Protein 4YIF (pdb70)

Secondary structure (DSSP, 8-state):
-HHHHHHHHHHHHHHHHHHHHTTSPP-S--HHHHHHHHHHHHH--B-HHHHHHHHT--HHHHHHHHHHHHHTTSBS----TTTSTT--B-B-HHHHHHHHHHHHHHHHHHHHHHTTS-HHHHHHHHHHHHHHHHHTT---/-HHHHHHHHHHHHHHHHHHHHHT-PPS-S--HHHHHHHHHHHHH--B-HHHHHHHHT--HHHHHHHHHHHHHTTSEEEEEPSSSS--EEEEE-HHHHHHHHHHHHHHHHHHHHHHTTS-HHHHHHHHHHHHHHHHHHHT--/-TTHHHHHHHHHHHHHHHHHTTPPP-SS-HHHHHHHHHHHHH-SB-HHHHHHHHT--HHHHHHHHHHHHHTT-EEEEE-SSSSSPEEEEE-HHHHHHHHHHHHHHHHHHHHHHTTS-HHHHHHHHHHHHHHHHHHHT--/--HHHHHHHHHHHHHHHHTS---TT--S-HHHHHHHHHHHHH-SB-HHHHHHHHT--HHHHHHHHHHHHHTT-EEE----EEE-HHHHHHHHHHHHHHHHHHHHHHTTS-HHHHHHHHHHHHHHHHHT-S--/-HHHHHHHHHHHHHHHHHHT----SSS---HHHHHHHHHHHHH-SB-HHHHHH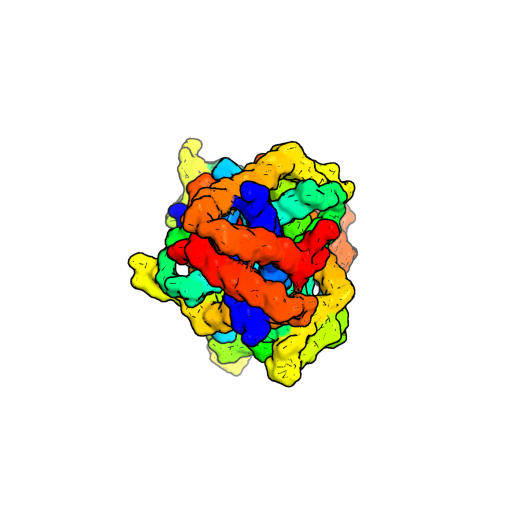HHT--HHHHHHHHHHHHHTT-EE---BEE-HHHHHHHHHHHHHHHHHHHHHHTTS-HHHHHHHHHHHHHHHHHTT---/-THHHHHHHHHHHHHHHHHHTS--SSS-HHHHHHHHHHHHH--B-HHHHHHHHTS-HHHHHHHHHHHHHTTSEEEE---EEEE-HHHHHHHHHHHHHHHHHHHHHHTTS-HHHHHHHHHHHHHHHHH---

Radius of gyration: 33.45 Å; Cα contacts (8 Å, |Δi|>4): 1097; chains: 6; bounding box: 83×92×71 Å

CATH classification: 1.10.10.10

Structure (mmCIF, N/CA/C/O backbone):
data_4YIF
#
_entry.id   4YIF
#
_cell.length_a   54.970
_cell.length_b   69.600
_cell.length_c   70.320
_cell.angle_alpha   103.71
_cell.angle_beta   111.06
_cell.angle_gamma   105.83
#
_symmetry.space_group_name_H-M   'P 1'
#
loop_
_entity.id
_entity.type
_entity.pdbx_description
1 polymer 'MarR family protein Rv0880'
2 water water
#
loop_
_atom_site.group_PDB
_atom_site.id
_atom_site.type_symbol
_atom_site.label_atom_id
_atom_site.label_alt_id
_atom_site.label_comp_id
_atom_site.label_asym_id
_atom_site.label_entity_id
_atom_site.label_seq_id
_atom_site.pdbx_PDB_ins_code
_atom_site.Cartn_x
_atom_site.Cartn_y
_atom_site.Cartn_z
_atom_site.occupancy
_atom_site.B_iso_or_equiv
_atom_site.auth_seq_id
_atom_site.auth_comp_id
_atom_site.auth_asym_id
_atom_site.auth_atom_id
_atom_site.pdbx_PDB_model_num
ATOM 1 N N . SER A 1 25 ? 30.198 -17.284 47.960 1.00 61.04 4 SER A N 1
ATOM 2 C CA . SER A 1 25 ? 30.886 -17.907 49.084 1.00 60.75 4 SER A CA 1
ATOM 3 C C . SER A 1 25 ? 29.948 -18.061 50.274 1.00 57.54 4 SER A C 1
ATOM 4 O O . SER A 1 25 ? 30.188 -18.878 51.165 1.00 54.37 4 SER A O 1
ATOM 7 N N . ASP A 1 26 ? 28.887 -17.260 50.301 1.00 49.86 5 ASP A N 1
ATOM 8 C CA . ASP A 1 26 ? 27.887 -17.408 51.347 1.00 50.53 5 ASP A CA 1
ATOM 9 C C . ASP A 1 26 ? 27.032 -18.622 51.011 1.00 47.77 5 ASP A C 1
ATOM 10 O O . ASP A 1 26 ? 26.338 -19.176 51.871 1.00 40.10 5 ASP A O 1
ATOM 15 N N . ALA A 1 27 ? 27.119 -19.044 49.752 1.00 67.72 6 ALA A N 1
ATOM 16 C CA . ALA A 1 27 ? 26.464 -20.257 49.292 1.00 65.17 6 ALA A CA 1
ATOM 17 C C . ALA A 1 27 ? 27.109 -21.442 49.988 1.00 60.17 6 ALA A C 1
ATOM 18 O O . ALA A 1 27 ? 26.428 -22.337 50.493 1.00 56.31 6 ALA A O 1
ATOM 20 N N . ARG A 1 28 ? 28.439 -21.438 50.003 1.00 41.42 7 ARG A N 1
ATOM 21 C CA . ARG A 1 28 ? 29.188 -22.516 50.627 1.00 42.41 7 ARG A CA 1
ATOM 22 C C . ARG A 1 28 ? 29.093 -22.440 52.158 1.00 36.51 7 ARG A C 1
ATOM 23 O O . ARG A 1 28 ? 29.288 -23.448 52.841 1.00 32.99 7 ARG A O 1
ATOM 31 N N . LEU A 1 29 ? 28.732 -21.275 52.699 1.00 39.43 8 LEU A N 1
ATOM 32 C CA . LEU A 1 29 ? 28.570 -21.170 54.147 1.00 39.52 8 LEU A CA 1
ATOM 33 C C . LEU A 1 29 ? 27.270 -21.843 54.565 1.00 32.96 8 LEU A C 1
ATOM 34 O O . LEU A 1 29 ? 27.214 -22.470 55.621 1.00 29.31 8 LEU A O 1
ATOM 39 N N . ALA A 1 30 ? 26.257 -21.795 53.702 1.00 29.55 9 ALA A N 1
ATOM 40 C CA . ALA A 1 30 ? 24.986 -22.431 54.016 1.00 30.12 9 ALA A CA 1
ATOM 41 C C . ALA A 1 30 ? 25.177 -23.937 53.946 1.00 29.69 9 ALA A C 1
ATOM 42 O O . ALA A 1 30 ? 24.687 -24.672 54.795 1.00 21.12 9 ALA A O 1
ATOM 44 N N . SER A 1 31 ? 25.914 -24.378 52.932 1.00 40.63 10 SER A N 1
ATOM 45 C CA . SER A 1 31 ? 26.224 -25.789 52.743 1.00 41.17 10 SER A CA 1
ATOM 46 C C . SER A 1 31 ? 27.068 -26.377 53.877 1.00 35.29 10 SER A C 1
ATOM 47 O O . SER A 1 31 ? 26.727 -27.415 54.434 1.00 34.43 10 SER A O 1
ATOM 50 N N . ASP A 1 32 ? 28.184 -25.728 54.195 1.00 33.48 11 ASP A N 1
ATOM 51 C CA . ASP A 1 32 ? 29.090 -26.235 55.220 1.00 32.11 11 ASP A CA 1
ATOM 52 C C . ASP A 1 32 ? 28.499 -26.188 56.625 1.00 28.08 11 ASP A C 1
ATOM 53 O O . ASP A 1 32 ? 28.691 -27.116 57.414 1.00 23.80 11 ASP A O 1
ATOM 58 N N . LEU A 1 33 ? 27.787 -25.112 56.941 1.00 27.11 12 LEU A N 1
ATOM 59 C CA . LEU A 1 33 ? 27.206 -24.977 58.270 1.00 25.17 12 LEU A CA 1
ATOM 60 C C . LEU A 1 33 ? 26.107 -26.016 58.478 1.00 23.48 12 LEU A C 1
ATOM 61 O O . LEU A 1 33 ? 26.046 -26.652 59.526 1.00 21.74 12 LEU A O 1
ATOM 66 N N . SER A 1 34 ? 25.260 -26.208 57.474 1.00 24.70 13 SER A N 1
ATOM 67 C CA . SER A 1 34 ? 24.230 -27.244 57.549 1.00 27.25 13 SER A CA 1
ATOM 68 C C . SER A 1 34 ? 24.858 -28.628 57.746 1.00 27.47 13 SER A C 1
ATOM 69 O O . SER A 1 34 ? 24.456 -29.383 58.629 1.00 23.70 13 SER A O 1
ATOM 72 N N . LEU A 1 35 ? 25.862 -28.939 56.929 1.00 28.99 14 LEU A N 1
ATOM 73 C CA . LEU A 1 35 ? 26.558 -30.215 57.017 1.00 28.96 14 LEU A CA 1
ATOM 74 C C . LEU A 1 35 ? 27.131 -30.441 58.411 1.00 27.87 14 LEU A C 1
ATOM 75 O O . LEU A 1 35 ? 26.956 -31.511 59.005 1.00 25.71 14 LEU A O 1
ATOM 80 N N . ALA A 1 36 ? 27.815 -29.422 58.921 1.00 22.18 15 ALA A N 1
ATOM 81 C CA . ALA A 1 36 ? 28.431 -29.471 60.241 1.00 22.01 15 ALA A CA 1
ATOM 82 C C . ALA A 1 36 ? 27.415 -29.734 61.347 1.00 24.32 15 ALA A C 1
ATOM 83 O O . ALA A 1 36 ? 27.632 -30.581 62.217 1.00 23.47 15 ALA A O 1
ATOM 85 N N . VAL A 1 37 ? 26.307 -28.998 61.310 1.00 22.32 16 VAL A N 1
ATOM 86 C CA . VAL A 1 37 ? 25.260 -29.127 62.322 1.00 25.55 16 VAL A CA 1
ATOM 87 C C . VAL A 1 37 ? 24.529 -30.467 62.220 1.00 24.96 16 VAL A C 1
ATOM 88 O O . VAL A 1 37 ? 24.200 -31.064 63.242 1.00 24.37 16 VAL A O 1
ATOM 92 N N . MET A 1 38 ? 24.304 -30.949 60.999 1.00 25.04 17 MET A N 1
ATOM 93 C CA . MET A 1 38 ? 23.687 -32.264 60.814 1.00 27.61 17 MET A CA 1
ATOM 94 C C . MET A 1 38 ? 24.596 -33.381 61.338 1.00 26.87 17 MET A C 1
ATOM 95 O O . MET A 1 38 ? 24.131 -34.312 62.003 1.00 26.23 17 MET A O 1
ATOM 100 N N . ARG A 1 39 ? 25.892 -33.291 61.056 1.00 24.49 18 ARG A N 1
ATOM 101 C CA . ARG A 1 39 ? 26.817 -34.326 61.513 1.00 27.53 18 ARG A CA 1
ATOM 102 C C . ARG A 1 39 ? 27.052 -34.289 63.024 1.00 27.11 18 ARG A C 1
ATOM 103 O O . ARG A 1 39 ? 27.081 -35.327 63.673 1.00 30.54 18 ARG A O 1
ATOM 111 N N . LEU A 1 40 ? 27.223 -33.094 63.583 1.00 22.54 19 LEU A N 1
ATOM 112 C CA . LEU A 1 40 ? 27.485 -32.960 65.013 1.00 23.55 19 LEU A CA 1
ATOM 113 C C . LEU A 1 40 ? 26.259 -33.333 65.843 1.00 24.73 19 LEU A C 1
ATOM 114 O O . LEU A 1 40 ? 26.380 -34.002 66.866 1.00 19.36 19 LEU A O 1
ATOM 119 N N . SER A 1 41 ? 25.082 -32.902 65.404 1.00 22.97 20 SER A N 1
ATOM 120 C CA . SER A 1 41 ? 23.864 -33.261 66.119 1.00 25.70 20 SER A CA 1
ATOM 121 C C . SER A 1 41 ? 23.686 -34.774 66.074 1.00 28.29 20 SER A C 1
ATOM 122 O O . SER A 1 41 ? 23.195 -35.380 67.030 1.00 27.59 20 SER A O 1
ATOM 125 N N . ARG A 1 42 ? 24.076 -35.380 64.957 1.00 23.01 21 ARG A N 1
ATOM 126 C CA . ARG A 1 42 ? 24.063 -36.835 64.840 1.00 28.01 21 ARG A CA 1
ATOM 127 C C . ARG A 1 42 ? 24.932 -37.493 65.925 1.00 29.32 21 ARG A C 1
ATOM 128 O O . ARG A 1 42 ? 24.497 -38.442 66.577 1.00 29.43 21 ARG A O 1
ATOM 136 N N . GLN A 1 43 ? 26.155 -36.998 66.111 1.00 27.99 22 GLN A N 1
ATOM 137 C CA . GLN A 1 43 ? 27.034 -37.526 67.157 1.00 30.39 22 GLN A CA 1
ATOM 138 C C . GLN A 1 43 ? 26.510 -37.298 68.571 1.00 27.87 22 GLN A C 1
ATOM 139 O O . GLN A 1 43 ? 26.665 -38.158 69.440 1.00 25.89 22 GLN A O 1
ATOM 145 N N . LEU A 1 44 ? 25.861 -36.163 68.799 1.00 21.96 23 LEU A N 1
ATOM 146 C CA . LEU A 1 44 ? 25.371 -35.859 70.137 1.00 26.05 23 LEU A CA 1
ATOM 147 C C . LEU A 1 44 ? 24.147 -36.694 70.450 1.00 26.41 23 LEU A C 1
ATOM 148 O O . LEU A 1 44 ? 23.910 -37.076 71.596 1.00 27.44 23 LEU A O 1
ATOM 153 N N . ARG A 1 45 ? 23.421 -37.035 69.394 1.00 26.81 24 ARG A N 1
ATOM 154 C CA . ARG A 1 45 ? 22.187 -37.799 69.491 1.00 32.25 24 ARG A CA 1
ATOM 155 C C . ARG A 1 45 ? 22.539 -39.194 69.956 1.00 29.64 24 ARG A C 1
ATOM 156 O O . ARG A 1 45 ? 21.881 -39.781 70.822 1.00 26.88 24 ARG A O 1
ATOM 164 N N . PHE A 1 46 ? 23.640 -39.685 69.401 1.00 28.36 25 PHE A N 1
ATOM 165 C CA . PHE A 1 46 ? 24.158 -41.014 69.688 1.00 32.15 25 PHE A CA 1
ATOM 166 C C . PHE A 1 46 ? 24.653 -41.185 71.127 1.00 31.14 25 PHE A C 1
ATOM 167 O O . PHE A 1 46 ? 24.897 -42.310 71.573 1.00 30.05 25 PHE A O 1
ATOM 175 N N . ARG A 1 47 ? 24.755 -40.077 71.857 1.00 28.56 26 ARG A N 1
ATOM 176 C CA . ARG A 1 47 ? 25.189 -40.086 73.256 1.00 30.44 26 ARG A CA 1
ATOM 177 C C . ARG A 1 47 ? 24.003 -40.081 74.213 1.00 28.97 26 ARG A C 1
ATOM 178 O O . ARG A 1 47 ? 24.179 -40.104 75.430 1.00 27.11 26 ARG A O 1
ATOM 186 N N . ASN A 1 48 ? 22.796 -40.110 73.665 1.00 28.22 27 ASN A N 1
ATOM 187 C CA . ASN A 1 48 ? 21.608 -40.222 74.500 1.00 29.72 27 ASN A CA 1
ATOM 188 C C . ASN A 1 48 ? 21.618 -41.610 75.113 1.00 26.46 27 ASN A C 1
ATOM 189 O O . ASN A 1 48 ? 21.894 -42.595 74.424 1.00 24.90 27 ASN A O 1
ATOM 194 N N . PRO A 1 49 ? 21.413 -41.681 76.432 1.00 30.71 28 PRO A N 1
ATOM 195 C CA . PRO A 1 49 ? 21.561 -42.961 77.129 1.00 33.58 28 PRO A CA 1
ATOM 196 C C . PRO A 1 49 ? 20.524 -43.931 76.616 1.00 32.23 28 PRO A C 1
ATOM 197 O O . PRO A 1 49 ? 19.473 -43.483 76.159 1.00 32.56 28 PRO A O 1
ATOM 201 N N . SER A 1 50 ? 20.819 -45.226 76.654 1.00 36.26 29 SER A N 1
ATOM 202 C CA . SER A 1 50 ? 19.879 -46.216 76.148 1.00 37.36 29 SER A CA 1
ATOM 203 C C . SER A 1 50 ? 18.592 -46.087 76.948 1.00 32.55 29 SER A C 1
ATOM 204 O O . SER A 1 50 ? 18.623 -45.840 78.152 1.00 36.32 29 SER A O 1
ATOM 207 N N . SER A 1 51 ? 17.463 -46.181 76.262 1.00 30.04 30 SER A N 1
ATOM 208 C CA . SER A 1 51 ? 16.178 -45.890 76.880 1.00 29.36 30 SER A CA 1
ATOM 209 C C . SER A 1 51 ? 15.051 -46.569 76.117 1.00 28.83 30 SER A C 1
ATOM 210 O O . SER A 1 51 ? 15.248 -47.004 74.986 1.00 30.40 30 SER A O 1
ATOM 213 N N . PRO A 1 52 ? 13.860 -46.669 76.725 1.00 30.87 31 PRO A N 1
ATOM 214 C CA . PRO A 1 52 ? 12.803 -47.272 75.912 1.00 29.64 31 PRO A CA 1
ATOM 215 C C . PRO A 1 52 ? 12.076 -46.290 74.996 1.00 29.86 31 PRO A C 1
ATOM 216 O O . PRO A 1 52 ? 10.944 -46.575 74.612 1.00 30.19 31 PRO A O 1
ATOM 220 N N . VAL A 1 53 ? 12.716 -45.204 74.578 1.00 26.17 32 VAL A N 1
ATOM 221 C CA . VAL A 1 53 ? 12.028 -44.293 73.675 1.00 26.91 32 VAL A CA 1
ATOM 222 C C . VAL A 1 53 ? 12.758 -44.114 72.355 1.00 26.59 32 VAL A C 1
ATOM 223 O O . VAL A 1 53 ? 13.985 -44.105 72.289 1.00 26.55 32 VAL A O 1
ATOM 227 N N . SER A 1 54 ? 11.965 -43.993 71.298 1.00 30.38 33 SER A N 1
ATOM 228 C CA . SER A 1 54 ? 12.471 -43.721 69.966 1.00 30.32 33 SER A CA 1
ATOM 229 C C . SER A 1 54 ? 12.875 -42.258 69.868 1.00 28.01 33 SER A C 1
ATOM 230 O O . SER A 1 54 ? 12.594 -41.474 70.773 1.00 26.73 33 SER A O 1
ATOM 233 N N . LEU A 1 55 ? 13.521 -41.887 68.768 1.00 30.00 34 LEU A N 1
ATOM 234 C CA . LEU A 1 55 ? 13.879 -40.490 68.548 1.00 32.91 34 LEU A CA 1
ATOM 235 C C . LEU A 1 55 ? 12.636 -39.593 68.501 1.00 31.97 34 LEU A C 1
ATOM 236 O O . LEU A 1 55 ? 12.634 -38.511 69.086 1.00 29.50 34 LEU A O 1
ATOM 241 N N . SER A 1 56 ? 11.568 -40.044 67.845 1.00 22.75 35 SER A N 1
ATOM 242 C CA . SER A 1 56 ? 10.373 -39.201 67.748 1.00 25.95 35 SER A CA 1
ATOM 243 C C . SER A 1 56 ? 9.709 -39.037 69.109 1.00 22.76 35 SER A C 1
ATOM 244 O O . SER A 1 56 ? 9.251 -37.949 69.449 1.00 21.76 35 SER A O 1
ATOM 247 N N . GLN A 1 57 ? 9.673 -40.115 69.890 1.00 25.12 36 GLN A N 1
ATOM 248 C CA . GLN A 1 57 ? 9.104 -40.069 71.237 1.00 23.94 36 GLN A CA 1
ATOM 249 C C . GLN A 1 57 ? 9.909 -39.151 72.147 1.00 23.94 36 GLN A C 1
ATOM 250 O O . GLN A 1 57 ? 9.344 -38.382 72.932 1.00 20.67 36 GLN A O 1
ATOM 256 N N . LEU A 1 58 ? 11.233 -39.238 72.047 1.00 25.25 37 LEU A N 1
ATOM 257 C CA . LEU A 1 58 ? 12.105 -38.396 72.849 1.00 24.16 37 LEU A CA 1
ATOM 258 C C . LEU A 1 58 ? 11.905 -36.922 72.508 1.00 25.48 37 LEU A C 1
ATOM 259 O O . LEU A 1 58 ? 11.847 -36.068 73.392 1.00 25.96 37 LEU A O 1
ATOM 264 N N . SER A 1 59 ? 11.785 -36.634 71.217 1.00 26.36 38 SER A N 1
ATOM 265 C CA . SER A 1 59 ? 11.596 -35.265 70.749 1.00 24.41 38 SER A CA 1
ATOM 266 C C . SER A 1 59 ? 10.308 -34.659 71.312 1.00 27.22 38 SER A C 1
ATOM 267 O O . SER A 1 59 ? 10.303 -33.518 71.788 1.00 24.42 38 SER A O 1
ATOM 270 N N . ALA A 1 60 ? 9.223 -35.431 71.266 1.00 25.89 39 ALA A N 1
ATOM 271 C CA . ALA A 1 60 ? 7.951 -34.985 71.818 1.00 28.24 39 ALA A CA 1
ATOM 272 C C . ALA A 1 60 ? 8.063 -34.762 73.322 1.00 28.03 39 ALA A C 1
ATOM 273 O O . ALA A 1 60 ? 7.559 -33.770 73.854 1.00 30.71 39 ALA A O 1
ATOM 275 N N . LEU A 1 61 ? 8.728 -35.691 74.002 1.00 23.88 40 LEU A N 1
ATOM 276 C CA . LEU A 1 61 ? 8.930 -35.594 75.443 1.00 24.23 40 LEU A CA 1
ATOM 277 C C . LEU A 1 61 ? 9.754 -34.367 75.818 1.00 25.35 40 LEU A C 1
ATOM 278 O O . LEU A 1 61 ? 9.470 -33.694 76.809 1.00 22.54 40 LEU A O 1
ATOM 283 N N . THR A 1 62 ? 10.800 -34.119 75.035 1.00 20.34 41 THR A N 1
ATOM 284 C CA . THR A 1 62 ? 11.712 -33.006 75.261 1.00 25.81 41 THR A CA 1
ATOM 285 C C . THR A 1 62 ? 11.014 -31.665 75.080 1.00 26.62 41 THR A C 1
ATOM 286 O O . THR A 1 62 ? 11.195 -30.736 75.868 1.00 28.55 41 THR A O 1
ATOM 290 N N . THR A 1 63 ? 10.240 -31.567 74.006 1.00 23.16 42 THR A N 1
ATOM 291 C CA . THR A 1 63 ? 9.429 -30.391 73.727 1.00 25.60 42 THR A CA 1
ATOM 292 C C . THR A 1 63 ? 8.445 -30.166 74.872 1.00 26.97 42 THR A C 1
ATOM 293 O O . THR A 1 63 ? 8.277 -29.056 75.373 1.00 25.81 42 THR A O 1
ATOM 297 N N . LEU A 1 64 ? 7.794 -31.245 75.282 1.00 27.28 43 LEU A N 1
ATOM 298 C CA . LEU A 1 64 ? 6.837 -31.193 76.372 1.00 28.12 43 LEU A CA 1
ATOM 299 C C . LEU A 1 64 ? 7.515 -30.745 77.676 1.00 30.26 43 LEU A C 1
ATOM 300 O O . LEU A 1 64 ? 6.964 -29.946 78.440 1.00 28.51 43 LEU A O 1
ATOM 305 N N . ALA A 1 65 ? 8.726 -31.237 77.919 1.00 25.89 44 ALA A N 1
ATOM 306 C CA . ALA A 1 65 ? 9.401 -30.928 79.173 1.00 29.20 44 ALA A CA 1
ATOM 307 C C . ALA A 1 65 ? 9.895 -29.492 79.216 1.00 34.21 44 ALA A C 1
ATOM 308 O O . ALA A 1 65 ? 9.713 -28.791 80.212 1.00 35.47 44 ALA A O 1
ATOM 310 N N . ASN A 1 66 ? 10.477 -29.044 78.109 1.00 34.66 45 ASN A N 1
ATOM 311 C CA . ASN A 1 66 ? 11.100 -27.722 78.042 1.00 38.11 45 ASN A CA 1
ATOM 312 C C . ASN A 1 66 ? 10.128 -26.577 77.769 1.00 36.77 45 ASN A C 1
ATOM 313 O O . ASN A 1 66 ? 10.371 -25.448 78.185 1.00 39.96 45 ASN A O 1
ATOM 318 N N . GLU A 1 67 ? 9.036 -26.863 77.064 1.00 36.60 46 GLU A N 1
ATOM 319 C CA . GLU A 1 67 ? 8.108 -25.812 76.649 1.00 37.06 46 GLU A CA 1
ATOM 320 C C . GLU A 1 67 ? 6.816 -25.873 77.450 1.00 38.11 46 GLU A C 1
ATOM 321 O O . GLU A 1 67 ? 6.041 -24.920 77.472 1.00 40.93 46 GLU A O 1
ATOM 327 N N . GLY A 1 68 ? 6.588 -27.006 78.100 1.00 41.89 47 GLY A N 1
ATOM 328 C CA . GLY A 1 68 ? 5.472 -27.147 79.013 1.00 35.93 47 GLY A CA 1
ATOM 329 C C . GLY A 1 68 ? 4.259 -27.875 78.464 1.00 35.82 47 GLY A C 1
ATOM 330 O O . GLY A 1 68 ? 4.209 -28.254 77.294 1.00 36.24 47 GLY A O 1
ATOM 331 N N . ALA A 1 69 ? 3.274 -28.049 79.338 1.00 29.28 48 ALA A N 1
ATOM 332 C CA . ALA A 1 69 ? 2.022 -28.720 79.013 1.00 29.89 48 ALA A CA 1
ATOM 333 C C . ALA A 1 69 ? 1.351 -28.163 77.763 1.00 32.35 48 ALA A C 1
ATOM 334 O O . ALA A 1 69 ? 1.294 -26.952 77.563 1.00 36.46 48 ALA A O 1
ATOM 336 N N . MET A 1 70 ? 0.836 -29.060 76.928 1.00 35.69 49 MET A N 1
ATOM 337 C CA . MET A 1 70 ? 0.081 -28.666 75.743 1.00 36.50 49 MET A CA 1
ATOM 338 C C . MET A 1 70 ? -0.969 -29.697 75.439 1.00 33.40 49 MET A C 1
ATOM 339 O O . MET A 1 70 ? -0.980 -30.777 76.023 1.00 33.65 49 MET A O 1
ATOM 344 N N . THR A 1 71 ? -1.838 -29.352 74.499 1.00 34.87 50 THR A N 1
ATOM 345 C CA . THR A 1 71 ? -2.844 -30.270 74.007 1.00 34.53 50 THR A CA 1
ATOM 346 C C . THR A 1 71 ? -2.162 -31.147 72.969 1.00 32.09 50 THR A C 1
ATOM 347 O O . THR A 1 71 ? -1.132 -30.755 72.419 1.00 29.96 50 THR A O 1
ATOM 351 N N . PRO A 1 72 ? -2.719 -32.337 72.702 1.00 35.63 51 PRO A N 1
ATOM 352 C CA . PRO A 1 72 ? -2.127 -33.195 71.670 1.00 37.13 51 PRO A CA 1
ATOM 353 C C . PRO A 1 72 ? -2.003 -32.494 70.323 1.00 36.61 51 PRO A C 1
ATOM 354 O O . PRO A 1 72 ? -1.000 -32.663 69.632 1.00 36.55 51 PRO A O 1
ATOM 358 N N . GLY A 1 73 ? -2.998 -31.686 69.978 1.00 33.36 52 GLY A N 1
ATOM 359 C CA . GLY A 1 73 ? -2.974 -30.945 68.732 1.00 30.41 52 GLY A CA 1
ATOM 360 C C . GLY A 1 73 ? -1.837 -29.948 68.680 1.00 35.12 52 GLY A C 1
ATOM 361 O O . GLY A 1 73 ? -1.180 -29.796 67.651 1.00 34.39 52 GLY A O 1
ATOM 362 N N . ALA A 1 74 ? -1.612 -29.255 69.790 1.00 33.76 53 ALA A N 1
ATOM 363 C CA . ALA A 1 74 ? -0.530 -28.281 69.867 1.00 32.05 53 ALA A CA 1
ATOM 364 C C . ALA A 1 74 ? 0.836 -28.971 69.786 1.00 31.86 53 ALA A C 1
ATOM 365 O O . ALA A 1 74 ? 1.744 -28.490 69.105 1.00 32.95 53 ALA A O 1
ATOM 367 N N . LEU A 1 75 ? 0.975 -30.099 70.476 1.00 31.07 54 LEU A N 1
ATOM 368 C CA . LEU A 1 75 ? 2.228 -30.853 70.448 1.00 31.06 54 LEU A CA 1
ATOM 369 C C . LEU A 1 75 ? 2.547 -31.315 69.029 1.00 31.90 54 LEU A C 1
ATOM 370 O O . LEU A 1 75 ? 3.691 -31.224 68.588 1.00 29.88 54 LEU A O 1
ATOM 375 N N . ALA A 1 76 ? 1.528 -31.790 68.313 1.00 27.58 55 ALA A N 1
ATOM 376 C CA . ALA A 1 76 ? 1.697 -32.227 66.928 1.00 29.89 55 ALA A CA 1
ATOM 377 C C . ALA A 1 76 ? 2.191 -31.094 66.026 1.00 33.42 55 ALA A C 1
ATOM 378 O O . ALA A 1 76 ? 3.060 -31.299 65.172 1.00 29.38 55 ALA A O 1
ATOM 380 N N . ILE A 1 77 ? 1.622 -29.905 66.209 1.00 34.68 56 ILE A N 1
ATOM 381 C CA . ILE A 1 77 ? 2.018 -28.731 65.435 1.00 35.16 56 ILE A CA 1
ATOM 382 C C . ILE A 1 77 ? 3.462 -28.385 65.749 1.00 33.98 56 ILE A C 1
ATOM 383 O O . ILE A 1 77 ? 4.262 -28.102 64.854 1.00 32.21 56 ILE A O 1
ATOM 388 N N . ARG A 1 78 ? 3.789 -28.426 67.034 1.00 37.63 57 ARG A N 1
ATOM 389 C CA . ARG A 1 78 ? 5.131 -28.123 67.498 1.00 38.51 57 ARG A CA 1
ATOM 390 C C . ARG A 1 78 ? 6.158 -29.109 66.957 1.00 36.97 57 ARG A C 1
ATOM 391 O O . ARG A 1 78 ? 7.268 -28.719 66.598 1.00 35.81 57 ARG A O 1
ATOM 399 N N . GLU A 1 79 ? 5.765 -30.378 66.863 1.00 30.76 58 GLU A N 1
ATOM 400 C CA . GLU A 1 79 ? 6.654 -31.432 66.381 1.00 32.78 58 GLU A CA 1
ATOM 401 C C . GLU A 1 79 ? 6.645 -31.606 64.870 1.00 33.02 58 GLU A C 1
ATOM 402 O O . GLU A 1 79 ? 7.500 -32.301 64.316 1.00 29.75 58 GLU A O 1
ATOM 408 N N . ARG A 1 80 ? 5.665 -30.990 64.218 1.00 31.87 59 ARG A N 1
ATOM 409 C CA . ARG A 1 80 ? 5.518 -31.058 62.769 1.00 32.59 59 ARG A CA 1
ATOM 410 C C . ARG A 1 80 ? 5.300 -32.498 62.313 1.00 34.83 59 ARG A C 1
ATOM 411 O O . ARG A 1 80 ? 5.902 -32.957 61.337 1.00 33.56 59 ARG A O 1
ATOM 419 N N . VAL A 1 81 ? 4.483 -33.225 63.066 1.00 34.79 60 VAL A N 1
ATOM 420 C CA . VAL A 1 81 ? 4.064 -34.560 62.665 1.00 38.44 60 VAL A CA 1
ATOM 421 C C . VAL A 1 81 ? 2.548 -34.549 62.545 1.00 42.18 60 VAL A C 1
ATOM 422 O O . VAL A 1 81 ? 1.872 -33.739 63.187 1.00 41.45 60 VAL A O 1
ATOM 426 N N . ARG A 1 82 ? 2.012 -35.436 61.719 1.00 45.77 61 ARG A N 1
ATOM 427 C CA . ARG A 1 82 ? 0.576 -35.472 61.513 1.00 48.56 61 ARG A CA 1
ATOM 428 C C . ARG A 1 82 ? -0.085 -36.055 62.757 1.00 44.14 61 ARG A C 1
ATOM 429 O O . ARG A 1 82 ? 0.459 -36.973 63.380 1.00 43.45 61 ARG A O 1
ATOM 437 N N . PRO A 1 83 ? -1.262 -35.517 63.125 1.00 46.29 62 PRO A N 1
ATOM 438 C CA . PRO A 1 83 ? -1.960 -35.888 64.358 1.00 44.07 62 PRO A CA 1
ATOM 439 C C . PRO A 1 83 ? -2.100 -37.385 64.546 1.00 44.17 62 PRO A C 1
ATOM 440 O O . PRO A 1 83 ? -1.975 -37.826 65.690 1.00 40.25 62 PRO A O 1
ATOM 444 N N . PRO A 1 84 ? -2.369 -38.155 63.470 1.00 49.99 63 PRO A N 1
ATOM 445 C CA . PRO A 1 84 ? -2.418 -39.556 63.876 1.00 50.43 63 PRO A CA 1
ATOM 446 C C . PRO A 1 84 ? -1.088 -40.051 64.421 1.00 52.58 63 PRO A C 1
ATOM 447 O O . PRO A 1 84 ? -1.101 -40.710 65.459 1.00 53.32 63 PRO A O 1
ATOM 451 N N . SER A 1 85 ? 0.031 -39.703 63.800 1.00 40.03 64 SER A N 1
ATOM 452 C CA . SER A 1 85 ? 1.318 -40.185 64.296 1.00 38.70 64 SER A CA 1
ATOM 453 C C . SER A 1 85 ? 1.545 -39.724 65.728 1.00 33.44 64 SER A C 1
ATOM 454 O O . SER A 1 85 ? 2.012 -40.498 66.560 1.00 32.21 64 SER A O 1
ATOM 457 N N . MET A 1 86 ? 1.179 -38.483 66.028 1.00 35.94 65 MET A N 1
ATOM 458 C CA . MET A 1 86 ? 1.382 -37.943 67.375 1.00 36.05 65 MET A CA 1
ATOM 459 C C . MET A 1 86 ? 0.539 -38.647 68.457 1.00 32.74 65 MET A C 1
ATOM 460 O O . MET A 1 86 ? 0.995 -38.821 69.588 1.00 30.34 65 MET A O 1
ATOM 465 N N . THR A 1 87 ? -0.682 -39.058 68.116 1.00 30.60 66 THR A N 1
ATOM 466 C CA . THR A 1 87 ? -1.541 -39.756 69.073 1.00 29.75 66 THR A CA 1
ATOM 467 C C . THR A 1 87 ? -0.903 -41.056 69.558 1.00 28.71 66 THR A C 1
ATOM 468 O O . THR A 1 87 ? -1.064 -41.445 70.715 1.00 26.92 66 THR A O 1
ATOM 472 N N . ARG A 1 88 ? -0.182 -41.737 68.674 1.00 36.86 67 ARG A N 1
ATOM 473 C CA . ARG A 1 88 ? 0.500 -42.971 69.074 1.00 38.10 67 ARG A CA 1
ATOM 474 C C . ARG A 1 88 ? 1.761 -42.703 69.882 1.00 33.87 67 ARG A C 1
ATOM 475 O O . ARG A 1 88 ? 2.087 -43.470 70.785 1.00 32.38 67 ARG A O 1
ATOM 483 N N . VAL A 1 89 ? 2.488 -41.643 69.539 1.00 32.32 68 VAL A N 1
ATOM 484 C CA . VAL A 1 89 ? 3.623 -41.197 70.350 1.00 27.71 68 VAL A CA 1
ATOM 485 C C . VAL A 1 89 ? 3.165 -40.881 71.776 1.00 28.94 68 VAL A C 1
ATOM 486 O O . VAL A 1 89 ? 3.737 -41.368 72.752 1.00 26.47 68 VAL A O 1
ATOM 490 N N . ILE A 1 90 ? 2.119 -40.064 71.887 1.00 26.22 69 ILE A N 1
ATOM 491 C CA . ILE A 1 90 ? 1.559 -39.687 73.185 1.00 25.79 69 ILE A CA 1
ATOM 492 C C . ILE A 1 90 ? 1.075 -40.920 73.944 1.00 27.06 69 ILE A C 1
ATOM 493 O O . ILE A 1 90 ? 1.339 -41.067 75.139 1.00 25.99 69 ILE A O 1
ATOM 498 N N . ALA A 1 91 ? 0.368 -41.807 73.249 1.00 30.35 70 ALA A N 1
ATOM 499 C CA . ALA A 1 91 ? -0.120 -43.034 73.879 1.00 30.52 70 ALA A CA 1
ATOM 500 C C . ALA A 1 91 ? 1.037 -43.874 74.411 1.00 32.40 70 ALA A C 1
ATOM 501 O O . ALA A 1 91 ? 0.995 -44.352 75.546 1.00 33.14 70 ALA A O 1
ATOM 503 N N . SER A 1 92 ? 2.091 -43.999 73.609 1.00 35.69 71 SER A N 1
ATOM 504 C CA . SER A 1 92 ? 3.271 -44.775 73.994 1.00 36.58 71 SER A CA 1
ATOM 505 C C . SER A 1 92 ? 3.966 -44.187 75.215 1.00 37.74 71 SER A C 1
ATOM 506 O O . SER A 1 92 ? 4.376 -44.917 76.121 1.00 37.66 71 SER A O 1
ATOM 509 N N . LEU A 1 93 ? 4.091 -42.862 75.237 1.00 32.78 72 LEU A N 1
ATOM 510 C CA . LEU A 1 93 ? 4.717 -42.178 76.361 1.00 32.46 72 LEU A CA 1
ATOM 511 C C . LEU A 1 93 ? 3.900 -42.346 77.642 1.00 33.02 72 LEU A C 1
ATOM 512 O O . LEU A 1 93 ? 4.467 -42.521 78.724 1.00 33.83 72 LEU A O 1
ATOM 517 N N . ALA A 1 94 ? 2.575 -42.299 77.521 1.00 31.12 73 ALA A N 1
ATOM 518 C CA . ALA A 1 94 ? 1.708 -42.505 78.680 1.00 31.83 73 ALA A CA 1
ATOM 519 C C . ALA A 1 94 ? 1.893 -43.922 79.200 1.00 33.34 73 ALA A C 1
ATOM 520 O O . ALA A 1 94 ? 2.044 -44.141 80.403 1.00 33.13 73 ALA A O 1
ATOM 522 N N . ASP A 1 95 ? 1.900 -44.875 78.273 1.00 38.90 74 ASP A N 1
ATOM 523 C CA . ASP A 1 95 ? 2.166 -46.278 78.584 1.00 42.57 74 ASP A CA 1
ATOM 524 C C . ASP A 1 95 ? 3.436 -46.464 79.407 1.00 41.73 74 ASP A C 1
ATOM 525 O O . ASP A 1 95 ? 3.463 -47.241 80.355 1.00 45.16 74 ASP A O 1
ATOM 530 N N . MET A 1 96 ? 4.483 -45.735 79.040 1.00 36.68 75 MET A N 1
ATOM 531 C CA . MET A 1 96 ? 5.770 -45.820 79.721 1.00 37.06 75 MET A CA 1
ATOM 532 C C . MET A 1 96 ? 5.818 -44.954 80.973 1.00 33.40 75 MET A C 1
ATOM 533 O O . MET A 1 96 ? 6.811 -44.956 81.699 1.00 35.28 75 MET A O 1
ATOM 538 N N . GLY A 1 97 ? 4.741 -44.218 81.227 1.00 31.77 76 GLY A N 1
ATOM 539 C CA . GLY A 1 97 ? 4.657 -43.377 82.407 1.00 29.55 76 GLY A CA 1
ATOM 540 C C . GLY A 1 97 ? 5.521 -42.128 82.335 1.00 30.00 76 GLY A C 1
ATOM 541 O O . GLY A 1 97 ? 5.910 -41.589 83.371 1.00 28.79 76 GLY A O 1
ATOM 542 N N . PHE A 1 98 ? 5.808 -41.655 81.122 1.00 33.36 77 PHE A N 1
ATOM 543 C CA . PHE A 1 98 ? 6.656 -40.474 80.942 1.00 33.13 77 PHE A CA 1
ATOM 544 C C . PHE A 1 98 ? 5.836 -39.193 80.780 1.00 32.10 77 PHE A C 1
ATOM 545 O O . PHE A 1 98 ? 6.371 -38.087 80.883 1.00 28.96 77 PHE A O 1
ATOM 553 N N . VAL A 1 99 ? 4.542 -39.360 80.516 1.00 30.38 78 VAL A N 1
ATOM 554 C CA . VAL A 1 99 ? 3.579 -38.259 80.476 1.00 29.94 78 VAL A CA 1
ATOM 555 C C . VAL A 1 99 ? 2.381 -38.692 81.325 1.00 33.09 78 VAL A C 1
ATOM 556 O O . VAL A 1 99 ? 2.064 -39.880 81.392 1.00 31.68 78 VAL A O 1
ATOM 560 N N . ASP A 1 100 ? 1.744 -37.742 82.002 1.00 30.47 79 ASP A N 1
ATOM 561 C CA . ASP A 1 100 ? 0.592 -38.055 82.852 1.00 33.25 79 ASP A CA 1
ATOM 562 C C . ASP A 1 100 ? -0.598 -38.713 82.142 1.00 32.93 79 ASP A C 1
ATOM 563 O O . ASP A 1 100 ? -1.203 -39.629 82.692 1.00 33.63 79 ASP A O 1
ATOM 568 N N . ARG A 1 101 ? -0.979 -38.245 80.959 1.00 31.31 80 ARG A N 1
ATOM 569 C CA . ARG A 1 101 ? -2.043 -38.947 80.236 1.00 35.65 80 ARG A CA 1
ATOM 570 C C . ARG A 1 101 ? -1.915 -38.943 78.718 1.00 32.62 80 ARG A C 1
ATOM 571 O O . ARG A 1 101 ? -0.991 -38.367 78.154 1.00 34.49 80 ARG A O 1
ATOM 579 N N . ALA A 1 102 ? -2.886 -39.573 78.069 1.00 32.77 81 ALA A N 1
ATOM 580 C CA . ALA A 1 102 ? -2.957 -39.619 76.618 1.00 33.61 81 ALA A CA 1
ATOM 581 C C . ALA A 1 102 ? -4.398 -39.341 76.208 1.00 36.07 81 ALA A C 1
ATOM 582 O O . ALA A 1 102 ? -5.167 -40.265 75.912 1.00 34.78 81 ALA A O 1
ATOM 584 N N . PRO A 1 103 ? -4.771 -38.053 76.182 1.00 39.65 82 PRO A N 1
ATOM 585 C CA . PRO A 1 103 ? -6.140 -37.705 75.797 1.00 39.85 82 PRO A CA 1
ATOM 586 C C . PRO A 1 103 ? -6.391 -37.990 74.324 1.00 38.56 82 PRO A C 1
ATOM 587 O O . PRO A 1 103 ? -5.518 -37.808 73.475 1.00 35.53 82 PRO A O 1
ATOM 591 N N . HIS A 1 104 ? -7.623 -38.391 74.040 1.00 34.68 83 HIS A N 1
ATOM 592 C CA . HIS A 1 104 ? -8.073 -38.663 72.688 1.00 32.44 83 HIS A CA 1
ATOM 593 C C . HIS A 1 104 ? -8.028 -37.370 71.889 1.00 27.46 83 HIS A C 1
ATOM 594 O O . HIS A 1 104 ? -8.397 -36.323 72.405 1.00 29.01 83 HIS A O 1
ATOM 601 N N . PRO A 1 105 ? -7.552 -37.431 70.633 1.00 30.47 84 PRO A N 1
ATOM 602 C CA . PRO A 1 105 ? -7.359 -36.221 69.821 1.00 31.08 84 PRO A CA 1
ATOM 603 C C . PRO A 1 105 ? -8.661 -35.502 69.457 1.00 32.60 84 PRO A C 1
ATOM 604 O O . PRO A 1 105 ? -8.610 -34.378 68.966 1.00 27.71 84 PRO A O 1
ATOM 608 N N . ILE A 1 106 ? -9.803 -36.134 69.716 1.00 29.69 85 ILE A N 1
ATOM 609 C CA . ILE A 1 106 ? -11.099 -35.492 69.514 1.00 29.14 85 ILE A CA 1
ATOM 610 C C . ILE A 1 106 ? -11.770 -35.381 70.870 1.00 31.93 85 ILE A C 1
ATOM 611 O O . ILE A 1 106 ? -12.104 -34.285 71.318 1.00 31.32 85 ILE A O 1
ATOM 616 N N . ASP A 1 107 ? -11.914 -36.511 71.550 1.00 31.03 86 ASP A N 1
ATOM 617 C CA . ASP A 1 107 ? -12.734 -36.565 72.743 1.00 31.49 86 ASP A CA 1
ATOM 618 C C . ASP A 1 107 ? -12.034 -35.843 73.892 1.00 33.45 86 ASP A C 1
ATOM 619 O O . ASP A 1 107 ? -12.680 -35.377 74.828 1.00 35.18 86 ASP A O 1
ATOM 624 N N . GLY A 1 108 ? -10.708 -35.762 73.810 1.00 39.03 87 GLY A N 1
ATOM 625 C CA . GLY A 1 108 ? -9.903 -35.012 74.762 1.00 42.57 87 GLY A CA 1
ATOM 626 C C . GLY A 1 108 ? -9.193 -33.791 74.201 1.00 40.04 87 GLY A C 1
ATOM 627 O O . GLY A 1 108 ? -8.432 -33.142 74.909 1.00 45.08 87 GLY A O 1
ATOM 628 N N . ARG A 1 109 ? -9.381 -33.544 72.908 1.00 29.21 88 ARG A N 1
ATOM 629 C CA . ARG A 1 109 ? -8.857 -32.379 72.183 1.00 30.41 88 ARG A CA 1
ATOM 630 C C . ARG A 1 109 ? -8.364 -31.181 73.013 1.00 29.75 88 ARG A C 1
ATOM 631 O O . ARG A 1 109 ? -7.310 -30.623 72.722 1.00 30.53 88 ARG A O 1
ATOM 639 N N . GLN A 1 110 ? -9.127 -30.794 74.034 1.00 35.09 89 GLN A N 1
ATOM 640 C CA . GLN A 1 110 ? -8.805 -29.609 74.830 1.00 36.85 89 GLN A CA 1
ATOM 641 C C . GLN A 1 110 ? -8.086 -29.961 76.131 1.00 37.93 89 GLN A C 1
ATOM 642 O O . GLN A 1 110 ? -7.924 -29.109 77.004 1.00 40.15 89 GLN A O 1
ATOM 648 N N . VAL A 1 111 ? -7.593 -31.188 76.243 1.00 31.98 90 VAL A N 1
ATOM 649 C CA . VAL A 1 111 ? -6.922 -31.593 77.472 1.00 32.87 90 VAL A CA 1
ATOM 650 C C . VAL A 1 111 ? -5.419 -31.442 77.297 1.00 32.33 90 VAL A C 1
ATOM 651 O O . VAL A 1 111 ? -4.869 -31.753 76.243 1.00 30.74 90 VAL A O 1
ATOM 655 N N . LEU A 1 112 ? -4.764 -30.999 78.365 1.00 31.35 91 LEU A N 1
ATOM 656 C CA . LEU A 1 112 ? -3.333 -30.751 78.350 1.00 32.76 91 LEU A CA 1
ATOM 657 C C . LEU A 1 112 ? -2.559 -31.974 78.786 1.00 32.94 91 LEU A C 1
ATOM 658 O O . LEU A 1 112 ? -2.929 -32.644 79.744 1.00 31.42 91 LEU A O 1
ATOM 663 N N . VAL A 1 113 ? -1.458 -32.230 78.086 1.00 30.86 92 VAL A N 1
ATOM 664 C CA . VAL A 1 113 ? -0.577 -33.338 78.411 1.00 31.52 92 VAL A CA 1
ATOM 665 C C . VAL A 1 113 ? 0.680 -32.752 79.025 1.00 31.93 92 VAL A C 1
ATOM 666 O O . VAL A 1 113 ? 1.174 -31.733 78.558 1.00 28.76 92 VAL A O 1
ATOM 670 N N . SER A 1 114 ? 1.211 -33.400 80.056 1.00 33.02 93 SER A N 1
ATOM 671 C CA . SER A 1 114 ? 2.432 -32.912 80.680 1.00 34.07 93 SER A CA 1
ATOM 672 C C . SER A 1 114 ? 3.368 -34.060 80.991 1.00 35.45 93 SER A C 1
ATOM 673 O O . SER A 1 114 ? 2.932 -35.198 81.176 1.00 30.45 93 SER A O 1
ATOM 676 N N . VAL A 1 115 ? 4.656 -33.741 81.101 1.00 35.74 94 VAL A N 1
ATOM 677 C CA . VAL A 1 115 ? 5.651 -34.737 81.441 1.00 34.19 94 VAL A CA 1
ATOM 678 C C . VAL A 1 115 ? 5.487 -35.131 82.898 1.00 33.64 94 VAL A C 1
ATOM 679 O O . VAL A 1 115 ? 5.133 -34.308 83.743 1.00 34.82 94 VAL A O 1
ATOM 683 N N . SER A 1 116 ? 5.722 -36.406 83.174 1.00 32.51 95 SER A N 1
ATOM 684 C CA . SER A 1 116 ? 5.771 -36.910 84.536 1.00 34.71 95 SER A CA 1
ATOM 685 C C . SER A 1 116 ? 7.150 -36.634 85.118 1.00 36.27 95 SER A C 1
ATOM 686 O O . SER A 1 116 ? 8.004 -36.052 84.451 1.00 35.56 95 SER A O 1
ATOM 689 N N . GLU A 1 117 ? 7.387 -37.062 86.351 1.00 36.10 96 GLU A N 1
ATOM 690 C CA . GLU A 1 117 ? 8.704 -36.863 86.936 1.00 36.70 96 GLU A CA 1
ATOM 691 C C . GLU A 1 117 ? 9.752 -37.748 86.287 1.00 36.87 96 GLU A C 1
ATOM 692 O O . GLU A 1 117 ? 10.893 -37.318 86.086 1.00 35.73 96 GLU A O 1
ATOM 698 N N . SER A 1 118 ? 9.362 -38.962 85.917 1.00 35.17 97 SER A N 1
ATOM 699 C CA . SER A 1 118 ? 10.280 -39.862 85.236 1.00 35.31 97 SER A CA 1
ATOM 700 C C . SER A 1 118 ? 10.585 -39.383 83.819 1.00 34.99 97 SER A C 1
ATOM 701 O O . SER A 1 118 ? 11.715 -39.514 83.346 1.00 33.94 97 SER A O 1
ATOM 704 N N . GLY A 1 119 ? 9.584 -38.818 83.150 1.00 34.50 98 GLY A N 1
ATOM 705 C CA . GLY A 1 119 ? 9.776 -38.283 81.813 1.00 31.78 98 GLY A CA 1
ATOM 706 C C . GLY A 1 119 ? 10.725 -37.097 81.792 1.00 32.52 98 GLY A C 1
ATOM 707 O O . GLY A 1 119 ? 11.634 -37.036 80.962 1.00 32.58 98 GLY A O 1
ATOM 708 N N . ALA A 1 120 ? 10.509 -36.150 82.700 1.00 28.37 99 ALA A N 1
ATOM 709 C CA . ALA A 1 120 ? 11.384 -34.988 82.822 1.00 32.03 99 ALA A CA 1
ATOM 710 C C . ALA A 1 120 ? 12.816 -35.406 83.150 1.00 33.24 99 ALA A C 1
ATOM 711 O O . ALA A 1 120 ? 13.772 -34.832 82.632 1.00 28.80 99 ALA A O 1
ATOM 713 N N . GLU A 1 121 ? 12.956 -36.398 84.026 1.00 32.81 100 GLU A N 1
ATOM 714 C CA . GLU A 1 121 ? 14.272 -36.909 84.398 1.00 33.25 100 GLU A CA 1
ATOM 715 C C . GLU A 1 121 ? 14.989 -37.541 83.208 1.00 31.76 100 GLU A C 1
ATOM 716 O O . GLU A 1 121 ? 16.203 -37.396 83.064 1.00 32.89 100 GLU A O 1
ATOM 722 N N . LEU A 1 122 ? 14.240 -38.255 82.371 1.00 30.76 101 LEU A N 1
ATOM 723 C CA . LEU A 1 122 ? 14.785 -38.841 81.145 1.00 29.08 101 LEU A CA 1
ATOM 724 C C . LEU A 1 122 ? 15.367 -37.751 80.244 1.00 30.32 101 LEU A C 1
ATOM 725 O O . LEU A 1 122 ? 16.456 -37.896 79.684 1.00 30.01 101 LEU A O 1
ATOM 730 N N . VAL A 1 123 ? 14.607 -36.672 80.090 1.00 31.94 102 VAL A N 1
ATOM 731 C CA . VAL A 1 123 ? 15.022 -35.528 79.283 1.00 31.52 102 VAL A CA 1
ATOM 732 C C . VAL A 1 123 ? 16.284 -34.873 79.846 1.00 32.33 102 VAL A C 1
ATOM 733 O O . VAL A 1 123 ? 17.211 -34.545 79.102 1.00 30.61 102 VAL A O 1
ATOM 737 N N . LYS A 1 124 ? 16.324 -34.691 81.163 1.00 30.36 103 LYS A N 1
ATOM 738 C CA . LYS A 1 124 ? 17.491 -34.084 81.791 1.00 33.16 103 LYS A CA 1
ATOM 739 C C . LYS A 1 124 ? 18.705 -34.995 81.663 1.00 30.62 103 LYS A C 1
ATOM 740 O O . LYS A 1 124 ? 19.810 -34.527 81.405 1.00 31.71 103 LYS A O 1
ATOM 746 N N . ALA A 1 125 ? 18.489 -36.298 81.815 1.00 33.10 104 ALA A N 1
ATOM 747 C CA . ALA A 1 125 ? 19.572 -37.272 81.699 1.00 33.96 104 ALA A CA 1
ATOM 748 C C . ALA A 1 125 ? 20.181 -37.259 80.300 1.00 32.76 104 ALA A C 1
ATOM 749 O O . ALA A 1 125 ? 21.399 -37.303 80.148 1.00 31.60 104 ALA A O 1
ATOM 751 N N . ALA A 1 126 ? 19.323 -37.223 79.285 1.00 26.43 105 ALA A N 1
ATOM 752 C CA . ALA A 1 126 ? 19.777 -37.154 77.900 1.00 27.91 105 ALA A CA 1
ATOM 753 C C . ALA A 1 126 ? 20.583 -35.881 77.664 1.00 27.22 105 ALA A C 1
ATOM 754 O O . ALA A 1 126 ? 21.626 -35.903 77.013 1.00 26.32 105 ALA A O 1
ATOM 756 N N . ARG A 1 127 ? 20.090 -34.771 78.199 1.00 27.46 106 ARG A N 1
ATOM 757 C CA . ARG A 1 127 ? 20.759 -33.491 78.032 1.00 29.63 106 ARG A CA 1
ATOM 758 C C . ARG A 1 127 ? 22.164 -33.503 78.635 1.00 32.79 106 ARG A C 1
ATOM 759 O O . ARG A 1 127 ? 23.112 -33.029 78.007 1.00 29.27 106 ARG A O 1
ATOM 767 N N . ARG A 1 128 ? 22.304 -34.078 79.828 1.00 31.92 107 ARG A N 1
ATOM 768 C CA . ARG A 1 128 ? 23.613 -34.165 80.472 1.00 31.73 107 ARG A CA 1
ATOM 769 C C . ARG A 1 128 ? 24.599 -35.000 79.676 1.00 31.86 107 ARG A C 1
ATOM 770 O O . ARG A 1 128 ? 25.758 -34.629 79.533 1.00 30.00 107 ARG A O 1
ATOM 778 N N . ALA A 1 129 ? 24.134 -36.132 79.164 1.00 31.38 108 ALA A N 1
ATOM 779 C CA . ALA A 1 129 ? 24.991 -37.021 78.392 1.00 30.86 108 ALA A CA 1
ATOM 780 C C . ALA A 1 129 ? 25.559 -36.325 77.155 1.00 29.95 108 ALA A C 1
ATOM 781 O O . ALA A 1 129 ? 26.740 -36.472 76.842 1.00 27.87 108 ALA A O 1
ATOM 783 N N . ARG A 1 130 ? 24.715 -35.578 76.452 1.00 34.01 109 ARG A N 1
ATOM 784 C CA . ARG A 1 130 ? 25.156 -34.855 75.266 1.00 38.24 109 ARG A CA 1
ATOM 785 C C . ARG A 1 130 ? 26.200 -33.783 75.582 1.00 37.20 109 ARG A C 1
ATOM 786 O O . ARG A 1 130 ? 27.233 -33.697 74.919 1.00 33.92 109 ARG A O 1
ATOM 794 N N . GLN A 1 131 ? 25.915 -32.951 76.577 1.00 27.84 110 GLN A N 1
ATOM 795 C CA . GLN A 1 131 ? 26.820 -31.858 76.926 1.00 28.76 110 GLN A CA 1
ATOM 796 C C . GLN A 1 131 ? 28.140 -32.364 77.526 1.00 30.16 110 GLN A C 1
ATOM 797 O O . GLN A 1 131 ? 29.186 -31.762 77.302 1.00 26.49 110 GLN A O 1
ATOM 803 N N . GLU A 1 132 ? 28.093 -33.438 78.312 1.00 29.86 111 GLU A N 1
ATOM 804 C CA . GLU A 1 132 ? 29.315 -33.967 78.925 1.00 31.78 111 GLU A CA 1
ATOM 805 C C . GLU A 1 132 ? 30.254 -34.552 77.875 1.00 32.06 111 GLU A C 1
ATOM 806 O O . GLU A 1 132 ? 31.467 -34.358 77.951 1.00 31.19 111 GLU A O 1
ATOM 812 N N . TRP A 1 133 ? 29.705 -35.276 76.907 1.00 29.97 112 TRP A N 1
ATOM 813 C CA . TRP A 1 133 ? 30.509 -35.736 75.776 1.00 29.22 112 TRP A CA 1
ATOM 814 C C . TRP A 1 133 ? 31.077 -34.548 75.002 1.00 27.07 112 TRP A C 1
ATOM 815 O O . TRP A 1 133 ? 32.249 -34.545 74.630 1.00 25.48 112 TRP A O 1
ATOM 826 N N . LEU A 1 134 ? 30.237 -33.549 74.744 1.00 27.50 113 LEU A N 1
ATOM 827 C CA . LEU A 1 134 ? 30.686 -32.378 74.000 1.00 28.77 113 LEU A CA 1
ATOM 828 C C . LEU A 1 134 ? 31.808 -31.661 74.743 1.00 27.88 113 LEU A C 1
ATOM 829 O O . LEU A 1 134 ? 32.789 -31.243 74.131 1.00 26.14 113 LEU A O 1
ATOM 834 N N . ALA A 1 135 ? 31.685 -31.564 76.065 1.00 27.34 114 ALA A N 1
ATOM 835 C CA . ALA A 1 135 ? 32.705 -30.905 76.876 1.00 26.58 114 ALA A CA 1
ATOM 836 C C . ALA A 1 135 ? 34.056 -31.601 76.719 1.00 28.57 114 ALA A C 1
ATOM 837 O O . ALA A 1 135 ? 35.097 -30.943 76.687 1.00 26.07 114 ALA A O 1
ATOM 839 N N . GLU A 1 136 ? 34.031 -32.930 76.640 1.00 28.21 115 GLU A N 1
ATOM 840 C CA . GLU A 1 136 ? 35.242 -33.720 76.437 1.00 30.09 115 GLU A CA 1
ATOM 841 C C . GLU A 1 136 ? 35.896 -33.375 75.105 1.00 30.11 115 GLU A C 1
ATOM 842 O O . GLU A 1 136 ? 37.115 -33.263 75.008 1.00 26.41 115 GLU A O 1
ATOM 848 N N . ARG A 1 137 ? 35.071 -33.222 74.074 1.00 25.13 116 ARG A N 1
ATOM 849 C CA . ARG A 1 137 ? 35.577 -32.926 72.743 1.00 26.76 116 ARG A CA 1
ATOM 850 C C . ARG A 1 137 ? 36.110 -31.487 72.666 1.00 27.36 116 ARG A C 1
ATOM 851 O O . ARG A 1 137 ? 37.136 -31.220 72.032 1.00 24.50 116 ARG A O 1
ATOM 859 N N . LEU A 1 138 ? 35.403 -30.567 73.315 1.00 26.46 117 LEU A N 1
ATOM 860 C CA . LEU A 1 138 ? 35.770 -29.152 73.309 1.00 27.93 117 LEU A CA 1
ATOM 861 C C . LEU A 1 138 ? 37.109 -28.928 74.005 1.00 28.63 117 LEU A C 1
ATOM 862 O O . LEU A 1 138 ? 37.837 -27.992 73.684 1.00 28.36 117 LEU A O 1
ATOM 867 N N . ALA A 1 139 ? 37.412 -29.788 74.970 1.00 25.25 118 ALA A N 1
ATOM 868 C CA . ALA A 1 139 ? 38.657 -29.724 75.730 1.00 26.80 118 ALA A CA 1
ATOM 869 C C . ALA A 1 139 ? 39.883 -30.024 74.861 1.00 28.25 118 ALA A C 1
ATOM 870 O O . ALA A 1 139 ? 41.023 -29.808 75.285 1.00 28.44 118 ALA A O 1
ATOM 872 N N . THR A 1 140 ? 39.657 -30.569 73.668 1.00 27.75 119 THR A N 1
ATOM 873 C CA . THR A 1 140 ? 40.760 -30.859 72.7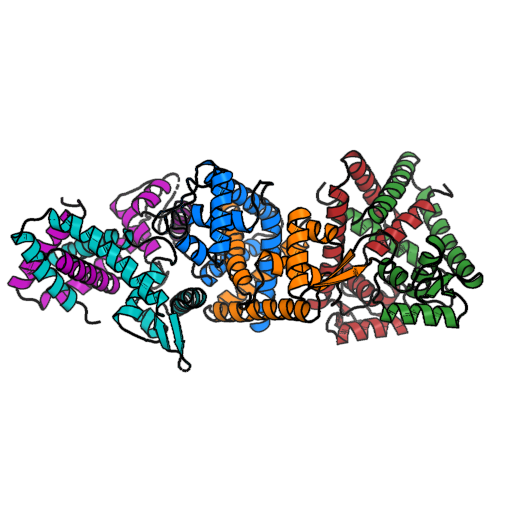60 1.00 28.85 119 THR A CA 1
ATOM 874 C C . THR A 1 140 ? 41.103 -29.653 71.894 1.00 28.99 119 THR A C 1
ATOM 875 O O . THR A 1 140 ? 42.091 -29.665 71.177 1.00 29.25 119 THR A O 1
ATOM 879 N N . LEU A 1 141 ? 40.288 -28.609 71.974 1.00 27.81 120 LEU A N 1
ATOM 880 C CA . LEU A 1 141 ? 40.522 -27.378 71.218 1.00 28.16 120 LEU A CA 1
ATOM 881 C C . LEU A 1 141 ? 41.288 -26.362 72.060 1.00 28.20 120 LEU A C 1
ATOM 882 O O . LEU A 1 141 ? 41.456 -26.564 73.260 1.00 28.66 120 LEU A O 1
ATOM 887 N N . ASN A 1 142 ? 41.795 -25.301 71.433 1.00 32.65 121 ASN A N 1
ATOM 888 C CA . ASN A 1 142 ? 42.430 -24.230 72.202 1.00 34.71 121 ASN A CA 1
ATOM 889 C C . ASN A 1 142 ? 41.396 -23.168 72.590 1.00 37.30 121 ASN A C 1
ATOM 890 O O . ASN A 1 142 ? 40.231 -23.257 72.193 1.00 38.38 121 ASN A O 1
ATOM 895 N N . ARG A 1 143 ? 41.818 -22.171 73.366 1.00 31.22 122 ARG A N 1
ATOM 896 C CA . ARG A 1 143 ? 40.892 -21.162 73.888 1.00 31.99 122 ARG A CA 1
ATOM 897 C C . ARG A 1 143 ? 40.268 -20.298 72.801 1.00 31.78 122 ARG A C 1
ATOM 898 O O . ARG A 1 143 ? 39.106 -19.903 72.908 1.00 29.90 122 ARG A O 1
ATOM 906 N N . SER A 1 144 ? 41.054 -19.975 71.779 1.00 29.66 123 SER A N 1
ATOM 907 C CA . SER A 1 144 ? 40.575 -19.153 70.670 1.00 30.94 123 SER A CA 1
ATOM 908 C C . SER A 1 144 ? 39.455 -19.860 69.911 1.00 29.29 123 SER A C 1
ATOM 909 O O . SER A 1 144 ? 38.455 -19.243 69.541 1.00 28.34 123 SER A O 1
ATOM 912 N N . GLU A 1 145 ? 39.642 -21.153 69.678 1.00 31.54 124 GLU A N 1
ATOM 913 C CA . GLU A 1 145 ? 38.649 -21.965 68.987 1.00 30.85 124 GLU A CA 1
ATOM 914 C C . GLU A 1 145 ? 37.359 -22.046 69.788 1.00 29.30 124 GLU A C 1
ATOM 915 O O . GLU A 1 145 ? 36.268 -21.931 69.226 1.00 29.90 124 GLU A O 1
ATOM 921 N N . ARG A 1 146 ? 37.480 -22.239 71.098 1.00 26.13 125 ARG A N 1
ATOM 922 C CA . ARG A 1 146 ? 36.302 -22.276 71.960 1.00 27.74 125 ARG A CA 1
ATOM 923 C C . ARG A 1 146 ? 35.575 -20.922 72.004 1.00 29.62 125 ARG A C 1
ATOM 924 O O . ARG A 1 146 ? 34.340 -20.880 72.115 1.00 24.37 125 ARG A O 1
ATOM 932 N N . ASP A 1 147 ? 36.329 -19.824 71.895 1.00 24.84 126 ASP A N 1
ATOM 933 C CA . ASP A 1 147 ? 35.729 -18.487 71.835 1.00 25.49 126 ASP A CA 1
ATOM 934 C C . ASP A 1 147 ? 34.822 -18.378 70.630 1.00 24.98 126 ASP A C 1
ATOM 935 O O . ASP A 1 147 ? 33.716 -17.846 70.713 1.00 21.33 126 ASP A O 1
ATOM 940 N N . ILE A 1 148 ? 35.316 -18.867 69.501 1.00 25.49 127 ILE A N 1
ATOM 941 C CA . ILE A 1 148 ? 34.544 -18.872 68.269 1.00 26.16 127 ILE A CA 1
ATOM 942 C C . ILE A 1 148 ? 33.258 -19.678 68.440 1.00 25.42 127 ILE A C 1
ATOM 943 O O . ILE A 1 148 ? 32.173 -19.223 68.059 1.00 23.51 127 ILE A O 1
ATOM 948 N N . LEU A 1 149 ? 33.377 -20.858 69.041 1.00 25.62 128 LEU A N 1
ATOM 949 C CA . LEU A 1 149 ? 32.220 -21.725 69.248 1.00 26.76 128 LEU A CA 1
ATOM 950 C C . LEU A 1 149 ? 31.239 -21.103 70.235 1.00 27.41 128 LEU A C 1
ATOM 951 O O . LEU A 1 149 ? 30.019 -21.301 70.136 1.00 26.09 128 LEU A O 1
ATOM 956 N N . ARG A 1 150 ? 31.771 -20.347 71.187 1.00 22.39 129 ARG A N 1
ATOM 957 C CA . ARG A 1 150 ? 30.927 -19.619 72.126 1.00 25.70 129 ARG A CA 1
ATOM 958 C C . ARG A 1 150 ? 30.071 -18.571 71.415 1.00 26.82 129 ARG A C 1
ATOM 959 O O . ARG A 1 150 ? 28.868 -18.494 71.660 1.00 24.83 129 ARG A O 1
ATOM 967 N N . SER A 1 151 ? 30.680 -17.770 70.544 1.00 26.33 130 SER A N 1
ATOM 968 C CA . SER A 1 151 ? 29.923 -16.804 69.749 1.00 28.26 130 SER A CA 1
ATOM 969 C C . SER A 1 151 ? 28.935 -17.485 68.792 1.00 27.18 130 SER A C 1
ATOM 970 O O . SER A 1 151 ? 27.814 -17.017 68.611 1.00 26.04 130 SER A O 1
ATOM 973 N N . ALA A 1 152 ? 29.367 -18.585 68.185 1.00 27.87 131 ALA A N 1
ATOM 974 C CA . ALA A 1 152 ? 28.555 -19.339 67.225 1.00 27.37 131 ALA A CA 1
ATOM 975 C C . ALA A 1 152 ? 27.313 -19.960 67.849 1.00 26.07 131 ALA A C 1
ATOM 976 O O . ALA A 1 152 ? 26.263 -20.050 67.206 1.00 28.12 131 ALA A O 1
ATOM 978 N N . ALA A 1 153 ? 27.445 -20.429 69.085 1.00 21.78 132 ALA A N 1
ATOM 979 C CA . ALA A 1 153 ? 26.316 -21.009 69.799 1.00 23.54 132 ALA A CA 1
ATOM 980 C C . ALA A 1 153 ? 25.181 -19.990 69.913 1.00 24.53 132 ALA A C 1
ATOM 981 O O . ALA A 1 153 ? 24.025 -20.310 69.641 1.00 21.37 132 ALA A O 1
ATOM 983 N N . ASP A 1 154 ? 25.522 -18.761 70.297 1.00 21.66 133 ASP A N 1
ATOM 984 C CA . ASP A 1 154 ? 24.536 -17.684 70.397 1.00 26.15 133 ASP A CA 1
ATOM 985 C C . ASP A 1 154 ? 23.910 -17.368 69.043 1.00 24.22 133 ASP A C 1
ATOM 986 O O . ASP A 1 154 ? 22.695 -17.243 68.927 1.00 21.03 133 ASP A O 1
ATOM 991 N N . LEU A 1 155 ? 24.751 -17.264 68.019 1.00 22.73 134 LEU A N 1
ATOM 992 C CA . LEU A 1 155 ? 24.289 -16.967 66.672 1.00 21.68 134 LEU A CA 1
ATOM 993 C C . LEU A 1 155 ? 23.365 -18.046 66.116 1.00 24.20 134 LEU A C 1
ATOM 994 O O . LEU A 1 155 ? 22.361 -17.740 65.474 1.00 20.91 134 LEU A O 1
ATOM 999 N N . MET A 1 156 ? 23.705 -19.309 66.359 1.00 19.65 135 MET A N 1
ATOM 1000 C CA . MET A 1 156 ? 22.902 -20.401 65.831 1.00 22.66 135 MET A CA 1
ATOM 1001 C C . MET A 1 156 ? 21.514 -20.439 66.476 1.00 22.54 135 MET A C 1
ATOM 1002 O O . MET A 1 156 ? 20.521 -20.696 65.797 1.00 22.69 135 MET A O 1
ATOM 1007 N N . LEU A 1 157 ? 21.450 -20.175 67.777 1.00 27.59 136 LEU A N 1
ATOM 1008 C CA . LEU A 1 157 ? 20.167 -20.048 68.469 1.00 31.82 136 LEU A CA 1
ATOM 1009 C C . LEU A 1 157 ? 19.382 -18.869 67.905 1.00 29.63 136 LEU A C 1
ATOM 1010 O O . LEU A 1 157 ? 18.162 -18.934 67.774 1.00 30.72 136 LEU A O 1
ATOM 1015 N N . ALA A 1 158 ? 20.079 -17.782 67.585 1.00 22.95 137 ALA A N 1
ATOM 1016 C CA . ALA A 1 158 ? 19.414 -16.625 66.989 1.00 23.98 137 ALA A CA 1
ATOM 1017 C C . ALA A 1 158 ? 18.847 -16.969 65.616 1.00 27.35 137 ALA A C 1
ATOM 1018 O O . ALA A 1 158 ? 17.775 -16.485 65.243 1.00 26.97 137 ALA A O 1
ATOM 1020 N N . LEU A 1 159 ? 19.557 -17.811 64.868 1.00 24.37 138 LEU A N 1
ATOM 1021 C CA . LEU A 1 159 ? 19.103 -18.195 63.535 1.00 23.95 138 LEU A CA 1
ATOM 1022 C C . LEU A 1 159 ? 17.716 -18.832 63.592 1.00 26.00 138 LEU A C 1
ATOM 1023 O O . LEU A 1 159 ? 16.907 -18.656 62.681 1.00 25.79 138 LEU A O 1
ATOM 1028 N N . VAL A 1 160 ? 17.451 -19.592 64.650 1.00 27.52 139 VAL A N 1
ATOM 1029 C CA . VAL A 1 160 ? 16.148 -20.235 64.797 1.00 29.48 139 VAL A CA 1
ATOM 1030 C C . VAL A 1 160 ? 15.194 -19.408 65.662 1.00 28.82 139 VAL A C 1
ATOM 1031 O O . VAL A 1 160 ? 14.156 -19.909 66.087 1.00 29.04 139 VAL A O 1
ATOM 1035 N N . ASP A 1 161 ? 15.539 -18.140 65.900 1.00 27.38 140 ASP A N 1
ATOM 1036 C CA . ASP A 1 161 ? 14.691 -17.228 66.678 1.00 28.18 140 ASP A CA 1
ATOM 1037 C C . ASP A 1 161 ? 14.497 -17.725 68.120 1.00 30.29 140 ASP A C 1
ATOM 1038 O O . ASP A 1 161 ? 13.419 -17.584 68.696 1.00 27.10 140 ASP A O 1
ATOM 1043 N N . GLU A 1 162 ? 15.503 -18.396 68.667 1.00 29.25 141 GLU A N 1
ATOM 1044 C CA . GLU A 1 162 ? 15.380 -18.944 70.010 1.00 31.50 141 GLU A CA 1
ATOM 1045 C C . GLU A 1 162 ? 16.317 -18.250 71.011 1.00 33.59 141 GLU A C 1
ATOM 1046 O O . GLU A 1 162 ? 16.834 -18.885 71.928 1.00 30.87 141 GLU A O 1
ATOM 1052 N N . SER A 1 163 ? 16.553 -16.951 70.822 1.00 28.14 142 SER A N 1
ATOM 1053 C CA . SER A 1 163 ? 17.397 -16.199 71.750 1.00 31.23 142 SER A CA 1
ATOM 1054 C C . SER A 1 163 ? 16.621 -15.908 73.040 1.00 32.17 142 SER A C 1
ATOM 1055 O O . SER A 1 163 ? 15.395 -15.964 73.042 1.00 32.73 142 SER A O 1
ATOM 1058 N N . PRO A 1 164 ? 17.320 -15.508 74.117 1.00 35.77 143 PRO A N 1
ATOM 1059 C CA . PRO A 1 164 ? 16.606 -15.201 75.363 1.00 37.47 143 PRO A CA 1
ATOM 1060 C C . PRO A 1 164 ? 15.962 -13.815 75.407 1.00 36.74 143 PRO A C 1
ATOM 1061 O O . PRO A 1 164 ? 16.127 -13.026 74.477 1.00 36.09 143 PRO A O 1
ATOM 1065 N N . ASP B 1 24 ? 33.801 -24.032 84.611 1.00 72.98 3 ASP B N 1
ATOM 1066 C CA . ASP B 1 24 ? 32.740 -23.090 84.953 1.00 76.46 3 ASP B CA 1
ATOM 1067 C C . ASP B 1 24 ? 32.018 -22.619 83.691 1.00 67.37 3 ASP B C 1
ATOM 1068 O O . ASP B 1 24 ? 30.892 -23.038 83.413 1.00 59.74 3 ASP B O 1
ATOM 1073 N N . SER B 1 25 ? 32.670 -21.747 82.927 1.00 56.01 4 SER B N 1
ATOM 1074 C CA . SER B 1 25 ? 32.140 -21.333 81.633 1.00 53.28 4 SER B CA 1
ATOM 1075 C C . SER B 1 25 ? 32.453 -22.412 80.605 1.00 44.90 4 SER B C 1
ATOM 1076 O O . SER B 1 25 ? 32.041 -22.331 79.448 1.00 39.46 4 SER B O 1
ATOM 1079 N N . ASP B 1 26 ? 33.173 -23.433 81.063 1.00 43.59 5 ASP B N 1
ATOM 1080 C CA . ASP B 1 26 ? 33.494 -24.597 80.258 1.00 42.48 5 ASP B CA 1
ATOM 1081 C C . ASP B 1 26 ? 32.217 -25.403 80.131 1.00 38.54 5 ASP B C 1
ATOM 1082 O O . ASP B 1 26 ? 31.791 -25.773 79.034 1.00 33.08 5 ASP B O 1
ATOM 1087 N N . ALA B 1 27 ? 31.587 -25.622 81.279 1.00 39.28 6 ALA B N 1
ATOM 1088 C CA . ALA B 1 27 ? 30.316 -26.315 81.362 1.00 37.49 6 ALA B CA 1
ATOM 1089 C C . ALA B 1 27 ? 29.249 -25.567 80.577 1.00 34.32 6 ALA B C 1
ATOM 1090 O O . ALA B 1 27 ? 28.441 -26.180 79.880 1.00 33.47 6 ALA B O 1
ATOM 1092 N N . ARG B 1 28 ? 29.229 -24.246 80.704 1.00 34.62 7 ARG B N 1
ATOM 1093 C CA . ARG B 1 28 ? 28.206 -23.467 80.024 1.00 34.95 7 ARG B CA 1
ATOM 1094 C C . ARG B 1 28 ? 28.405 -23.444 78.507 1.00 31.67 7 ARG B C 1
ATOM 1095 O O . ARG B 1 28 ? 27.433 -23.377 77.758 1.00 28.00 7 ARG B O 1
ATOM 1103 N N . LEU B 1 29 ? 29.638 -23.618 78.042 1.00 31.34 8 LEU B N 1
ATOM 1104 C CA . LEU B 1 29 ? 29.863 -23.653 76.602 1.00 29.31 8 LEU B CA 1
ATOM 1105 C C . LEU B 1 29 ? 29.419 -24.991 76.034 1.00 26.94 8 LEU B C 1
ATOM 1106 O O . LEU B 1 29 ? 28.841 -25.054 74.954 1.00 24.22 8 LEU B O 1
ATOM 1111 N N . ALA B 1 30 ? 29.609 -26.051 76.808 1.00 24.61 9 ALA B N 1
ATOM 1112 C CA . ALA B 1 30 ? 29.204 -27.370 76.362 1.00 24.49 9 ALA B CA 1
ATOM 1113 C C . ALA B 1 30 ? 27.685 -27.416 76.335 1.00 22.82 9 ALA B C 1
ATOM 1114 O O . ALA B 1 30 ? 27.096 -27.989 75.426 1.00 22.46 9 ALA B O 1
ATOM 1116 N N . SER B 1 31 ? 27.057 -26.819 77.343 1.00 24.95 10 SER B N 1
ATOM 1117 C CA . SER B 1 31 ? 25.598 -26.758 77.400 1.00 29.69 10 SER B CA 1
ATOM 1118 C C . SER B 1 31 ? 25.006 -25.944 76.251 1.00 26.83 10 SER B C 1
ATOM 1119 O O . SER B 1 31 ? 24.071 -26.398 75.585 1.00 23.25 10 SER B O 1
ATOM 1122 N N . ASP B 1 32 ? 25.521 -24.731 76.051 1.00 28.19 11 ASP B N 1
ATOM 1123 C CA . ASP B 1 32 ? 25.006 -23.836 75.011 1.00 26.59 11 ASP B CA 1
ATOM 1124 C C . ASP B 1 32 ? 25.260 -24.319 73.587 1.00 26.70 11 ASP B C 1
ATOM 1125 O O . ASP B 1 32 ? 24.386 -24.191 72.719 1.00 25.26 11 ASP B O 1
ATOM 1130 N N . LEU B 1 33 ? 26.455 -24.849 73.337 1.00 19.26 12 LEU B N 1
ATOM 1131 C CA . LEU B 1 33 ? 26.797 -25.320 71.999 1.00 22.02 12 LEU B CA 1
ATOM 1132 C C . LEU B 1 33 ? 25.992 -26.566 71.646 1.00 22.95 12 LEU B C 1
ATOM 1133 O O . LEU B 1 33 ? 25.496 -26.681 70.531 1.00 21.04 12 LEU B O 1
ATOM 1138 N N . SER B 1 34 ? 25.861 -27.496 72.593 1.00 20.15 13 SER B N 1
ATOM 1139 C CA . SER B 1 34 ? 25.030 -28.678 72.379 1.00 22.02 13 SER B CA 1
ATOM 1140 C C . SER B 1 34 ? 23.593 -28.263 72.075 1.00 22.47 13 SER B C 1
ATOM 1141 O O . SER B 1 34 ? 22.976 -28.760 71.136 1.00 20.53 13 SER B O 1
ATOM 1144 N N . LEU B 1 35 ? 23.056 -27.365 72.893 1.00 25.57 14 LEU B N 1
ATOM 1145 C CA . LEU B 1 35 ? 21.706 -26.864 72.672 1.00 26.90 14 LEU B CA 1
ATOM 1146 C C . LEU B 1 35 ? 21.546 -26.236 71.296 1.00 22.97 14 LEU B C 1
ATOM 1147 O O . LEU B 1 35 ? 20.633 -26.581 70.556 1.00 21.04 14 LEU B O 1
ATOM 1152 N N . ALA B 1 36 ? 22.453 -25.328 70.950 1.00 24.09 15 ALA B N 1
ATOM 1153 C CA . ALA B 1 36 ? 22.376 -24.631 69.670 1.00 23.64 15 ALA B CA 1
ATOM 1154 C C . ALA B 1 36 ? 22.393 -25.595 68.489 1.00 23.27 15 ALA B C 1
ATOM 1155 O O . ALA B 1 36 ? 21.590 -25.461 67.575 1.00 20.94 15 ALA B O 1
ATOM 1157 N N . VAL B 1 37 ? 23.305 -26.566 68.504 1.00 22.28 16 VAL B N 1
ATOM 1158 C CA . VAL B 1 37 ? 23.387 -27.501 67.385 1.00 23.94 16 VAL B CA 1
ATOM 1159 C C . VAL B 1 37 ? 22.145 -28.409 67.345 1.00 23.18 16 VAL B C 1
ATOM 1160 O O . VAL B 1 37 ? 21.655 -28.727 66.266 1.00 19.80 16 VAL B O 1
ATOM 1164 N N . MET B 1 38 ? 21.627 -28.819 68.502 1.00 23.18 17 MET B N 1
ATOM 1165 C CA . MET B 1 38 ? 20.413 -29.638 68.480 1.00 26.46 17 MET B CA 1
ATOM 1166 C C . MET B 1 38 ? 19.214 -28.826 67.983 1.00 24.61 17 MET B C 1
ATOM 1167 O O . MET B 1 38 ? 18.395 -29.328 67.218 1.00 26.24 17 MET B O 1
ATOM 1172 N N . ARG B 1 39 ? 19.102 -27.574 68.421 1.00 22.02 18 ARG B N 1
ATOM 1173 C CA . ARG B 1 39 ? 17.949 -26.762 68.038 1.00 24.39 18 ARG B CA 1
ATOM 1174 C C . ARG B 1 39 ? 18.022 -26.343 66.564 1.00 25.37 18 ARG B C 1
ATOM 1175 O O . ARG B 1 39 ? 17.005 -26.302 65.878 1.00 24.95 18 ARG B O 1
ATOM 1183 N N . LEU B 1 40 ? 19.215 -26.002 66.082 1.00 23.92 19 LEU B N 1
ATOM 1184 C CA . LEU B 1 40 ? 19.363 -25.637 64.674 1.00 24.47 19 LEU B CA 1
ATOM 1185 C C . LEU B 1 40 ? 19.156 -26.852 63.762 1.00 25.23 19 LEU B C 1
ATOM 1186 O O . LEU B 1 40 ? 18.488 -26.751 62.730 1.00 21.99 19 LEU B O 1
ATOM 1191 N N . SER B 1 41 ? 19.718 -27.996 64.145 1.00 24.09 20 SER B N 1
ATOM 1192 C CA . SER B 1 41 ? 19.558 -29.221 63.359 1.00 27.30 20 SER B CA 1
ATOM 1193 C C . SER B 1 41 ? 18.099 -29.663 63.324 1.00 28.47 20 SER B C 1
ATOM 1194 O O . SER B 1 41 ? 17.629 -30.192 62.320 1.00 28.90 20 SER B O 1
ATOM 1197 N N . ARG B 1 42 ? 17.392 -29.442 64.428 1.00 27.14 21 ARG B N 1
ATOM 1198 C CA . ARG B 1 42 ? 15.965 -29.750 64.501 1.00 30.87 21 ARG B CA 1
ATOM 1199 C C . ARG B 1 42 ? 15.224 -29.055 63.366 1.00 33.28 21 ARG B C 1
ATOM 1200 O O . ARG B 1 42 ? 14.431 -29.677 62.662 1.00 35.00 21 ARG B O 1
ATOM 1208 N N . GLN B 1 43 ? 15.493 -27.767 63.185 1.00 22.97 22 GLN B N 1
ATOM 1209 C CA . GLN B 1 43 ? 14.870 -27.012 62.105 1.00 28.31 22 GLN B CA 1
ATOM 1210 C C . GLN B 1 43 ? 15.307 -27.483 60.718 1.00 30.25 22 GLN B C 1
ATOM 1211 O O . GLN B 1 43 ? 14.507 -27.476 59.780 1.00 29.46 22 GLN B O 1
ATOM 1217 N N . LEU B 1 44 ? 16.558 -27.920 60.588 1.00 25.55 23 LEU B N 1
ATOM 1218 C CA . LEU B 1 44 ? 17.057 -28.331 59.280 1.00 25.67 23 LEU B CA 1
ATOM 1219 C C . LEU B 1 44 ? 16.489 -29.686 58.876 1.00 31.03 23 LEU B C 1
ATOM 1220 O O . LEU B 1 44 ? 16.341 -29.984 57.691 1.00 31.10 23 LEU B O 1
ATOM 1225 N N . ARG B 1 45 ? 16.152 -30.497 59.871 1.00 26.89 24 ARG B N 1
ATOM 1226 C CA . ARG B 1 45 ? 15.572 -31.812 59.623 1.00 31.00 24 ARG B CA 1
ATOM 1227 C C . ARG B 1 45 ? 14.140 -31.627 59.121 1.00 37.28 24 ARG B C 1
ATOM 1228 O O . ARG B 1 45 ? 13.639 -32.426 58.329 1.00 39.98 24 ARG B O 1
ATOM 1236 N N . PHE B 1 46 ? 13.481 -30.596 59.649 1.00 50.77 25 PHE B N 1
ATOM 1237 C CA . PHE B 1 46 ? 12.138 -30.178 59.235 1.00 53.03 25 PHE B CA 1
ATOM 1238 C C . PHE B 1 46 ? 12.090 -29.624 57.806 1.00 61.30 25 PHE B C 1
ATOM 1239 O O . PHE B 1 46 ? 11.030 -29.200 57.341 1.00 69.07 25 PHE B O 1
ATOM 1247 N N . ARG B 1 47 ? 13.223 -29.636 57.106 1.00 46.11 26 ARG B N 1
ATOM 1248 C CA . ARG B 1 47 ? 13.292 -29.095 55.749 1.00 51.54 26 ARG B CA 1
ATOM 1249 C C . ARG B 1 47 ? 13.116 -30.164 54.709 1.00 66.56 26 ARG B C 1
ATOM 1250 O O . ARG B 1 47 ? 13.666 -30.097 53.614 1.00 63.11 26 ARG B O 1
ATOM 1258 N N . ASN B 1 48 ? 12.344 -31.169 55.073 1.00 101.78 27 ASN B N 1
ATOM 1259 C CA . ASN B 1 48 ? 11.925 -32.151 54.118 1.00 118.72 27 ASN B CA 1
ATOM 1260 C C . ASN B 1 48 ? 10.797 -31.479 53.349 1.00 140.10 27 ASN B C 1
ATOM 1261 O O . ASN B 1 48 ? 9.833 -31.015 53.966 1.00 146.81 27 ASN B O 1
ATOM 1266 N N . PRO B 1 49 ? 10.921 -31.370 52.015 1.00 177.70 28 PRO B N 1
ATOM 1267 C CA . PRO B 1 49 ? 9.818 -30.697 51.327 1.00 172.06 28 PRO B CA 1
ATOM 1268 C C . PRO B 1 49 ? 8.633 -31.621 51.519 1.00 170.39 28 PRO B C 1
ATOM 1269 O O . PRO B 1 49 ? 8.888 -32.816 51.537 1.00 175.47 28 PRO B O 1
ATOM 1273 N N . SER B 1 50 ? 7.412 -31.131 51.722 1.00 184.63 29 SER B N 1
ATOM 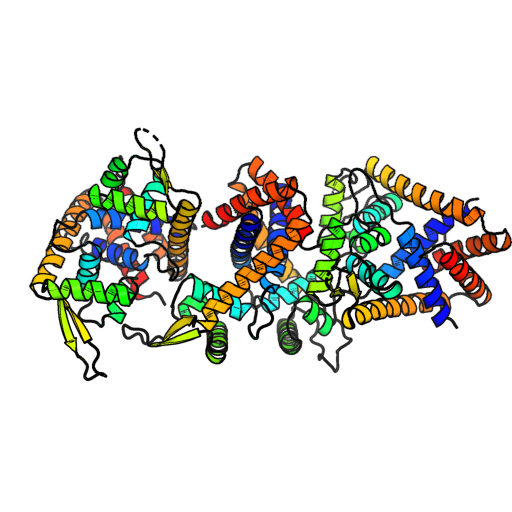1274 C CA . SER B 1 50 ? 6.335 -32.057 52.065 1.00 183.70 29 SER B CA 1
ATOM 1275 C C . SER B 1 50 ? 6.199 -33.130 50.995 1.00 193.47 29 SER B C 1
ATOM 1276 O O . SER B 1 50 ? 6.395 -32.900 49.801 1.00 183.47 29 SER B O 1
ATOM 1279 N N . SER B 1 51 ? 5.884 -34.318 51.477 1.00 97.16 30 SER B N 1
ATOM 1280 C CA . SER B 1 51 ? 6.465 -35.556 51.000 1.00 81.96 30 SER B CA 1
ATOM 1281 C C . SER B 1 51 ? 5.951 -36.615 51.909 1.00 73.63 30 SER B C 1
ATOM 1282 O O . SER B 1 51 ? 5.776 -36.388 53.110 1.00 68.28 30 SER B O 1
ATOM 1285 N N . PRO B 1 52 ? 5.708 -37.791 51.354 1.00 113.30 31 PRO B N 1
ATOM 1286 C CA . PRO B 1 52 ? 5.222 -38.768 52.312 1.00 106.91 31 PRO B CA 1
ATOM 1287 C C . PRO B 1 52 ? 6.324 -39.512 53.047 1.00 98.51 31 PRO B C 1
ATOM 1288 O O . PRO B 1 52 ? 6.178 -40.710 53.269 1.00 95.45 31 PRO B O 1
ATOM 1292 N N . VAL B 1 53 ? 7.391 -38.837 53.456 1.00 59.52 32 VAL B N 1
ATOM 1293 C CA . VAL B 1 53 ? 8.365 -39.553 54.257 1.00 48.27 32 VAL B CA 1
ATOM 1294 C C . VAL B 1 53 ? 8.579 -38.862 55.591 1.00 41.14 32 VAL B C 1
ATOM 1295 O O . VAL B 1 53 ? 8.616 -37.634 55.691 1.00 43.40 32 VAL B O 1
ATOM 1299 N N . SER B 1 54 ? 8.691 -39.698 56.617 1.00 32.84 33 SER B N 1
ATOM 1300 C CA . SER B 1 54 ? 8.930 -39.265 57.979 1.00 30.11 33 SER B CA 1
ATOM 1301 C C . SER B 1 54 ? 10.373 -38.876 58.215 1.00 29.83 33 SER B C 1
ATOM 1302 O O . SER B 1 54 ? 11.226 -39.062 57.348 1.00 27.42 33 SER B O 1
ATOM 1305 N N . LEU B 1 55 ? 10.633 -38.339 59.401 1.00 36.96 34 LEU B N 1
ATOM 1306 C CA . LEU B 1 55 ? 11.976 -37.962 59.800 1.00 35.09 34 LEU B CA 1
ATOM 1307 C C . LEU B 1 55 ? 12.888 -39.193 59.817 1.00 35.73 34 LEU B C 1
ATOM 1308 O O . LEU B 1 55 ? 14.005 -39.161 59.301 1.00 32.67 34 LEU B O 1
ATOM 1313 N N . SER B 1 56 ? 12.385 -40.294 60.366 1.00 31.07 35 SER B N 1
ATOM 1314 C CA . SER B 1 56 ? 13.165 -41.523 60.441 1.00 29.58 35 SER B CA 1
ATOM 1315 C C . SER B 1 56 ? 13.365 -42.139 59.059 1.00 28.76 35 SER B C 1
ATOM 1316 O O . SER B 1 56 ? 14.444 -42.641 58.744 1.00 24.81 35 SER B O 1
ATOM 1319 N N . GLN B 1 57 ? 12.329 -42.088 58.227 1.00 27.77 36 GLN B N 1
ATOM 1320 C CA . GLN B 1 57 ? 12.433 -42.628 56.875 1.00 29.29 36 GLN B CA 1
ATOM 1321 C C . GLN B 1 57 ? 13.469 -41.875 56.049 1.00 26.46 36 GLN B C 1
ATOM 1322 O O . GLN B 1 57 ? 14.269 -42.490 55.341 1.00 24.84 36 GLN B O 1
ATOM 1328 N N . LEU B 1 58 ? 13.460 -40.548 56.142 1.00 28.28 37 LEU B N 1
ATOM 1329 C CA . LEU B 1 58 ? 14.420 -39.740 55.396 1.00 28.17 37 LEU B CA 1
ATOM 1330 C C . LEU B 1 58 ? 15.842 -40.020 55.866 1.00 26.83 37 LEU B C 1
ATOM 1331 O O . LEU B 1 58 ? 16.766 -40.100 55.057 1.00 25.26 37 LEU B O 1
ATOM 1336 N N . SER B 1 59 ? 16.007 -40.169 57.176 1.00 29.05 38 SER B N 1
ATOM 1337 C CA . SER B 1 59 ? 17.316 -40.449 57.767 1.00 30.65 38 SER B CA 1
ATOM 1338 C C . SER B 1 59 ? 17.903 -41.773 57.267 1.00 30.53 38 SER B C 1
ATOM 1339 O O . SER B 1 59 ? 19.098 -41.858 56.958 1.00 27.64 38 SER B O 1
ATOM 1342 N N . ALA B 1 60 ? 17.071 -42.812 57.220 1.00 24.04 39 ALA B N 1
ATOM 1343 C CA . ALA B 1 60 ? 17.492 -44.109 56.699 1.00 23.84 39 ALA B CA 1
ATOM 1344 C C . ALA B 1 60 ? 17.865 -43.986 55.227 1.00 25.62 39 ALA B C 1
ATOM 1345 O O . ALA B 1 60 ? 18.856 -44.555 54.766 1.00 26.76 39 ALA B O 1
ATOM 1347 N N . LEU B 1 61 ? 17.049 -43.236 54.497 1.00 24.46 40 LEU B N 1
ATOM 1348 C CA . LEU B 1 61 ? 17.240 -43.013 53.072 1.00 26.48 40 LEU B CA 1
ATOM 1349 C C . LEU B 1 61 ? 18.553 -42.274 52.799 1.00 26.73 40 LEU B C 1
ATOM 1350 O O . LEU B 1 61 ? 19.301 -42.626 51.886 1.00 25.25 40 LEU B O 1
ATOM 1355 N N . THR B 1 62 ? 18.825 -41.259 53.610 1.00 25.68 41 THR B N 1
ATOM 1356 C CA . THR B 1 62 ? 20.028 -40.443 53.467 1.00 28.00 41 THR B CA 1
ATOM 1357 C C . THR B 1 62 ? 21.271 -41.283 53.697 1.00 29.99 41 THR B C 1
ATOM 1358 O O . THR B 1 62 ? 22.239 -41.213 52.936 1.00 30.88 41 THR B O 1
ATOM 1362 N N . THR B 1 63 ? 21.233 -42.088 54.750 1.00 26.80 42 THR B N 1
ATOM 1363 C CA . THR B 1 63 ? 22.325 -43.002 55.052 1.00 27.81 42 THR B CA 1
ATOM 1364 C C . THR B 1 63 ? 22.552 -43.973 53.895 1.00 30.28 42 THR B C 1
ATOM 1365 O O . THR B 1 63 ? 23.681 -44.165 53.441 1.00 30.89 42 THR B O 1
ATOM 1369 N N . LEU B 1 64 ? 21.465 -44.560 53.403 1.00 32.88 43 LEU B N 1
ATOM 1370 C CA . LEU B 1 64 ? 21.532 -45.490 52.284 1.00 34.82 43 LEU B CA 1
ATOM 1371 C C . LEU B 1 64 ? 22.099 -44.818 51.033 1.00 35.65 43 LEU B C 1
ATOM 1372 O O . LEU B 1 64 ? 22.910 -45.402 50.312 1.00 37.60 43 LEU B O 1
ATOM 1377 N N . ALA B 1 65 ? 21.700 -43.574 50.798 1.00 28.54 44 ALA B N 1
ATOM 1378 C CA . ALA B 1 65 ? 22.113 -42.876 49.590 1.00 31.94 44 ALA B CA 1
ATOM 1379 C C . ALA B 1 65 ? 23.588 -42.505 49.642 1.00 34.70 44 ALA B C 1
ATOM 1380 O O . ALA B 1 65 ? 24.301 -42.630 48.647 1.00 35.23 44 ALA B O 1
ATOM 1382 N N . ASN B 1 66 ? 24.042 -42.069 50.810 1.00 47.18 45 ASN B N 1
ATOM 1383 C CA . ASN B 1 66 ? 25.407 -41.584 50.969 1.00 50.27 45 ASN B CA 1
ATOM 1384 C C . ASN B 1 66 ? 26.414 -42.715 51.135 1.00 51.25 45 ASN B C 1
ATOM 1385 O O . ASN B 1 66 ? 27.582 -42.561 50.799 1.00 53.33 45 ASN B O 1
ATOM 1390 N N . GLU B 1 67 ? 25.966 -43.848 51.664 1.00 42.22 46 GLU B N 1
ATOM 1391 C CA . GLU B 1 67 ? 26.875 -44.948 51.979 1.00 41.46 46 GLU B CA 1
ATOM 1392 C C . GLU B 1 67 ? 26.738 -46.149 51.035 1.00 45.08 46 GLU B C 1
ATOM 1393 O O . GLU B 1 67 ? 27.624 -47.006 50.967 1.00 47.39 46 GLU B O 1
ATOM 1399 N N . GLY B 1 68 ? 25.622 -46.221 50.323 1.00 42.68 47 GLY B N 1
ATOM 1400 C CA . GLY B 1 68 ? 25.450 -47.237 49.303 1.00 41.75 47 GLY B CA 1
ATOM 1401 C C . GLY B 1 68 ? 24.651 -48.419 49.809 1.00 38.77 47 GLY B C 1
ATOM 1402 O O . GLY B 1 68 ? 24.316 -48.489 50.993 1.00 34.65 47 GLY B O 1
ATOM 1403 N N . ALA B 1 69 ? 24.394 -49.366 48.911 1.00 38.19 48 ALA B N 1
ATOM 1404 C CA . ALA B 1 69 ? 23.632 -50.572 49.221 1.00 34.69 48 ALA B CA 1
ATOM 1405 C C . ALA B 1 69 ? 24.140 -51.314 50.451 1.00 38.76 48 ALA B C 1
ATOM 1406 O O . ALA B 1 69 ? 25.343 -51.477 50.642 1.00 41.40 48 ALA B O 1
ATOM 1408 N N . MET B 1 70 ? 23.210 -51.751 51.293 1.00 35.33 49 MET B N 1
ATOM 1409 C CA . MET B 1 70 ? 23.555 -52.558 52.453 1.00 35.77 49 MET B CA 1
ATOM 1410 C C . MET B 1 70 ? 22.359 -53.415 52.862 1.00 35.07 49 MET B C 1
ATOM 1411 O O . MET B 1 70 ? 21.272 -53.292 52.299 1.00 34.45 49 MET B O 1
ATOM 1416 N N . THR B 1 71 ? 22.577 -54.294 53.830 1.00 31.82 50 THR B N 1
ATOM 1417 C CA . THR B 1 71 ? 21.527 -55.157 54.347 1.00 31.42 50 THR B CA 1
ATOM 1418 C C . THR B 1 71 ? 20.680 -54.392 55.352 1.00 30.75 50 THR B C 1
ATOM 1419 O O . THR B 1 71 ? 21.125 -53.375 55.886 1.00 28.62 50 THR B O 1
ATOM 1423 N N . PRO B 1 72 ? 19.445 -54.862 55.597 1.00 36.13 51 PRO B N 1
ATOM 1424 C CA . PRO B 1 72 ? 18.604 -54.251 56.628 1.00 36.70 51 PRO B CA 1
ATOM 1425 C C . PRO B 1 72 ? 19.264 -54.221 58.003 1.00 34.22 51 PRO B C 1
ATOM 1426 O O . PRO B 1 72 ? 19.101 -53.243 58.733 1.00 35.16 51 PRO B O 1
ATOM 1430 N N . GLY B 1 73 ? 19.999 -55.275 58.345 1.00 34.99 52 GLY B N 1
ATOM 1431 C CA . GLY B 1 73 ? 20.674 -55.347 59.628 1.00 33.62 52 GLY B CA 1
ATOM 1432 C C . GLY B 1 73 ? 21.746 -54.288 59.814 1.00 37.01 52 GLY B C 1
ATOM 1433 O O . GLY B 1 73 ? 21.844 -53.678 60.883 1.00 33.15 52 GLY B O 1
ATOM 1434 N N . ALA B 1 74 ? 22.545 -54.069 58.774 1.00 34.24 53 ALA B N 1
ATOM 1435 C CA . ALA B 1 74 ? 23.601 -53.063 58.821 1.00 36.08 53 ALA B CA 1
ATOM 1436 C C . ALA B 1 74 ? 22.999 -51.666 58.909 1.00 35.27 53 ALA B C 1
ATOM 1437 O O . ALA B 1 74 ? 23.467 -50.832 59.685 1.00 34.11 53 ALA B O 1
ATOM 1439 N N . LEU B 1 75 ? 21.949 -51.427 58.125 1.00 33.83 54 LEU B N 1
ATOM 1440 C CA . LEU B 1 75 ? 21.261 -50.140 58.131 1.00 33.40 54 LEU B CA 1
ATOM 1441 C C . LEU B 1 75 ? 20.678 -49.860 59.507 1.00 34.18 54 LEU B C 1
ATOM 1442 O O . LEU B 1 75 ? 20.780 -48.742 60.012 1.00 33.46 54 LEU B O 1
ATOM 1447 N N . ALA B 1 76 ? 20.098 -50.886 60.125 1.00 30.14 55 ALA B N 1
ATOM 1448 C CA . ALA B 1 76 ? 19.535 -50.735 61.461 1.00 31.32 55 ALA B CA 1
ATOM 1449 C C . ALA B 1 76 ? 20.628 -50.284 62.416 1.00 35.21 55 ALA B C 1
ATOM 1450 O O . A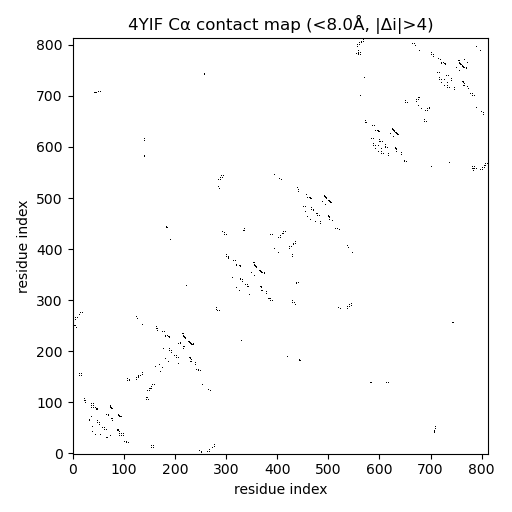LA B 1 76 ? 20.428 -49.381 63.232 1.00 35.47 55 ALA B O 1
ATOM 1452 N N . ILE B 1 77 ? 21.792 -50.910 62.279 1.00 32.33 56 ILE B N 1
ATOM 1453 C CA . ILE B 1 77 ? 22.955 -50.592 63.092 1.00 33.82 56 ILE B CA 1
ATOM 1454 C C . ILE B 1 77 ? 23.441 -49.171 62.817 1.00 33.73 56 ILE B C 1
ATOM 1455 O O . ILE B 1 77 ? 23.737 -48.420 63.747 1.00 33.73 56 ILE B O 1
ATOM 1460 N N . ARG B 1 78 ? 23.496 -48.795 61.541 1.00 31.18 57 ARG B N 1
ATOM 1461 C CA . ARG B 1 78 ? 24.000 -47.479 61.170 1.00 31.98 57 ARG B CA 1
ATOM 1462 C C . ARG B 1 78 ? 23.110 -46.385 61.748 1.00 32.63 57 ARG B C 1
ATOM 1463 O O . ARG B 1 78 ? 23.589 -45.332 62.165 1.00 32.92 57 ARG B O 1
ATOM 1471 N N . GLU B 1 79 ? 21.813 -46.659 61.797 1.00 36.04 58 GLU B N 1
ATOM 1472 C CA . GLU B 1 79 ? 20.843 -45.710 62.318 1.00 38.43 58 GLU B CA 1
ATOM 1473 C C . GLU B 1 79 ? 20.666 -45.802 63.834 1.00 38.94 58 GLU B C 1
ATOM 1474 O O . GLU B 1 79 ? 20.030 -44.932 64.431 1.00 38.83 58 GLU B O 1
ATOM 1480 N N . ARG B 1 80 ? 21.227 -46.846 64.448 1.00 34.49 59 ARG B N 1
ATOM 1481 C CA . ARG B 1 80 ? 21.056 -47.099 65.886 1.00 35.64 59 ARG B CA 1
ATOM 1482 C C . ARG B 1 80 ? 19.590 -47.292 66.212 1.00 38.47 59 ARG B C 1
ATOM 1483 O O . ARG B 1 80 ? 19.076 -46.770 67.203 1.00 38.57 59 ARG B O 1
ATOM 1491 N N . VAL B 1 81 ? 18.917 -48.025 65.337 1.00 46.30 60 VAL B N 1
ATOM 1492 C CA . VAL B 1 81 ? 17.546 -48.425 65.576 1.00 48.28 60 VAL B CA 1
ATOM 1493 C C . VAL B 1 81 ? 17.542 -49.951 65.576 1.00 49.57 60 VAL B C 1
ATOM 1494 O O . VAL B 1 81 ? 18.335 -50.566 64.862 1.00 48.58 60 VAL B O 1
ATOM 1498 N N . ARG B 1 82 ? 16.659 -50.567 66.362 1.00 44.77 61 ARG B N 1
ATOM 1499 C CA . ARG B 1 82 ? 16.585 -52.027 66.414 1.00 45.78 61 ARG B CA 1
ATOM 1500 C C . ARG B 1 82 ? 15.919 -52.558 65.158 1.00 39.78 61 ARG B C 1
ATOM 1501 O O . ARG B 1 82 ? 15.038 -51.906 64.595 1.00 39.56 61 ARG B O 1
ATOM 1509 N N . PRO B 1 83 ? 16.371 -53.732 64.697 1.00 39.90 62 PRO B N 1
ATOM 1510 C CA . PRO B 1 83 ? 15.931 -54.308 63.424 1.00 37.85 62 PRO B CA 1
ATOM 1511 C C . PRO B 1 83 ? 14.405 -54.343 63.201 1.00 38.92 62 PRO B C 1
ATOM 1512 O O . PRO B 1 83 ? 14.010 -54.047 62.078 1.00 36.33 62 PRO B O 1
ATOM 1516 N N . PRO B 1 84 ? 13.572 -54.657 64.222 1.00 45.12 63 PRO B N 1
ATOM 1517 C CA . PRO B 1 84 ? 12.141 -54.648 63.870 1.00 45.72 63 PRO B CA 1
ATOM 1518 C C . PRO B 1 84 ? 11.644 -53.283 63.407 1.00 44.27 63 PRO B C 1
ATOM 1519 O O . PRO B 1 84 ? 10.900 -53.190 62.428 1.00 42.39 63 PRO B O 1
ATOM 1523 N N . SER B 1 85 ? 12.054 -52.233 64.104 1.00 37.42 64 SER B N 1
ATOM 1524 C CA . SER B 1 85 ? 11.673 -50.889 63.707 1.00 39.68 64 SER B CA 1
ATOM 1525 C C . SER B 1 85 ? 12.247 -50.509 62.335 1.00 36.25 64 SER B C 1
ATOM 1526 O O . SER B 1 85 ? 11.554 -49.905 61.516 1.00 35.25 64 SER B O 1
ATOM 1529 N N . MET B 1 86 ? 13.510 -50.851 62.091 1.00 36.42 65 MET B N 1
ATOM 1530 C CA . MET B 1 86 ? 14.148 -50.532 60.809 1.00 34.47 65 MET B CA 1
ATOM 1531 C C . MET B 1 86 ? 13.550 -51.337 59.651 1.00 32.43 65 MET B C 1
ATOM 1532 O O . MET B 1 86 ? 13.415 -50.817 58.547 1.00 28.93 65 MET B O 1
ATOM 1537 N N . THR B 1 87 ? 13.183 -52.594 59.896 1.00 28.17 66 THR B N 1
ATOM 1538 C CA . THR B 1 87 ? 12.530 -53.399 58.859 1.00 31.87 66 THR B CA 1
ATOM 1539 C C . THR B 1 87 ? 11.216 -52.765 58.404 1.00 28.71 66 THR B C 1
ATOM 1540 O O . THR B 1 87 ? 10.856 -52.859 57.231 1.00 26.97 66 THR B O 1
ATOM 1544 N N . ARG B 1 88 ? 10.514 -52.106 59.321 1.00 29.38 67 ARG B N 1
ATOM 1545 C CA . ARG B 1 88 ? 9.269 -51.420 58.968 1.00 33.64 67 ARG B CA 1
ATOM 1546 C C . ARG B 1 88 ? 9.536 -50.121 58.198 1.00 31.26 67 ARG B C 1
ATOM 1547 O O . ARG B 1 88 ? 8.787 -49.764 57.286 1.00 31.22 67 ARG B O 1
ATOM 1555 N N . VAL B 1 89 ? 10.596 -49.410 58.572 1.00 32.38 68 VAL B N 1
ATOM 1556 C CA . VAL B 1 89 ? 11.033 -48.230 57.823 1.00 27.82 68 VAL B CA 1
ATOM 1557 C C . VAL B 1 89 ? 11.373 -48.609 56.388 1.00 26.77 68 VAL B C 1
ATOM 1558 O O . VAL B 1 89 ? 10.948 -47.951 55.433 1.00 27.86 68 VAL B O 1
ATOM 1562 N N . ILE B 1 90 ? 12.171 -49.661 56.243 1.00 27.08 69 ILE B N 1
ATOM 1563 C CA . ILE B 1 90 ? 12.565 -50.151 54.928 1.00 28.68 69 ILE B CA 1
ATOM 1564 C C . ILE B 1 90 ? 11.352 -50.542 54.085 1.00 28.70 69 ILE B C 1
ATOM 1565 O O . ILE B 1 90 ? 11.261 -50.182 52.907 1.00 28.90 69 ILE B O 1
ATOM 1570 N N . ALA B 1 91 ? 10.418 -51.269 54.691 1.00 28.67 70 ALA B N 1
ATOM 1571 C CA . ALA B 1 91 ? 9.204 -51.681 53.992 1.00 30.28 70 ALA B CA 1
ATOM 1572 C C . ALA B 1 91 ? 8.415 -50.467 53.502 1.00 29.97 70 ALA B C 1
ATOM 1573 O O . ALA B 1 91 ? 7.920 -50.447 52.373 1.00 31.96 70 ALA B O 1
ATOM 1575 N N . SER B 1 92 ? 8.310 -49.453 54.352 1.00 25.72 71 SER B N 1
ATOM 1576 C CA . SER B 1 92 ? 7.593 -48.240 53.994 1.00 25.43 71 SER B CA 1
ATOM 1577 C C . SER B 1 92 ? 8.273 -47.511 52.841 1.00 26.37 71 SER B C 1
ATOM 1578 O O . SER B 1 92 ? 7.607 -47.059 51.912 1.00 23.54 71 SER B O 1
ATOM 1581 N N . LEU B 1 93 ? 9.600 -47.421 52.892 1.00 26.61 72 LEU B N 1
ATOM 1582 C CA . LEU B 1 93 ? 10.358 -46.770 51.829 1.00 28.15 72 LEU B CA 1
ATOM 1583 C C . LEU B 1 93 ? 10.251 -47.528 50.510 1.00 30.17 72 LEU B C 1
ATOM 1584 O O . LEU B 1 93 ? 10.164 -46.920 49.442 1.00 26.81 72 LEU B O 1
ATOM 1589 N N . ALA B 1 94 ? 10.269 -48.856 50.593 1.00 26.52 73 ALA B N 1
ATOM 1590 C CA . ALA B 1 94 ? 10.138 -49.701 49.413 1.00 28.82 73 ALA B CA 1
ATOM 1591 C C . ALA B 1 94 ? 8.766 -49.538 48.765 1.00 29.93 73 ALA B C 1
ATOM 1592 O O . ALA B 1 94 ? 8.655 -49.369 47.548 1.00 31.35 73 ALA B O 1
ATOM 1594 N N . ASP B 1 95 ? 7.731 -49.584 49.596 1.00 36.15 74 ASP B N 1
ATOM 1595 C CA . ASP B 1 95 ? 6.353 -49.366 49.163 1.00 41.23 74 ASP B CA 1
ATOM 1596 C C . ASP B 1 95 ? 6.208 -48.076 48.352 1.00 40.23 74 ASP B C 1
ATOM 1597 O O . ASP B 1 95 ? 5.488 -48.041 47.355 1.00 44.81 74 ASP B O 1
ATOM 1602 N N . MET B 1 96 ? 6.887 -47.017 48.787 1.00 34.01 75 MET B N 1
ATOM 1603 C CA . MET B 1 96 ? 6.836 -45.736 48.088 1.00 34.60 75 MET B CA 1
ATOM 1604 C C . MET B 1 96 ? 7.819 -45.669 46.926 1.00 34.73 75 MET B C 1
ATOM 1605 O O . MET B 1 96 ? 7.897 -44.659 46.228 1.00 38.32 75 MET B O 1
ATOM 1610 N N . GLY B 1 97 ? 8.564 -46.747 46.719 1.00 36.76 76 GLY B N 1
ATOM 1611 C CA . GLY B 1 97 ? 9.504 -46.827 45.615 1.00 37.43 76 GLY B CA 1
ATOM 1612 C C . GLY B 1 97 ? 10.769 -46.008 45.796 1.00 35.92 76 GLY B C 1
ATOM 1613 O O . GLY B 1 97 ? 11.399 -45.616 44.814 1.00 37.72 76 GLY B O 1
ATOM 1614 N N . PHE B 1 98 ? 11.154 -45.758 47.045 1.00 27.55 77 PHE B N 1
ATOM 1615 C CA . PHE B 1 98 ? 12.348 -44.961 47.325 1.00 28.14 77 PHE B CA 1
ATOM 1616 C C . PHE B 1 98 ? 13.564 -45.844 47.575 1.00 28.33 77 PHE B C 1
ATOM 1617 O O . PHE B 1 98 ? 14.698 -45.378 47.492 1.00 25.69 77 PHE B O 1
ATOM 1625 N N . VAL B 1 99 ? 13.332 -47.122 47.865 1.00 31.76 78 VAL B N 1
ATOM 1626 C CA . VAL B 1 99 ? 14.430 -48.072 47.977 1.00 33.45 78 VAL B CA 1
ATOM 1627 C C . VAL B 1 99 ? 14.113 -49.335 47.191 1.00 35.16 78 VAL B C 1
ATOM 1628 O O . VAL B 1 99 ? 12.964 -49.772 47.120 1.00 34.66 78 VAL B O 1
ATOM 1632 N N . ASP B 1 100 ? 15.129 -49.885 46.548 1.00 33.20 79 ASP B N 1
ATOM 1633 C CA . ASP B 1 100 ? 14.984 -51.165 45.882 1.00 36.39 79 ASP B CA 1
ATOM 1634 C C . ASP B 1 100 ? 15.409 -52.298 46.798 1.00 38.28 79 ASP B C 1
ATOM 1635 O O . ASP B 1 100 ? 16.056 -52.071 47.821 1.00 36.29 79 ASP B O 1
ATOM 1640 N N . ARG B 1 101 ? 15.133 -53.522 46.372 1.00 36.10 80 ARG B N 1
ATOM 1641 C CA . ARG B 1 101 ? 15.619 -54.695 47.074 1.00 40.01 80 ARG B CA 1
ATOM 1642 C C . ARG B 1 101 ? 16.141 -55.635 46.014 1.00 41.94 80 ARG B C 1
ATOM 1643 O O . ARG B 1 101 ? 15.577 -55.736 44.926 1.00 42.93 80 ARG B O 1
ATOM 1651 N N . ALA B 1 102 ? 17.242 -56.297 46.328 1.00 37.90 81 ALA B N 1
ATOM 1652 C CA . ALA B 1 102 ? 17.828 -57.272 45.432 1.00 41.04 81 ALA B CA 1
ATOM 1653 C C . ALA B 1 102 ? 18.348 -58.406 46.288 1.00 42.63 81 ALA B C 1
ATOM 1654 O O . ALA B 1 102 ? 18.730 -58.177 47.438 1.00 41.88 81 ALA B O 1
ATOM 1656 N N . PRO B 1 103 ? 18.375 -59.631 45.743 1.00 43.92 82 PRO B N 1
ATOM 1657 C CA . PRO B 1 103 ? 18.953 -60.668 46.596 1.00 46.21 82 PRO B CA 1
ATOM 1658 C C . PRO B 1 103 ? 20.435 -60.372 46.737 1.00 46.46 82 PRO B C 1
ATOM 1659 O O . PRO B 1 103 ? 21.046 -59.829 45.816 1.00 45.54 82 PRO B O 1
ATOM 1663 N N . HIS B 1 104 ? 20.999 -60.696 47.890 1.00 44.67 83 HIS B N 1
ATOM 1664 C CA . HIS B 1 104 ? 22.422 -60.530 48.096 1.00 46.40 83 HIS B CA 1
ATOM 1665 C C . HIS B 1 104 ? 23.157 -61.503 47.172 1.00 51.41 83 HIS B C 1
ATOM 1666 O O . HIS B 1 104 ? 22.797 -62.682 47.109 1.00 53.54 83 HIS B O 1
ATOM 1673 N N . PRO B 1 105 ? 24.187 -61.020 46.451 1.00 60.34 84 PRO B N 1
ATOM 1674 C CA . PRO B 1 105 ? 25.117 -61.963 45.824 1.00 61.45 84 PRO B CA 1
ATOM 1675 C C . PRO B 1 105 ? 25.840 -62.652 46.958 1.00 64.43 84 PRO B C 1
ATOM 1676 O O . PRO B 1 105 ? 25.913 -62.033 48.017 1.00 67.27 84 PRO B O 1
ATOM 1680 N N . ILE B 1 106 ? 26.344 -63.868 46.751 1.00 53.37 85 ILE B N 1
ATOM 1681 C CA . ILE B 1 106 ? 26.944 -64.653 47.830 1.00 60.75 85 ILE B CA 1
ATOM 1682 C C . ILE B 1 106 ? 25.766 -65.132 48.691 1.00 71.92 85 ILE B C 1
ATOM 1683 O O . ILE B 1 106 ? 25.174 -64.335 49.411 1.00 65.89 85 ILE B O 1
ATOM 1688 N N . ASP B 1 107 ? 25.405 -66.411 48.641 1.00 153.91 86 ASP B N 1
ATOM 1689 C CA . ASP B 1 107 ? 24.167 -66.831 49.303 1.00 165.67 86 ASP B CA 1
ATOM 1690 C C . ASP B 1 107 ? 24.367 -66.660 50.803 1.00 169.66 86 ASP B C 1
ATOM 1691 O O . ASP B 1 107 ? 25.239 -67.274 51.429 1.00 180.63 86 ASP B O 1
ATOM 1696 N N . GLY B 1 108 ? 23.584 -65.737 51.336 1.00 102.64 87 GLY B N 1
ATOM 1697 C CA . GLY B 1 108 ? 23.510 -65.464 52.748 1.00 91.29 87 GLY B CA 1
ATOM 1698 C C . GLY B 1 108 ? 22.478 -66.078 53.676 1.00 87.69 87 GLY B C 1
ATOM 1699 O O . GLY B 1 108 ? 22.864 -66.520 54.766 1.00 83.76 87 GLY B O 1
ATOM 1700 N N . ARG B 1 109 ? 21.185 -66.038 53.343 1.00 80.29 88 ARG B N 1
ATOM 1701 C CA . ARG B 1 109 ? 20.601 -65.346 52.193 1.00 81.08 88 ARG B CA 1
ATOM 1702 C C . ARG B 1 109 ? 19.974 -64.026 52.611 1.00 73.04 88 ARG B C 1
ATOM 1703 O O . ARG B 1 109 ? 18.847 -64.034 53.120 1.00 70.78 88 ARG B O 1
ATOM 1711 N N . GLN B 1 110 ? 20.683 -62.900 52.448 1.00 61.53 89 GLN B N 1
ATOM 1712 C CA . GLN B 1 110 ? 20.107 -61.630 52.918 1.00 54.76 89 GLN B CA 1
ATOM 1713 C C . GLN B 1 110 ? 19.558 -60.895 51.727 1.00 49.84 89 GLN B C 1
ATOM 1714 O O . GLN B 1 110 ? 19.647 -61.362 50.594 1.00 48.46 89 GLN B O 1
ATOM 1720 N N . VAL B 1 111 ? 18.963 -59.742 51.998 1.00 50.11 90 VAL B N 1
ATOM 1721 C CA . VAL B 1 111 ? 18.574 -58.839 50.932 1.00 45.90 90 VAL B CA 1
ATOM 1722 C C . VAL B 1 111 ? 19.500 -57.610 50.988 1.00 43.36 90 VAL B C 1
ATOM 1723 O O . VAL B 1 111 ? 19.980 -57.251 52.069 1.00 38.72 90 VAL B O 1
ATOM 1727 N N . LEU B 1 112 ? 19.829 -57.025 49.838 1.00 40.24 91 LEU B N 1
ATOM 1728 C CA . LEU B 1 112 ? 20.516 -55.736 49.839 1.00 39.77 91 LEU B CA 1
ATOM 1729 C C . LEU B 1 112 ? 19.505 -54.647 49.531 1.00 38.95 91 LEU B C 1
ATOM 1730 O O . LEU B 1 112 ? 18.741 -54.767 48.575 1.00 39.57 91 LEU B O 1
ATOM 1735 N N . VAL B 1 113 ? 19.516 -53.573 50.310 1.00 32.30 92 VAL B N 1
ATOM 1736 C CA . VAL B 1 113 ? 18.641 -52.449 50.014 1.00 34.05 92 VAL B CA 1
ATOM 1737 C C . VAL B 1 113 ? 19.486 -51.254 49.595 1.00 32.16 92 VAL B C 1
ATOM 1738 O O . VAL B 1 113 ? 20.545 -50.994 50.160 1.00 29.80 92 VAL B O 1
ATOM 1742 N N . SER B 1 114 ? 19.014 -50.549 48.578 1.00 29.98 93 SER B N 1
ATOM 1743 C CA . SER B 1 114 ? 19.686 -49.362 48.078 1.00 29.71 93 SER B CA 1
ATOM 1744 C C . SER B 1 114 ? 18.640 -48.341 47.682 1.00 30.94 93 SER B C 1
ATOM 1745 O O . SER B 1 114 ? 17.488 -48.692 47.446 1.00 29.39 93 SER B O 1
ATOM 1748 N N . VAL B 1 115 ? 19.034 -47.079 47.585 1.00 35.68 94 VAL B N 1
ATOM 1749 C CA . VAL B 1 115 ? 18.089 -46.068 47.155 1.00 34.67 94 VAL B CA 1
ATOM 1750 C C . VAL B 1 115 ? 17.782 -46.240 45.677 1.00 37.46 94 VAL B C 1
ATOM 1751 O O . VAL B 1 115 ? 18.635 -46.650 44.888 1.00 35.55 94 VAL B O 1
ATOM 1755 N N . SER B 1 116 ? 16.535 -45.970 45.317 1.00 31.91 95 SER B N 1
ATOM 1756 C CA . SER B 1 116 ? 16.154 -45.915 43.922 1.00 35.45 95 SER B CA 1
ATOM 1757 C C . SER B 1 116 ? 16.544 -44.540 43.413 1.00 36.32 95 SER B C 1
ATOM 1758 O O . SER B 1 116 ? 17.121 -43.741 44.150 1.00 36.81 95 SER B O 1
ATOM 1761 N N . GLU B 1 117 ? 16.243 -44.255 42.157 1.00 36.48 96 GLU B N 1
ATOM 1762 C CA . GLU B 1 117 ? 16.580 -42.946 41.630 1.00 42.34 96 GLU B CA 1
ATOM 1763 C C . GLU B 1 117 ? 15.667 -41.873 42.227 1.00 33.12 96 GLU B C 1
ATOM 1764 O O . GLU B 1 117 ? 16.105 -40.740 42.437 1.00 33.61 96 GLU B O 1
ATOM 1770 N N . SER B 1 118 ? 14.411 -42.216 42.510 1.00 34.97 97 SER B N 1
ATOM 1771 C CA . SER B 1 118 ? 13.524 -41.270 43.178 1.00 34.80 97 SER B CA 1
ATOM 1772 C C . SER B 1 118 ? 14.001 -41.074 44.614 1.00 32.43 97 SER B C 1
ATOM 1773 O O . SER B 1 118 ? 13.902 -39.980 45.167 1.00 31.59 97 SER B O 1
ATOM 1776 N N . GLY B 1 119 ? 14.505 -42.145 45.220 1.00 31.25 98 GLY B N 1
ATOM 1777 C CA . GLY B 1 119 ? 15.050 -42.068 46.562 1.00 31.96 98 GLY B CA 1
ATOM 1778 C C . GLY B 1 119 ? 16.295 -41.195 46.619 1.00 32.42 98 GLY B C 1
ATOM 1779 O O . GLY B 1 119 ? 16.422 -40.331 47.491 1.00 28.86 98 GLY B O 1
ATOM 1780 N N . ALA B 1 120 ? 17.215 -41.424 45.685 1.00 36.19 99 ALA B N 1
ATOM 1781 C CA . ALA B 1 120 ? 18.429 -40.623 45.596 1.00 35.78 99 ALA B CA 1
ATOM 1782 C C . ALA B 1 120 ? 18.111 -39.151 45.362 1.00 36.71 99 ALA B C 1
ATOM 1783 O O . ALA B 1 120 ? 18.718 -38.271 45.974 1.00 38.04 99 ALA B O 1
ATOM 1785 N N . GLU B 1 121 ? 17.153 -38.888 44.479 1.00 36.16 100 GLU B N 1
ATOM 1786 C CA . GLU B 1 121 ? 16.754 -37.521 44.182 1.00 38.15 100 GLU B CA 1
ATOM 1787 C C . GLU B 1 121 ? 16.139 -36.846 45.408 1.00 36.40 100 GLU B C 1
ATOM 1788 O O . GLU B 1 121 ? 16.398 -35.670 45.674 1.00 38.56 100 GLU B O 1
ATOM 1794 N N . LEU B 1 122 ? 15.340 -37.600 46.159 1.00 31.37 101 LEU B N 1
ATOM 1795 C CA . LEU B 1 122 ? 14.745 -37.098 47.397 1.00 31.88 101 LEU B CA 1
ATOM 1796 C C . LEU B 1 122 ? 15.799 -36.620 48.390 1.00 30.15 101 LEU B C 1
ATOM 1797 O O . LEU B 1 122 ? 15.667 -35.541 48.972 1.00 27.02 101 LEU B O 1
ATOM 1802 N N . VAL B 1 123 ? 16.837 -37.431 48.579 1.00 28.35 102 VAL B N 1
ATOM 1803 C CA . VAL B 1 123 ? 17.927 -37.090 49.483 1.00 30.17 102 VAL B CA 1
ATOM 1804 C C . VAL B 1 123 ? 18.625 -35.802 49.015 1.00 31.10 102 VAL B C 1
ATOM 1805 O O . VAL B 1 123 ? 18.900 -34.914 49.820 1.00 29.24 102 VAL B O 1
ATOM 1809 N N . LYS B 1 124 ? 18.885 -35.686 47.715 1.00 33.65 103 LYS B N 1
ATOM 1810 C CA . LYS B 1 124 ? 19.515 -34.473 47.192 1.00 36.56 103 LYS B CA 1
ATOM 1811 C C . LYS B 1 124 ? 18.597 -33.260 47.314 1.00 36.72 103 LYS B C 1
ATOM 1812 O O . LYS B 1 124 ? 19.052 -32.157 47.615 1.00 37.49 103 LYS B O 1
ATOM 1818 N N . ALA B 1 125 ? 17.305 -33.474 47.079 1.00 31.92 104 ALA B N 1
ATOM 1819 C CA . ALA B 1 125 ? 16.306 -32.415 47.195 1.00 30.39 104 ALA B CA 1
ATOM 1820 C C . ALA B 1 125 ? 16.236 -31.889 48.624 1.00 31.17 104 ALA B C 1
ATOM 1821 O O . ALA B 1 125 ? 16.152 -30.684 48.851 1.00 30.74 104 ALA B O 1
ATOM 1823 N N . ALA B 1 126 ? 16.242 -32.806 49.585 1.00 31.22 105 ALA B N 1
ATOM 1824 C CA . ALA B 1 126 ? 16.224 -32.439 50.995 1.00 31.56 105 ALA B CA 1
ATOM 1825 C C . ALA B 1 126 ? 17.463 -31.623 51.366 1.00 31.83 105 ALA B C 1
ATOM 1826 O O . ALA B 1 126 ? 17.370 -30.640 52.102 1.00 31.50 105 ALA B O 1
ATOM 1828 N N . ARG B 1 127 ? 18.626 -32.047 50.882 1.00 28.70 106 ARG B N 1
ATOM 1829 C CA . ARG B 1 127 ? 19.867 -31.336 51.189 1.00 30.14 106 ARG B CA 1
ATOM 1830 C C . ARG B 1 127 ? 19.833 -29.921 50.613 1.00 30.75 106 ARG B C 1
ATOM 1831 O O . ARG B 1 127 ? 20.254 -28.971 51.272 1.00 30.41 106 ARG B O 1
ATOM 1839 N N . ARG B 1 128 ? 19.325 -29.776 49.391 1.00 29.70 107 ARG B N 1
ATOM 1840 C CA . ARG B 1 128 ? 19.181 -28.447 48.807 1.00 32.47 107 ARG B CA 1
ATOM 1841 C C . ARG B 1 128 ? 18.224 -27.618 49.651 1.00 31.51 107 ARG B C 1
ATOM 1842 O O . ARG B 1 128 ? 18.453 -26.432 49.874 1.00 32.77 107 ARG B O 1
ATOM 1850 N N . ALA B 1 129 ? 17.151 -28.245 50.119 1.00 29.15 108 ALA B N 1
ATOM 1851 C CA . ALA B 1 129 ? 16.159 -27.554 50.940 1.00 31.86 108 ALA B CA 1
ATOM 1852 C C . ALA B 1 129 ? 16.746 -26.973 52.239 1.00 30.35 108 ALA B C 1
ATOM 1853 O O . ALA B 1 129 ? 16.448 -25.836 52.593 1.00 28.37 108 ALA B O 1
ATOM 1855 N N . ARG B 1 130 ? 17.581 -27.750 52.932 1.00 29.35 109 ARG B N 1
ATOM 1856 C CA . ARG B 1 130 ? 18.255 -27.309 54.164 1.00 30.41 109 ARG B CA 1
ATOM 1857 C C . ARG B 1 130 ? 19.132 -26.104 53.890 1.00 30.01 109 ARG B C 1
ATOM 1858 O O . ARG B 1 130 ? 19.134 -25.118 54.646 1.00 27.08 109 ARG B O 1
ATOM 1866 N N . GLN B 1 131 ? 19.868 -26.214 52.786 1.00 34.74 110 GLN B N 1
ATOM 1867 C CA . GLN B 1 131 ? 20.793 -25.194 52.293 1.00 37.64 110 GLN B CA 1
ATOM 1868 C C . GLN B 1 131 ? 20.134 -23.880 51.952 1.00 36.39 110 GLN B C 1
ATOM 1869 O O . GLN B 1 131 ? 20.653 -22.816 52.292 1.00 34.95 110 GLN B O 1
ATOM 1875 N N . GLU B 1 132 ? 18.980 -23.959 51.307 1.00 35.63 111 GLU B N 1
ATOM 1876 C CA . GLU B 1 132 ? 18.246 -22.771 50.906 1.00 38.67 111 GLU B CA 1
ATOM 1877 C C . GLU B 1 132 ? 17.601 -22.101 52.107 1.00 36.62 111 GLU B C 1
ATOM 1878 O O . GLU B 1 132 ? 17.599 -20.879 52.228 1.00 35.23 111 GLU B O 1
ATOM 1884 N N . TRP B 1 133 ? 17.034 -22.927 52.978 1.00 33.52 112 TRP B N 1
ATOM 1885 C CA . TRP B 1 133 ? 16.458 -22.471 54.234 1.00 34.61 112 TRP B CA 1
ATOM 1886 C C . TRP B 1 133 ? 17.511 -21.783 55.096 1.00 33.84 112 TRP B C 1
ATOM 1887 O O . TRP B 1 133 ? 17.278 -20.702 55.643 1.00 33.22 112 TRP B O 1
ATOM 1898 N N . LEU B 1 134 ? 18.667 -22.428 55.230 1.00 27.60 113 LEU B N 1
ATOM 1899 C CA . LEU B 1 134 ? 19.749 -21.882 56.042 1.00 28.10 113 LEU B CA 1
ATOM 1900 C C . LEU B 1 134 ? 20.290 -20.570 55.487 1.00 27.07 113 LEU B C 1
ATOM 1901 O O . LEU B 1 134 ? 20.575 -19.645 56.247 1.00 28.18 113 LEU B O 1
ATOM 1906 N N . ALA B 1 135 ? 20.421 -20.487 54.167 1.00 30.67 114 ALA B N 1
ATOM 1907 C CA . ALA B 1 135 ? 20.932 -19.276 53.528 1.00 34.27 114 ALA B CA 1
ATOM 1908 C C . ALA B 1 135 ? 20.033 -18.078 53.841 1.00 33.38 114 ALA B C 1
ATOM 1909 O O . ALA B 1 135 ? 20.517 -16.975 54.087 1.00 32.59 114 ALA B O 1
ATOM 1911 N N . GLU B 1 136 ? 18.726 -18.308 53.846 1.00 35.01 115 GLU B N 1
ATOM 1912 C CA . GLU B 1 136 ? 17.775 -17.260 54.180 1.00 37.35 115 GLU B CA 1
ATOM 1913 C C . GLU B 1 136 ? 17.996 -16.724 55.588 1.00 36.80 115 GLU B C 1
ATOM 1914 O O . GLU B 1 136 ? 17.934 -15.516 55.820 1.00 37.54 115 GLU B O 1
ATOM 1920 N N . ARG B 1 137 ? 18.260 -17.626 56.525 1.00 29.76 116 ARG B N 1
ATOM 1921 C CA . ARG B 1 137 ? 18.442 -17.232 57.913 1.00 29.79 116 ARG B CA 1
ATOM 1922 C C . ARG B 1 137 ? 19.771 -16.483 58.064 1.00 30.25 116 ARG B C 1
ATOM 1923 O O . ARG B 1 137 ? 19.853 -15.465 58.754 1.00 27.04 116 ARG B O 1
ATOM 1931 N N . LEU B 1 138 ? 20.796 -16.974 57.376 1.00 26.72 117 LEU B N 1
ATOM 1932 C CA . LEU B 1 138 ? 22.132 -16.403 57.466 1.00 26.89 117 LEU B CA 1
ATOM 1933 C C . LEU B 1 138 ? 22.161 -14.983 56.912 1.00 29.84 117 LEU B C 1
ATOM 1934 O O . LEU B 1 138 ? 22.958 -14.150 57.351 1.00 29.87 117 LEU B O 1
ATOM 1939 N N . ALA B 1 139 ? 21.284 -14.716 55.948 1.00 30.94 118 ALA B N 1
ATOM 1940 C CA . ALA B 1 139 ? 21.195 -13.401 55.318 1.00 35.07 118 ALA B CA 1
ATOM 1941 C C . ALA B 1 139 ? 20.718 -12.333 56.298 1.00 35.46 118 ALA B C 1
ATOM 1942 O O . ALA B 1 139 ? 20.858 -11.137 56.041 1.00 35.10 118 ALA B O 1
ATOM 1944 N N . THR B 1 140 ? 20.154 -12.757 57.423 1.00 32.41 119 THR B N 1
ATOM 1945 C CA . THR B 1 140 ? 19.659 -11.798 58.402 1.00 33.10 119 THR B CA 1
ATOM 1946 C C . THR B 1 140 ? 20.776 -11.369 59.352 1.00 34.65 119 THR B C 1
ATOM 1947 O O . THR B 1 140 ? 20.593 -10.470 60.170 1.00 33.97 119 THR B O 1
ATOM 1951 N N . LEU B 1 141 ? 21.930 -12.021 59.237 1.00 35.68 120 LEU B N 1
ATOM 1952 C CA . LEU B 1 141 ? 23.098 -11.680 60.043 1.00 37.36 120 LEU B CA 1
ATOM 1953 C C . LEU B 1 141 ? 23.987 -10.721 59.266 1.00 39.96 120 LEU B C 1
ATOM 1954 O O . LEU B 1 141 ? 23.809 -10.555 58.058 1.00 41.39 120 LEU B O 1
ATOM 1959 N N . ASN B 1 142 ? 24.934 -10.082 59.947 1.00 36.93 121 ASN B N 1
ATOM 1960 C CA . ASN B 1 142 ? 25.900 -9.250 59.238 1.00 38.96 121 ASN B CA 1
ATOM 1961 C C . ASN B 1 142 ? 27.123 -10.074 58.840 1.00 39.56 121 ASN B C 1
ATOM 1962 O O . ASN B 1 142 ? 27.247 -11.243 59.212 1.00 37.84 121 ASN B O 1
ATOM 1967 N N . ARG B 1 143 ? 28.040 -9.448 58.111 1.00 36.64 122 ARG B N 1
ATOM 1968 C CA . ARG B 1 143 ? 29.202 -10.143 57.564 1.00 39.20 122 ARG B CA 1
ATOM 1969 C C . ARG B 1 143 ? 30.114 -10.690 58.655 1.00 35.43 122 ARG B C 1
ATOM 1970 O O . ARG B 1 143 ? 30.675 -11.776 58.520 1.00 35.09 122 ARG B O 1
ATOM 1978 N N . SER B 1 144 ? 30.254 -9.938 59.740 1.00 34.25 123 SER B N 1
ATOM 1979 C CA . SER B 1 144 ? 31.102 -10.355 60.850 1.00 31.00 123 SER B CA 1
ATOM 1980 C C . SER B 1 144 ? 30.583 -11.636 61.499 1.00 32.29 123 SER B C 1
ATOM 1981 O O . SER B 1 144 ? 31.358 -12.530 61.852 1.00 28.08 123 SER B O 1
ATOM 1984 N N . GLU B 1 145 ? 29.270 -11.697 61.684 1.00 30.66 124 GLU B N 1
ATOM 1985 C CA . GLU B 1 145 ? 28.627 -12.862 62.273 1.00 32.91 124 GLU B CA 1
ATOM 1986 C C . GLU B 1 145 ? 28.758 -14.087 61.369 1.00 29.60 124 GLU B C 1
ATOM 1987 O O . GLU B 1 145 ? 29.073 -15.176 61.840 1.00 28.71 124 GLU B O 1
ATOM 1993 N N . ARG B 1 146 ? 28.551 -13.901 60.069 1.00 32.63 125 ARG B N 1
ATOM 1994 C CA . ARG B 1 146 ? 28.710 -14.996 59.117 1.00 32.03 125 ARG B CA 1
ATOM 1995 C C . ARG B 1 146 ? 30.147 -15.504 59.086 1.00 34.51 125 ARG B C 1
ATOM 1996 O O . ARG B 1 146 ? 30.384 -16.698 58.894 1.00 32.06 125 ARG B O 1
ATOM 2004 N N . ASP B 1 147 ? 31.100 -14.597 59.276 1.00 25.52 126 ASP B N 1
ATOM 2005 C CA . ASP B 1 147 ? 32.507 -14.974 59.343 1.00 28.79 126 ASP B CA 1
ATOM 2006 C C . ASP B 1 147 ? 32.761 -15.886 60.547 1.00 26.85 126 ASP B C 1
ATOM 2007 O O . ASP B 1 147 ? 33.495 -16.875 60.442 1.00 24.91 126 ASP B O 1
ATOM 2012 N N . ILE B 1 148 ? 32.173 -15.540 61.691 1.00 28.95 127 ILE B N 1
ATOM 2013 C CA . ILE B 1 148 ? 32.277 -16.376 62.891 1.00 28.64 127 ILE B CA 1
ATOM 2014 C C . ILE B 1 148 ? 31.701 -17.780 62.642 1.00 26.15 127 ILE B C 1
ATOM 2015 O O . ILE B 1 148 ? 32.300 -18.788 63.033 1.00 22.58 127 ILE B O 1
ATOM 2020 N N . LEU B 1 149 ? 30.535 -17.839 62.000 1.00 27.93 128 LEU B N 1
ATOM 2021 C CA . LEU B 1 149 ? 29.889 -19.120 61.694 1.00 25.72 128 LEU B CA 1
ATOM 2022 C C . LEU B 1 149 ? 30.686 -19.948 60.685 1.00 27.84 128 LEU B C 1
ATOM 2023 O O . LEU B 1 149 ? 30.619 -21.173 60.692 1.00 25.78 128 LEU B O 1
ATOM 2028 N N . ARG B 1 150 ? 31.414 -19.284 59.792 1.00 28.60 129 ARG B N 1
ATOM 2029 C CA . ARG B 1 150 ? 32.332 -20.004 58.913 1.00 29.12 129 ARG B CA 1
ATOM 2030 C C . ARG B 1 150 ? 33.435 -20.711 59.680 1.00 28.83 129 ARG B C 1
ATOM 2031 O O . ARG B 1 150 ? 33.717 -21.887 59.425 1.00 28.22 129 ARG B O 1
ATOM 2039 N N . SER B 1 151 ? 34.068 -19.997 60.601 1.00 27.18 130 SER B N 1
ATOM 2040 C CA . SER B 1 151 ? 35.103 -20.593 61.437 1.00 28.61 130 SER B CA 1
ATOM 2041 C C . SER B 1 151 ? 34.493 -21.703 62.282 1.00 28.35 130 SER B C 1
ATOM 2042 O O . SER B 1 151 ? 35.093 -22.763 62.482 1.00 25.22 130 SER B O 1
ATOM 2045 N N . ALA B 1 152 ? 33.288 -21.440 62.775 1.00 22.40 131 ALA B N 1
ATOM 2046 C CA . ALA B 1 152 ? 32.569 -22.390 63.613 1.00 26.37 131 ALA B CA 1
ATOM 2047 C C . ALA B 1 152 ? 32.203 -23.660 62.853 1.00 23.65 131 ALA B C 1
ATOM 2048 O O . ALA B 1 152 ? 32.280 -24.756 63.394 1.00 23.10 131 ALA B O 1
ATOM 2050 N N . ALA B 1 153 ? 31.784 -23.500 61.602 1.00 25.56 132 ALA B N 1
ATOM 2051 C CA . ALA B 1 153 ? 31.451 -24.640 60.758 1.00 24.01 132 ALA B CA 1
ATOM 2052 C C . ALA B 1 153 ? 32.672 -25.548 60.575 1.00 27.84 132 ALA B C 1
ATOM 2053 O O . ALA B 1 153 ? 32.565 -26.773 60.682 1.00 26.95 132 ALA B O 1
ATOM 2055 N N . ASP B 1 154 ? 33.828 -24.938 60.308 1.00 28.55 133 ASP B N 1
ATOM 2056 C CA . ASP B 1 154 ? 35.073 -25.688 60.138 1.00 31.90 133 ASP B CA 1
ATOM 2057 C C . ASP B 1 154 ? 35.434 -26.455 61.400 1.00 28.53 133 ASP B C 1
ATOM 2058 O O . ASP B 1 154 ? 35.800 -27.627 61.338 1.00 30.98 133 ASP B O 1
ATOM 2063 N N . LEU B 1 155 ? 35.325 -25.788 62.544 1.00 25.02 134 LEU B N 1
ATOM 2064 C CA . LEU B 1 155 ? 35.608 -26.420 63.826 1.00 23.46 134 LEU B CA 1
ATOM 2065 C C . LEU B 1 155 ? 34.656 -27.563 64.145 1.00 24.79 134 LEU B C 1
ATOM 2066 O O . LEU B 1 155 ? 35.080 -28.596 64.638 1.00 21.34 134 LEU B O 1
ATOM 2071 N N . MET B 1 156 ? 33.366 -27.373 63.877 1.00 24.05 135 MET B N 1
ATOM 2072 C CA . MET B 1 156 ? 32.389 -28.406 64.199 1.00 24.98 135 MET B CA 1
ATOM 2073 C C . MET B 1 156 ? 32.584 -29.644 63.326 1.00 24.76 135 MET B C 1
ATOM 2074 O O . MET B 1 156 ? 32.435 -30.776 63.794 1.00 22.95 135 MET B O 1
ATOM 2079 N N . LEU B 1 157 ? 32.929 -29.416 62.064 1.00 21.39 136 LEU B N 1
ATOM 2080 C CA . LEU B 1 157 ? 33.264 -30.498 61.142 1.00 23.27 136 LEU B CA 1
ATOM 2081 C C . LEU B 1 157 ? 34.490 -31.254 61.629 1.00 26.69 136 LEU B C 1
ATOM 2082 O O . LEU B 1 157 ? 34.570 -32.477 61.503 1.00 25.31 136 LEU B O 1
ATOM 2087 N N . ALA B 1 158 ? 35.463 -30.516 62.155 1.00 24.90 137 ALA B N 1
ATOM 2088 C CA . ALA B 1 158 ? 36.664 -31.140 62.694 1.00 25.08 137 ALA B CA 1
ATOM 2089 C C . ALA B 1 158 ? 36.342 -31.968 63.930 1.00 26.95 137 ALA B C 1
ATOM 2090 O O . ALA B 1 158 ? 36.891 -33.058 64.119 1.00 28.58 137 ALA B O 1
ATOM 2092 N N . LEU B 1 159 ? 35.436 -31.461 64.763 1.00 25.16 138 LEU B N 1
ATOM 2093 C CA . LEU B 1 159 ? 35.045 -32.174 65.972 1.00 25.94 138 LEU B CA 1
ATOM 2094 C C . LEU B 1 159 ? 34.445 -33.544 65.690 1.00 28.27 138 LEU B C 1
ATOM 2095 O O . LEU B 1 159 ? 34.721 -34.504 66.414 1.00 26.77 138 LEU B O 1
ATOM 2100 N N . VAL B 1 160 ? 33.695 -33.673 64.601 1.00 30.66 139 VAL B N 1
ATOM 2101 C CA . VAL B 1 160 ? 33.031 -34.948 64.349 1.00 30.74 139 VAL B CA 1
ATOM 2102 C C . VAL B 1 160 ? 34.026 -35.864 63.661 1.00 32.81 139 VAL B C 1
ATOM 2103 O O . VAL B 1 160 ? 34.015 -37.075 63.879 1.00 33.56 139 VAL B O 1
ATOM 2107 N N . ASP B 1 161 ? 34.898 -35.275 62.849 1.00 32.84 140 ASP B N 1
ATOM 2108 C CA . ASP B 1 161 ? 35.985 -36.012 62.225 1.00 36.88 140 ASP B CA 1
ATOM 2109 C C . ASP B 1 161 ? 36.862 -36.658 63.282 1.00 36.02 140 ASP B C 1
ATOM 2110 O O . ASP B 1 161 ? 37.204 -37.837 63.211 1.00 38.18 140 ASP B O 1
ATOM 2115 N N . GLU B 1 162 ? 37.238 -35.843 64.254 1.00 29.89 141 GLU B N 1
ATOM 2116 C CA . GLU B 1 162 ? 38.175 -36.241 65.286 1.00 31.97 141 GLU B CA 1
ATOM 2117 C C . GLU B 1 162 ? 37.607 -37.048 66.451 1.00 31.14 141 GLU B C 1
ATOM 2118 O O . GLU B 1 162 ? 38.358 -37.448 67.338 1.00 29.97 141 GLU B O 1
ATOM 2124 N N . SER B 1 163 ? 36.302 -37.300 66.461 1.00 28.22 142 SER B N 1
ATOM 2125 C CA . SER B 1 163 ? 35.713 -38.060 67.563 1.00 33.11 142 SER B CA 1
ATOM 2126 C C . SER B 1 163 ? 35.983 -39.560 67.446 1.00 35.35 142 SER B C 1
ATOM 2127 O O . SER B 1 163 ? 35.918 -40.124 66.354 1.00 34.44 142 SER B O 1
ATOM 2130 N N . PRO B 1 164 ? 36.265 -40.215 68.580 1.00 42.99 143 PRO B N 1
ATOM 2131 C CA . PRO B 1 164 ? 36.493 -41.664 68.576 1.00 44.47 143 PRO B CA 1
ATOM 2132 C C . PRO B 1 164 ? 35.199 -42.472 68.509 1.00 47.07 143 PRO B C 1
ATOM 2133 O O . PRO B 1 164 ? 34.136 -41.920 68.795 1.00 51.33 143 PRO B O 1
ATOM 2137 N N . ASP C 1 26 ? 38.349 -48.431 75.759 1.00 44.47 5 ASP C N 1
ATOM 2138 C CA . ASP C 1 26 ? 39.363 -48.225 74.732 1.00 41.16 5 ASP C CA 1
ATOM 2139 C C . ASP C 1 26 ? 38.654 -47.627 73.514 1.00 37.46 5 ASP C C 1
ATOM 2140 O O . ASP C 1 26 ? 38.411 -48.311 72.519 1.00 38.54 5 ASP C O 1
ATOM 2145 N N . ALA C 1 27 ? 38.340 -46.338 73.601 1.00 33.74 6 ALA C N 1
ATOM 2146 C CA . ALA C 1 27 ? 37.641 -45.622 72.536 1.00 34.00 6 ALA C CA 1
ATOM 2147 C C . ALA C 1 27 ? 38.397 -45.612 71.209 1.00 31.66 6 ALA C C 1
ATOM 2148 O O . ALA C 1 27 ? 37.803 -45.795 70.148 1.00 31.41 6 ALA C O 1
ATOM 2150 N N . ARG C 1 28 ? 39.693 -45.347 71.265 1.00 42.13 7 ARG C N 1
ATOM 2151 C CA . ARG C 1 28 ? 40.515 -45.320 70.061 1.00 36.34 7 ARG C CA 1
ATOM 2152 C C . ARG C 1 28 ? 40.858 -46.663 69.414 1.00 31.76 7 ARG C C 1
ATOM 2153 O O . ARG C 1 28 ? 41.663 -46.695 68.487 1.00 29.96 7 ARG C O 1
ATOM 2161 N N . LEU C 1 29 ? 40.219 -47.756 69.820 1.00 25.84 8 LEU C N 1
ATOM 2162 C CA . LEU C 1 29 ? 40.576 -49.037 69.220 1.00 24.27 8 LEU C CA 1
ATOM 2163 C C . LEU C 1 29 ? 40.127 -49.101 67.773 1.00 24.52 8 LEU C C 1
ATOM 2164 O O . LEU C 1 29 ? 40.839 -49.633 66.930 1.00 21.50 8 LEU C O 1
ATOM 2169 N N . ALA C 1 30 ? 39.013 -48.457 67.450 1.00 28.26 9 ALA C N 1
ATOM 2170 C CA . ALA C 1 30 ? 38.538 -48.490 66.076 1.00 25.28 9 ALA C CA 1
ATOM 2171 C C . ALA C 1 30 ? 39.480 -47.677 65.205 1.00 26.06 9 ALA C C 1
ATOM 2172 O O . ALA C 1 30 ? 39.875 -48.118 64.126 1.00 23.68 9 ALA C O 1
ATOM 2174 N N . SER C 1 31 ? 39.887 -46.516 65.706 1.00 22.71 10 SER C N 1
ATOM 2175 C CA . SER C 1 31 ? 40.816 -45.657 64.982 1.00 21.72 10 SER C CA 1
ATOM 2176 C C . SER C 1 31 ? 42.148 -46.362 64.772 1.00 19.55 10 SER C C 1
ATOM 2177 O O . SER C 1 31 ? 42.655 -46.442 63.653 1.00 18.48 10 SER C O 1
ATOM 2180 N N . ASP C 1 32 ? 42.705 -46.878 65.861 1.00 21.88 11 ASP C N 1
ATOM 2181 C CA . ASP C 1 32 ? 44.022 -47.503 65.833 1.00 23.64 11 ASP C CA 1
ATOM 2182 C C . ASP C 1 32 ? 44.053 -48.803 65.035 1.00 23.09 11 ASP C C 1
ATOM 2183 O O . ASP C 1 32 ? 45.001 -49.056 64.288 1.00 20.20 11 ASP C O 1
ATOM 2188 N N . LEU C 1 33 ? 43.019 -49.628 65.181 1.00 23.26 12 LEU C N 1
ATOM 2189 C CA . LEU C 1 33 ? 42.982 -50.893 64.453 1.00 24.83 12 LEU C CA 1
ATOM 2190 C C . LEU C 1 33 ? 42.837 -50.619 62.953 1.00 25.11 12 LEU C C 1
ATOM 2191 O O . LEU C 1 33 ? 43.480 -51.263 62.126 1.00 22.53 12 LEU C O 1
ATOM 2196 N N . SER C 1 34 ? 41.992 -49.654 62.606 1.00 22.40 13 SER C N 1
ATOM 2197 C CA . SER C 1 34 ? 41.829 -49.255 61.213 1.00 22.24 13 SER C CA 1
ATOM 2198 C C . SER C 1 34 ? 43.160 -48.810 60.590 1.00 22.70 13 SER C C 1
ATOM 2199 O O . SER C 1 34 ? 43.553 -49.283 59.522 1.00 22.74 13 SER C O 1
ATOM 2202 N N . LEU C 1 35 ? 43.847 -47.903 61.272 1.00 25.32 14 LEU C N 1
ATOM 2203 C CA . LEU C 1 35 ? 45.142 -47.396 60.826 1.00 26.42 14 LEU C CA 1
ATOM 2204 C C . LEU C 1 35 ? 46.165 -48.527 60.682 1.00 27.17 14 LEU C C 1
ATOM 2205 O O . LEU C 1 35 ? 46.910 -48.584 59.701 1.00 24.54 14 LEU C O 1
ATOM 2210 N N . ALA C 1 36 ? 46.216 -49.403 61.684 1.00 27.60 15 ALA C N 1
ATOM 2211 C CA . ALA C 1 36 ? 47.137 -50.535 61.666 1.00 25.77 15 ALA C CA 1
ATOM 2212 C C . ALA C 1 36 ? 46.915 -51.400 60.440 1.00 25.65 15 ALA C C 1
ATOM 2213 O O . ALA C 1 36 ? 47.864 -51.784 59.759 1.00 23.65 15 ALA C O 1
ATOM 2215 N N . VAL C 1 37 ? 45.651 -51.704 60.163 1.00 24.22 16 VAL C N 1
ATOM 2216 C CA . VAL C 1 37 ? 45.306 -52.559 59.038 1.00 25.60 16 VAL C CA 1
ATOM 2217 C C . VAL C 1 37 ? 45.614 -51.884 57.709 1.00 24.56 16 VAL C C 1
ATOM 2218 O O . VAL C 1 37 ? 46.124 -52.528 56.795 1.00 25.83 16 VAL C O 1
ATOM 2222 N N . MET C 1 38 ? 45.338 -50.587 57.606 1.00 21.95 17 MET C N 1
ATOM 2223 C CA . MET C 1 38 ? 45.622 -49.865 56.362 1.00 23.58 17 MET C CA 1
ATOM 2224 C C . MET C 1 38 ? 47.124 -49.756 56.104 1.00 22.52 17 MET C C 1
ATOM 2225 O O . MET C 1 38 ? 47.571 -49.907 54.973 1.00 23.05 17 MET C O 1
ATOM 2230 N N . ARG C 1 39 ? 47.903 -49.492 57.146 1.00 23.46 18 ARG C N 1
ATOM 2231 C CA . ARG C 1 39 ? 49.348 -49.360 56.978 1.00 22.50 18 ARG C CA 1
ATOM 2232 C C . ARG C 1 39 ? 50.024 -50.710 56.683 1.00 24.75 18 ARG C C 1
ATOM 2233 O O . ARG C 1 39 ? 50.936 -50.771 55.863 1.00 20.71 18 ARG C O 1
ATOM 2241 N N . LEU C 1 40 ? 49.604 -51.782 57.359 1.00 20.88 19 LEU C N 1
ATOM 2242 C CA . LEU C 1 40 ? 50.181 -53.107 57.095 1.00 18.91 19 LEU C CA 1
ATOM 2243 C C . LEU C 1 40 ? 49.747 -53.660 55.739 1.00 21.39 19 LEU C C 1
ATOM 2244 O O . LEU C 1 40 ? 50.559 -54.223 55.013 1.00 20.96 19 LEU C O 1
ATOM 2249 N N . SER C 1 41 ? 48.470 -53.508 55.390 1.00 21.47 20 SER C N 1
ATOM 2250 C CA . SER C 1 41 ? 48.000 -54.003 54.095 1.00 22.11 20 SER C CA 1
ATOM 2251 C C . SER C 1 41 ? 48.691 -53.255 52.958 1.00 24.60 20 SER C C 1
ATOM 2252 O O . SER C 1 41 ? 48.990 -53.833 51.914 1.00 20.14 20 SER C O 1
ATOM 2255 N N . ARG C 1 42 ? 48.926 -51.963 53.171 1.00 24.54 21 ARG C N 1
ATOM 2256 C CA . ARG C 1 42 ? 49.666 -51.140 52.219 1.00 28.52 21 ARG C CA 1
ATOM 2257 C C . ARG C 1 42 ? 51.059 -51.710 51.968 1.00 27.24 21 ARG C C 1
ATOM 2258 O O . ARG C 1 42 ? 51.474 -51.886 50.822 1.00 27.51 21 ARG C O 1
ATOM 2266 N N . GLN C 1 43 ? 51.774 -52.012 53.046 1.00 28.61 22 GLN C N 1
ATOM 2267 C CA . GLN C 1 43 ? 53.118 -52.580 52.928 1.00 28.50 22 GLN C CA 1
ATOM 2268 C C . GLN C 1 43 ? 53.103 -53.969 52.305 1.00 27.65 22 GLN C C 1
ATOM 2269 O O . GLN C 1 43 ? 54.038 -54.343 51.591 1.00 26.22 22 GLN C O 1
ATOM 2275 N N . LEU C 1 44 ? 52.046 -54.734 52.560 1.00 24.76 23 LEU C N 1
ATOM 2276 C CA . LEU C 1 44 ? 51.987 -56.090 52.028 1.00 23.92 23 LEU C CA 1
ATOM 2277 C C . LEU C 1 44 ? 51.702 -56.031 50.542 1.00 24.40 23 LEU C C 1
ATOM 2278 O O . LEU C 1 44 ? 52.272 -56.793 49.760 1.00 24.25 23 LEU C O 1
ATOM 2283 N N . ARG C 1 45 ? 50.894 -55.048 50.157 1.00 26.04 24 ARG C N 1
ATOM 2284 C CA . ARG C 1 45 ? 50.504 -54.845 48.765 1.00 29.31 24 ARG C CA 1
ATOM 2285 C C . ARG C 1 45 ? 51.717 -54.436 47.945 1.00 30.23 24 ARG C C 1
ATOM 2286 O O . ARG C 1 45 ? 51.849 -54.808 46.781 1.00 30.23 24 ARG C O 1
ATOM 2294 N N . PHE C 1 46 ? 52.597 -53.658 48.567 1.00 24.96 25 PHE C N 1
ATOM 2295 C CA . PHE C 1 46 ? 53.824 -53.215 47.913 1.00 27.99 25 PHE C CA 1
ATOM 2296 C C . PHE C 1 46 ? 54.754 -54.372 47.571 1.00 27.77 25 PHE C C 1
ATOM 2297 O O . PHE C 1 46 ? 55.705 -54.195 46.817 1.00 26.27 25 PHE C O 1
ATOM 2305 N N . ARG C 1 47 ? 54.451 -55.568 48.068 1.00 32.44 26 ARG C N 1
ATOM 2306 C CA . ARG C 1 47 ? 55.334 -56.707 47.852 1.00 33.47 26 ARG C CA 1
ATOM 2307 C C . ARG C 1 47 ? 54.885 -57.544 46.675 1.00 35.47 26 ARG C C 1
ATOM 2308 O O . ARG C 1 47 ? 55.562 -58.497 46.296 1.00 38.44 26 ARG C O 1
ATOM 2316 N N . ASN C 1 48 ? 53.783 -57.157 46.046 1.00 30.46 27 ASN C N 1
ATOM 2317 C CA . ASN C 1 48 ? 53.330 -57.892 44.883 1.00 32.58 27 ASN C CA 1
ATOM 2318 C C . ASN C 1 48 ? 54.279 -57.610 43.732 1.00 35.00 27 ASN C C 1
ATOM 2319 O O . ASN C 1 48 ? 54.456 -56.463 43.331 1.00 36.41 27 ASN C O 1
ATOM 2324 N N . PRO C 1 49 ? 54.887 -58.674 43.194 1.00 41.92 28 PRO C N 1
ATOM 2325 C CA . PRO C 1 49 ? 55.932 -58.577 42.174 1.00 44.63 28 PRO C CA 1
ATOM 2326 C C . PRO C 1 49 ? 55.371 -58.061 40.862 1.00 48.78 28 PRO C C 1
ATOM 2327 O O . PRO C 1 49 ? 54.152 -58.069 40.685 1.00 45.34 28 PRO C O 1
ATOM 2331 N N . SER C 1 50 ? 56.240 -57.623 39.956 1.00 56.09 29 SER C N 1
ATOM 2332 C CA . SER C 1 50 ? 55.763 -57.057 38.706 1.00 56.31 29 SER C CA 1
ATOM 2333 C C . SER C 1 50 ? 55.164 -58.194 37.888 1.00 55.20 29 SER C C 1
ATOM 2334 O O . SER C 1 50 ? 55.610 -59.337 37.953 1.00 55.15 29 SER C O 1
ATOM 2337 N N . SER C 1 51 ? 54.110 -57.865 37.163 1.00 38.15 30 SER C N 1
ATOM 2338 C CA . SER C 1 51 ? 53.217 -58.846 36.580 1.00 37.12 30 SER C CA 1
ATOM 2339 C C . SER C 1 51 ? 52.440 -58.112 35.505 1.00 37.44 30 SER C C 1
ATOM 2340 O O . SER C 1 51 ? 52.390 -56.884 35.528 1.00 37.62 30 SER C O 1
ATOM 2343 N N . PRO C 1 52 ? 51.872 -58.839 34.534 1.00 46.16 31 PRO C N 1
ATOM 2344 C CA . PRO C 1 52 ? 51.109 -58.096 33.527 1.00 48.40 31 PRO C CA 1
ATOM 2345 C C . PRO C 1 52 ? 49.672 -57.786 33.945 1.00 42.65 31 PRO C C 1
ATOM 2346 O O . PRO C 1 52 ? 48.818 -57.625 33.075 1.00 45.60 31 PRO C O 1
ATOM 2350 N N . VAL C 1 53 ? 49.414 -57.684 35.246 1.00 35.12 32 VAL C N 1
ATOM 2351 C CA . VAL C 1 53 ? 48.096 -57.290 35.739 1.00 33.02 32 VAL C CA 1
ATOM 2352 C C . VAL C 1 53 ? 48.230 -56.091 36.673 1.00 28.69 32 VAL C C 1
ATOM 2353 O O . VAL C 1 53 ? 49.261 -55.908 37.321 1.00 28.80 32 VAL C O 1
ATOM 2357 N N . SER C 1 54 ? 47.213 -55.242 36.697 1.00 30.35 33 SER C N 1
ATOM 2358 C CA . SER C 1 54 ? 47.198 -54.124 37.628 1.00 31.36 33 SER C CA 1
ATOM 2359 C C . SER C 1 54 ? 46.915 -54.622 39.046 1.00 31.71 33 SER C C 1
ATOM 2360 O O . SER C 1 54 ? 46.553 -55.782 39.242 1.00 29.63 33 SER C O 1
ATOM 2363 N N . LEU C 1 55 ? 47.067 -53.738 40.027 1.00 27.00 34 LEU C N 1
ATOM 2364 C CA . LEU C 1 55 ? 46.781 -54.082 41.418 1.00 29.55 34 LEU C CA 1
ATOM 2365 C C . LEU C 1 55 ? 45.324 -54.482 41.634 1.00 28.44 34 LEU C C 1
ATOM 2366 O O . LEU C 1 55 ? 45.048 -55.425 42.368 1.00 29.54 34 LEU C O 1
ATOM 2371 N N . SER C 1 56 ? 44.395 -53.775 41.000 1.00 29.01 35 SER C N 1
ATOM 2372 C CA . SER C 1 56 ? 42.976 -54.088 41.160 1.00 31.54 35 SER C CA 1
ATOM 2373 C C . SER C 1 56 ? 42.648 -55.426 40.501 1.00 29.18 35 SER C C 1
ATOM 2374 O O . SER C 1 56 ? 41.849 -56.209 41.015 1.00 27.78 35 SER C O 1
ATOM 2377 N N . GLN C 1 57 ? 43.261 -55.679 39.352 1.00 23.79 36 GLN C N 1
ATOM 2378 C CA . GLN C 1 57 ? 43.073 -56.944 38.668 1.00 26.36 36 GLN C CA 1
ATOM 2379 C C . GLN C 1 57 ? 43.641 -58.081 39.534 1.00 26.55 36 GLN C C 1
ATOM 2380 O O . GLN C 1 57 ? 43.003 -59.123 39.702 1.00 27.58 36 GLN C O 1
ATOM 2386 N N . LEU C 1 58 ? 44.821 -57.863 40.111 1.00 27.24 37 LEU C N 1
ATOM 2387 C CA . LEU C 1 58 ? 45.443 -58.870 40.972 1.00 28.48 37 LEU C CA 1
ATOM 2388 C C . LEU C 1 58 ? 44.580 -59.131 42.204 1.00 28.65 37 LEU C C 1
ATOM 2389 O O . LEU C 1 58 ? 44.429 -60.278 42.633 1.00 26.93 37 LEU C O 1
ATOM 2394 N N . SER C 1 59 ? 44.028 -58.061 42.774 1.00 28.06 38 SER C N 1
ATOM 2395 C CA . SER C 1 59 ? 43.173 -58.178 43.951 1.00 30.66 38 SER C CA 1
ATOM 2396 C C . SER C 1 59 ? 41.934 -59.012 43.666 1.00 29.11 38 SER C C 1
ATOM 2397 O O . SER C 1 59 ? 41.560 -59.872 44.459 1.00 31.00 38 SER C O 1
ATOM 2400 N N . ALA C 1 60 ? 41.299 -58.736 42.532 1.00 30.87 39 ALA C N 1
ATOM 2401 C CA . ALA C 1 60 ? 40.121 -59.479 42.103 1.00 32.73 39 ALA C CA 1
ATOM 2402 C C . ALA C 1 60 ? 40.480 -60.934 41.865 1.00 33.30 39 ALA C C 1
ATOM 2403 O O . ALA C 1 60 ? 39.722 -61.843 42.198 1.00 33.43 39 ALA C O 1
ATOM 2405 N N . LEU C 1 61 ? 41.647 -61.140 41.272 1.00 27.56 40 LEU C N 1
ATOM 2406 C CA . LEU C 1 61 ? 42.135 -62.470 40.942 1.00 28.41 40 LEU C CA 1
ATOM 2407 C C . LEU C 1 61 ? 42.348 -63.293 42.219 1.00 30.76 40 LEU C C 1
ATOM 2408 O O . LEU C 1 61 ? 41.965 -64.459 42.291 1.00 30.84 40 LEU C O 1
ATOM 2413 N N . THR C 1 62 ? 42.933 -62.656 43.230 1.00 35.12 41 THR C N 1
ATOM 2414 C CA . THR C 1 62 ? 43.216 -63.277 44.523 1.00 33.40 41 THR C CA 1
ATOM 2415 C C . THR C 1 62 ? 41.933 -63.682 45.239 1.00 36.45 41 THR C C 1
ATOM 2416 O O . THR C 1 62 ? 41.854 -64.759 45.839 1.00 36.16 41 THR C O 1
ATOM 2420 N N . THR C 1 63 ? 40.942 -62.798 45.190 1.00 32.76 42 THR C N 1
ATOM 2421 C CA . THR C 1 63 ? 39.630 -63.066 45.763 1.00 33.77 42 THR C CA 1
ATOM 2422 C C . THR C 1 63 ? 38.996 -64.311 45.152 1.00 39.04 42 THR C C 1
ATOM 2423 O O . THR C 1 63 ? 38.460 -65.160 45.870 1.00 38.59 42 THR C O 1
ATOM 2427 N N . LEU C 1 64 ? 39.053 -64.410 43.827 1.00 33.89 43 LEU C N 1
ATOM 2428 C CA . LEU C 1 64 ? 38.520 -65.568 43.118 1.00 37.21 43 LEU C CA 1
ATOM 2429 C C . LEU C 1 64 ? 39.236 -66.841 43.547 1.00 37.83 43 LEU C C 1
ATOM 2430 O O . LEU C 1 64 ? 38.620 -67.895 43.696 1.00 36.97 43 LEU C O 1
ATOM 2435 N N . ALA C 1 65 ? 40.546 -66.729 43.738 1.00 36.76 44 ALA C N 1
ATOM 2436 C CA . ALA C 1 65 ? 41.368 -67.874 44.106 1.00 38.94 44 ALA C CA 1
ATOM 2437 C C . ALA C 1 65 ? 41.117 -68.295 45.551 1.00 40.75 44 ALA C C 1
ATOM 2438 O O . ALA C 1 65 ? 41.069 -69.484 45.853 1.00 41.44 44 ALA C O 1
ATOM 2440 N N . ASN C 1 66 ? 40.945 -67.328 46.443 1.00 41.70 45 ASN C N 1
ATOM 2441 C CA . ASN C 1 66 ? 40.784 -67.649 47.855 1.00 44.87 45 ASN C CA 1
ATOM 2442 C C . ASN C 1 66 ? 39.373 -68.112 48.200 1.00 48.02 45 ASN C C 1
ATOM 2443 O O . ASN C 1 66 ? 39.187 -68.888 49.135 1.00 50.80 45 ASN C O 1
ATOM 2448 N N . GLU C 1 67 ? 38.382 -67.633 47.452 1.00 44.25 46 GLU C N 1
ATOM 2449 C CA . GLU C 1 67 ? 36.987 -67.924 47.765 1.00 49.46 46 GLU C CA 1
ATOM 2450 C C . GLU C 1 67 ? 36.321 -68.872 46.767 1.00 46.50 46 GLU C C 1
ATOM 2451 O O . GLU C 1 67 ? 35.279 -69.454 47.062 1.00 49.51 46 GLU C O 1
ATOM 2457 N N . GLY C 1 68 ? 36.911 -69.019 45.586 1.00 40.40 47 GLY C N 1
ATOM 2458 C CA . GLY C 1 68 ? 36.417 -69.978 44.617 1.00 37.11 47 GLY C CA 1
ATOM 2459 C C . GLY C 1 68 ? 35.553 -69.295 43.578 1.00 38.56 47 GLY C C 1
ATOM 2460 O O . GLY C 1 68 ? 35.308 -68.089 43.661 1.00 36.23 47 GLY C O 1
ATOM 2461 N N . ALA C 1 69 ? 35.070 -70.074 42.614 1.00 47.11 48 ALA C N 1
ATOM 2462 C CA . ALA C 1 69 ? 34.196 -69.569 41.559 1.00 46.62 48 ALA C CA 1
ATOM 2463 C C . ALA C 1 69 ? 33.023 -68.778 42.127 1.00 48.75 48 ALA C C 1
ATOM 2464 O O . ALA C 1 69 ? 32.434 -69.161 43.136 1.00 51.55 48 ALA C O 1
ATOM 2466 N N . MET C 1 70 ? 32.720 -67.650 41.496 1.00 40.96 49 MET C N 1
ATOM 2467 C CA . MET C 1 70 ? 31.577 -66.838 41.881 1.00 39.80 49 MET C CA 1
ATOM 2468 C C . MET C 1 70 ? 31.098 -65.997 40.703 1.00 41.47 49 MET C C 1
ATOM 2469 O O . MET C 1 70 ? 31.738 -65.961 39.650 1.00 42.99 49 MET C O 1
ATOM 2474 N N . THR C 1 71 ? 29.980 -65.306 40.893 1.00 40.00 50 THR C N 1
ATOM 2475 C CA . THR C 1 71 ? 29.436 -64.431 39.863 1.00 43.12 50 THR C CA 1
ATOM 2476 C C . THR C 1 71 ? 30.147 -63.079 39.875 1.00 42.05 50 THR C C 1
ATOM 2477 O O . THR C 1 71 ? 30.737 -62.700 40.888 1.00 41.77 50 THR C O 1
ATOM 2481 N N . PRO C 1 72 ? 30.111 -62.357 38.742 1.00 38.10 51 PRO C N 1
ATOM 2482 C CA . PRO C 1 72 ? 30.673 -61.005 38.662 1.00 38.87 51 PRO C CA 1
ATOM 2483 C C . PRO C 1 72 ? 30.068 -60.048 39.686 1.00 38.06 51 PRO C C 1
ATOM 2484 O O . PRO C 1 72 ? 30.770 -59.176 40.192 1.00 38.21 51 PRO C O 1
ATOM 2488 N N . GLY C 1 73 ? 28.775 -60.190 39.961 1.00 45.12 52 GLY C N 1
ATOM 2489 C CA . GLY C 1 73 ? 28.121 -59.361 40.955 1.00 41.87 52 GLY C CA 1
ATOM 2490 C C . GLY C 1 73 ? 28.722 -59.613 42.326 1.00 44.38 52 GLY C C 1
ATOM 2491 O O . GLY C 1 73 ? 28.967 -58.680 43.083 1.00 46.01 52 GLY C O 1
ATOM 2492 N N . ALA C 1 74 ? 28.973 -60.880 42.637 1.00 46.93 53 ALA C N 1
ATOM 2493 C CA . ALA C 1 74 ? 29.569 -61.259 43.917 1.00 47.20 53 ALA C CA 1
ATOM 2494 C C . ALA C 1 74 ? 31.006 -60.760 44.048 1.00 45.91 53 ALA C C 1
ATOM 2495 O O . ALA C 1 74 ? 31.412 -60.273 45.102 1.00 47.86 53 ALA C O 1
ATOM 2497 N N . LEU C 1 75 ? 31.777 -60.894 42.974 1.00 39.29 54 LEU C N 1
ATOM 2498 C CA . LEU C 1 75 ? 33.160 -60.432 42.972 1.00 35.89 54 LEU C CA 1
ATOM 2499 C C . LEU C 1 75 ? 33.216 -58.921 43.184 1.00 35.44 54 LEU C C 1
ATOM 2500 O O . LEU C 1 75 ? 34.032 -58.434 43.962 1.00 35.62 54 LEU C O 1
ATOM 2505 N N . ALA C 1 76 ? 32.324 -58.190 42.518 1.00 39.23 55 ALA C N 1
ATOM 2506 C CA . ALA C 1 76 ? 32.261 -56.733 42.641 1.00 40.19 55 ALA C CA 1
ATOM 2507 C C . ALA C 1 76 ? 31.984 -56.267 44.068 1.00 42.32 55 ALA C C 1
ATOM 2508 O O . ALA C 1 76 ? 32.632 -55.345 44.563 1.00 39.55 55 ALA C O 1
ATOM 2510 N N . ILE C 1 77 ? 31.026 -56.910 44.725 1.00 40.87 56 ILE C N 1
ATOM 2511 C CA . ILE C 1 77 ? 30.690 -56.583 46.108 1.00 41.53 56 ILE C CA 1
ATOM 2512 C C . ILE C 1 77 ? 31.862 -56.878 47.035 1.00 40.34 56 ILE C C 1
ATOM 2513 O O . ILE C 1 77 ? 32.187 -56.062 47.893 1.00 41.23 56 ILE C O 1
ATOM 2518 N N . ARG C 1 78 ? 32.503 -58.029 46.869 1.00 36.56 57 ARG C N 1
ATOM 2519 C CA . ARG C 1 78 ? 33.642 -58.351 47.717 1.00 36.12 57 ARG C CA 1
ATOM 2520 C C . ARG C 1 78 ? 34.800 -57.387 47.477 1.00 36.38 57 ARG C C 1
ATOM 2521 O O . ARG C 1 78 ? 35.513 -57.038 48.413 1.00 37.39 57 ARG C O 1
ATOM 2529 N N . GLU C 1 79 ? 34.968 -56.937 46.235 1.00 42.62 58 GLU C N 1
ATOM 2530 C CA . GLU C 1 79 ? 36.061 -56.025 45.886 1.00 40.06 58 GLU C CA 1
ATOM 2531 C C . GLU C 1 79 ? 35.751 -54.554 46.113 1.00 40.81 58 GLU C C 1
ATOM 2532 O O . GLU C 1 79 ? 36.645 -53.713 46.029 1.00 39.09 58 GLU C O 1
ATOM 2538 N N . ARG C 1 80 ? 34.485 -54.253 46.381 1.00 40.63 59 ARG C N 1
ATOM 2539 C CA . ARG C 1 80 ? 34.028 -52.887 46.611 1.00 38.52 59 ARG C CA 1
ATOM 2540 C C . ARG C 1 80 ? 34.219 -52.040 45.358 1.00 38.03 59 ARG C C 1
ATOM 2541 O O . ARG C 1 80 ? 34.628 -50.882 45.441 1.00 38.89 59 ARG C O 1
ATOM 2549 N N . VAL C 1 81 ? 33.960 -52.610 44.189 1.00 38.82 60 VAL C N 1
ATOM 2550 C CA . VAL C 1 81 ? 34.013 -51.806 42.975 1.00 39.13 60 VAL C CA 1
ATOM 2551 C C . VAL C 1 81 ? 32.646 -51.865 42.302 1.00 38.74 60 VAL C C 1
ATOM 2552 O O . VAL C 1 81 ? 31.869 -52.799 42.522 1.00 40.53 60 VAL C O 1
ATOM 2556 N N . ARG C 1 82 ? 32.362 -50.868 41.478 1.00 35.34 61 ARG C N 1
ATOM 2557 C CA . ARG C 1 82 ? 31.063 -50.751 40.840 1.00 41.79 61 ARG C CA 1
ATOM 2558 C C . ARG C 1 82 ? 30.939 -51.883 39.822 1.00 39.62 61 ARG C C 1
ATOM 2559 O O . ARG C 1 82 ? 31.916 -52.207 39.148 1.00 37.29 61 ARG C O 1
ATOM 2567 N N . PRO C 1 83 ? 29.753 -52.507 39.723 1.00 37.05 62 PRO C N 1
ATOM 2568 C CA . PRO C 1 83 ? 29.621 -53.662 38.821 1.00 36.48 62 PRO C CA 1
ATOM 2569 C C . PRO C 1 83 ? 30.065 -53.426 37.359 1.00 34.88 62 PRO C C 1
ATOM 2570 O O . PRO C 1 83 ? 30.738 -54.302 36.822 1.00 35.91 62 PRO C O 1
ATOM 2574 N N . PRO C 1 84 ? 29.731 -52.275 36.739 1.00 35.51 63 PRO C N 1
ATOM 2575 C CA . PRO C 1 84 ? 30.225 -52.088 35.367 1.00 34.69 63 PRO C CA 1
ATOM 2576 C C . PRO C 1 84 ? 31.751 -52.066 35.301 1.00 34.02 63 PRO C C 1
ATOM 2577 O O . PRO C 1 84 ? 32.328 -52.606 34.358 1.00 32.42 63 PRO C O 1
ATOM 2581 N N . SER C 1 85 ? 32.385 -51.430 36.281 1.00 37.53 64 SER C N 1
ATOM 2582 C CA . SER C 1 85 ? 33.838 -51.415 36.373 1.00 38.73 64 SER C CA 1
ATOM 2583 C C . SER C 1 85 ? 34.397 -52.821 36.552 1.00 38.01 64 SER C C 1
ATOM 2584 O O . SER C 1 85 ? 35.400 -53.177 35.931 1.00 36.32 64 SER C O 1
ATOM 2587 N N . MET C 1 86 ? 33.747 -53.619 37.397 1.00 32.46 65 MET C N 1
ATOM 2588 C CA . MET C 1 86 ? 34.202 -54.987 37.634 1.00 31.27 65 MET C CA 1
ATOM 2589 C C . MET C 1 86 ? 34.065 -55.825 36.369 1.00 30.91 65 MET C C 1
ATOM 2590 O O . MET C 1 86 ? 34.890 -56.694 36.097 1.00 31.73 65 MET C O 1
ATOM 2595 N N . THR C 1 87 ? 33.022 -55.556 35.594 1.00 35.87 66 THR C N 1
ATOM 2596 C CA . THR C 1 87 ? 32.823 -56.267 34.340 1.00 35.51 66 THR C CA 1
ATOM 2597 C C . THR C 1 87 ? 34.017 -56.039 33.402 1.00 36.95 66 THR C C 1
ATOM 2598 O O . THR C 1 87 ? 34.432 -56.953 32.689 1.00 32.95 66 THR C O 1
ATOM 2602 N N . ARG C 1 88 ? 34.593 -54.838 33.430 1.00 35.47 67 ARG C N 1
ATOM 2603 C CA . ARG C 1 88 ? 35.755 -54.559 32.588 1.00 35.13 67 ARG C CA 1
ATOM 2604 C C . ARG C 1 88 ? 37.040 -55.176 33.150 1.00 33.95 67 ARG C C 1
ATOM 2605 O O . ARG C 1 88 ? 37.910 -55.609 32.390 1.00 34.42 67 ARG C O 1
ATOM 2613 N N . VAL C 1 89 ? 37.160 -55.203 34.475 1.00 31.73 68 VAL C N 1
ATOM 2614 C CA . VAL C 1 89 ? 38.273 -55.875 35.137 1.00 32.80 68 VAL C CA 1
ATOM 2615 C C . VAL C 1 89 ? 38.308 -57.347 34.735 1.00 32.46 68 VAL C C 1
ATOM 2616 O O . VAL C 1 89 ? 39.346 -57.874 34.337 1.00 29.93 68 VAL C O 1
ATOM 2620 N N . ILE C 1 90 ? 37.160 -58.004 34.853 1.00 37.54 69 ILE C N 1
ATOM 2621 C CA . ILE C 1 90 ? 37.027 -59.409 34.486 1.00 33.13 69 ILE C CA 1
ATOM 2622 C C . ILE C 1 90 ? 37.345 -59.647 33.009 1.00 34.48 69 ILE C C 1
ATOM 2623 O O . ILE C 1 90 ? 38.093 -60.562 32.663 1.00 35.76 69 ILE C O 1
ATOM 2628 N N . ALA C 1 91 ? 36.786 -58.810 32.142 1.00 32.32 70 ALA C N 1
ATOM 2629 C CA . ALA C 1 91 ? 37.024 -58.926 30.709 1.00 34.50 70 ALA C CA 1
ATOM 2630 C C . ALA C 1 91 ? 38.510 -58.785 30.393 1.00 33.54 70 ALA C C 1
ATOM 2631 O O . ALA C 1 91 ? 39.041 -59.498 29.542 1.00 34.91 70 ALA C O 1
ATOM 2633 N N . SER C 1 92 ? 39.171 -57.854 31.073 1.00 24.20 71 SER C N 1
ATOM 2634 C CA . SER C 1 92 ? 40.599 -57.624 30.876 1.00 25.67 71 SER C CA 1
ATOM 2635 C C . SER C 1 92 ? 41.409 -58.848 31.278 1.00 26.06 71 SER C C 1
ATOM 2636 O O . SER C 1 92 ? 42.351 -59.234 30.585 1.00 25.44 71 SER C O 1
ATOM 2639 N N . LEU C 1 93 ? 41.038 -59.452 32.407 1.00 31.24 72 LEU C N 1
ATOM 2640 C CA . LEU C 1 93 ? 41.680 -60.678 32.879 1.00 32.03 72 LEU C CA 1
ATOM 2641 C C . LEU C 1 93 ? 41.388 -61.839 31.934 1.00 32.29 72 LEU C C 1
ATOM 2642 O O . LEU C 1 93 ? 42.251 -62.679 31.686 1.00 34.21 72 LEU C O 1
ATOM 2647 N N . ALA C 1 94 ? 40.160 -61.884 31.419 1.00 33.40 73 ALA C N 1
ATOM 2648 C CA . ALA C 1 94 ? 39.757 -62.935 30.492 1.00 34.28 73 ALA C CA 1
ATOM 2649 C C . ALA C 1 94 ? 40.573 -62.859 29.209 1.00 36.75 73 ALA C C 1
ATOM 2650 O O . ALA C 1 94 ? 41.050 -63.877 28.712 1.00 36.33 73 ALA C O 1
ATOM 2652 N N . ASP C 1 95 ? 40.727 -61.646 28.682 1.00 39.80 74 ASP C N 1
ATOM 2653 C CA . ASP C 1 95 ? 41.576 -61.402 27.524 1.00 42.27 74 ASP C CA 1
ATOM 2654 C C . ASP C 1 95 ? 42.974 -61.991 27.690 1.00 43.20 74 ASP C C 1
ATOM 2655 O O . ASP C 1 95 ? 43.537 -62.551 26.751 1.00 51.60 74 ASP C O 1
ATOM 2660 N N . MET C 1 96 ? 43.542 -61.831 28.880 1.00 36.00 75 MET C N 1
ATOM 2661 C CA . MET C 1 96 ? 44.886 -62.325 29.153 1.00 35.92 75 MET C CA 1
ATOM 2662 C C . MET C 1 96 ? 44.932 -63.790 29.580 1.00 36.86 75 MET C C 1
ATOM 2663 O O . MET C 1 96 ? 46.009 -64.320 29.870 1.00 34.27 75 MET C O 1
ATOM 2668 N N . GLY C 1 97 ? 43.767 -64.431 29.627 1.00 38.61 76 GLY C N 1
ATOM 2669 C CA . GLY C 1 97 ? 43.668 -65.845 29.955 1.00 37.33 76 GLY C CA 1
ATOM 2670 C C . GLY C 1 97 ? 43.868 -66.185 31.421 1.00 39.62 76 GLY C C 1
ATOM 2671 O O . GLY C 1 97 ? 44.270 -67.300 31.755 1.00 39.01 76 GLY C O 1
ATOM 2672 N N . PHE C 1 98 ? 43.572 -65.234 32.301 1.00 40.17 77 PHE C N 1
ATOM 2673 C CA . PHE C 1 98 ? 43.767 -65.437 33.734 1.00 37.29 77 PHE C CA 1
ATOM 2674 C C . PHE C 1 98 ? 42.493 -65.868 34.458 1.00 36.93 77 PHE C C 1
ATOM 2675 O O . PHE C 1 98 ? 42.553 -66.366 35.583 1.00 37.37 77 PHE C O 1
ATOM 2683 N N . VAL C 1 99 ? 41.343 -65.688 33.812 1.00 34.44 78 VAL C N 1
ATOM 2684 C CA . VAL C 1 99 ? 40.081 -66.177 34.364 1.00 35.78 78 VAL C CA 1
ATOM 2685 C C . VAL C 1 99 ? 39.254 -66.944 33.335 1.00 38.88 78 VAL C C 1
ATOM 2686 O O . VAL C 1 99 ? 39.253 -66.620 32.146 1.00 39.38 78 VAL C O 1
ATOM 2690 N N . ASP C 1 100 ? 38.606 -68.007 33.794 1.00 43.81 79 ASP C N 1
ATOM 2691 C CA . ASP C 1 100 ? 37.654 -68.749 32.980 1.00 46.14 79 ASP C CA 1
ATOM 2692 C C . ASP C 1 100 ? 36.238 -68.220 33.218 1.00 50.01 79 ASP C C 1
ATOM 2693 O O . ASP C 1 100 ? 35.970 -67.586 34.242 1.00 49.46 79 ASP C O 1
ATOM 2698 N N . ARG C 1 101 ? 35.323 -68.517 32.301 1.00 51.24 80 ARG C N 1
ATOM 2699 C CA . ARG C 1 101 ? 33.925 -68.126 32.461 1.00 53.03 80 ARG C CA 1
ATOM 2700 C C . ARG C 1 101 ? 33.013 -69.274 32.028 1.00 58.74 80 ARG C C 1
ATOM 2701 O O . ARG C 1 101 ? 33.030 -69.696 30.870 1.00 62.01 80 ARG C O 1
ATOM 2709 N N . ALA C 1 102 ? 32.246 -69.785 32.992 1.00 55.54 81 ALA C N 1
ATOM 2710 C CA . ALA C 1 102 ? 31.323 -70.912 32.804 1.00 60.58 81 ALA C CA 1
ATOM 2711 C C . ALA C 1 102 ? 29.995 -70.706 33.549 1.00 71.90 81 ALA C C 1
ATOM 2712 O O . ALA C 1 102 ? 29.997 -70.445 34.755 1.00 72.32 81 ALA C O 1
ATOM 2714 N N . PRO C 1 103 ? 28.862 -70.791 32.827 1.00 102.31 82 PRO C N 1
ATOM 2715 C CA . PRO C 1 103 ? 27.535 -70.642 33.444 1.00 106.72 82 PRO C CA 1
ATOM 2716 C C . PRO C 1 103 ? 27.233 -71.817 34.394 1.00 121.00 82 PRO C C 1
ATOM 2717 O O . PRO C 1 103 ? 27.622 -72.957 34.018 1.00 118.76 82 PRO C O 1
ATOM 2721 N N . HIS C 1 104 ? 26.562 -71.561 35.535 1.00 140.78 83 HIS C N 1
ATOM 2722 C CA . HIS C 1 104 ? 26.208 -72.604 36.519 1.00 142.06 83 HIS C CA 1
ATOM 2723 C C . HIS C 1 104 ? 25.805 -71.962 37.863 1.00 142.13 83 HIS C C 1
ATOM 2724 O O . HIS C 1 104 ? 26.300 -70.875 38.218 1.00 140.59 83 HIS C O 1
ATOM 2731 N N . PRO C 1 105 ? 24.806 -72.545 38.580 1.00 156.23 84 PRO C N 1
ATOM 2732 C CA . PRO C 1 105 ? 24.063 -73.830 38.624 1.00 147.30 84 PRO C CA 1
ATOM 2733 C C . PRO C 1 105 ? 23.282 -74.110 37.334 1.00 150.53 84 PRO C C 1
ATOM 2734 O O . PRO C 1 105 ? 23.912 -74.103 36.289 1.00 146.49 84 PRO C O 1
ATOM 2738 N N . ILE C 1 106 ? 22.018 -74.500 37.329 1.00 165.01 85 ILE C N 1
ATOM 2739 C CA . ILE C 1 106 ? 21.342 -74.544 36.025 1.00 163.05 85 ILE C CA 1
ATOM 2740 C C . ILE C 1 106 ? 20.232 -73.514 36.284 1.00 162.17 85 ILE C C 1
ATOM 2741 O O . ILE C 1 106 ? 19.008 -73.676 36.038 1.00 162.95 85 ILE C O 1
ATOM 2746 N N . ASP C 1 107 ? 20.774 -72.529 36.995 1.00 140.29 86 ASP C N 1
ATOM 2747 C CA . ASP C 1 107 ? 20.469 -71.114 37.030 1.00 136.88 86 ASP C CA 1
ATOM 2748 C C . ASP C 1 107 ? 19.552 -70.501 35.983 1.00 131.71 86 ASP C C 1
ATOM 2749 O O . ASP C 1 107 ? 18.749 -71.178 35.367 1.00 133.01 86 ASP C O 1
ATOM 2754 N N . GLY C 1 108 ? 19.703 -69.196 35.784 1.00 115.93 87 GLY C N 1
ATOM 2755 C CA . GLY C 1 108 ? 18.995 -68.485 34.732 1.00 112.28 87 GLY C CA 1
ATOM 2756 C C . GLY C 1 108 ? 19.958 -67.894 33.723 1.00 116.76 87 GLY C C 1
ATOM 2757 O O . GLY C 1 108 ? 19.768 -66.777 33.246 1.00 113.17 87 GLY C O 1
ATOM 2758 N N . ARG C 1 109 ? 20.989 -68.676 33.417 1.00 105.21 88 ARG C N 1
ATOM 2759 C CA . ARG C 1 109 ? 22.087 -68.342 32.509 1.00 108.03 88 ARG C CA 1
ATOM 2760 C C . ARG C 1 109 ? 22.976 -67.200 33.012 1.00 106.73 88 ARG C C 1
ATOM 2761 O O . ARG C 1 109 ? 23.248 -66.248 32.276 1.00 108.63 88 ARG C O 1
ATOM 2769 N N . GLN C 1 110 ? 23.461 -67.309 34.247 1.00 104.72 89 GLN C N 1
ATOM 2770 C CA . GLN C 1 110 ? 24.402 -66.321 34.783 1.00 95.77 89 GLN C CA 1
ATOM 2771 C C . GLN C 1 110 ? 25.763 -66.965 34.700 1.00 85.84 89 GLN C C 1
ATOM 2772 O O . GLN C 1 110 ? 25.861 -68.188 34.669 1.00 89.94 89 GLN C O 1
ATOM 2778 N N . VAL C 1 111 ? 26.812 -66.157 34.714 1.00 88.71 90 VAL C N 1
ATOM 2779 C CA . VAL C 1 111 ? 28.161 -66.680 34.600 1.00 75.80 90 VAL C CA 1
ATOM 2780 C C . VAL C 1 111 ? 28.944 -66.746 35.913 1.00 65.65 90 VAL C C 1
ATOM 2781 O O . VAL C 1 111 ? 28.876 -65.842 36.747 1.00 60.90 90 VAL C O 1
ATOM 2785 N N . LEU C 1 112 ? 29.646 -67.859 36.106 1.00 56.82 91 LEU C N 1
ATOM 2786 C CA . LEU C 1 112 ? 30.581 -67.995 37.211 1.00 46.84 91 LEU C CA 1
ATOM 2787 C C . LEU C 1 112 ? 31.971 -67.702 36.675 1.00 45.52 91 LEU C C 1
ATOM 2788 O O . LEU C 1 112 ? 32.354 -68.195 35.610 1.00 45.02 91 LEU C O 1
ATOM 2793 N N . VAL C 1 113 ? 32.735 -66.917 37.422 1.00 45.23 92 VAL C N 1
ATOM 2794 C CA . VAL C 1 113 ? 34.101 -66.619 37.028 1.00 41.71 92 VAL C CA 1
ATOM 2795 C C . VAL C 1 113 ? 35.046 -67.302 37.999 1.00 38.13 92 VAL C C 1
ATOM 2796 O O . VAL C 1 113 ? 34.805 -67.317 39.204 1.00 39.83 92 VAL C O 1
ATOM 2800 N N . SER C 1 114 ? 36.119 -67.874 37.469 1.00 36.65 93 SER C N 1
ATOM 2801 C CA . SER C 1 114 ? 37.114 -68.541 38.296 1.00 35.93 93 SER C CA 1
ATOM 2802 C C . SER C 1 114 ? 38.493 -68.250 37.746 1.00 36.99 93 SER C C 1
ATOM 2803 O O . SER C 1 114 ? 38.628 -67.896 36.578 1.00 37.45 93 SER C O 1
ATOM 2806 N N . VAL C 1 115 ? 39.518 -68.398 38.576 1.00 39.49 94 VAL C N 1
ATOM 2807 C CA . VAL C 1 115 ? 40.876 -68.206 38.099 1.00 37.91 94 VAL C CA 1
ATOM 2808 C C . VAL C 1 115 ? 41.285 -69.375 37.215 1.00 39.72 94 VAL C C 1
ATOM 2809 O O . VAL C 1 115 ? 40.889 -70.516 37.454 1.00 37.81 94 VAL C O 1
ATOM 2813 N N . SER C 1 116 ? 42.060 -69.085 36.177 1.00 35.48 95 SER C N 1
ATOM 2814 C CA . SER C 1 116 ? 42.642 -70.139 35.364 1.00 34.30 95 SER C CA 1
ATOM 2815 C C . SER C 1 116 ? 43.886 -70.636 36.072 1.00 34.57 95 SER C C 1
ATOM 2816 O O . SER C 1 116 ? 44.243 -70.125 37.134 1.00 32.67 95 SER C O 1
ATOM 2819 N N . GLU C 1 117 ? 44.572 -71.599 35.467 1.00 41.55 96 GLU C N 1
ATOM 2820 C CA . GLU C 1 117 ? 45.796 -72.112 36.059 1.00 46.22 96 GLU C CA 1
ATOM 2821 C C . GLU C 1 117 ? 46.885 -71.055 35.962 1.00 44.36 96 GLU C C 1
ATOM 2822 O O . GLU C 1 117 ? 47.717 -70.927 36.859 1.00 43.78 96 GLU C O 1
ATOM 2828 N N . SER C 1 118 ? 46.867 -70.286 34.877 1.00 33.71 97 SER C N 1
ATOM 2829 C CA . SER C 1 118 ? 47.809 -69.183 34.728 1.00 32.62 97 SER C CA 1
ATOM 2830 C C . SER C 1 118 ? 47.468 -68.066 35.712 1.00 31.16 97 SER C C 1
ATOM 2831 O O . SER C 1 118 ? 48.359 -67.418 36.262 1.00 29.90 97 SER C O 1
ATOM 2834 N N . GLY C 1 119 ? 46.174 -67.854 35.935 1.00 32.88 98 GLY C N 1
ATOM 2835 C CA . GLY C 1 119 ? 45.702 -66.864 36.886 1.00 33.84 98 GLY C CA 1
ATOM 2836 C C . GLY C 1 119 ? 46.080 -67.224 38.309 1.00 35.83 98 GLY C C 1
ATOM 2837 O O . GLY C 1 119 ? 46.571 -66.386 39.068 1.00 33.73 98 GLY C O 1
ATOM 2838 N N . ALA C 1 120 ? 45.850 -68.483 38.665 1.00 39.74 99 ALA C N 1
ATOM 2839 C CA . ALA C 1 120 ? 46.201 -68.993 39.984 1.00 42.39 99 ALA C CA 1
ATOM 2840 C C . ALA C 1 120 ? 47.695 -68.842 40.258 1.00 40.67 99 ALA C C 1
ATOM 2841 O O . ALA C 1 120 ? 48.093 -68.508 41.373 1.00 41.98 99 ALA C O 1
ATOM 2843 N N . GLU C 1 121 ? 48.519 -69.087 39.243 1.00 33.10 100 GLU C N 1
ATOM 2844 C CA . GLU C 1 121 ? 49.971 -68.949 39.393 1.00 35.37 100 GLU C CA 1
ATOM 2845 C C . GLU C 1 121 ? 50.393 -67.522 39.726 1.00 31.17 100 GLU C C 1
ATOM 2846 O O . GLU C 1 121 ? 51.311 -67.308 40.522 1.00 28.85 100 GLU C O 1
ATOM 2852 N N . LEU C 1 122 ? 49.750 -66.548 39.089 1.00 35.43 101 LEU C N 1
ATOM 2853 C CA . LEU C 1 122 ? 49.991 -65.142 39.403 1.00 35.41 101 LEU C CA 1
ATOM 2854 C C . LEU C 1 122 ? 49.657 -64.872 40.870 1.00 33.85 101 LEU C C 1
ATOM 2855 O O . LEU C 1 122 ? 50.420 -64.216 41.583 1.00 30.85 101 LEU C O 1
ATOM 2860 N N . VAL C 1 123 ? 48.505 -65.384 41.304 1.00 31.50 102 VAL C N 1
ATOM 2861 C CA . VAL C 1 123 ? 48.056 -65.222 42.682 1.00 31.91 102 VAL C CA 1
ATOM 2862 C C . VAL C 1 123 ? 49.029 -65.848 43.687 1.00 33.61 102 VAL C C 1
ATOM 2863 O O . VAL C 1 123 ? 49.377 -65.212 44.684 1.00 31.17 102 VAL C O 1
ATOM 2867 N N . LYS C 1 124 ? 49.508 -67.060 43.412 1.00 35.37 103 LYS C N 1
ATOM 2868 C CA . LYS C 1 124 ? 50.432 -67.711 44.345 1.00 38.12 103 LYS C CA 1
ATOM 2869 C C . LYS C 1 124 ? 51.765 -66.982 44.459 1.00 36.90 103 LYS C C 1
ATOM 2870 O O . LYS C 1 124 ? 52.308 -66.859 45.553 1.00 35.38 103 LYS C O 1
ATOM 2876 N N . ALA C 1 125 ? 52.280 -66.479 43.343 1.00 34.48 104 ALA C N 1
ATOM 2877 C CA . ALA C 1 125 ? 53.550 -65.757 43.365 1.00 35.19 104 ALA C CA 1
ATOM 2878 C C . ALA C 1 125 ? 53.439 -64.514 44.243 1.00 32.13 104 ALA C C 1
ATOM 2879 O O . ALA C 1 125 ? 54.315 -64.238 45.064 1.00 29.69 104 ALA C O 1
ATOM 2881 N N . ALA C 1 126 ? 52.350 -63.774 44.068 1.00 33.24 105 ALA C N 1
ATOM 2882 C CA . ALA C 1 126 ? 52.087 -62.590 44.875 1.00 31.92 105 ALA C CA 1
ATOM 2883 C C . ALA C 1 126 ? 51.939 -62.950 46.355 1.00 33.38 105 ALA C C 1
ATOM 2884 O O . ALA C 1 126 ? 52.454 -62.255 47.223 1.00 29.26 105 ALA C O 1
ATOM 2886 N N . ARG C 1 127 ? 51.205 -64.023 46.637 1.00 31.22 106 ARG C N 1
ATOM 2887 C CA . ARG C 1 127 ? 51.005 -64.462 48.014 1.00 33.25 106 ARG C CA 1
ATOM 2888 C C . ARG C 1 127 ? 52.332 -64.858 48.654 1.00 34.11 106 ARG C C 1
ATOM 2889 O O . ARG C 1 127 ? 52.574 -64.577 49.827 1.00 31.80 106 ARG C O 1
ATOM 2897 N N . ARG C 1 128 ? 53.191 -65.510 47.876 1.00 32.66 107 ARG C N 1
ATOM 2898 C CA . ARG C 1 128 ? 54.513 -65.894 48.357 1.00 36.99 107 ARG C CA 1
ATOM 2899 C C . ARG C 1 128 ? 55.319 -64.671 48.746 1.00 31.43 107 ARG C C 1
ATOM 2900 O O . ARG C 1 128 ? 55.919 -64.623 49.815 1.00 29.45 107 ARG C O 1
ATOM 2908 N N . ALA C 1 129 ? 55.285 -63.660 47.887 1.00 35.15 108 ALA C N 1
ATOM 2909 C CA . ALA C 1 129 ? 56.015 -62.430 48.135 1.00 33.42 108 ALA C CA 1
ATOM 2910 C C . ALA C 1 129 ? 55.538 -61.752 49.416 1.00 30.19 108 ALA C C 1
ATOM 2911 O O . ALA C 1 129 ? 56.349 -61.272 50.209 1.00 30.48 108 ALA C O 1
ATOM 2913 N N . ARG C 1 130 ? 54.223 -61.694 49.609 1.00 25.77 109 ARG C N 1
ATOM 2914 C CA . ARG C 1 130 ? 53.671 -61.106 50.832 1.00 28.32 109 ARG C CA 1
ATOM 2915 C C . ARG C 1 130 ? 54.061 -61.902 52.082 1.00 26.21 109 ARG C C 1
ATOM 2916 O O . ARG C 1 130 ? 54.513 -61.329 53.075 1.00 26.28 109 ARG C O 1
ATOM 2924 N N . GLN C 1 131 ? 53.897 -63.221 52.020 1.00 32.62 110 GLN C N 1
ATOM 2925 C CA . GLN C 1 131 ? 54.159 -64.087 53.173 1.00 34.93 110 GLN C CA 1
ATOM 2926 C C . GLN C 1 131 ? 55.620 -64.088 53.598 1.00 32.44 110 GLN C C 1
ATOM 2927 O O . GLN C 1 131 ? 55.924 -64.053 54.789 1.00 34.80 110 GLN C O 1
ATOM 2933 N N . GLU C 1 132 ? 56.518 -64.118 52.620 1.00 30.82 111 GLU C N 1
ATOM 2934 C CA . GLU C 1 132 ? 57.944 -64.156 52.910 1.00 31.12 111 GLU C CA 1
ATOM 2935 C C . GLU C 1 132 ? 58.396 -62.843 53.511 1.00 30.10 111 GLU C C 1
ATOM 2936 O O . GLU C 1 132 ? 59.181 -62.831 54.459 1.00 29.49 111 GLU C O 1
ATOM 2942 N N . TRP C 1 133 ? 57.906 -61.734 52.965 1.00 24.02 112 TRP C N 1
ATOM 2943 C CA . TRP C 1 133 ? 58.200 -60.430 53.551 1.00 27.46 112 TRP C CA 1
ATOM 2944 C C . TRP C 1 133 ? 57.690 -60.331 54.987 1.00 27.71 112 TRP C C 1
ATOM 2945 O O . TRP C 1 133 ? 58.440 -59.925 55.885 1.00 25.43 112 TRP C O 1
ATOM 2956 N N . LEU C 1 134 ? 56.425 -60.707 55.203 1.00 25.20 113 LEU C N 1
ATOM 2957 C CA . LEU C 1 134 ? 55.824 -60.643 56.536 1.00 25.16 113 LEU C CA 1
ATOM 2958 C C . LEU C 1 134 ? 56.498 -61.591 57.518 1.00 25.65 113 LEU C C 1
ATOM 2959 O O . LEU C 1 134 ? 56.670 -61.254 58.687 1.00 24.83 113 LEU C O 1
ATOM 2964 N N . ALA C 1 135 ? 56.855 -62.783 57.053 1.00 25.96 114 ALA C N 1
ATOM 2965 C CA . ALA C 1 135 ? 57.499 -63.759 57.926 1.00 26.90 114 ALA C CA 1
ATOM 2966 C C . ALA C 1 135 ? 58.812 -63.192 58.453 1.00 26.65 114 ALA C C 1
ATOM 2967 O O . ALA C 1 135 ? 59.148 -63.354 59.623 1.00 26.55 114 ALA C O 1
ATOM 2969 N N . GLU C 1 136 ? 59.542 -62.506 57.584 1.00 32.86 115 GLU C N 1
ATOM 2970 C CA . GLU C 1 136 ? 60.791 -61.872 57.980 1.00 33.75 115 GLU C CA 1
ATOM 2971 C C . GLU C 1 136 ? 60.555 -60.811 59.067 1.00 35.44 115 GLU C C 1
ATOM 2972 O O . GLU C 1 136 ? 61.316 -60.737 60.032 1.00 33.41 115 GLU C O 1
ATOM 2978 N N . ARG C 1 137 ? 59.483 -60.024 58.933 1.00 31.75 116 ARG C N 1
ATOM 2979 C CA . ARG C 1 137 ? 59.148 -58.990 59.924 1.00 31.27 116 ARG C CA 1
ATOM 2980 C C . ARG C 1 137 ? 58.725 -59.624 61.249 1.00 30.79 116 ARG C C 1
ATOM 2981 O O . ARG C 1 137 ? 59.004 -59.092 62.321 1.00 31.17 116 ARG C O 1
ATOM 2989 N N . LEU C 1 138 ? 57.994 -60.728 61.164 1.00 28.32 117 LEU C N 1
ATOM 2990 C CA . LEU C 1 138 ? 57.501 -61.431 62.346 1.00 29.49 117 LEU C CA 1
ATOM 2991 C C . LEU C 1 138 ? 58.615 -62.079 63.182 1.00 30.54 117 LEU C C 1
ATOM 2992 O O . LEU C 1 138 ? 58.468 -62.259 64.391 1.00 27.94 117 LEU C O 1
ATOM 2997 N N . ALA C 1 139 ? 59.722 -62.434 62.538 1.00 36.13 118 ALA C N 1
ATOM 2998 C CA . ALA C 1 139 ? 60.823 -63.117 63.224 1.00 37.21 118 ALA C CA 1
ATOM 2999 C C . ALA C 1 139 ? 61.470 -62.259 64.312 1.00 36.81 118 ALA C C 1
ATOM 3000 O O . ALA C 1 139 ? 62.199 -62.770 65.159 1.00 39.46 118 ALA C O 1
ATOM 3002 N N . THR C 1 140 ? 61.190 -60.962 64.290 1.00 38.84 119 THR C N 1
ATOM 3003 C CA . THR C 1 140 ? 61.734 -60.041 65.278 1.00 42.19 119 THR C CA 1
ATOM 3004 C C . THR C 1 140 ? 60.869 -59.962 66.537 1.00 43.14 119 THR C C 1
ATOM 3005 O O . THR C 1 140 ? 61.257 -59.327 67.516 1.00 45.58 119 THR C O 1
ATOM 3009 N N . LEU C 1 141 ? 59.712 -60.620 66.522 1.00 39.77 120 LEU C N 1
ATOM 3010 C CA . LEU C 1 141 ? 58.832 -60.630 67.691 1.00 40.59 120 LEU C CA 1
ATOM 3011 C C . LEU C 1 141 ? 59.092 -61.841 68.577 1.00 42.12 120 LEU C C 1
ATOM 3012 O O . LEU C 1 141 ? 59.717 -62.809 68.143 1.00 44.14 120 LEU C O 1
ATOM 3017 N N . ASN C 1 142 ? 58.614 -61.791 69.819 1.00 38.00 121 ASN C N 1
ATOM 3018 C CA . ASN C 1 142 ? 58.721 -62.943 70.707 1.00 36.83 121 ASN C CA 1
ATOM 3019 C C . ASN C 1 142 ? 57.478 -63.820 70.581 1.00 38.67 121 ASN C C 1
ATOM 3020 O O . ASN C 1 142 ? 56.550 -63.486 69.838 1.00 34.31 121 ASN C O 1
ATOM 3025 N N . ARG C 1 143 ? 57.468 -64.939 71.299 1.00 31.13 122 ARG C N 1
ATOM 3026 C CA . ARG C 1 143 ? 56.389 -65.918 71.189 1.00 34.76 122 ARG C CA 1
ATOM 3027 C C . ARG C 1 143 ? 55.044 -65.373 71.669 1.00 32.87 122 ARG C C 1
ATOM 3028 O O . ARG C 1 143 ? 54.003 -65.671 71.082 1.00 34.46 122 ARG C O 1
ATOM 3036 N N . SER C 1 144 ? 55.071 -64.576 72.733 1.00 35.59 123 SER C N 1
ATOM 3037 C CA . SER C 1 144 ? 53.854 -63.990 73.290 1.00 35.63 123 SER C CA 1
ATOM 3038 C C . SER C 1 144 ? 53.209 -63.056 72.276 1.00 33.20 123 SER C C 1
ATOM 3039 O O . SER C 1 144 ? 51.991 -63.060 72.099 1.00 30.50 123 SER C O 1
ATOM 3042 N N . GLU C 1 145 ? 54.037 -62.244 71.627 1.00 28.59 124 GLU C N 1
ATOM 3043 C CA . GLU C 1 145 ? 53.559 -61.306 70.617 1.00 29.36 124 GLU C CA 1
ATOM 3044 C C . GLU C 1 145 ? 52.998 -62.051 69.414 1.00 28.10 124 GLU C C 1
ATOM 3045 O O . GLU C 1 145 ? 51.928 -61.716 68.905 1.00 26.33 124 GLU C O 1
ATOM 3051 N N . ARG C 1 146 ? 53.714 -63.079 68.969 1.00 29.53 125 ARG C N 1
ATOM 3052 C CA . ARG C 1 146 ? 53.229 -63.903 67.866 1.00 28.58 125 ARG C CA 1
ATOM 3053 C C . ARG C 1 146 ? 51.948 -64.641 68.255 1.00 28.33 125 ARG C C 1
ATOM 3054 O O . ARG C 1 146 ? 51.078 -64.858 67.412 1.00 25.29 125 ARG C O 1
ATOM 3062 N N . ASP C 1 147 ? 51.825 -65.012 69.529 1.00 26.07 126 ASP C N 1
ATOM 3063 C CA . ASP C 1 147 ? 50.597 -65.643 70.017 1.00 29.29 126 ASP C CA 1
ATOM 3064 C C . ASP C 1 147 ? 49.403 -64.693 69.877 1.00 28.31 126 ASP C C 1
ATOM 3065 O O . ASP C 1 147 ? 48.315 -65.091 69.453 1.00 25.58 126 ASP C O 1
ATOM 3070 N N . ILE C 1 148 ? 49.613 -63.439 70.262 1.00 30.99 127 ILE C N 1
ATOM 3071 C CA . ILE C 1 148 ? 48.588 -62.411 70.157 1.00 29.88 127 ILE C CA 1
ATOM 3072 C C . ILE C 1 148 ? 48.160 -62.207 68.706 1.00 28.09 127 ILE C C 1
ATOM 3073 O O . ILE C 1 148 ? 46.969 -62.143 68.407 1.00 27.37 127 ILE C O 1
ATOM 3078 N N . LEU C 1 149 ? 49.135 -62.118 67.807 1.00 24.72 128 LEU C N 1
ATOM 3079 C CA . LEU C 1 149 ? 48.842 -61.925 66.393 1.00 23.36 128 LEU C CA 1
ATOM 3080 C C . LEU C 1 149 ? 48.143 -63.128 65.790 1.00 25.24 128 LEU C C 1
ATOM 3081 O O . LEU C 1 149 ? 47.311 -62.984 64.894 1.00 23.49 128 LEU C O 1
ATOM 3086 N N . ARG C 1 150 ? 48.452 -64.317 66.291 1.00 23.39 129 ARG C N 1
ATOM 3087 C CA . ARG C 1 150 ? 47.782 -65.509 65.794 1.00 24.86 129 ARG C CA 1
ATOM 3088 C C . ARG C 1 150 ? 46.268 -65.453 66.100 1.00 25.05 129 ARG C C 1
ATOM 3089 O O . ARG C 1 150 ? 45.447 -65.672 65.212 1.00 22.51 129 ARG C O 1
ATOM 3097 N N . SER C 1 151 ? 45.904 -65.168 67.352 1.00 25.84 130 SER C N 1
ATOM 3098 C CA . SER C 1 151 ? 44.487 -65.051 67.738 1.00 28.21 130 SER C CA 1
ATOM 3099 C C . SER C 1 151 ? 43.795 -63.875 67.047 1.00 24.48 130 SER C C 1
ATOM 3100 O O . SER C 1 151 ? 42.630 -63.964 66.663 1.00 22.93 130 SER C O 1
ATOM 3103 N N . ALA C 1 152 ? 44.511 -62.765 66.905 1.00 27.76 131 ALA C N 1
ATOM 3104 C CA . ALA C 1 152 ? 43.946 -61.588 66.257 1.00 27.43 131 ALA C CA 1
ATOM 3105 C C . ALA C 1 152 ? 43.618 -61.881 64.796 1.00 24.78 131 ALA C C 1
ATOM 3106 O O . ALA C 1 152 ? 42.632 -61.375 64.268 1.00 22.64 131 ALA C O 1
ATOM 3108 N N . ALA C 1 153 ? 44.457 -62.683 64.144 1.00 24.59 132 ALA C N 1
ATOM 3109 C CA . ALA C 1 153 ? 44.218 -63.064 62.756 1.00 25.26 132 ALA C CA 1
ATOM 3110 C C . ALA C 1 153 ? 42.873 -63.764 62.630 1.00 26.07 132 ALA C C 1
ATOM 3111 O O . ALA C 1 153 ? 42.090 -63.454 61.734 1.00 25.36 132 ALA C O 1
ATOM 3113 N N . ASP C 1 154 ? 42.603 -64.694 63.541 1.00 23.02 133 ASP C N 1
ATOM 3114 C CA . ASP C 1 154 ? 41.317 -65.391 63.562 1.00 26.19 133 ASP C CA 1
ATOM 3115 C C . ASP C 1 154 ? 40.166 -64.427 63.819 1.00 25.15 133 ASP C C 1
ATOM 3116 O O . ASP C 1 154 ? 39.127 -64.495 63.153 1.00 22.06 133 ASP C O 1
ATOM 3121 N N . LEU C 1 155 ? 40.351 -63.531 64.784 1.00 26.55 134 LEU C N 1
ATOM 3122 C CA . LEU C 1 155 ? 39.323 -62.545 65.111 1.00 27.89 134 LEU C CA 1
ATOM 3123 C C . LEU C 1 155 ? 39.025 -61.636 63.922 1.00 30.02 134 LEU C C 1
ATOM 3124 O O . LEU C 1 155 ? 37.870 -61.306 63.662 1.00 26.69 134 LEU C O 1
ATOM 3129 N N . MET C 1 156 ? 40.069 -61.219 63.210 1.00 20.17 135 MET C N 1
ATOM 3130 C CA . MET C 1 156 ? 39.899 -60.335 62.056 1.00 21.60 135 MET C CA 1
ATOM 3131 C C . MET C 1 156 ? 39.183 -61.050 60.918 1.00 23.70 135 MET C C 1
ATOM 3132 O O . MET C 1 156 ? 38.432 -60.433 60.164 1.00 24.91 135 MET C O 1
ATOM 3137 N N . LEU C 1 157 ? 39.440 -62.342 60.768 1.00 25.13 136 LEU C N 1
ATOM 3138 C CA . LEU C 1 157 ? 38.704 -63.125 59.790 1.00 31.53 136 LEU C CA 1
ATOM 3139 C C . LEU C 1 157 ? 37.221 -63.109 60.151 1.00 32.63 136 LEU C C 1
ATOM 3140 O O . LEU C 1 157 ? 36.361 -62.937 59.285 1.00 31.26 136 LEU C O 1
ATOM 3145 N N . ALA C 1 158 ? 36.939 -63.250 61.445 1.00 29.41 137 ALA C N 1
ATOM 3146 C CA . ALA C 1 158 ? 35.573 -63.218 61.961 1.00 29.99 137 ALA C CA 1
ATOM 3147 C C . ALA C 1 158 ? 34.908 -61.853 61.793 1.00 32.60 137 ALA C C 1
ATOM 3148 O O . ALA C 1 158 ? 33.712 -61.781 61.529 1.00 36.11 137 ALA C O 1
ATOM 3150 N N . LEU C 1 159 ? 35.675 -60.776 61.946 1.00 27.21 138 LEU C N 1
ATOM 3151 C CA . LEU C 1 159 ? 35.141 -59.424 61.781 1.00 29.91 138 LEU C CA 1
ATOM 3152 C C . LEU C 1 159 ? 34.535 -59.251 60.395 1.00 34.14 138 LEU C C 1
ATOM 3153 O O . LEU C 1 159 ? 33.539 -58.543 60.222 1.00 37.26 138 LEU C O 1
ATOM 3158 N N . VAL C 1 160 ? 35.123 -59.932 59.416 1.00 32.24 139 VAL C N 1
ATOM 3159 C CA . VAL C 1 160 ? 34.679 -59.828 58.035 1.00 31.78 139 VAL C CA 1
ATOM 3160 C C . VAL C 1 160 ? 33.572 -60.839 57.738 1.00 37.51 139 VAL C C 1
ATOM 3161 O O . VAL C 1 160 ? 32.564 -60.502 57.116 1.00 34.40 139 VAL C O 1
ATOM 3165 N N . ASP C 1 161 ? 33.747 -62.066 58.218 1.00 31.91 140 ASP C N 1
ATOM 3166 C CA . ASP C 1 161 ? 32.770 -63.129 57.989 1.00 35.41 140 ASP C CA 1
ATOM 3167 C C . ASP C 1 161 ? 31.463 -62.970 58.765 1.00 35.81 140 ASP C C 1
ATOM 3168 O O . ASP C 1 161 ? 30.495 -63.683 58.505 1.00 38.20 140 ASP C O 1
ATOM 3173 N N . GLU C 1 162 ? 31.432 -62.050 59.722 1.00 36.87 141 GLU C N 1
ATOM 3174 C CA . GLU C 1 162 ? 30.275 -61.921 60.603 1.00 44.17 141 GLU C CA 1
ATOM 3175 C C . GLU C 1 162 ? 29.588 -60.561 60.481 1.00 46.64 141 GLU C C 1
ATOM 3176 O O . GLU C 1 162 ? 28.679 -60.248 61.250 1.00 47.83 141 GLU C O 1
ATOM 3182 N N . SER C 1 163 ? 30.051 -59.738 59.548 1.00 57.24 142 SER C N 1
ATOM 3183 C CA . SER C 1 163 ? 29.444 -58.428 59.334 1.00 72.43 142 SER C CA 1
ATOM 3184 C C . SER C 1 163 ? 28.115 -58.512 58.572 1.00 74.97 142 SER C C 1
ATOM 3185 O O . SER C 1 163 ? 28.045 -59.114 57.497 1.00 73.01 142 SER C O 1
ATOM 3188 N N . PRO C 1 164 ? 27.054 -57.909 59.135 1.00 82.71 143 PRO C N 1
ATOM 3189 C CA . PRO C 1 164 ? 25.753 -57.855 58.459 1.00 80.69 143 PRO C CA 1
ATOM 3190 C C . PRO C 1 164 ? 25.687 -56.742 57.415 1.00 69.71 143 PRO C C 1
ATOM 3191 O O . PRO C 1 164 ? 26.246 -56.897 56.329 1.00 66.16 143 PRO C O 1
ATOM 3195 N N . ASP D 1 26 ? 55.905 -70.831 62.075 1.00 58.15 5 ASP D N 1
ATOM 3196 C CA . ASP D 1 26 ? 55.882 -69.403 61.762 1.00 60.46 5 ASP D CA 1
ATOM 3197 C C . ASP D 1 26 ? 55.555 -69.227 60.263 1.00 64.30 5 ASP D C 1
ATOM 3198 O O . ASP D 1 26 ? 55.134 -68.158 59.813 1.00 54.19 5 ASP D O 1
ATOM 3203 N N . ALA D 1 27 ? 55.636 -70.314 59.506 1.00 54.90 6 ALA D N 1
ATOM 3204 C CA . ALA D 1 27 ? 55.262 -70.262 58.098 1.00 54.04 6 ALA D CA 1
ATOM 3205 C C . ALA D 1 27 ? 53.782 -69.921 58.004 1.00 47.22 6 ALA D C 1
ATOM 3206 O O . ALA D 1 27 ? 53.377 -69.019 57.261 1.00 42.51 6 ALA D O 1
ATOM 3208 N N . ARG D 1 28 ? 52.981 -70.619 58.801 1.00 52.38 7 ARG D N 1
ATOM 3209 C CA . ARG D 1 28 ? 51.552 -70.391 58.787 1.00 50.52 7 ARG D CA 1
ATOM 3210 C C . ARG D 1 28 ? 51.214 -69.044 59.421 1.00 42.50 7 ARG D C 1
ATOM 3211 O O . ARG D 1 28 ? 50.240 -68.405 59.026 1.00 38.42 7 ARG D O 1
ATOM 3219 N N . LEU D 1 29 ? 52.000 -68.615 60.408 1.00 48.53 8 LEU D N 1
ATOM 3220 C CA . LEU D 1 29 ? 51.794 -67.292 60.989 1.00 46.27 8 LEU D CA 1
ATOM 3221 C C . LEU D 1 29 ? 52.551 -66.269 60.154 1.00 46.55 8 LEU D C 1
ATOM 3222 O O . LEU D 1 29 ? 53.665 -65.879 60.493 1.00 59.34 8 LEU D O 1
ATOM 3227 N N . ALA D 1 30 ? 51.950 -65.888 59.044 1.00 37.19 9 ALA D N 1
ATOM 3228 C CA . ALA D 1 30 ? 52.449 -64.884 58.114 1.00 31.39 9 ALA D CA 1
ATOM 3229 C C . ALA D 1 30 ? 51.457 -65.044 57.005 1.00 29.29 9 ALA D C 1
ATOM 3230 O O . ALA D 1 30 ? 50.899 -64.083 56.502 1.00 24.75 9 ALA D O 1
ATOM 3232 N N . SER D 1 31 ? 51.196 -66.305 56.686 1.00 33.84 10 SER D N 1
ATOM 3233 C CA . SER D 1 31 ? 50.187 -66.647 55.709 1.00 35.43 10 SER D CA 1
ATOM 3234 C C . SER D 1 31 ? 48.824 -66.221 56.242 1.00 33.24 10 SER D C 1
ATOM 3235 O O . SER D 1 31 ? 48.096 -65.483 55.579 1.00 31.48 10 SER D O 1
ATOM 3238 N N . ASP D 1 32 ? 48.504 -66.661 57.459 1.00 30.38 11 ASP D N 1
ATOM 3239 C CA . ASP D 1 32 ? 47.200 -66.394 58.062 1.00 31.43 11 ASP D CA 1
ATOM 3240 C C . ASP D 1 32 ? 46.993 -64.921 58.375 1.00 27.35 11 ASP D C 1
ATOM 3241 O O . ASP D 1 32 ? 45.911 -64.372 58.162 1.00 25.03 11 ASP D O 1
ATOM 3246 N N . LEU D 1 33 ? 48.031 -64.289 58.905 1.00 20.23 12 LEU D N 1
ATOM 3247 C CA . LEU D 1 33 ? 47.946 -62.884 59.256 1.00 19.81 12 LEU D CA 1
ATOM 3248 C C . LEU D 1 33 ? 47.836 -62.023 58.008 1.00 22.30 12 LEU D C 1
ATOM 3249 O O . LEU D 1 33 ? 47.034 -61.097 57.971 1.00 19.27 12 LEU D O 1
ATOM 3254 N N . SER D 1 34 ? 48.634 -62.320 56.984 1.00 27.16 13 SER D N 1
ATOM 3255 C CA . SER D 1 34 ? 48.540 -61.570 55.729 1.00 25.50 13 SER D CA 1
ATOM 3256 C C . SER D 1 34 ? 47.143 -61.704 55.128 1.00 25.76 13 SER D C 1
ATOM 3257 O O . SER D 1 34 ? 46.546 -60.715 54.727 1.00 25.08 13 SER D O 1
ATOM 3260 N N . LEU D 1 35 ? 46.637 -62.933 55.056 1.00 24.35 14 LEU D N 1
ATOM 3261 C CA . LEU D 1 35 ? 45.295 -63.178 54.528 1.00 23.18 14 LEU D CA 1
ATOM 3262 C C . LEU D 1 35 ? 44.227 -62.387 55.279 1.00 23.20 14 LEU D C 1
ATOM 3263 O O . LEU D 1 35 ? 43.371 -61.749 54.662 1.00 24.92 14 LEU D O 1
ATOM 3268 N N . ALA D 1 36 ? 44.261 -62.459 56.606 1.00 26.73 15 ALA D N 1
ATOM 3269 C CA . ALA D 1 36 ? 43.285 -61.758 57.441 1.00 28.46 15 ALA D CA 1
ATOM 3270 C C . ALA D 1 36 ? 43.331 -60.248 57.230 1.00 27.57 15 ALA D C 1
ATOM 3271 O O . ALA D 1 36 ? 42.292 -59.606 57.058 1.00 23.72 15 ALA D O 1
ATOM 3273 N N . VAL D 1 37 ? 44.537 -59.686 57.235 1.00 21.68 16 VAL D N 1
ATOM 3274 C CA . VAL D 1 37 ? 44.684 -58.248 57.053 1.00 23.51 16 VAL D CA 1
ATOM 3275 C C . VAL D 1 37 ? 44.272 -57.815 55.657 1.00 21.78 16 VAL D C 1
ATOM 3276 O O . VAL D 1 37 ? 43.621 -56.784 55.509 1.00 25.61 16 VAL D O 1
ATOM 3280 N N . MET D 1 38 ? 44.606 -58.603 54.637 1.00 21.43 17 MET D N 1
ATOM 3281 C CA . MET D 1 38 ? 44.222 -58.220 53.277 1.00 24.65 17 MET D CA 1
ATOM 3282 C C . MET D 1 38 ? 42.699 -58.285 53.099 1.00 26.05 17 MET D C 1
ATOM 3283 O O . MET D 1 38 ? 42.115 -57.440 52.418 1.00 23.40 17 MET D O 1
ATOM 3288 N N . ARG D 1 39 ? 42.053 -59.280 53.699 1.00 20.30 18 ARG D N 1
ATOM 3289 C CA . ARG D 1 39 ? 40.600 -59.396 53.552 1.00 22.52 18 ARG D CA 1
ATOM 3290 C C . ARG D 1 39 ? 39.915 -58.237 54.247 1.00 21.20 18 ARG D C 1
ATOM 3291 O O . ARG D 1 39 ? 38.978 -57.641 53.715 1.00 23.07 18 ARG D O 1
ATOM 3299 N N . LEU D 1 40 ? 40.414 -57.894 55.427 1.00 25.67 19 LEU D N 1
ATOM 3300 C CA . LEU D 1 40 ? 39.825 -56.817 56.204 1.00 25.71 19 LEU D CA 1
ATOM 3301 C C . LEU D 1 40 ? 40.013 -55.461 55.521 1.00 25.62 19 LEU D C 1
ATOM 3302 O O . LEU D 1 40 ? 39.078 -54.661 55.484 1.00 26.59 19 LEU D O 1
ATOM 3307 N N . SER D 1 41 ? 41.196 -55.201 54.967 1.00 23.71 20 SER D N 1
ATOM 3308 C CA . SER D 1 41 ? 41.422 -53.927 54.275 1.00 25.49 20 SER D CA 1
ATOM 3309 C C . SER D 1 41 ? 40.505 -53.824 53.059 1.00 27.70 20 SER D C 1
ATOM 3310 O O . SER D 1 41 ? 40.050 -52.746 52.700 1.00 24.48 20 SER D O 1
ATOM 3313 N N . ARG D 1 42 ? 40.282 -54.960 52.410 1.00 17.99 21 ARG D N 1
ATOM 3314 C CA . ARG D 1 42 ? 39.347 -55.069 51.297 1.00 24.33 21 ARG D CA 1
ATOM 3315 C C . ARG D 1 42 ? 37.952 -54.623 51.773 1.00 26.08 21 ARG D C 1
ATOM 3316 O O . ARG D 1 42 ? 37.268 -53.835 51.116 1.00 24.30 21 ARG D O 1
ATOM 3324 N N . GLN D 1 43 ? 37.562 -55.112 52.945 1.00 34.14 22 GLN D N 1
ATOM 3325 C CA . GLN D 1 43 ? 36.286 -54.773 53.568 1.00 41.47 22 GLN D CA 1
ATOM 3326 C C . GLN D 1 43 ? 36.212 -53.280 53.900 1.00 41.45 22 GLN D C 1
ATOM 3327 O O . GLN D 1 43 ? 35.143 -52.675 53.859 1.00 44.66 22 GLN D O 1
ATOM 3333 N N . LEU D 1 44 ? 37.360 -52.704 54.243 1.00 34.39 23 LEU D N 1
ATOM 3334 C CA . LEU D 1 44 ? 37.472 -51.297 54.626 1.00 36.03 23 LEU D CA 1
ATOM 3335 C C . LEU D 1 44 ? 37.452 -50.294 53.472 1.00 39.36 23 LEU D C 1
ATOM 3336 O O . LEU D 1 44 ? 37.428 -49.087 53.716 1.00 44.46 23 LEU D O 1
ATOM 3341 N N . ARG D 1 45 ? 37.492 -50.769 52.229 1.00 30.29 24 ARG D N 1
ATOM 3342 C CA . ARG D 1 45 ? 37.558 -49.855 51.087 1.00 34.12 24 ARG D CA 1
ATOM 3343 C C . ARG D 1 45 ? 36.347 -48.923 51.052 1.00 35.94 24 ARG D C 1
ATOM 3344 O O . ARG D 1 45 ? 35.243 -49.302 51.435 1.00 36.10 24 ARG D O 1
ATOM 3352 N N . PHE D 1 46 ? 36.582 -47.694 50.605 1.00 35.49 25 PHE D N 1
ATOM 3353 C CA . PHE D 1 46 ? 35.552 -46.658 50.529 1.00 36.62 25 PHE D CA 1
ATOM 3354 C C . PHE D 1 46 ? 34.451 -46.993 49.523 1.00 38.55 25 PHE D C 1
ATOM 3355 O O . PHE D 1 46 ? 34.674 -46.954 48.315 1.00 39.59 25 PHE D O 1
ATOM 3363 N N . ARG D 1 47 ? 33.283 -47.384 50.025 1.00 43.10 26 ARG D N 1
ATOM 3364 C CA . ARG D 1 47 ? 32.164 -47.702 49.144 1.00 49.58 26 ARG D CA 1
ATOM 3365 C C . ARG D 1 47 ? 31.062 -46.642 49.084 1.00 51.26 26 ARG D C 1
ATOM 3366 O O . ARG D 1 47 ? 29.885 -46.987 48.954 1.00 57.48 26 ARG D O 1
ATOM 3374 N N . ASN D 1 48 ? 31.417 -45.367 49.183 1.00 41.51 27 ASN D N 1
ATOM 3375 C CA . ASN D 1 48 ? 30.418 -44.327 48.974 1.00 42.28 27 ASN D CA 1
ATOM 3376 C C . ASN D 1 48 ? 30.111 -44.339 47.487 1.00 44.18 27 ASN D C 1
ATOM 3377 O O . ASN D 1 48 ? 31.010 -44.155 46.671 1.00 41.70 27 ASN D O 1
ATOM 3382 N N . PRO D 1 49 ? 28.833 -44.546 47.133 1.00 53.77 28 PRO D N 1
ATOM 3383 C CA . PRO D 1 49 ? 28.425 -44.732 45.738 1.00 55.77 28 PRO D CA 1
ATOM 3384 C C . PRO D 1 49 ? 28.635 -43.468 44.919 1.00 52.58 28 PRO D C 1
ATOM 3385 O O . PRO D 1 49 ? 28.750 -43.524 43.696 1.00 54.96 28 PRO D O 1
ATOM 3389 N N . SER D 1 50 ? 28.682 -42.336 45.607 1.00 44.34 29 SER D N 1
ATOM 3390 C CA . SER D 1 50 ? 28.834 -41.051 44.956 1.00 43.41 29 SER D CA 1
ATOM 3391 C C . SER D 1 50 ? 30.307 -40.650 44.915 1.00 45.58 29 SER D C 1
ATOM 3392 O O . SER D 1 50 ? 30.630 -39.491 44.654 1.00 44.42 29 SER D O 1
ATOM 3395 N N . SER D 1 51 ? 31.204 -41.601 45.174 1.00 52.40 30 SER D N 1
ATOM 3396 C CA . SER D 1 51 ? 32.622 -41.259 45.231 1.00 52.19 30 SER D CA 1
ATOM 3397 C C . SER D 1 51 ? 33.128 -40.796 43.874 1.00 53.40 30 SER D C 1
ATOM 3398 O O . SER D 1 51 ? 32.862 -41.436 42.858 1.00 54.64 30 SER D O 1
ATOM 3401 N N . PRO D 1 52 ? 33.879 -39.683 43.867 1.00 69.21 31 PRO D N 1
ATOM 3402 C CA . PRO D 1 52 ? 34.514 -39.100 42.682 1.00 63.26 31 PRO D CA 1
ATOM 3403 C C . PRO D 1 52 ? 35.914 -39.641 42.414 1.00 66.48 31 PRO D C 1
ATOM 3404 O O . PRO D 1 52 ? 36.478 -39.353 41.359 1.00 70.36 31 PRO D O 1
ATOM 3408 N N . VAL D 1 53 ? 36.466 -40.410 43.347 1.00 53.14 32 VAL D N 1
ATOM 3409 C CA . VAL D 1 53 ? 37.808 -40.950 43.163 1.00 48.71 32 VAL D CA 1
ATOM 3410 C C . VAL D 1 53 ? 37.919 -42.468 43.212 1.00 47.89 32 VAL D C 1
ATOM 3411 O O . VAL D 1 53 ? 37.179 -43.151 43.920 1.00 48.48 32 VAL D O 1
ATOM 3415 N N . SER D 1 54 ? 38.851 -42.977 42.417 1.00 48.10 33 SER D N 1
ATOM 3416 C CA . SER D 1 54 ? 39.181 -44.390 42.391 1.00 47.49 33 SER D CA 1
ATOM 3417 C C . SER D 1 54 ? 39.970 -44.763 43.641 1.00 48.25 33 SER D C 1
ATOM 3418 O O . SER D 1 54 ? 40.375 -43.891 44.412 1.00 44.12 33 SER D O 1
ATOM 3421 N N . LEU D 1 55 ? 40.191 -46.058 43.836 1.00 40.65 34 LEU D N 1
ATOM 3422 C CA . LEU D 1 55 ? 40.974 -46.534 44.967 1.00 38.88 34 LEU D CA 1
ATOM 3423 C C . LEU D 1 55 ? 42.391 -45.966 44.906 1.00 37.77 34 LEU D C 1
ATOM 3424 O O . LEU D 1 55 ? 42.959 -45.574 45.924 1.00 34.36 34 LEU D O 1
ATOM 3429 N N . SER D 1 56 ? 42.952 -45.920 43.701 1.00 38.14 35 SER D N 1
ATOM 3430 C CA . SER D 1 56 ? 44.307 -45.419 43.503 1.00 37.57 35 SER D CA 1
ATOM 3431 C C . SER D 1 56 ? 44.403 -43.917 43.739 1.00 35.06 35 SER D C 1
ATOM 3432 O O . SER D 1 56 ? 45.365 -43.434 44.335 1.00 33.34 35 SER D O 1
ATOM 3435 N N . GLN D 1 57 ? 43.406 -43.177 43.269 1.00 40.75 36 GLN D N 1
ATOM 3436 C CA . GLN D 1 57 ? 43.369 -41.735 43.486 1.00 37.63 36 GLN D CA 1
ATOM 3437 C C . GLN D 1 57 ? 43.238 -41.407 44.968 1.00 36.26 36 GLN D C 1
ATOM 3438 O O . GLN D 1 57 ? 43.910 -40.510 45.478 1.00 33.33 36 GLN D O 1
ATOM 3444 N N . LEU D 1 58 ? 42.371 -42.142 45.656 1.00 31.90 37 LEU D N 1
ATOM 3445 C CA . LEU D 1 58 ? 42.161 -41.919 47.079 1.00 30.52 37 LEU D CA 1
ATOM 3446 C C . LEU D 1 58 ? 43.433 -42.195 47.875 1.00 29.57 37 LEU D C 1
ATOM 3447 O O . LEU D 1 58 ? 43.759 -41.457 48.806 1.00 28.96 37 LEU D O 1
ATOM 3452 N N . SER D 1 59 ? 44.157 -43.246 47.501 1.00 31.17 38 SER D N 1
ATOM 3453 C CA . SER D 1 59 ? 45.408 -43.581 48.177 1.00 31.98 38 SER D CA 1
ATOM 3454 C C . SER D 1 59 ? 46.432 -42.459 48.057 1.00 30.44 38 SER D C 1
ATOM 3455 O O . SER D 1 59 ? 47.072 -42.083 49.039 1.00 30.62 38 SER D O 1
ATOM 3458 N N . ALA D 1 60 ? 46.580 -41.917 46.852 1.00 31.19 39 ALA D N 1
ATOM 3459 C CA . ALA D 1 60 ? 47.512 -40.815 46.628 1.00 29.57 39 ALA D CA 1
ATOM 3460 C C . ALA D 1 60 ? 47.096 -39.603 47.440 1.00 30.25 39 ALA D C 1
ATOM 3461 O O . ALA D 1 60 ? 47.923 -38.929 48.048 1.00 32.65 39 ALA D O 1
ATOM 3463 N N . LEU D 1 61 ? 45.799 -39.336 47.451 1.00 34.73 40 LEU D N 1
ATOM 3464 C CA . LEU D 1 61 ? 45.262 -38.211 48.196 1.00 34.76 40 LEU D CA 1
ATOM 3465 C C . LEU D 1 61 ? 45.529 -38.396 49.688 1.00 36.21 40 LEU D C 1
ATOM 3466 O O . LEU D 1 61 ? 45.963 -37.473 50.378 1.00 37.84 40 LEU D O 1
ATOM 3471 N N . THR D 1 62 ? 45.311 -39.617 50.165 1.00 32.11 41 THR D N 1
ATOM 3472 C CA . THR D 1 62 ? 45.495 -39.941 51.575 1.00 33.44 41 THR D CA 1
ATOM 3473 C C . THR D 1 62 ? 46.940 -39.778 52.025 1.00 35.90 41 THR D C 1
ATOM 3474 O O . THR D 1 62 ? 47.200 -39.190 53.075 1.00 39.02 41 THR D O 1
ATOM 3478 N N . THR D 1 63 ? 47.874 -40.296 51.232 1.00 39.40 42 THR D N 1
ATOM 3479 C CA . THR D 1 63 ? 49.302 -40.128 51.510 1.00 40.28 42 THR D CA 1
ATOM 3480 C C . THR D 1 63 ? 49.680 -38.652 51.521 1.00 45.69 42 THR D C 1
ATOM 3481 O O . THR D 1 63 ? 50.375 -38.179 52.422 1.00 50.25 42 THR D O 1
ATOM 3485 N N . LEU D 1 64 ? 49.205 -37.928 50.513 1.00 41.57 43 LEU D N 1
ATOM 3486 C CA . LEU D 1 64 ? 49.466 -36.501 50.402 1.00 43.41 43 LEU D CA 1
ATOM 3487 C C . LEU D 1 64 ? 48.949 -35.745 51.619 1.00 47.73 43 LEU D C 1
ATOM 3488 O O . LEU D 1 64 ? 49.601 -34.827 52.115 1.00 50.29 43 LEU D O 1
ATOM 3493 N N . ALA D 1 65 ? 47.782 -36.151 52.105 1.00 57.50 44 ALA D N 1
ATOM 3494 C CA . ALA D 1 65 ? 47.140 -35.476 53.224 1.00 61.64 44 ALA D CA 1
ATOM 3495 C C . ALA D 1 65 ? 47.864 -35.746 54.538 1.00 65.84 44 ALA D C 1
ATOM 3496 O O . ALA D 1 65 ? 48.012 -34.851 55.370 1.00 69.69 44 ALA D O 1
ATOM 3498 N N . ASN D 1 66 ? 48.318 -36.981 54.716 1.00 52.59 45 ASN D N 1
ATOM 3499 C CA . ASN D 1 66 ? 48.929 -37.398 55.973 1.00 55.81 45 ASN D CA 1
ATOM 3500 C C . ASN D 1 66 ? 50.383 -36.970 56.102 1.00 54.49 45 ASN D C 1
ATOM 3501 O O . ASN D 1 66 ? 50.883 -36.775 57.208 1.00 65.55 45 ASN D O 1
ATOM 3506 N N . GLU D 1 67 ? 51.065 -36.828 54.973 1.00 45.43 46 GLU D N 1
ATOM 3507 C CA . GLU D 1 67 ? 52.490 -36.535 55.007 1.00 46.79 46 GLU D CA 1
ATOM 3508 C C . GLU D 1 67 ? 52.797 -35.096 54.610 1.00 51.01 46 GLU D C 1
ATOM 3509 O O . GLU D 1 67 ? 53.886 -34.595 54.881 1.00 51.94 46 GLU D O 1
ATOM 3515 N N . GLY D 1 68 ? 51.845 -34.436 53.960 1.00 64.09 47 GLY D N 1
ATOM 3516 C CA . GLY D 1 68 ? 51.994 -33.024 53.669 1.00 69.36 47 GLY D CA 1
ATOM 3517 C C . GLY D 1 68 ? 52.460 -32.753 52.256 1.00 72.24 47 GLY D C 1
ATOM 3518 O O . GLY D 1 68 ? 52.678 -33.687 51.479 1.00 67.50 47 GLY D O 1
ATOM 3519 N N . ALA D 1 69 ? 52.597 -31.469 51.926 1.00 103.60 48 ALA D N 1
ATOM 3520 C CA . ALA D 1 69 ? 53.074 -31.049 50.613 1.00 92.17 48 ALA D CA 1
ATOM 3521 C C . ALA D 1 69 ? 54.375 -31.752 50.260 1.00 84.55 48 ALA D C 1
ATOM 3522 O O . ALA D 1 69 ? 55.283 -31.861 51.085 1.00 87.34 48 ALA D O 1
ATOM 3524 N N . MET D 1 70 ? 54.450 -32.232 49.028 1.00 51.95 49 MET D N 1
ATOM 3525 C CA . MET D 1 70 ? 55.646 -32.890 48.533 1.00 51.88 49 MET D CA 1
ATOM 3526 C C . MET D 1 70 ? 55.683 -32.774 47.012 1.00 51.86 49 MET D C 1
ATOM 3527 O O . MET D 1 70 ? 54.739 -32.273 46.402 1.00 50.75 49 MET D O 1
ATOM 3532 N N . THR D 1 71 ? 56.771 -33.217 46.399 1.00 65.25 50 THR D N 1
ATOM 3533 C CA . THR D 1 71 ? 56.884 -33.153 44.949 1.00 62.96 50 THR D CA 1
ATOM 3534 C C . THR D 1 71 ? 56.154 -34.327 44.301 1.00 61.60 50 THR D C 1
ATOM 3535 O O . THR D 1 71 ? 55.915 -35.342 44.957 1.00 59.02 50 THR D O 1
ATOM 3539 N N . PRO D 1 72 ? 55.767 -34.179 43.019 1.00 55.72 51 PRO D N 1
ATOM 3540 C CA . PRO D 1 72 ? 55.140 -35.286 42.288 1.00 52.08 51 PRO D CA 1
ATOM 3541 C C . PRO D 1 72 ? 56.028 -36.523 42.276 1.00 51.34 51 PRO D C 1
ATOM 3542 O O . PRO D 1 72 ? 55.533 -37.647 42.369 1.00 50.20 51 PRO D O 1
ATOM 3546 N N . GLY D 1 73 ? 57.332 -36.304 42.153 1.00 46.89 52 GLY D N 1
ATOM 3547 C CA . GLY D 1 73 ? 58.297 -37.384 42.188 1.00 48.34 52 GLY D CA 1
ATOM 3548 C C . GLY D 1 73 ? 58.304 -38.050 43.550 1.00 52.46 52 GLY D C 1
ATOM 3549 O O . GLY D 1 73 ? 58.343 -39.275 43.658 1.00 49.17 52 GLY D O 1
ATOM 3550 N N . ALA D 1 74 ? 58.243 -37.231 44.595 1.00 75.35 53 ALA D N 1
ATOM 3551 C CA . ALA D 1 74 ? 58.236 -37.733 45.960 1.00 79.30 53 ALA D CA 1
ATOM 3552 C C . ALA D 1 74 ? 56.965 -38.534 46.237 1.00 79.29 53 ALA D C 1
ATOM 3553 O O . ALA D 1 74 ? 57.021 -39.596 46.857 1.00 85.28 53 ALA D O 1
ATOM 3555 N N . LEU D 1 75 ? 55.826 -38.025 45.775 1.00 45.90 54 LEU D N 1
ATOM 3556 C CA . LEU D 1 75 ? 54.556 -38.730 45.929 1.00 40.01 54 LEU D CA 1
ATOM 3557 C C . LEU D 1 75 ? 54.603 -40.060 45.190 1.00 37.05 54 LEU D C 1
ATOM 3558 O O . LEU D 1 75 ? 54.114 -41.077 45.683 1.00 34.40 54 LEU D O 1
ATOM 3563 N N . ALA D 1 76 ? 55.182 -40.032 43.993 1.00 39.02 55 ALA D N 1
ATOM 3564 C CA . ALA D 1 76 ? 55.351 -41.227 43.173 1.00 36.12 55 ALA D CA 1
ATOM 3565 C C . ALA D 1 76 ? 56.207 -42.255 43.899 1.00 40.03 55 ALA D C 1
ATOM 3566 O O . ALA D 1 76 ? 55.919 -43.455 43.876 1.00 36.77 55 ALA D O 1
ATOM 3568 N N . ILE D 1 77 ? 57.267 -41.769 44.537 1.00 58.05 56 ILE D N 1
ATOM 3569 C CA . ILE D 1 77 ? 58.162 -42.629 45.296 1.00 62.31 56 ILE D CA 1
ATOM 3570 C C . ILE D 1 77 ? 57.441 -43.284 46.469 1.00 59.47 56 ILE D C 1
ATOM 3571 O O . ILE D 1 77 ? 57.545 -44.491 46.675 1.00 56.79 56 ILE D O 1
ATOM 3576 N N . ARG D 1 78 ? 56.696 -42.487 47.226 1.00 40.25 57 ARG D N 1
ATOM 3577 C CA . ARG D 1 78 ? 56.004 -42.992 48.408 1.00 42.75 57 ARG D CA 1
ATOM 3578 C C . ARG D 1 78 ? 54.882 -43.958 48.100 1.00 35.75 57 ARG D C 1
ATOM 3579 O O . ARG D 1 78 ? 54.665 -44.913 48.840 1.00 36.37 57 ARG D O 1
ATOM 3587 N N . GLU D 1 79 ? 54.178 -43.708 47.004 1.00 36.58 58 GLU D N 1
ATOM 3588 C CA . GLU D 1 79 ? 53.068 -44.557 46.590 1.00 35.54 58 GLU D CA 1
ATOM 3589 C C . GLU D 1 79 ? 53.611 -45.743 45.826 1.00 36.52 58 GLU D C 1
ATOM 3590 O O . GLU D 1 79 ? 52.876 -46.690 45.518 1.00 35.00 58 GLU D O 1
ATOM 3596 N N . ARG D 1 80 ? 54.901 -45.665 45.505 1.00 61.41 59 ARG D N 1
ATOM 3597 C CA . ARG D 1 80 ? 55.576 -46.722 44.778 1.00 67.66 59 ARG D CA 1
ATOM 3598 C C . ARG D 1 80 ? 54.886 -46.903 43.431 1.00 74.79 59 ARG D C 1
ATOM 3599 O O . ARG D 1 80 ? 54.656 -48.026 42.980 1.00 66.70 59 ARG D O 1
ATOM 3607 N N . VAL D 1 81 ? 54.550 -45.782 42.799 1.00 45.87 60 VAL D N 1
ATOM 3608 C CA . VAL D 1 81 ? 53.960 -45.805 41.471 1.00 47.96 60 VAL D CA 1
ATOM 3609 C C . VAL D 1 81 ? 54.901 -45.058 40.529 1.00 46.93 60 VAL D C 1
ATOM 3610 O O . VAL D 1 81 ? 55.627 -44.151 40.950 1.00 44.95 60 VAL D O 1
ATOM 3614 N N . ARG D 1 82 ? 54.898 -45.441 39.258 1.00 62.61 61 ARG D N 1
ATOM 3615 C CA . ARG D 1 82 ? 55.784 -44.817 38.290 1.00 63.91 61 ARG D CA 1
ATOM 3616 C C . ARG D 1 82 ? 55.312 -43.426 37.890 1.00 61.53 61 ARG D C 1
ATOM 3617 O O . ARG D 1 82 ? 54.110 -43.181 37.765 1.00 61.45 61 ARG D O 1
ATOM 3625 N N . PRO D 1 83 ? 56.271 -42.508 37.691 1.00 60.58 62 PRO D N 1
ATOM 3626 C CA . PRO D 1 83 ? 55.986 -41.092 37.433 1.00 59.28 62 PRO D CA 1
ATOM 3627 C C . PRO D 1 83 ? 54.965 -40.798 36.324 1.00 57.66 62 PRO D C 1
ATOM 3628 O O . PRO D 1 83 ? 54.148 -39.907 36.539 1.00 59.99 62 PRO D O 1
ATOM 3632 N N . PRO D 1 84 ? 54.987 -41.521 35.185 1.00 54.18 63 PRO D N 1
ATOM 3633 C CA . PRO D 1 84 ? 53.967 -41.128 34.201 1.00 51.81 63 PRO D CA 1
ATOM 3634 C C . PRO D 1 84 ? 52.516 -41.308 34.681 1.00 53.83 63 PRO D C 1
ATOM 3635 O O . PRO D 1 84 ? 51.713 -40.398 34.492 1.00 50.85 63 PRO D O 1
ATOM 3639 N N . SER D 1 85 ? 52.198 -42.445 35.295 1.00 57.83 64 SER D N 1
ATOM 3640 C CA . SER D 1 85 ? 50.872 -42.667 35.873 1.00 60.81 64 SER D CA 1
ATOM 3641 C C . SER D 1 85 ? 50.589 -41.729 37.044 1.00 53.19 64 SER D C 1
ATOM 3642 O O . SER D 1 85 ? 49.473 -41.220 37.177 1.00 50.03 64 SER D O 1
ATOM 3645 N N . MET D 1 86 ? 51.580 -41.528 37.908 1.00 52.64 65 MET D N 1
ATOM 3646 C CA . MET D 1 86 ? 51.373 -40.669 39.061 1.00 50.13 65 MET D CA 1
ATOM 3647 C C . MET D 1 86 ? 51.114 -39.225 38.648 1.00 46.42 65 MET D C 1
ATOM 3648 O O . MET D 1 86 ? 50.297 -38.545 39.271 1.00 43.38 65 MET D O 1
ATOM 3653 N N . THR D 1 87 ? 51.793 -38.750 37.606 1.00 39.80 66 THR D N 1
ATOM 3654 C CA . THR D 1 87 ? 51.525 -37.396 37.130 1.00 39.47 66 THR D CA 1
ATOM 3655 C C . THR D 1 87 ? 50.077 -37.254 36.656 1.00 36.97 66 THR D C 1
ATOM 3656 O O . THR D 1 87 ? 49.436 -36.233 36.887 1.00 35.75 66 THR D O 1
ATOM 3660 N N . ARG D 1 88 ? 49.551 -38.291 36.020 1.00 40.10 67 ARG D N 1
ATOM 3661 C CA . ARG D 1 88 ? 48.164 -38.259 35.568 1.00 41.52 67 ARG D CA 1
ATOM 3662 C C . ARG D 1 88 ? 47.178 -38.494 36.721 1.00 36.74 67 ARG D C 1
ATOM 3663 O O . ARG D 1 88 ? 46.054 -37.982 36.694 1.00 34.13 67 ARG D O 1
ATOM 3671 N N . VAL D 1 89 ? 47.574 -39.297 37.705 1.00 39.31 68 VAL D N 1
ATOM 3672 C CA . VAL D 1 89 ? 46.793 -39.406 38.932 1.00 36.08 68 VAL D CA 1
ATOM 3673 C C . VAL D 1 89 ? 46.655 -38.017 39.548 1.00 34.65 68 VAL D C 1
ATOM 3674 O O . VAL D 1 89 ? 45.554 -37.563 39.857 1.00 34.35 68 VAL D O 1
ATOM 3678 N N . ILE D 1 90 ? 47.790 -37.340 39.704 1.00 36.17 69 ILE D N 1
ATOM 3679 C CA . ILE D 1 90 ? 47.821 -35.989 40.253 1.00 36.78 69 ILE D CA 1
ATOM 3680 C C . ILE D 1 90 ? 46.983 -35.014 39.416 1.00 36.31 69 ILE D C 1
ATOM 3681 O O . ILE D 1 90 ? 46.188 -34.243 39.958 1.00 35.26 69 ILE D O 1
ATOM 3686 N N . ALA D 1 91 ? 47.157 -35.065 38.098 1.00 35.29 70 ALA D N 1
ATOM 3687 C CA . ALA D 1 91 ? 46.411 -34.195 37.191 1.00 37.94 70 ALA D CA 1
ATOM 3688 C C . ALA D 1 91 ? 44.907 -34.422 37.314 1.00 40.06 70 ALA D C 1
ATOM 3689 O O . ALA D 1 91 ? 44.126 -33.465 37.335 1.00 40.45 70 ALA D O 1
ATOM 3691 N N . SER D 1 92 ? 44.503 -35.688 37.402 1.00 40.90 71 SER D N 1
ATOM 3692 C CA . SER D 1 92 ? 43.086 -36.025 37.539 1.00 40.24 71 SER D CA 1
ATOM 3693 C C . SER D 1 92 ? 42.522 -35.490 38.855 1.00 42.10 71 SER D C 1
ATOM 3694 O O . SER D 1 92 ? 41.407 -34.965 38.890 1.00 41.57 71 SER D O 1
ATOM 3697 N N . LEU D 1 93 ? 43.292 -35.617 39.933 1.00 36.30 72 LEU D N 1
ATOM 3698 C CA . LEU D 1 93 ? 42.863 -35.094 41.226 1.00 37.25 72 LEU D CA 1
ATOM 3699 C C . LEU D 1 93 ? 42.768 -33.571 41.216 1.00 39.99 72 LEU D C 1
ATOM 3700 O O . LEU D 1 93 ? 41.833 -32.996 41.774 1.00 42.05 72 LEU D O 1
ATOM 3705 N N . ALA D 1 94 ? 43.734 -32.923 40.572 1.00 37.67 73 ALA D N 1
ATOM 3706 C CA . ALA D 1 94 ? 43.746 -31.465 40.473 1.00 43.78 73 ALA D CA 1
ATOM 3707 C C . ALA D 1 94 ? 42.545 -30.962 39.667 1.00 43.25 73 ALA D C 1
ATOM 3708 O O . ALA D 1 94 ? 41.893 -29.988 40.048 1.00 47.56 73 ALA D O 1
ATOM 3710 N N . ASP D 1 95 ? 42.276 -31.632 38.550 1.00 44.35 74 ASP D N 1
ATOM 3711 C CA . ASP D 1 95 ? 41.109 -31.355 37.715 1.00 48.28 74 ASP D CA 1
ATOM 3712 C C . ASP D 1 95 ? 39.824 -31.308 38.540 1.00 50.34 74 ASP D C 1
ATOM 3713 O O . ASP D 1 95 ? 38.972 -30.441 38.338 1.00 51.68 74 ASP D O 1
ATOM 3718 N N . MET D 1 96 ? 39.695 -32.248 39.472 1.00 47.88 75 MET D N 1
ATOM 3719 C CA . MET D 1 96 ? 38.526 -32.317 40.340 1.00 47.25 75 MET D CA 1
ATOM 3720 C C . MET D 1 96 ? 38.679 -31.377 41.536 1.00 47.93 75 MET D C 1
ATOM 3721 O O . MET D 1 96 ? 37.800 -31.299 42.393 1.00 50.75 75 MET D O 1
ATOM 3726 N N . GLY D 1 97 ? 39.801 -30.665 41.588 1.00 48.11 76 GLY D N 1
ATOM 3727 C CA . GLY D 1 97 ? 40.039 -29.690 42.636 1.00 51.46 76 GLY D CA 1
ATOM 3728 C C . GLY D 1 97 ? 40.388 -30.267 43.994 1.00 51.57 76 GLY D C 1
ATOM 3729 O O . GLY D 1 97 ? 40.120 -29.645 45.023 1.00 52.83 76 GLY D O 1
ATOM 3730 N N . PHE D 1 98 ? 40.974 -31.460 44.005 1.00 48.28 77 PHE D N 1
ATOM 3731 C CA . PHE D 1 98 ? 41.334 -32.106 45.263 1.00 47.77 77 PHE D CA 1
ATOM 3732 C C . PHE D 1 98 ? 42.800 -31.909 45.648 1.00 48.23 77 PHE D C 1
ATOM 3733 O O . PHE D 1 98 ? 43.176 -32.153 46.798 1.00 48.23 77 PHE D O 1
ATOM 3741 N N . VAL D 1 99 ? 43.625 -31.473 44.695 1.00 37.54 78 VAL D N 1
ATOM 3742 C CA . VAL D 1 99 ? 45.028 -31.183 44.980 1.00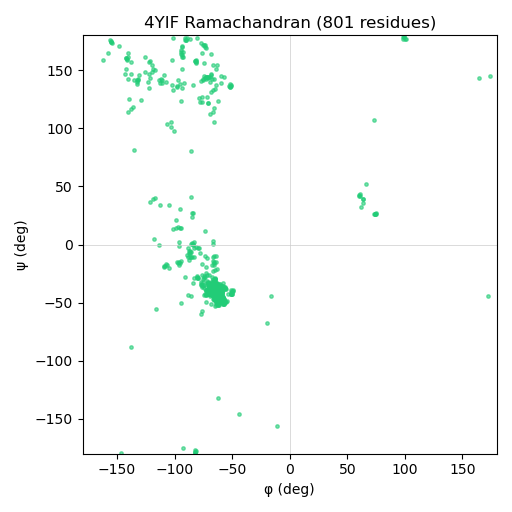 39.84 78 VAL D CA 1
ATOM 3743 C C . VAL D 1 99 ? 45.494 -29.832 44.419 1.00 44.22 78 VAL D C 1
ATOM 3744 O O . VAL D 1 99 ? 45.134 -29.464 43.298 1.00 39.55 78 VAL D O 1
ATOM 3748 N N . ASP D 1 100 ? 46.279 -29.092 45.204 1.00 70.46 79 ASP D N 1
ATOM 3749 C CA . ASP D 1 100 ? 46.889 -27.857 44.717 1.00 74.67 79 ASP D CA 1
ATOM 3750 C C . ASP D 1 100 ? 48.292 -28.076 44.144 1.00 78.85 79 ASP D C 1
ATOM 3751 O O . ASP D 1 100 ? 48.787 -29.199 44.091 1.00 79.82 79 ASP D O 1
ATOM 3756 N N . ARG D 1 101 ? 48.956 -26.983 43.779 1.00 62.04 80 ARG D N 1
ATOM 3757 C CA . ARG D 1 101 ? 50.344 -27.033 43.325 1.00 64.79 80 ARG D CA 1
ATOM 3758 C C . ARG D 1 101 ? 51.138 -25.816 43.802 1.00 69.43 80 ARG D C 1
ATOM 3759 O O . ARG D 1 101 ? 50.593 -24.719 43.915 1.00 67.81 80 ARG D O 1
ATOM 3767 N N . ALA D 1 102 ? 52.423 -26.015 44.078 1.00 87.30 81 ALA D N 1
ATOM 3768 C CA . ALA D 1 102 ? 53.288 -24.925 44.521 1.00 97.38 81 ALA D CA 1
ATOM 3769 C C . ALA D 1 102 ? 54.652 -24.988 43.838 1.00 113.59 81 ALA D C 1
ATOM 3770 O O . ALA D 1 102 ? 55.569 -24.244 44.189 1.00 109.84 81 ALA D O 1
ATOM 3772 N N . GLN D 1 110 ? 61.021 -28.016 44.844 1.00 87.58 89 GLN D N 1
ATOM 3773 C CA . GLN D 1 110 ? 60.880 -27.154 43.677 1.00 90.53 89 GLN D CA 1
ATOM 3774 C C . GLN D 1 110 ? 59.380 -27.019 43.350 1.00 89.63 89 GLN D C 1
ATOM 3775 O O . GLN D 1 110 ? 58.807 -25.950 43.531 1.00 85.92 89 GLN D O 1
ATOM 3781 N N . VAL D 1 111 ? 58.749 -28.103 42.912 1.00 121.87 90 VAL D N 1
ATOM 3782 C CA . VAL D 1 111 ? 57.321 -28.155 42.633 1.00 114.78 90 VAL D CA 1
ATOM 3783 C C . VAL D 1 111 ? 56.596 -28.958 43.715 1.00 104.82 90 VAL D C 1
ATOM 3784 O O . VAL D 1 111 ? 56.668 -30.185 43.746 1.00 96.59 90 VAL D O 1
ATOM 3788 N N . LEU D 1 112 ? 55.906 -28.273 44.618 1.00 67.06 91 LEU D N 1
ATOM 3789 C CA . LEU D 1 112 ? 55.164 -28.975 45.660 1.00 61.05 91 LEU D CA 1
ATOM 3790 C C . LEU D 1 112 ? 53.676 -29.139 45.343 1.00 55.85 91 LEU D C 1
ATOM 3791 O O . LEU D 1 112 ? 53.026 -28.211 44.863 1.00 56.31 91 LEU D O 1
ATOM 3796 N N . VAL D 1 113 ? 53.153 -30.335 45.597 1.00 59.43 92 VAL D N 1
ATOM 3797 C CA . VAL D 1 113 ? 51.725 -30.602 45.463 1.00 56.20 92 VAL D CA 1
ATOM 3798 C C . VAL D 1 113 ? 51.159 -30.888 46.854 1.00 55.61 92 VAL D C 1
ATOM 3799 O O . VAL D 1 113 ? 51.822 -31.509 47.687 1.00 55.84 92 VAL D O 1
ATOM 3803 N N . SER D 1 114 ? 49.955 -30.397 47.120 1.00 56.06 93 SER D N 1
ATOM 3804 C CA . SER D 1 114 ? 49.307 -30.621 48.406 1.00 55.35 93 SER D CA 1
ATOM 3805 C C . SER D 1 114 ? 47.813 -30.846 48.223 1.00 55.07 93 SER D C 1
ATOM 3806 O O . SER D 1 114 ? 47.255 -30.488 47.187 1.00 60.67 93 SER D O 1
ATOM 3809 N N . VAL D 1 115 ? 47.165 -31.438 49.222 1.00 58.13 94 VAL D N 1
ATOM 3810 C CA . VAL D 1 115 ? 45.721 -31.622 49.156 1.00 56.41 94 VAL D CA 1
ATOM 3811 C C . VAL D 1 115 ? 45.035 -30.270 49.330 1.00 59.39 94 VAL D C 1
ATOM 3812 O O . VAL D 1 115 ? 45.517 -29.409 50.070 1.00 61.41 94 VAL D O 1
ATOM 3816 N N . SER D 1 116 ? 43.927 -30.072 48.622 1.00 55.01 95 SER D N 1
ATOM 3817 C CA . SER D 1 116 ? 43.096 -28.893 48.830 1.00 54.22 95 SER D CA 1
ATOM 3818 C C . SER D 1 116 ? 42.186 -29.148 50.024 1.00 54.22 95 SER D C 1
ATOM 3819 O O . SER D 1 116 ? 42.283 -30.191 50.672 1.00 51.62 95 SER D O 1
ATOM 3822 N N . GLU D 1 117 ? 41.307 -28.200 50.323 1.00 59.54 96 GLU D N 1
ATOM 3823 C CA . GLU D 1 117 ? 40.374 -28.379 51.426 1.00 62.98 96 GLU D CA 1
ATOM 3824 C C . GLU D 1 117 ? 39.325 -29.436 51.077 1.00 55.06 96 GLU D C 1
ATOM 3825 O O . GLU D 1 117 ? 38.862 -30.162 51.956 1.00 50.40 96 GLU D O 1
ATOM 3831 N N . SER D 1 118 ? 38.950 -29.513 49.801 1.00 48.67 97 SER D N 1
ATOM 3832 C CA . SER D 1 118 ? 38.030 -30.543 49.328 1.00 45.68 97 SER D CA 1
ATOM 3833 C C . SER D 1 118 ? 38.691 -31.924 49.348 1.00 40.67 97 SER D C 1
ATOM 3834 O O . SER D 1 118 ? 38.043 -32.927 49.644 1.00 39.51 97 SER D O 1
ATOM 3837 N N . GLY D 1 119 ? 39.980 -31.960 49.025 1.00 40.53 98 GLY D N 1
ATOM 3838 C CA . GLY D 1 119 ? 40.760 -33.185 49.055 1.00 39.03 98 GLY D CA 1
ATOM 3839 C C . GLY D 1 119 ? 40.945 -33.754 50.448 1.00 37.47 98 GLY D C 1
ATOM 3840 O O . GLY D 1 119 ? 40.759 -34.953 50.666 1.00 36.26 98 GLY D O 1
ATOM 3841 N N . ALA D 1 120 ? 41.317 -32.896 51.393 1.00 41.17 99 ALA D N 1
ATOM 3842 C CA . ALA D 1 120 ? 41.477 -33.321 52.779 1.00 42.02 99 ALA D CA 1
ATOM 3843 C C . ALA D 1 120 ? 40.167 -33.886 53.328 1.00 41.84 99 ALA D C 1
ATOM 3844 O O . ALA D 1 120 ? 40.168 -34.903 54.014 1.00 39.13 99 ALA D O 1
ATOM 3846 N N . GLU D 1 121 ? 39.053 -33.236 52.998 1.00 39.57 100 GLU D N 1
ATOM 3847 C CA . GLU D 1 121 ? 37.737 -33.694 53.436 1.00 39.65 100 GLU D CA 1
ATOM 3848 C C . GLU D 1 121 ? 37.405 -35.072 52.876 1.00 38.96 100 GLU D C 1
ATOM 3849 O O . GLU D 1 121 ? 36.832 -35.915 53.568 1.00 36.90 100 GLU D O 1
ATOM 3855 N N . LEU D 1 122 ? 37.760 -35.287 51.616 1.00 43.17 101 LEU D N 1
ATOM 3856 C CA . LEU D 1 122 ? 37.577 -36.580 50.972 1.00 43.62 101 LEU D CA 1
ATOM 3857 C C . LEU D 1 122 ? 38.328 -37.672 51.732 1.00 42.70 101 LEU D C 1
ATOM 3858 O O . LEU D 1 122 ? 37.788 -38.749 51.996 1.00 41.81 101 LEU D O 1
ATOM 3863 N N . VAL D 1 123 ? 39.574 -37.374 52.085 1.00 33.02 102 VAL D N 1
ATOM 3864 C CA . VAL D 1 123 ? 40.409 -38.290 52.844 1.00 33.82 102 VAL D CA 1
ATOM 3865 C C . VAL D 1 123 ? 39.772 -38.586 54.202 1.00 33.27 102 VAL D C 1
ATOM 3866 O O . VAL D 1 123 ? 39.704 -39.738 54.636 1.00 31.79 102 VAL D O 1
ATOM 3870 N N . LYS D 1 124 ? 39.278 -37.536 54.852 1.00 36.46 103 LYS D N 1
ATOM 3871 C CA . LYS D 1 124 ? 38.645 -37.649 56.164 1.00 37.53 103 LYS D CA 1
ATOM 3872 C C . LYS D 1 124 ? 37.341 -38.437 56.114 1.00 35.94 103 LYS D C 1
ATOM 3873 O O . LYS D 1 124 ? 37.030 -39.197 57.031 1.00 34.07 103 LYS D O 1
ATOM 3879 N N . ALA D 1 125 ? 36.577 -38.246 55.046 1.00 39.79 104 ALA D N 1
ATOM 3880 C CA . ALA D 1 125 ? 35.328 -38.970 54.872 1.00 40.67 104 ALA D CA 1
ATOM 3881 C C . ALA D 1 125 ? 35.594 -40.467 54.776 1.00 38.80 104 ALA D C 1
ATOM 3882 O O . ALA D 1 125 ? 34.923 -41.264 55.430 1.00 39.28 104 ALA D O 1
ATOM 3884 N N . ALA D 1 126 ? 36.590 -40.843 53.976 1.00 30.36 105 ALA D N 1
ATOM 3885 C CA . ALA D 1 126 ? 36.958 -42.250 53.836 1.00 33.03 105 ALA D CA 1
ATOM 3886 C C . ALA D 1 126 ? 37.416 -42.844 55.160 1.00 31.89 105 ALA D C 1
ATOM 3887 O O . ALA D 1 126 ? 36.982 -43.922 55.549 1.00 31.06 105 ALA D O 1
ATOM 3889 N N . ARG D 1 127 ? 38.288 -42.122 55.853 1.00 31.89 106 ARG D N 1
ATOM 3890 C CA . ARG D 1 127 ? 38.802 -42.570 57.136 1.00 32.78 106 ARG D CA 1
ATOM 3891 C C . ARG D 1 127 ? 37.693 -42.701 58.172 1.00 33.32 106 ARG D C 1
ATOM 3892 O O . ARG D 1 127 ? 37.661 -43.653 58.959 1.00 31.20 106 ARG D O 1
ATOM 3900 N N . ARG D 1 128 ? 36.785 -41.733 58.162 1.00 37.09 107 ARG D N 1
ATOM 3901 C CA . ARG D 1 128 ? 35.645 -41.732 59.060 1.00 34.44 107 ARG D CA 1
ATOM 3902 C C . ARG D 1 128 ? 34.780 -42.958 58.809 1.00 35.18 107 ARG D C 1
ATOM 3903 O O . ARG D 1 128 ? 34.322 -43.614 59.749 1.00 35.32 107 ARG D O 1
ATOM 3911 N N . ALA D 1 129 ? 34.559 -43.266 57.533 1.00 29.70 108 ALA D N 1
ATOM 3912 C CA . ALA D 1 129 ? 33.772 -44.430 57.150 1.00 31.35 108 ALA D CA 1
ATOM 3913 C C . ALA D 1 129 ? 34.428 -45.708 57.677 1.00 31.48 108 ALA D C 1
ATOM 3914 O O . ALA D 1 129 ? 33.745 -46.614 58.157 1.00 27.51 108 ALA D O 1
ATOM 3916 N N . ARG D 1 130 ? 35.752 -45.794 57.572 1.00 29.18 109 ARG D N 1
ATOM 3917 C CA . ARG D 1 130 ? 36.444 -46.978 58.077 1.00 28.47 109 ARG D CA 1
ATOM 3918 C C . ARG D 1 130 ? 36.290 -47.166 59.586 1.00 28.29 109 ARG D C 1
ATOM 3919 O O . ARG D 1 130 ? 35.901 -48.241 60.035 1.00 25.58 109 ARG D O 1
ATOM 3927 N N . GLN D 1 131 ? 36.555 -46.138 60.379 1.00 30.59 110 GLN D N 1
ATOM 3928 C CA . GLN D 1 131 ? 36.370 -46.271 61.822 1.00 31.36 110 GLN D CA 1
ATOM 3929 C C . GLN D 1 131 ? 34.944 -46.533 62.289 1.00 32.99 110 GLN D C 1
ATOM 3930 O O . GLN D 1 131 ? 34.742 -47.299 63.240 1.00 30.40 110 GLN D O 1
ATOM 3936 N N . GLU D 1 132 ? 33.953 -45.919 61.658 1.00 29.09 111 GLU D N 1
ATOM 3937 C CA . GLU D 1 132 ? 32.604 -46.204 62.126 1.00 30.63 111 GLU D CA 1
ATOM 3938 C C . GLU D 1 132 ? 32.189 -47.638 61.815 1.00 28.89 111 GLU D C 1
ATOM 3939 O O . GLU D 1 132 ? 31.560 -48.278 62.646 1.00 29.82 111 GLU D O 1
ATOM 3945 N N . TRP D 1 133 ? 32.521 -48.148 60.632 1.00 31.44 112 TRP D N 1
ATOM 3946 C CA . TRP D 1 133 ? 32.215 -49.547 60.329 1.00 32.58 112 TRP D CA 1
ATOM 3947 C C . TRP D 1 133 ? 32.896 -50.472 61.330 1.00 32.85 112 TRP D C 1
ATOM 3948 O O . TRP D 1 133 ? 32.278 -51.376 61.884 1.00 31.26 112 TRP D O 1
ATOM 3959 N N . LEU D 1 134 ? 34.181 -50.226 61.556 1.00 28.50 113 LEU D N 1
ATOM 3960 C CA . LEU D 1 134 ? 34.976 -51.049 62.446 1.00 29.65 113 LEU D CA 1
ATOM 3961 C C . LEU D 1 134 ? 34.471 -50.973 63.886 1.00 26.27 113 LEU D C 1
ATOM 3962 O O . LEU D 1 134 ? 34.423 -51.981 64.582 1.00 24.31 113 LEU D O 1
ATOM 3967 N N . ALA D 1 135 ? 34.092 -49.777 64.330 1.00 25.88 114 ALA D N 1
ATOM 3968 C CA . ALA D 1 135 ? 33.585 -49.587 65.691 1.00 28.35 114 ALA D CA 1
ATOM 3969 C C . ALA D 1 135 ? 32.315 -50.392 65.933 1.00 29.33 114 ALA D C 1
ATOM 3970 O O . ALA D 1 135 ? 32.112 -50.966 67.011 1.00 27.31 114 ALA D O 1
ATOM 3972 N N . GLU D 1 136 ? 31.458 -50.417 64.921 1.00 31.86 115 GLU D N 1
ATOM 3973 C CA . GLU D 1 136 ? 30.218 -51.178 64.975 1.00 36.89 115 GLU D CA 1
ATOM 3974 C C . GLU D 1 136 ? 30.504 -52.655 65.161 1.00 36.38 115 GLU D C 1
ATOM 3975 O O . GLU D 1 136 ? 29.850 -53.338 65.941 1.00 40.40 115 GLU D O 1
ATOM 3981 N N . ARG D 1 137 ? 31.508 -53.135 64.438 1.00 34.13 116 ARG D N 1
ATOM 3982 C CA . ARG D 1 137 ? 31.887 -54.532 64.502 1.00 34.08 116 ARG D CA 1
ATOM 3983 C C . ARG D 1 137 ? 32.534 -54.873 65.841 1.00 33.55 116 ARG D C 1
ATOM 3984 O O . ARG D 1 137 ? 32.262 -55.922 66.418 1.00 28.63 116 ARG D O 1
ATOM 3992 N N . LEU D 1 138 ? 33.371 -53.971 66.344 1.00 30.12 117 LEU D N 1
ATOM 3993 C CA . LEU D 1 138 ? 34.078 -54.197 67.600 1.00 28.41 117 LEU D CA 1
ATOM 3994 C C . LEU D 1 138 ? 33.135 -54.260 68.798 1.00 31.05 117 LEU D C 1
ATOM 3995 O O . LEU D 1 138 ? 33.405 -54.949 69.783 1.00 30.24 117 LEU D O 1
ATOM 4000 N N . ALA D 1 139 ? 32.030 -53.526 68.721 1.00 39.33 118 ALA D N 1
ATOM 4001 C CA . ALA D 1 139 ? 31.071 -53.491 69.820 1.00 38.90 118 ALA D CA 1
ATOM 4002 C C . ALA D 1 139 ? 30.358 -54.829 70.031 1.00 38.05 118 ALA D C 1
ATOM 4003 O O . ALA D 1 139 ? 29.794 -55.072 71.098 1.00 40.98 118 ALA D O 1
ATOM 4005 N N . THR D 1 140 ? 30.401 -55.697 69.025 1.00 34.00 119 THR D N 1
ATOM 4006 C CA . THR D 1 140 ? 29.737 -56.998 69.096 1.00 35.59 119 THR D CA 1
ATOM 4007 C C . THR D 1 140 ? 30.643 -58.048 69.728 1.00 34.79 119 THR D C 1
ATOM 4008 O O . THR D 1 140 ? 30.228 -59.181 69.973 1.00 35.01 119 THR D O 1
ATOM 4012 N N . LEU D 1 141 ? 31.882 -57.659 69.997 1.00 31.75 120 LEU D N 1
ATOM 4013 C CA . LEU D 1 141 ? 32.858 -58.553 70.599 1.00 32.24 120 LEU D CA 1
ATOM 4014 C C . LEU D 1 141 ? 32.846 -58.407 72.118 1.00 31.75 120 LEU D C 1
ATOM 4015 O O . LEU D 1 141 ? 32.250 -57.475 72.650 1.00 31.02 120 LEU D O 1
ATOM 4020 N N . ASN D 1 142 ? 33.464 -59.351 72.819 1.00 27.95 121 ASN D N 1
ATOM 4021 C CA . ASN D 1 142 ? 33.632 -59.208 74.260 1.00 27.40 121 ASN D CA 1
ATOM 4022 C C . ASN D 1 142 ? 34.959 -58.516 74.590 1.00 28.85 121 ASN D C 1
ATOM 4023 O O . ASN D 1 142 ? 35.754 -58.233 73.697 1.00 27.25 121 ASN D O 1
ATOM 4028 N N . ARG D 1 143 ? 35.190 -58.247 75.871 1.00 30.22 122 ARG D N 1
ATOM 4029 C CA . ARG D 1 143 ? 36.377 -57.513 76.304 1.00 31.34 122 ARG D CA 1
ATOM 4030 C C . ARG D 1 143 ? 37.665 -58.265 76.033 1.00 30.57 122 ARG D C 1
ATOM 4031 O O . ARG D 1 143 ? 38.693 -57.656 75.734 1.00 29.58 122 ARG D O 1
ATOM 4039 N N . SER D 1 144 ? 37.620 -59.586 76.167 1.00 25.77 123 SER D N 1
ATOM 4040 C CA . SER D 1 144 ? 38.808 -60.392 75.933 1.00 24.92 123 SER D CA 1
ATOM 4041 C C . SER D 1 144 ? 39.253 -60.222 74.489 1.00 25.39 123 SER D C 1
ATOM 4042 O O . SER D 1 144 ? 40.442 -60.026 74.209 1.00 21.76 123 SER D O 1
ATOM 4045 N N . GLU D 1 145 ? 38.286 -60.264 73.580 1.00 24.75 124 GLU D N 1
ATOM 4046 C CA . GLU D 1 145 ? 38.564 -60.105 72.162 1.00 27.18 124 GLU D CA 1
ATOM 4047 C C . GLU D 1 145 ? 39.112 -58.722 71.821 1.00 25.95 124 GLU D C 1
ATOM 4048 O O . GLU D 1 145 ? 40.095 -58.611 71.085 1.00 25.32 124 GLU D O 1
ATOM 4054 N N . ARG D 1 146 ? 38.506 -57.675 72.374 1.00 25.08 125 ARG D N 1
ATOM 4055 C CA . ARG D 1 146 ? 38.998 -56.319 72.147 1.00 26.49 125 ARG D CA 1
ATOM 4056 C C . ARG D 1 146 ? 40.393 -56.110 72.747 1.00 27.22 125 ARG D C 1
ATOM 4057 O O . ARG D 1 146 ? 41.180 -55.319 72.226 1.00 24.54 125 ARG D O 1
ATOM 4065 N N . ASP D 1 147 ? 40.689 -56.797 73.848 1.00 24.05 126 ASP D N 1
ATOM 4066 C CA . ASP D 1 147 ? 42.026 -56.728 74.445 1.00 28.22 126 ASP D CA 1
ATOM 4067 C C . ASP D 1 147 ? 43.084 -57.261 73.480 1.00 26.74 126 ASP D C 1
ATOM 4068 O O . ASP D 1 147 ? 44.145 -56.661 73.309 1.00 24.86 126 ASP D O 1
ATOM 4073 N N . ILE D 1 148 ? 42.779 -58.399 72.865 1.00 23.25 127 ILE D N 1
ATOM 4074 C CA . ILE D 1 148 ? 43.646 -59.023 71.875 1.00 25.67 127 ILE D CA 1
ATOM 4075 C C . ILE D 1 148 ? 43.888 -58.122 70.647 1.00 26.10 127 ILE D C 1
ATOM 4076 O O . ILE D 1 148 ? 45.019 -57.980 70.179 1.00 24.94 127 ILE D O 1
ATOM 4081 N N . LEU D 1 149 ? 42.822 -57.528 70.126 1.00 19.48 128 LEU D N 1
ATOM 4082 C CA . LEU D 1 149 ? 42.915 -56.646 68.958 1.00 29.44 128 LEU D CA 1
ATOM 4083 C C . LEU D 1 149 ? 43.675 -55.341 69.270 1.00 21.97 128 LEU D C 1
ATOM 4084 O O . LEU D 1 149 ? 44.326 -54.775 68.391 1.00 18.07 128 LEU D O 1
ATOM 4089 N N . ARG D 1 150 ? 43.577 -54.876 70.515 1.00 24.97 129 ARG D N 1
ATOM 4090 C CA . ARG D 1 150 ? 44.342 -53.719 70.982 1.00 28.25 129 ARG D CA 1
ATOM 4091 C C . ARG D 1 150 ? 45.831 -54.021 70.893 1.00 27.28 129 ARG D C 1
ATOM 4092 O O . ARG D 1 150 ? 46.608 -53.244 70.331 1.00 25.85 129 ARG D O 1
ATOM 4100 N N . SER D 1 151 ? 46.214 -55.172 71.444 1.00 28.87 130 SER D N 1
ATOM 4101 C CA . SER D 1 151 ? 47.605 -55.620 71.420 1.00 28.47 130 SER D CA 1
ATOM 4102 C C . SER D 1 151 ? 48.092 -55.834 70.001 1.00 26.88 130 SER D C 1
ATOM 4103 O O . SER D 1 151 ? 49.216 -55.456 69.651 1.00 24.95 130 SER D O 1
ATOM 4106 N N . ALA D 1 152 ? 47.231 -56.430 69.183 1.00 24.35 131 ALA D N 1
ATOM 4107 C CA . ALA D 1 152 ? 47.560 -56.715 67.795 1.00 26.06 131 ALA D CA 1
ATOM 4108 C C . ALA D 1 152 ? 47.739 -55.445 66.964 1.00 27.26 131 ALA D C 1
ATOM 4109 O O . ALA D 1 152 ? 48.645 -55.357 66.125 1.00 27.28 131 ALA D O 1
ATOM 4111 N N . ALA D 1 153 ? 46.861 -54.474 67.188 1.00 18.26 132 ALA D N 1
ATOM 4112 C CA . ALA D 1 153 ? 46.950 -53.199 66.491 1.00 24.09 132 ALA D CA 1
ATOM 4113 C C . ALA D 1 153 ? 48.267 -52.508 66.827 1.00 21.87 132 ALA D C 1
ATOM 4114 O O . ALA D 1 153 ? 48.930 -51.974 65.945 1.00 19.07 132 ALA D O 1
ATOM 4116 N N . ASP D 1 154 ? 48.638 -52.509 68.103 1.00 23.05 133 ASP D N 1
ATOM 4117 C CA . ASP D 1 154 ? 49.892 -51.882 68.496 1.00 27.90 133 ASP D CA 1
ATOM 4118 C C . ASP D 1 154 ? 51.073 -52.595 67.835 1.00 26.50 133 ASP D C 1
ATOM 4119 O O . ASP D 1 154 ? 51.978 -51.949 67.306 1.00 24.82 133 ASP D O 1
ATOM 4124 N N . LEU D 1 155 ? 51.051 -53.927 67.860 1.00 22.11 134 LEU D N 1
ATOM 4125 C CA . LEU D 1 155 ? 52.104 -54.735 67.250 1.00 21.41 134 LEU D CA 1
ATOM 4126 C C . LEU D 1 155 ? 52.192 -54.523 65.739 1.00 24.03 134 LEU D C 1
ATOM 4127 O O . LEU D 1 155 ? 53.286 -54.395 65.174 1.00 20.28 134 LEU D O 1
ATOM 4132 N N . MET D 1 156 ? 51.038 -54.461 65.084 1.00 20.07 135 MET D N 1
ATOM 4133 C CA . MET D 1 156 ? 51.011 -54.284 63.636 1.00 23.71 135 MET D CA 1
ATOM 4134 C C . MET D 1 156 ? 51.520 -52.902 63.222 1.00 21.14 135 MET D C 1
ATOM 4135 O O . MET D 1 156 ? 52.213 -52.761 62.217 1.00 21.05 135 MET D O 1
ATOM 4140 N N . LEU D 1 157 ? 51.182 -51.884 64.001 1.00 25.70 136 LEU D N 1
ATOM 4141 C CA . LEU D 1 157 ? 51.720 -50.553 63.754 1.00 25.70 136 LEU D CA 1
ATOM 4142 C C . LEU D 1 157 ? 53.239 -50.552 63.896 1.00 27.18 136 LEU D C 1
ATOM 4143 O O . LEU D 1 157 ? 53.944 -49.964 63.077 1.00 27.76 136 LEU D O 1
ATOM 4148 N N . ALA D 1 158 ? 53.731 -51.257 64.910 1.00 23.11 137 ALA D N 1
ATOM 4149 C CA . ALA D 1 158 ? 55.167 -51.367 65.159 1.00 26.58 137 ALA D CA 1
ATOM 4150 C C . ALA D 1 158 ? 55.895 -52.103 64.035 1.00 27.90 137 ALA D C 1
ATOM 4151 O O . ALA D 1 158 ? 57.036 -51.771 63.705 1.00 28.14 137 ALA D O 1
ATOM 4153 N N . LEU D 1 159 ? 55.242 -53.114 63.468 1.00 26.37 138 LEU D N 1
ATOM 4154 C CA . LEU D 1 159 ? 55.815 -53.890 62.368 1.00 28.69 138 LEU D CA 1
ATOM 4155 C C . LEU D 1 159 ? 56.114 -53.062 61.121 1.00 31.26 138 LEU D C 1
ATOM 4156 O O . LEU D 1 159 ? 57.087 -53.319 60.414 1.00 34.16 138 LEU D O 1
ATOM 4161 N N . VAL D 1 160 ? 55.240 -52.110 60.817 1.00 20.65 139 VAL D N 1
ATOM 4162 C CA . VAL D 1 160 ? 55.416 -51.280 59.631 1.00 25.57 139 VAL D CA 1
ATOM 4163 C C . VAL D 1 160 ? 55.978 -49.903 59.937 1.00 29.51 139 VAL D C 1
ATOM 4164 O O . VAL D 1 160 ? 55.931 -49.013 59.090 1.00 33.54 139 VAL D O 1
ATOM 4168 N N . ASP D 1 161 ? 56.494 -49.718 61.145 1.00 30.90 140 ASP D N 1
ATOM 4169 C CA . ASP D 1 161 ? 57.077 -48.436 61.497 1.00 37.88 140 ASP D CA 1
ATOM 4170 C C . ASP D 1 161 ? 58.300 -48.282 60.592 1.00 44.52 140 ASP D C 1
ATOM 4171 O O . ASP D 1 161 ? 59.239 -49.079 60.663 1.00 44.17 140 ASP D O 1
ATOM 4176 N N . GLU D 1 162 ? 58.282 -47.264 59.737 1.00 48.15 141 GLU D N 1
ATOM 4177 C CA . GLU D 1 162 ? 59.304 -47.126 58.700 1.00 52.98 141 GLU D CA 1
ATOM 4178 C C . GLU D 1 162 ? 60.658 -46.593 59.165 1.00 62.68 141 GLU D C 1
ATOM 4179 O O . GLU D 1 162 ? 61.671 -47.265 58.971 1.00 56.20 141 GLU D O 1
ATOM 4185 N N . SER D 1 163 ? 60.702 -45.391 59.733 1.00 135.59 142 SER D N 1
ATOM 4186 C CA . SER D 1 163 ? 61.987 -44.874 60.193 1.00 133.08 142 SER D CA 1
ATOM 4187 C C . SER D 1 163 ? 62.379 -45.583 61.506 1.00 144.99 142 SER D C 1
ATOM 4188 O O . SER D 1 163 ? 63.419 -46.233 61.532 1.00 144.97 142 SER D O 1
ATOM 4191 N N . PRO D 1 164 ? 61.539 -45.530 62.569 1.00 79.63 143 PRO D N 1
ATOM 4192 C CA . PRO D 1 164 ? 62.042 -46.364 63.670 1.00 73.51 143 PRO D CA 1
ATOM 4193 C C . PRO D 1 164 ? 62.003 -47.850 63.330 1.00 63.89 143 PRO D C 1
ATOM 4194 O O . PRO D 1 164 ? 61.523 -48.641 64.142 1.00 57.61 143 PRO D O 1
ATOM 4198 N N . SER E 1 25 ? -21.734 -4.902 79.670 1.00 59.63 4 SER E N 1
ATOM 4199 C CA . SER E 1 25 ? -21.276 -6.286 79.727 1.00 60.87 4 SER E CA 1
ATOM 4200 C C . SER E 1 25 ? -19.818 -6.372 80.159 1.00 57.60 4 SER E C 1
ATOM 4201 O O . SER E 1 25 ? -18.989 -5.555 79.750 1.00 54.16 4 SER E O 1
ATOM 4204 N N . ASP E 1 26 ? -19.509 -7.375 80.977 1.00 53.94 5 ASP E N 1
ATOM 4205 C CA . ASP E 1 26 ? -18.144 -7.582 81.443 1.00 52.27 5 ASP E CA 1
ATOM 4206 C C . ASP E 1 26 ? -17.235 -8.204 80.384 1.00 45.02 5 ASP E C 1
ATOM 4207 O O . ASP E 1 26 ? -16.022 -8.009 80.405 1.00 40.42 5 ASP E O 1
ATOM 4212 N N . ALA E 1 27 ? -17.827 -8.939 79.450 1.00 37.75 6 ALA E N 1
ATOM 4213 C CA . ALA E 1 27 ? -17.071 -9.537 78.356 1.00 35.42 6 ALA E CA 1
ATOM 4214 C C . ALA E 1 27 ? -16.461 -8.484 77.434 1.00 34.09 6 ALA E C 1
ATOM 4215 O O . ALA E 1 27 ? -15.277 -8.566 77.083 1.00 30.38 6 ALA E O 1
ATOM 4217 N N . ARG E 1 28 ? -17.263 -7.497 77.045 1.00 34.59 7 ARG E N 1
ATOM 4218 C CA . ARG E 1 28 ? -16.777 -6.461 76.144 1.00 35.04 7 ARG E CA 1
ATOM 4219 C C . ARG E 1 28 ? -15.799 -5.522 76.838 1.00 27.74 7 ARG E C 1
ATOM 4220 O O . ARG E 1 28 ? -14.886 -5.001 76.206 1.00 27.76 7 ARG E O 1
ATOM 4228 N N . LEU E 1 29 ? -15.923 -5.387 78.152 1.00 30.56 8 LEU E N 1
ATOM 4229 C CA . LEU E 1 29 ? -15.000 -4.540 78.889 1.00 30.40 8 LEU E CA 1
ATOM 4230 C C . LEU E 1 29 ? -13.668 -5.244 79.029 1.00 29.29 8 LEU E C 1
ATOM 4231 O O . LEU E 1 29 ? -12.616 -4.607 79.000 1.00 25.56 8 LEU E O 1
ATOM 4236 N N . ALA E 1 30 ? -13.718 -6.569 79.071 1.00 30.93 9 ALA E N 1
ATOM 4237 C CA . ALA E 1 30 ? -12.516 -7.374 79.195 1.00 31.03 9 ALA E CA 1
ATOM 4238 C C . ALA E 1 30 ? -11.757 -7.321 77.885 1.00 30.10 9 ALA E C 1
ATOM 4239 O O . ALA E 1 30 ? -10.535 -7.168 77.867 1.00 28.73 9 ALA E O 1
ATOM 4241 N N . SER E 1 31 ? -12.497 -7.416 76.787 1.00 25.72 10 SER E N 1
ATOM 4242 C CA . SER E 1 31 ? -11.907 -7.338 75.459 1.00 27.41 10 SER E CA 1
ATOM 4243 C C . SER E 1 31 ? -11.260 -5.972 75.237 1.00 28.15 10 SER E C 1
ATOM 4244 O O . SER E 1 31 ? -10.084 -5.884 74.871 1.00 28.95 10 SER E O 1
ATOM 4247 N N . ASP E 1 32 ? -12.016 -4.909 75.482 1.00 28.71 11 ASP E N 1
ATOM 4248 C CA . ASP E 1 32 ? -11.518 -3.559 75.241 1.00 30.45 11 ASP E CA 1
ATOM 4249 C C . ASP E 1 32 ? -10.374 -3.175 76.187 1.00 27.00 11 ASP E C 1
ATOM 4250 O O . ASP E 1 32 ? -9.398 -2.562 75.759 1.00 28.39 11 ASP E O 1
ATOM 4255 N N . LEU E 1 33 ? -10.488 -3.538 77.462 1.00 28.39 12 LEU E N 1
ATOM 4256 C CA . LEU E 1 33 ? -9.453 -3.201 78.437 1.00 28.99 12 LEU E CA 1
ATOM 4257 C C . LEU E 1 33 ? -8.161 -3.953 78.146 1.00 27.35 12 LEU E C 1
ATOM 4258 O O . LEU E 1 33 ? -7.077 -3.375 78.209 1.00 27.93 12 LEU E O 1
ATOM 4263 N N . SER E 1 34 ? -8.280 -5.240 77.824 1.00 23.50 13 SER E N 1
ATOM 4264 C CA . SER E 1 34 ? -7.115 -6.035 77.448 1.00 26.70 13 SER E CA 1
ATOM 4265 C C . SER E 1 34 ? -6.421 -5.430 76.236 1.00 25.55 13 SER E C 1
ATOM 4266 O O . SER E 1 34 ? -5.206 -5.227 76.249 1.00 24.72 13 SER E O 1
ATOM 4269 N N . LEU E 1 35 ? -7.197 -5.123 75.200 1.00 25.82 14 LEU E N 1
ATOM 4270 C CA . LEU E 1 35 ? -6.652 -4.515 73.985 1.00 26.77 14 LEU E CA 1
ATOM 4271 C C . LEU E 1 35 ? -5.916 -3.209 74.277 1.00 26.54 14 LEU E C 1
ATOM 4272 O O . LEU E 1 35 ? -4.803 -2.991 73.790 1.00 28.26 14 LEU E O 1
ATOM 4277 N N . ALA E 1 36 ? -6.547 -2.341 75.064 1.00 29.05 15 ALA E N 1
ATOM 4278 C CA . ALA E 1 36 ? -5.973 -1.043 75.418 1.00 29.16 15 ALA E CA 1
ATOM 4279 C C . ALA E 1 36 ? -4.621 -1.178 76.103 1.00 28.18 15 ALA E C 1
ATOM 4280 O O . ALA E 1 36 ? -3.675 -0.461 75.785 1.00 28.71 15 ALA E O 1
ATOM 4282 N N . VAL E 1 37 ? -4.559 -2.084 77.068 1.00 29.97 16 VAL E N 1
ATOM 4283 C CA . VAL E 1 37 ? -3.341 -2.343 77.816 1.00 30.30 16 VAL E CA 1
ATOM 4284 C C . VAL E 1 37 ? -2.266 -3.020 76.958 1.00 32.09 16 VAL E C 1
ATOM 4285 O O . VAL E 1 37 ? -1.084 -2.691 77.070 1.00 33.60 16 VAL E O 1
ATOM 4289 N N . MET E 1 38 ? -2.667 -3.951 76.096 1.00 22.65 17 MET E N 1
ATOM 4290 C CA . MET E 1 38 ? -1.693 -4.622 75.233 1.00 26.98 17 MET E CA 1
ATOM 4291 C C . MET E 1 38 ? -1.100 -3.675 74.191 1.00 28.39 17 MET E C 1
ATOM 4292 O O . MET E 1 38 ? 0.097 -3.725 73.921 1.00 26.45 17 MET E O 1
ATOM 4297 N N . ARG E 1 39 ? -1.933 -2.814 73.614 1.00 28.98 18 ARG E N 1
ATOM 4298 C CA . ARG E 1 39 ? -1.467 -1.872 72.597 1.00 34.01 18 ARG E CA 1
ATOM 4299 C C . ARG E 1 39 ? -0.551 -0.842 73.211 1.00 31.80 18 ARG E C 1
ATOM 4300 O O . ARG E 1 39 ? 0.469 -0.470 72.639 1.00 31.67 18 ARG E O 1
ATOM 4308 N N . LEU E 1 40 ? -0.936 -0.379 74.391 1.00 27.24 19 LEU E N 1
ATOM 4309 C CA . LEU E 1 40 ? -0.172 0.639 75.077 1.00 28.63 19 LEU E CA 1
ATOM 4310 C C . LEU E 1 40 ? 1.165 0.068 75.515 1.00 29.50 19 LEU E C 1
ATOM 4311 O O . LEU E 1 40 ? 2.193 0.735 75.397 1.00 26.48 19 LEU E O 1
ATOM 4316 N N . SER E 1 41 ? 1.153 -1.172 76.005 1.00 29.02 20 SER E N 1
ATOM 4317 C CA . SER E 1 41 ? 2.388 -1.824 76.430 1.00 29.36 20 SER E CA 1
ATOM 4318 C C . SER E 1 41 ? 3.354 -2.015 75.271 1.00 30.92 20 SER E C 1
ATOM 4319 O O . SER E 1 41 ? 4.562 -1.832 75.422 1.00 29.66 20 SER E O 1
ATOM 4322 N N . ARG E 1 42 ? 2.808 -2.373 74.113 1.00 32.37 21 ARG E N 1
ATOM 4323 C CA . ARG E 1 42 ? 3.593 -2.486 72.890 1.00 32.19 21 ARG E CA 1
ATOM 4324 C C . ARG E 1 42 ? 4.272 -1.157 72.577 1.00 32.62 21 ARG E C 1
ATOM 4325 O O . ARG E 1 42 ? 5.461 -1.109 72.263 1.00 32.15 21 ARG E O 1
ATOM 4333 N N . GLN E 1 43 ? 3.503 -0.078 72.671 1.00 25.63 22 GLN E N 1
ATOM 4334 C CA . GLN E 1 43 ? 4.020 1.262 72.417 1.00 30.26 22 GLN E CA 1
ATOM 4335 C C . GLN E 1 43 ? 5.136 1.658 73.389 1.00 30.14 22 GLN E C 1
ATOM 4336 O O . GLN E 1 43 ? 6.061 2.376 73.018 1.00 29.44 22 GLN E O 1
ATOM 4342 N N . LEU E 1 44 ? 5.027 1.191 74.630 1.00 29.77 23 LEU E N 1
ATOM 4343 C CA . LEU E 1 44 ? 5.975 1.500 75.704 1.00 31.63 23 LEU E CA 1
ATOM 4344 C C . LEU E 1 44 ? 7.293 0.712 75.696 1.00 31.93 23 LEU E C 1
ATOM 4345 O O . LEU E 1 44 ? 8.156 0.946 76.542 1.00 29.01 23 LEU E O 1
ATOM 4350 N N . ARG E 1 45 ? 7.446 -0.226 74.766 1.00 28.68 24 ARG E N 1
ATOM 4351 C CA . ARG E 1 45 ? 8.621 -1.097 74.757 1.00 29.23 24 ARG E CA 1
ATOM 4352 C C . ARG E 1 45 ? 9.936 -0.346 74.568 1.00 28.63 24 ARG E C 1
ATOM 4353 O O . ARG E 1 45 ? 10.086 0.437 73.633 1.00 27.55 24 ARG E O 1
ATOM 4361 N N . PHE E 1 46 ? 10.844 -0.544 75.524 1.00 27.24 25 PHE E N 1
ATOM 4362 C CA . PHE E 1 46 ? 12.191 0.041 75.525 1.00 27.59 25 PHE E CA 1
ATOM 4363 C C . PHE E 1 46 ? 13.176 -0.546 74.506 1.00 27.73 25 PHE E C 1
ATOM 4364 O O . PHE E 1 46 ? 13.376 -1.761 74.452 1.00 25.95 25 PHE E O 1
ATOM 4372 N N . ARG E 1 47 ? 13.784 0.318 73.707 1.00 23.43 26 ARG E N 1
ATOM 4373 C CA . ARG E 1 47 ? 14.833 -0.080 72.776 1.00 25.38 26 ARG E CA 1
ATOM 4374 C C . ARG E 1 47 ? 16.163 0.345 73.387 1.00 25.74 26 ARG E C 1
ATOM 4375 O O . ARG E 1 47 ? 16.505 1.523 73.339 1.00 23.33 26 ARG E O 1
ATOM 4383 N N . ASN E 1 48 ? 16.907 -0.582 73.982 1.00 26.67 27 ASN E N 1
ATOM 4384 C CA . ASN E 1 48 ? 18.216 -0.217 74.510 1.00 28.33 27 ASN E CA 1
ATOM 4385 C C . ASN E 1 48 ? 19.199 -0.085 73.347 1.00 30.26 27 ASN E C 1
ATOM 4386 O O . ASN E 1 48 ? 19.394 -1.031 72.587 1.00 31.13 27 ASN E O 1
ATOM 4391 N N . PRO E 1 49 ? 19.828 1.089 73.201 1.00 40.13 28 PRO E N 1
ATOM 4392 C CA . PRO E 1 49 ? 20.624 1.343 71.988 1.00 41.39 28 PRO E CA 1
ATOM 4393 C C . PRO E 1 49 ? 21.948 0.566 71.736 1.00 48.09 28 PRO E C 1
ATOM 4394 O O . PRO E 1 49 ? 22.069 0.020 70.653 1.00 50.12 28 PRO E O 1
ATOM 4398 N N . SER E 1 50 ? 22.898 0.497 72.665 1.00 43.52 29 SER E N 1
ATOM 4399 C CA . SER E 1 50 ? 24.213 -0.117 72.362 1.00 53.49 29 SER E CA 1
ATOM 4400 C C . SER E 1 50 ? 24.332 -1.618 72.645 1.00 55.59 29 SER E C 1
ATOM 4401 O O . SER E 1 50 ? 25.117 -2.308 71.974 1.00 56.44 29 SER E O 1
ATOM 4404 N N . SER E 1 51 ? 23.552 -2.111 73.605 1.00 57.10 30 SER E N 1
ATOM 4405 C CA . SER E 1 51 ? 23.386 -3.541 73.808 1.00 49.29 30 SER E CA 1
ATOM 4406 C C . SER E 1 51 ? 21.904 -3.763 73.862 1.00 43.02 30 SER E C 1
ATOM 4407 O O . SER E 1 51 ? 21.198 -3.214 74.713 1.00 41.74 30 SER E O 1
ATOM 4410 N N . PRO E 1 52 ? 21.425 -4.639 72.991 1.00 41.67 31 PRO E N 1
ATOM 4411 C CA . PRO E 1 52 ? 19.988 -4.869 72.939 1.00 40.84 31 PRO E CA 1
ATOM 4412 C C . PRO E 1 52 ? 19.513 -5.881 73.968 1.00 36.84 31 PRO E C 1
ATOM 4413 O O . PRO E 1 52 ? 20.167 -6.896 74.222 1.00 33.09 31 PRO E O 1
ATOM 4417 N N . VAL E 1 53 ? 18.392 -5.567 74.602 1.00 33.78 32 VAL E N 1
ATOM 4418 C CA . VAL E 1 53 ? 17.799 -6.509 75.519 1.00 34.06 32 VAL E CA 1
ATOM 4419 C C . VAL E 1 53 ? 16.395 -6.754 74.994 1.00 32.16 32 VAL E C 1
ATOM 4420 O O . VAL E 1 53 ? 15.664 -5.819 74.652 1.00 26.63 32 VAL E O 1
ATOM 4424 N N . SER E 1 54 ? 16.017 -8.023 74.958 1.00 30.02 33 SER E N 1
ATOM 4425 C CA . SER E 1 54 ? 14.697 -8.415 74.507 1.00 29.76 33 SER E CA 1
ATOM 4426 C C . SER E 1 54 ? 13.678 -8.088 75.570 1.00 30.72 33 SER E C 1
ATOM 4427 O O . SER E 1 54 ? 14.038 -7.733 76.695 1.00 26.87 33 SER E O 1
ATOM 4430 N N . LEU E 1 55 ? 12.406 -8.232 75.215 1.00 33.55 34 LEU E N 1
ATOM 4431 C CA . LEU E 1 55 ? 11.322 -8.002 76.154 1.00 34.66 34 LEU E CA 1
ATOM 4432 C C . LEU E 1 55 ? 11.451 -8.931 77.349 1.00 30.88 34 LEU E C 1
ATOM 4433 O O . LEU E 1 55 ? 11.236 -8.517 78.487 1.00 30.01 34 LEU E O 1
ATOM 4438 N N . SER E 1 56 ? 11.812 -10.184 77.086 1.00 36.63 35 SER E N 1
ATOM 4439 C CA . SER E 1 56 ? 11.954 -11.172 78.150 1.00 37.29 35 SER E CA 1
ATOM 4440 C C . SER E 1 56 ? 13.155 -10.873 79.050 1.00 34.31 35 SER E C 1
ATOM 4441 O O . SER E 1 56 ? 13.066 -11.023 80.271 1.00 33.58 35 SER E O 1
ATOM 4444 N N . GLN E 1 57 ? 14.270 -10.446 78.461 1.00 27.13 36 GLN E N 1
ATOM 4445 C CA . GLN E 1 57 ? 15.432 -10.059 79.261 1.00 28.09 36 GLN E CA 1
ATOM 4446 C C . GLN E 1 57 ? 15.139 -8.841 80.143 1.00 25.14 36 GLN E C 1
ATOM 4447 O O . GLN E 1 57 ? 15.490 -8.823 81.325 1.00 25.05 36 GLN E O 1
ATOM 4453 N N . LEU E 1 58 ? 14.484 -7.836 79.573 1.00 28.05 37 LEU E N 1
ATOM 4454 C CA . LEU E 1 58 ? 14.138 -6.628 80.319 1.00 26.64 37 LEU E CA 1
ATOM 4455 C C . LEU E 1 58 ? 13.153 -6.940 81.447 1.00 28.63 37 LEU E C 1
ATOM 4456 O O . LEU E 1 58 ? 13.254 -6.392 82.545 1.00 26.61 37 LEU E O 1
ATOM 4461 N N . SER E 1 59 ? 12.185 -7.804 81.158 1.00 27.13 38 SER E N 1
ATOM 4462 C CA . SER E 1 59 ? 11.194 -8.197 82.155 1.00 29.69 38 SER E CA 1
ATOM 4463 C C . SER E 1 59 ? 11.834 -8.888 83.349 1.00 28.13 38 SER E C 1
ATOM 4464 O O . SER E 1 59 ? 11.529 -8.568 84.497 1.00 29.06 38 SER E O 1
ATOM 4467 N N . ALA E 1 60 ? 12.732 -9.827 83.069 1.00 26.82 39 ALA E N 1
ATOM 4468 C CA . ALA E 1 60 ? 13.434 -10.558 84.119 1.00 28.21 39 ALA E CA 1
ATOM 4469 C C . ALA E 1 60 ? 14.278 -9.613 84.954 1.00 26.74 39 ALA E C 1
ATOM 4470 O O . ALA E 1 60 ? 14.295 -9.696 86.184 1.00 23.65 39 ALA E O 1
ATOM 4472 N N . LEU E 1 61 ? 14.961 -8.703 84.268 1.00 24.89 40 LEU E N 1
ATOM 4473 C CA . LEU E 1 61 ? 15.813 -7.706 84.907 1.00 26.13 40 LEU E CA 1
ATOM 4474 C C . LEU E 1 61 ? 15.011 -6.782 85.803 1.00 26.32 40 LEU E C 1
ATOM 4475 O O . LEU E 1 61 ? 15.425 -6.450 86.912 1.00 25.27 40 LEU E O 1
ATOM 4480 N N . THR E 1 62 ? 13.860 -6.363 85.297 1.00 27.62 41 THR E N 1
ATOM 4481 C CA . THR E 1 62 ? 12.980 -5.459 86.017 1.00 25.94 41 THR E CA 1
ATOM 4482 C C . THR E 1 62 ? 12.446 -6.123 87.283 1.00 28.80 41 THR E C 1
ATOM 4483 O O . THR E 1 62 ? 12.470 -5.526 88.356 1.00 27.96 41 THR E O 1
ATOM 4487 N N . THR E 1 63 ? 11.997 -7.370 87.155 1.00 30.97 42 THR E N 1
ATOM 4488 C CA . THR E 1 63 ? 11.529 -8.137 88.305 1.00 29.13 42 THR E CA 1
ATOM 4489 C C . THR E 1 63 ? 12.632 -8.263 89.348 1.00 30.98 42 THR E C 1
ATOM 4490 O O . THR E 1 63 ? 12.412 -8.001 90.528 1.00 33.11 42 THR E O 1
ATOM 4494 N N . LEU E 1 64 ? 13.828 -8.621 88.895 1.00 36.13 43 LEU E N 1
ATOM 4495 C CA . LEU E 1 64 ? 14.980 -8.771 89.779 1.00 38.37 43 LEU E CA 1
ATOM 4496 C C . LEU E 1 64 ? 15.311 -7.483 90.531 1.00 39.35 43 LEU E C 1
ATOM 4497 O O . LEU E 1 64 ? 15.631 -7.519 91.719 1.00 40.79 43 LEU E O 1
ATOM 4502 N N . ALA E 1 65 ? 15.219 -6.346 89.849 1.00 37.28 44 ALA E N 1
ATOM 4503 C CA . ALA E 1 65 ? 15.563 -5.075 90.475 1.00 39.12 44 ALA E CA 1
ATOM 4504 C C . ALA E 1 65 ? 14.502 -4.660 91.491 1.00 41.68 44 ALA E C 1
ATOM 4505 O O . ALA E 1 65 ? 14.830 -4.153 92.564 1.00 43.15 44 ALA E O 1
ATOM 4507 N N . ASN E 1 66 ? 13.235 -4.896 91.156 1.00 34.18 45 ASN E N 1
ATOM 4508 C CA . ASN E 1 66 ? 12.115 -4.459 91.988 1.00 36.19 45 ASN E CA 1
ATOM 4509 C C . ASN E 1 66 ? 11.854 -5.380 93.181 1.00 39.53 45 ASN E C 1
ATOM 4510 O O . ASN E 1 66 ? 11.397 -4.937 94.232 1.00 40.56 45 ASN E O 1
ATOM 4515 N N . GLU E 1 67 ? 12.185 -6.657 93.034 1.00 44.37 46 GLU E N 1
ATOM 4516 C CA . GLU E 1 67 ? 11.857 -7.637 94.062 1.00 48.09 46 GLU E CA 1
ATOM 4517 C C . GLU E 1 67 ? 13.083 -8.034 94.863 1.00 49.02 46 GLU E C 1
ATOM 4518 O O . GLU E 1 67 ? 12.963 -8.553 95.972 1.00 52.45 46 GLU E O 1
ATOM 4524 N N . GLY E 1 68 ? 14.263 -7.798 94.301 1.00 37.37 47 GLY E N 1
ATOM 4525 C CA . GLY E 1 68 ? 15.491 -8.030 95.034 1.00 39.24 47 GLY E CA 1
ATOM 4526 C C . GLY E 1 68 ? 16.150 -9.351 94.710 1.00 40.67 47 GLY E C 1
ATOM 4527 O O . GLY E 1 68 ? 15.634 -10.126 93.903 1.00 38.63 47 GLY E O 1
ATOM 4528 N N . ALA E 1 69 ? 17.295 -9.599 95.341 1.00 52.22 48 ALA E N 1
ATOM 4529 C CA . ALA E 1 69 ? 18.031 -10.846 95.157 1.00 51.90 48 ALA E CA 1
ATOM 4530 C C . ALA E 1 69 ? 17.134 -12.065 95.362 1.00 52.35 48 ALA E C 1
ATOM 4531 O O . ALA E 1 69 ? 16.333 -12.111 96.297 1.00 54.63 48 ALA E O 1
ATOM 4533 N N . MET E 1 70 ? 17.256 -13.036 94.462 1.00 39.72 49 MET E N 1
ATOM 4534 C CA . MET E 1 70 ? 16.518 -14.288 94.553 1.00 42.41 49 MET E CA 1
ATOM 4535 C C . MET E 1 70 ? 17.256 -15.381 93.790 1.00 44.39 49 MET E C 1
ATOM 4536 O O . MET E 1 70 ? 18.298 -15.128 93.184 1.00 44.29 49 MET E O 1
ATOM 4541 N N . THR E 1 71 ? 16.737 -16.601 93.851 1.00 52.98 50 THR E N 1
ATOM 4542 C CA . THR E 1 71 ? 17.320 -17.704 93.099 1.00 52.74 50 THR E CA 1
ATOM 4543 C C . THR E 1 71 ? 16.828 -17.672 91.655 1.00 51.49 50 THR E C 1
ATOM 4544 O O . THR E 1 71 ? 15.762 -17.112 91.377 1.00 49.40 50 THR E O 1
ATOM 4548 N N . PRO E 1 72 ? 17.602 -18.271 90.732 1.00 58.46 51 PRO E N 1
ATOM 4549 C CA . PRO E 1 72 ? 17.160 -18.382 89.340 1.00 54.76 51 PRO E CA 1
ATOM 4550 C C . PRO E 1 72 ? 15.823 -19.093 89.253 1.00 54.98 51 PRO E C 1
ATOM 4551 O O . PRO E 1 72 ? 14.984 -18.739 88.430 1.00 55.89 51 PRO E O 1
ATOM 4555 N N . GLY E 1 73 ? 15.629 -20.089 90.110 1.00 43.38 52 GLY E N 1
ATOM 4556 C CA . GLY E 1 73 ? 14.376 -20.813 90.141 1.00 42.37 52 GLY E CA 1
ATOM 4557 C C . GLY E 1 73 ? 13.241 -19.894 90.538 1.00 42.63 52 GLY E C 1
ATOM 4558 O O . GLY E 1 73 ? 12.185 -19.894 89.922 1.00 42.09 52 GLY E O 1
ATOM 4559 N N . ALA E 1 74 ? 13.492 -19.054 91.533 1.00 40.28 53 ALA E N 1
ATOM 4560 C CA . ALA E 1 74 ? 12.488 -18.112 92.014 1.00 40.96 53 ALA E CA 1
ATOM 4561 C C . ALA E 1 74 ? 12.125 -17.101 90.932 1.00 36.77 53 ALA E C 1
ATOM 4562 O O . ALA E 1 74 ? 10.953 -16.783 90.737 1.00 37.46 53 ALA E O 1
ATOM 4564 N N . LEU E 1 75 ? 13.133 -16.608 90.222 1.00 44.66 54 LEU E N 1
ATOM 4565 C CA . LEU E 1 75 ? 12.898 -15.665 89.131 1.00 42.16 54 LEU E CA 1
ATOM 4566 C C . LEU E 1 75 ? 12.068 -16.298 88.011 1.00 40.85 54 LEU E C 1
ATOM 4567 O O . LEU E 1 75 ? 11.149 -15.671 87.479 1.00 38.55 54 LEU E O 1
ATOM 4572 N N . ALA E 1 76 ? 12.387 -17.548 87.674 1.00 43.08 55 ALA E N 1
ATOM 4573 C CA . ALA E 1 76 ? 11.671 -18.277 86.628 1.00 41.99 55 ALA E CA 1
ATOM 4574 C C . ALA E 1 76 ? 10.183 -18.447 86.944 1.00 42.84 55 ALA E C 1
ATOM 4575 O O . ALA E 1 76 ? 9.330 -18.221 86.082 1.00 42.06 55 ALA E O 1
ATOM 4577 N N . ILE E 1 77 ? 9.868 -18.833 88.178 1.00 54.15 56 ILE E N 1
ATOM 4578 C CA . ILE E 1 77 ? 8.466 -18.950 88.583 1.00 54.59 56 ILE E CA 1
ATOM 4579 C C . ILE E 1 77 ? 7.790 -17.584 88.548 1.00 52.72 56 ILE E C 1
ATOM 4580 O O . ILE E 1 77 ? 6.663 -17.441 88.063 1.00 53.71 56 ILE E O 1
ATOM 4585 N N . ARG E 1 78 ? 8.496 -16.578 89.051 1.00 39.33 57 ARG E N 1
ATOM 4586 C CA . ARG E 1 78 ? 7.956 -15.230 89.148 1.00 43.46 57 ARG E CA 1
ATOM 4587 C C . ARG E 1 78 ? 7.672 -14.695 87.745 1.00 40.94 57 ARG E C 1
ATOM 4588 O O . ARG E 1 78 ? 6.699 -13.976 87.525 1.00 39.98 57 ARG E O 1
ATOM 4596 N N . GLU E 1 79 ? 8.529 -15.069 86.799 1.00 44.61 58 GLU E N 1
ATOM 4597 C CA . GLU E 1 79 ? 8.373 -14.668 85.404 1.00 43.39 58 GLU E CA 1
ATOM 4598 C C . GLU E 1 79 ? 7.496 -15.647 84.638 1.00 45.47 58 GLU E C 1
ATOM 4599 O O . GLU E 1 79 ? 7.110 -15.381 83.497 1.00 46.12 58 GLU E O 1
ATOM 4605 N N . ARG E 1 80 ? 7.216 -16.789 85.261 1.00 45.99 59 ARG E N 1
ATOM 4606 C CA . ARG E 1 80 ? 6.395 -17.832 84.651 1.00 46.50 59 ARG E CA 1
ATOM 4607 C C . ARG E 1 80 ? 7.079 -18.314 83.382 1.00 45.51 59 ARG E C 1
ATOM 4608 O O . ARG E 1 80 ? 6.456 -18.482 82.334 1.00 45.95 59 ARG E O 1
ATOM 4616 N N . VAL E 1 81 ? 8.388 -18.497 83.495 1.00 40.64 60 VAL E N 1
ATOM 4617 C CA . VAL E 1 81 ? 9.199 -19.037 82.420 1.00 40.51 60 VAL E CA 1
ATOM 4618 C C . VAL E 1 81 ? 9.764 -20.342 82.946 1.00 40.27 60 VAL E C 1
ATOM 4619 O O . VAL E 1 81 ? 9.959 -20.487 84.151 1.00 41.40 60 VAL E O 1
ATOM 4623 N N . ARG E 1 82 ? 10.012 -21.300 82.062 1.00 48.75 61 ARG E N 1
ATOM 4624 C CA . ARG E 1 82 ? 10.528 -22.586 82.504 1.00 53.35 61 ARG E CA 1
ATOM 4625 C C . ARG E 1 82 ? 12.005 -22.417 82.852 1.00 49.93 61 ARG E C 1
ATOM 4626 O O . ARG E 1 82 ? 12.718 -21.697 82.155 1.00 48.08 61 ARG E O 1
ATOM 4634 N N . PRO E 1 83 ? 12.473 -23.092 83.919 1.00 55.63 62 PRO E N 1
ATOM 4635 C CA . PRO E 1 83 ? 13.832 -22.909 84.461 1.00 51.74 62 PRO E CA 1
ATOM 4636 C C . PRO E 1 83 ? 15.005 -22.982 83.465 1.00 52.46 62 PRO E C 1
ATOM 4637 O O . PRO E 1 83 ? 15.935 -22.189 83.627 1.00 50.56 62 PRO E O 1
ATOM 4641 N N . PRO E 1 84 ? 14.989 -23.909 82.484 1.00 68.04 63 PRO E N 1
ATOM 4642 C CA . PRO E 1 84 ? 16.115 -23.896 81.539 1.00 64.61 63 PRO E CA 1
ATOM 4643 C C . PRO E 1 84 ? 16.188 -22.600 80.736 1.00 53.77 63 PRO E C 1
ATOM 4644 O O . PRO E 1 84 ? 17.278 -22.072 80.519 1.00 53.40 63 PRO E O 1
ATOM 4648 N N . SER E 1 85 ? 15.038 -22.105 80.292 1.00 44.33 64 SER E N 1
ATOM 4649 C CA . SER E 1 85 ? 14.991 -20.852 79.553 1.00 43.39 64 SER E CA 1
ATOM 4650 C C . SER E 1 85 ? 15.470 -19.677 80.393 1.00 40.72 64 SER E C 1
ATOM 4651 O O . SER E 1 85 ? 16.237 -18.838 79.917 1.00 37.04 64 SER E O 1
ATOM 4654 N N . MET E 1 86 ? 15.027 -19.628 81.646 1.00 32.98 65 MET E N 1
ATOM 4655 C CA . MET E 1 86 ? 15.392 -18.532 82.535 1.00 31.23 65 MET E CA 1
ATOM 4656 C C . MET E 1 86 ? 16.877 -18.538 82.874 1.00 30.52 65 MET E C 1
ATOM 4657 O O . MET E 1 86 ? 17.487 -17.479 83.005 1.00 29.23 65 MET E O 1
ATOM 4662 N N . THR E 1 87 ? 17.455 -19.727 83.029 1.00 33.50 66 THR E N 1
ATOM 4663 C CA . THR E 1 87 ? 18.882 -19.832 83.303 1.00 32.68 66 THR E CA 1
ATOM 4664 C C . THR E 1 87 ? 19.675 -19.217 82.147 1.00 33.89 66 THR E C 1
ATOM 4665 O O . THR E 1 87 ? 20.705 -18.577 82.367 1.00 32.60 66 THR E O 1
ATOM 4669 N N . ARG E 1 88 ? 19.181 -19.370 80.919 1.00 30.31 67 ARG E N 1
ATOM 4670 C CA . ARG E 1 88 ? 19.874 -18.766 79.784 1.00 33.23 67 ARG E CA 1
ATOM 4671 C C . ARG E 1 88 ? 19.654 -17.252 79.708 1.00 32.02 67 ARG E C 1
ATOM 4672 O O . ARG E 1 88 ? 20.565 -16.514 79.322 1.00 30.47 67 ARG E O 1
ATOM 4680 N N . VAL E 1 89 ? 18.454 -16.797 80.067 1.00 32.21 68 VAL E N 1
ATOM 4681 C CA . VAL E 1 89 ? 18.162 -15.366 80.165 1.00 30.88 68 VAL E CA 1
ATOM 4682 C C . VAL E 1 89 ? 19.095 -14.686 81.152 1.00 31.30 68 VAL E C 1
ATOM 4683 O O . VAL E 1 89 ? 19.729 -13.674 80.837 1.00 27.72 68 VAL E O 1
ATOM 4687 N N . ILE E 1 90 ? 19.180 -15.266 82.346 1.00 31.75 69 ILE E N 1
ATOM 4688 C CA . ILE E 1 90 ? 20.036 -14.756 83.407 1.00 31.26 69 ILE E CA 1
ATOM 4689 C C . ILE E 1 90 ? 21.499 -14.708 82.964 1.00 34.22 69 ILE E C 1
ATOM 4690 O O . ILE E 1 90 ? 22.188 -13.713 83.185 1.00 34.45 69 ILE E O 1
ATOM 4695 N N . ALA E 1 91 ? 21.965 -15.778 82.329 1.00 33.80 70 ALA E N 1
ATOM 4696 C CA . ALA E 1 91 ? 23.339 -15.834 81.834 1.00 35.49 70 ALA E CA 1
ATOM 4697 C C . ALA E 1 91 ? 23.626 -14.724 80.817 1.00 35.68 70 ALA E C 1
ATOM 4698 O O . ALA E 1 91 ? 24.697 -14.103 80.845 1.00 33.32 70 ALA E O 1
ATOM 4700 N N . SER E 1 92 ? 22.674 -14.487 79.916 1.00 30.78 71 SER E N 1
ATOM 4701 C CA . SER E 1 92 ? 22.819 -13.443 78.904 1.00 31.48 71 SER E CA 1
ATOM 4702 C C . SER E 1 92 ? 22.887 -12.067 79.558 1.00 32.51 71 SER E C 1
ATOM 4703 O O . SER E 1 92 ? 23.672 -11.217 79.143 1.00 32.72 71 SER E O 1
ATOM 4706 N N . LEU E 1 93 ? 22.064 -11.845 80.581 1.00 31.55 72 LEU E N 1
ATOM 4707 C CA . LEU E 1 93 ? 22.087 -10.570 81.294 1.00 31.42 72 LEU E CA 1
ATOM 4708 C C . LEU E 1 93 ? 23.425 -10.374 81.996 1.00 34.06 72 LEU E C 1
ATOM 4709 O O . LEU E 1 93 ? 23.956 -9.268 82.031 1.00 31.19 72 LEU E O 1
ATOM 4714 N N . ALA E 1 94 ? 23.962 -11.459 82.548 1.00 36.83 73 ALA E N 1
ATOM 4715 C CA . ALA E 1 94 ? 25.255 -11.430 83.222 1.00 38.73 73 ALA E CA 1
ATOM 4716 C C . ALA E 1 94 ? 26.363 -11.079 82.231 1.00 38.82 73 ALA E C 1
ATOM 4717 O O . ALA E 1 94 ? 27.256 -10.297 82.544 1.00 42.00 73 ALA E O 1
ATOM 4719 N N . ASP E 1 95 ? 26.309 -11.686 81.049 1.00 39.74 74 ASP E N 1
ATOM 4720 C CA . ASP E 1 95 ? 27.225 -11.359 79.960 1.00 40.60 74 ASP E CA 1
ATOM 4721 C C . ASP E 1 95 ? 27.273 -9.852 79.683 1.00 41.11 74 ASP E C 1
ATOM 4722 O O . ASP E 1 95 ? 28.346 -9.288 79.483 1.00 42.22 74 ASP E O 1
ATOM 4727 N N . MET E 1 96 ? 26.115 -9.197 79.681 1.00 35.88 75 MET E N 1
ATOM 4728 C CA . MET E 1 96 ? 26.071 -7.758 79.437 1.00 34.53 75 MET E CA 1
ATOM 4729 C C . MET E 1 96 ? 26.346 -6.967 80.716 1.00 34.49 75 MET E C 1
ATOM 4730 O O . MET E 1 96 ? 26.302 -5.737 80.720 1.00 33.92 75 MET E O 1
ATOM 4735 N N . GLY E 1 97 ? 26.610 -7.683 81.805 1.00 37.20 76 GLY E N 1
ATOM 4736 C CA . GLY E 1 97 ? 26.966 -7.060 83.066 1.00 35.92 76 GLY E CA 1
ATOM 4737 C C . GLY E 1 97 ? 25.810 -6.399 83.791 1.00 38.93 76 GLY E C 1
ATOM 4738 O O . GLY E 1 97 ? 26.016 -5.484 84.592 1.00 37.48 76 GLY E O 1
ATOM 4739 N N . PHE E 1 98 ? 24.596 -6.877 83.535 1.00 33.86 77 PHE E N 1
ATOM 4740 C CA . PHE E 1 98 ? 23.411 -6.295 84.154 1.00 30.85 77 PHE E CA 1
ATOM 4741 C C . PHE E 1 98 ? 22.980 -7.046 85.412 1.00 34.97 77 PHE E C 1
ATOM 4742 O O . PHE E 1 98 ? 22.186 -6.527 86.195 1.00 34.01 77 PHE E O 1
ATOM 4750 N N . VAL E 1 99 ? 23.485 -8.263 85.607 1.00 36.50 78 VAL E N 1
ATOM 4751 C CA . VAL E 1 99 ? 23.214 -8.984 86.851 1.00 35.52 78 VAL E CA 1
ATOM 4752 C C . VAL E 1 99 ? 24.466 -9.589 87.475 1.00 40.23 78 VAL E C 1
ATOM 4753 O O . VAL E 1 99 ? 25.355 -10.084 86.779 1.00 41.86 78 VAL E O 1
ATOM 4757 N N . ASP E 1 100 ? 24.535 -9.494 88.800 1.00 41.04 79 ASP E N 1
ATOM 4758 C CA . ASP E 1 100 ? 25.569 -10.138 89.602 1.00 43.86 79 ASP E CA 1
ATOM 4759 C C . ASP E 1 100 ? 25.111 -11.507 90.111 1.00 46.61 79 ASP E C 1
ATOM 4760 O O . ASP E 1 100 ? 23.921 -11.729 90.342 1.00 43.90 79 ASP E O 1
ATOM 4765 N N . ARG E 1 101 ? 26.063 -12.413 90.306 1.00 54.57 80 ARG E N 1
ATOM 4766 C CA . ARG E 1 101 ? 25.771 -13.715 90.897 1.00 55.51 80 ARG E CA 1
ATOM 4767 C C . ARG E 1 101 ? 26.870 -14.160 91.861 1.00 57.96 80 ARG E C 1
ATOM 4768 O O . ARG E 1 101 ? 26.763 -13.962 93.075 1.00 59.14 80 ARG E O 1
ATOM 4776 N N . VAL E 1 111 ? 24.247 -18.600 94.882 1.00 99.42 90 VAL E N 1
ATOM 4777 C CA . VAL E 1 111 ? 23.167 -19.129 94.070 1.00 90.11 90 VAL E CA 1
ATOM 4778 C C . VAL E 1 111 ? 22.085 -18.072 93.923 1.00 85.36 90 VAL E C 1
ATOM 4779 O O . VAL E 1 111 ? 21.038 -18.301 93.321 1.00 87.86 90 VAL E O 1
ATOM 4783 N N . LEU E 1 112 ? 22.327 -16.919 94.531 1.00 54.04 91 LEU E N 1
ATOM 4784 C CA . LEU E 1 112 ? 21.405 -15.797 94.412 1.00 47.84 91 LEU E CA 1
ATOM 4785 C C . LEU E 1 112 ? 21.831 -14.826 93.303 1.00 43.73 91 LEU E C 1
ATOM 4786 O O . LEU E 1 112 ? 23.014 -14.508 93.137 1.00 41.79 91 LEU E O 1
ATOM 4791 N N . VAL E 1 113 ? 20.854 -14.363 92.531 1.00 55.70 92 VAL E N 1
ATOM 4792 C CA . VAL E 1 113 ? 21.124 -13.370 91.498 1.00 52.30 92 VAL E CA 1
ATOM 4793 C C . VAL E 1 113 ? 20.495 -12.031 91.862 1.00 50.28 92 VAL E C 1
ATOM 4794 O O . VAL E 1 113 ? 19.409 -11.965 92.442 1.00 50.95 92 VAL E O 1
ATOM 4798 N N . SER E 1 114 ? 21.222 -10.965 91.558 1.00 41.52 93 SER E N 1
ATOM 4799 C CA . SER E 1 114 ? 20.746 -9.612 91.790 1.00 41.36 93 SER E CA 1
ATOM 4800 C C . SER E 1 114 ? 21.186 -8.723 90.635 1.00 37.53 93 SER E C 1
ATOM 4801 O O . SER E 1 114 ? 22.126 -9.061 89.910 1.00 37.99 93 SER E O 1
ATOM 4804 N N . VAL E 1 115 ? 20.511 -7.591 90.459 1.00 40.32 94 VAL E N 1
ATOM 4805 C CA . VAL E 1 115 ? 20.898 -6.646 89.420 1.00 37.61 94 VAL E CA 1
ATOM 4806 C C . VAL E 1 115 ? 22.182 -5.935 89.810 1.00 39.26 94 VAL E C 1
ATOM 4807 O O . VAL E 1 115 ? 22.416 -5.647 90.985 1.00 40.40 94 VAL E O 1
ATOM 4811 N N . SER E 1 116 ? 23.017 -5.653 88.820 1.00 38.88 95 SER E N 1
ATOM 4812 C CA . SER E 1 116 ? 24.181 -4.833 89.068 1.00 39.17 95 SER E CA 1
ATOM 4813 C C . SER E 1 116 ? 23.688 -3.398 89.071 1.00 38.63 95 SER E C 1
ATOM 4814 O O . SER E 1 116 ? 22.520 -3.150 88.809 1.00 35.40 95 SER E O 1
ATOM 4817 N N . GLU E 1 117 ? 24.565 -2.440 89.321 1.00 39.74 96 GLU E N 1
ATOM 4818 C CA . GLU E 1 117 ? 24.108 -1.061 89.325 1.00 42.79 96 GLU E CA 1
ATOM 4819 C C . GLU E 1 117 ? 23.811 -0.629 87.898 1.00 38.81 96 GLU E C 1
ATOM 4820 O O . GLU E 1 117 ? 22.932 0.204 87.675 1.00 38.72 96 GLU E O 1
ATOM 4826 N N . SER E 1 118 ? 24.547 -1.179 86.932 1.00 35.54 97 SER E N 1
ATOM 4827 C CA . SER E 1 118 ? 24.276 -0.860 85.528 1.00 33.62 97 SER E CA 1
ATOM 4828 C C . SER E 1 118 ? 22.944 -1.470 85.124 1.00 29.30 97 SER E C 1
ATOM 4829 O O . SER E 1 118 ? 22.233 -0.920 84.291 1.00 25.95 97 SER E O 1
ATOM 4832 N N . GLY E 1 119 ? 22.635 -2.638 85.679 1.00 33.51 98 GLY E N 1
ATOM 4833 C CA . GLY E 1 119 ? 21.360 -3.286 85.434 1.00 30.93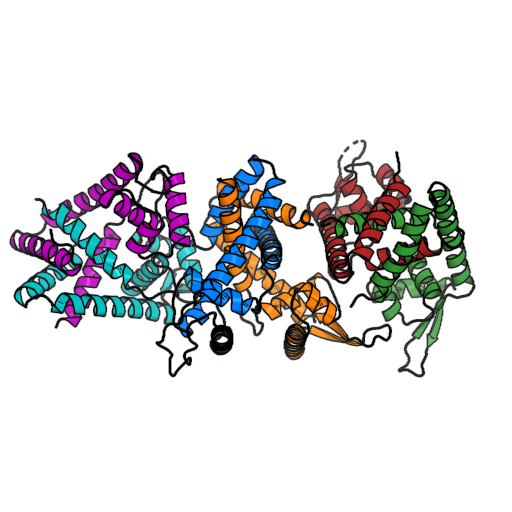 98 GLY E CA 1
ATOM 4834 C C . GLY E 1 119 ? 20.232 -2.452 86.011 1.00 31.47 98 GLY E C 1
ATOM 4835 O O . GLY E 1 119 ? 19.188 -2.258 85.381 1.00 28.54 98 GLY E O 1
ATOM 4836 N N . ALA E 1 120 ? 20.436 -1.985 87.238 1.00 32.80 99 ALA E N 1
ATOM 4837 C CA . ALA E 1 120 ? 19.472 -1.120 87.905 1.00 32.57 99 ALA E CA 1
ATOM 4838 C C . ALA E 1 120 ? 19.252 0.163 87.116 1.00 32.87 99 ALA E C 1
ATOM 4839 O O . ALA E 1 120 ? 18.123 0.643 87.001 1.00 33.49 99 ALA E O 1
ATOM 4841 N N . GLU E 1 121 ? 20.335 0.723 86.586 1.00 30.12 100 GLU E N 1
ATOM 4842 C CA . GLU E 1 121 ? 20.252 1.942 85.788 1.00 31.47 100 GLU E CA 1
ATOM 4843 C C . GLU E 1 121 ? 19.455 1.720 84.501 1.00 29.98 100 GLU E C 1
ATOM 4844 O O . GLU E 1 121 ? 18.673 2.581 84.083 1.00 30.43 100 GLU E O 1
ATOM 4850 N N . LEU E 1 122 ? 19.666 0.567 83.872 1.00 34.63 101 LEU E N 1
ATOM 4851 C CA . LEU E 1 122 ? 18.884 0.177 82.700 1.00 35.52 101 LEU E CA 1
ATOM 4852 C C . LEU E 1 122 ? 17.395 0.120 83.012 1.00 32.73 101 LEU E C 1
ATOM 4853 O O . LEU E 1 122 ? 16.570 0.630 82.253 1.00 32.77 101 LEU E O 1
ATOM 4858 N N . VAL E 1 123 ? 17.058 -0.509 84.133 1.00 29.08 102 VAL E N 1
ATOM 4859 C CA . VAL E 1 123 ? 15.665 -0.623 84.554 1.00 27.29 102 VAL E CA 1
ATOM 4860 C C . VAL E 1 123 ? 15.071 0.769 84.759 1.00 29.50 102 VAL E C 1
ATOM 4861 O O . VAL E 1 123 ? 13.952 1.049 84.323 1.00 27.48 102 VAL E O 1
ATOM 4865 N N . LYS E 1 124 ? 15.843 1.647 85.401 1.00 27.98 103 LYS E N 1
ATOM 4866 C CA . LYS E 1 124 ? 15.413 3.022 85.654 1.00 29.98 103 LYS E CA 1
ATOM 4867 C C . LYS E 1 124 ? 15.273 3.821 84.359 1.00 29.90 103 LYS E C 1
ATOM 4868 O O . LYS E 1 124 ? 14.374 4.655 84.227 1.00 29.60 103 LYS E O 1
ATOM 4874 N N . ALA E 1 125 ? 16.180 3.583 83.416 1.00 29.92 104 ALA E N 1
ATOM 4875 C CA . ALA E 1 125 ? 16.116 4.242 82.117 1.00 31.08 104 ALA E CA 1
ATOM 4876 C C . ALA E 1 125 ? 14.841 3.838 81.375 1.00 30.33 104 ALA E C 1
ATOM 4877 O O . ALA E 1 125 ? 14.137 4.683 80.820 1.00 29.48 104 ALA E O 1
ATOM 4879 N N . ALA E 1 126 ? 14.541 2.542 81.385 1.00 28.37 105 ALA E N 1
ATOM 4880 C CA . ALA E 1 126 ? 13.337 2.040 80.738 1.00 26.34 105 ALA E CA 1
ATOM 4881 C C . ALA E 1 126 ? 12.089 2.664 81.359 1.00 28.54 105 ALA E C 1
ATOM 4882 O O . ALA E 1 126 ? 11.178 3.103 80.650 1.00 28.44 105 ALA E O 1
ATOM 4884 N N . ARG E 1 127 ? 12.052 2.709 82.685 1.00 27.33 106 ARG E N 1
ATOM 4885 C CA . ARG E 1 127 ? 10.917 3.292 83.393 1.00 31.36 106 ARG E CA 1
ATOM 4886 C C . ARG E 1 127 ? 10.755 4.784 83.090 1.00 30.48 106 ARG E C 1
ATOM 4887 O O . ARG E 1 127 ? 9.640 5.275 82.910 1.00 24.30 106 ARG E O 1
ATOM 4895 N N . ARG E 1 128 ? 11.873 5.504 83.039 1.00 27.24 107 ARG E N 1
ATOM 4896 C CA . ARG E 1 128 ? 11.838 6.921 82.708 1.00 27.82 107 ARG E CA 1
ATOM 4897 C C . ARG E 1 128 ? 11.300 7.160 81.297 1.00 29.20 107 ARG E C 1
ATOM 4898 O O . ARG E 1 128 ? 10.515 8.083 81.081 1.00 29.81 107 ARG E O 1
ATOM 4906 N N . ALA E 1 129 ? 11.741 6.341 80.342 1.00 30.74 108 ALA E N 1
ATOM 4907 C CA . ALA E 1 129 ? 11.297 6.465 78.950 1.00 30.49 108 ALA E CA 1
ATOM 4908 C C . ALA E 1 129 ? 9.793 6.260 78.802 1.00 31.51 108 ALA E C 1
ATOM 4909 O O . ALA E 1 129 ? 9.107 7.034 78.128 1.00 29.39 108 ALA E O 1
ATOM 4911 N N . ARG E 1 130 ? 9.279 5.227 79.457 1.00 24.81 109 ARG E N 1
ATOM 4912 C CA . ARG E 1 130 ? 7.856 4.956 79.418 1.00 27.67 109 ARG E CA 1
ATOM 4913 C C . ARG E 1 130 ? 7.107 6.144 79.996 1.00 27.92 109 ARG E C 1
ATOM 4914 O O . ARG E 1 130 ? 6.150 6.637 79.398 1.00 25.92 109 ARG E O 1
ATOM 4922 N N . GLN E 1 131 ? 7.590 6.616 81.145 1.00 29.68 110 GLN E N 1
ATOM 4923 C CA . GLN E 1 131 ? 6.907 7.650 81.910 1.00 35.71 110 GLN E CA 1
ATOM 4924 C C . GLN E 1 131 ? 6.865 8.986 81.155 1.00 34.70 110 GLN E C 1
ATOM 4925 O O . GLN E 1 131 ? 5.838 9.661 81.166 1.00 31.09 110 GLN E O 1
ATOM 4931 N N . GLU E 1 132 ? 7.967 9.377 80.512 1.00 34.56 111 GLU E N 1
ATOM 4932 C CA . GLU E 1 132 ? 8.015 10.654 79.787 1.00 35.73 111 GLU E CA 1
ATOM 4933 C C . GLU E 1 132 ? 7.144 10.647 78.537 1.00 31.34 111 GLU E C 1
ATOM 4934 O O . GLU E 1 132 ? 6.526 11.660 78.204 1.00 31.03 111 GLU E O 1
ATOM 4940 N N . TRP E 1 133 ? 7.128 9.531 77.817 1.00 33.10 112 TRP E N 1
ATOM 4941 C CA . TRP E 1 133 ? 6.261 9.419 76.652 1.00 36.64 112 TRP E CA 1
ATOM 4942 C C . TRP E 1 133 ? 4.808 9.603 77.067 1.00 36.66 112 TRP E C 1
ATOM 4943 O O . TRP E 1 133 ? 4.056 10.369 76.466 1.00 34.95 112 TRP E O 1
ATOM 4954 N N . LEU E 1 134 ? 4.433 8.879 78.113 1.00 35.53 113 LEU E N 1
ATOM 4955 C CA . LEU E 1 134 ? 3.075 8.879 78.620 1.00 34.23 113 LEU E CA 1
ATOM 4956 C C . LEU E 1 134 ? 2.707 10.267 79.159 1.00 33.17 113 LEU E C 1
ATOM 4957 O O . LEU E 1 134 ? 1.587 10.731 78.974 1.00 33.00 113 LEU E O 1
ATOM 4962 N N . ALA E 1 135 ? 3.656 10.931 79.815 1.00 31.05 114 ALA E N 1
ATOM 4963 C CA . ALA E 1 135 ? 3.410 12.258 80.380 1.00 29.39 114 ALA E CA 1
ATOM 4964 C C . ALA E 1 135 ? 3.033 13.294 79.315 1.00 32.66 114 ALA E C 1
ATOM 4965 O O . ALA E 1 135 ? 2.159 14.135 79.541 1.00 33.73 114 ALA E O 1
ATOM 4967 N N . GLU E 1 136 ? 3.707 13.250 78.170 1.00 37.46 115 GLU E N 1
ATOM 4968 C CA . GLU E 1 136 ? 3.392 14.154 77.061 1.00 38.66 115 GLU E CA 1
ATOM 4969 C C . GLU E 1 136 ? 1.983 13.937 76.496 1.00 37.58 115 GLU E C 1
ATOM 4970 O O . GLU E 1 136 ? 1.273 14.899 76.208 1.00 38.26 115 GLU E O 1
ATOM 4976 N N . ARG E 1 137 ? 1.578 12.679 76.330 1.00 33.37 116 ARG E N 1
ATOM 4977 C CA . ARG E 1 137 ? 0.245 12.392 75.799 1.00 33.35 116 ARG E CA 1
ATOM 4978 C C . ARG E 1 137 ? -0.866 12.751 76.775 1.00 31.34 116 ARG E C 1
ATOM 4979 O O . ARG E 1 137 ? -1.889 13.306 76.379 1.00 32.61 116 ARG E O 1
ATOM 4987 N N . LEU E 1 138 ? -0.646 12.459 78.052 1.00 30.92 117 LEU E N 1
ATOM 4988 C CA . LEU E 1 138 ? -1.645 12.695 79.088 1.00 31.30 117 LEU E CA 1
ATOM 4989 C C . LEU E 1 138 ? -1.947 14.182 79.283 1.00 32.20 117 LEU E C 1
ATOM 4990 O O . LEU E 1 138 ? -3.053 14.549 79.682 1.00 32.76 117 LEU E O 1
ATOM 4995 N N . ALA E 1 139 ? -0.962 15.033 79.015 1.00 43.03 118 ALA E N 1
ATOM 4996 C CA . ALA E 1 139 ? -1.137 16.471 79.193 1.00 41.63 118 ALA E CA 1
ATOM 4997 C C . ALA E 1 139 ? -2.174 17.039 78.220 1.00 42.85 118 ALA E C 1
ATOM 4998 O O . ALA E 1 139 ? -2.709 18.126 78.433 1.00 41.36 118 ALA E O 1
ATOM 5000 N N . THR E 1 140 ? -2.470 16.288 77.165 1.00 31.51 119 THR E N 1
ATOM 5001 C CA . THR E 1 140 ? -3.459 16.706 76.172 1.00 30.65 119 THR E CA 1
ATOM 5002 C C . THR E 1 140 ? -4.875 16.269 76.543 1.00 32.09 119 THR E C 1
ATOM 5003 O O . THR E 1 140 ? -5.825 16.564 75.814 1.00 29.74 119 THR E O 1
ATOM 5007 N N . LEU E 1 141 ? -5.023 15.537 77.647 1.00 32.02 120 LEU E N 1
ATOM 5008 C CA . LEU E 1 141 ? -6.366 15.170 78.102 1.00 34.37 120 LEU E CA 1
ATOM 5009 C C . LEU E 1 141 ? -6.848 16.214 79.100 1.00 34.65 120 LEU E C 1
ATOM 5010 O O . LEU E 1 141 ? -6.030 16.894 79.721 1.00 32.72 120 LEU E O 1
ATOM 5015 N N . ASN E 1 142 ? -8.158 16.277 79.331 1.00 31.31 121 ASN E N 1
ATOM 5016 C CA . ASN E 1 142 ? -8.679 17.236 80.293 1.00 30.33 121 ASN E CA 1
ATOM 5017 C C . ASN E 1 142 ? -8.655 16.654 81.694 1.00 35.32 121 ASN E C 1
ATOM 5018 O O . ASN E 1 142 ? -8.269 15.501 81.877 1.00 34.27 121 ASN E O 1
ATOM 5023 N N . ARG E 1 143 ? -9.040 17.460 82.680 1.00 34.83 122 ARG E N 1
ATOM 5024 C CA . ARG E 1 143 ? -8.941 17.048 84.076 1.00 41.11 122 ARG E CA 1
ATOM 5025 C C . ARG E 1 143 ? -9.875 15.877 84.377 1.00 38.41 122 ARG E C 1
ATOM 5026 O O . ARG E 1 143 ? -9.530 14.992 85.156 1.00 38.35 122 ARG E O 1
ATOM 5034 N N . SER E 1 144 ? -11.052 15.875 83.759 1.00 42.33 123 SER E N 1
ATOM 5035 C CA . SER E 1 144 ? -12.016 14.798 83.963 1.00 44.17 123 SER E CA 1
ATOM 5036 C C . SER E 1 144 ? -11.443 13.475 83.476 1.00 41.57 123 SER E C 1
ATOM 5037 O O . SER E 1 144 ? -11.558 12.448 84.144 1.00 40.01 123 SER E O 1
ATOM 5040 N N . GLU E 1 145 ? -10.831 13.517 82.298 1.00 36.90 124 GLU E N 1
ATOM 5041 C CA . GLU E 1 145 ? -10.210 12.348 81.696 1.00 36.34 124 GLU E CA 1
ATOM 5042 C C . GLU E 1 145 ? -9.004 11.885 82.517 1.00 35.49 124 GLU E C 1
ATOM 5043 O O . GLU E 1 145 ? -8.811 10.691 82.735 1.00 34.88 124 GLU E O 1
ATOM 5049 N N . ARG E 1 146 ? -8.198 12.843 82.965 1.00 29.27 125 ARG E N 1
ATOM 5050 C CA . ARG E 1 146 ? -7.027 12.549 83.778 1.00 30.83 125 ARG E CA 1
ATOM 5051 C C . ARG E 1 146 ? -7.419 11.916 85.112 1.00 32.52 125 ARG E C 1
ATOM 5052 O O . ARG E 1 146 ? -6.763 10.986 85.585 1.00 29.44 125 ARG E O 1
ATOM 5060 N N . ASP E 1 147 ? -8.521 12.386 85.688 1.00 34.80 126 ASP E N 1
ATOM 5061 C CA . ASP E 1 147 ? -9.042 11.818 86.933 1.00 35.61 126 ASP E CA 1
ATOM 5062 C C . ASP E 1 147 ? -9.472 10.371 86.749 1.00 30.96 126 ASP E C 1
ATOM 5063 O O . ASP E 1 147 ? -9.231 9.529 87.615 1.00 31.00 126 ASP E O 1
ATOM 5068 N N . ILE E 1 148 ? -10.139 10.095 85.634 1.00 34.21 127 ILE E N 1
ATOM 5069 C CA . ILE E 1 148 ? -10.566 8.738 85.314 1.00 33.07 127 ILE E CA 1
ATOM 5070 C C . ILE E 1 148 ? -9.376 7.781 85.229 1.00 34.94 127 ILE E C 1
ATOM 5071 O O . ILE E 1 148 ? -9.388 6.707 85.838 1.00 31.69 127 ILE E O 1
ATOM 5076 N N . LEU E 1 149 ? -8.327 8.192 84.522 1.00 30.01 128 LEU E N 1
ATOM 5077 C CA . LEU E 1 149 ? -7.144 7.353 84.383 1.00 32.38 128 LEU E CA 1
ATOM 5078 C C . LEU E 1 149 ? -6.425 7.160 85.715 1.00 33.08 128 LEU E C 1
ATOM 5079 O O . LEU E 1 149 ? -5.843 6.104 85.966 1.00 32.98 128 LEU E O 1
ATOM 5084 N N . ARG E 1 150 ? -6.474 8.174 86.572 1.00 30.62 129 ARG E N 1
ATOM 5085 C CA . ARG E 1 150 ? -5.895 8.058 87.905 1.00 33.38 129 ARG E CA 1
ATOM 5086 C C . ARG E 1 150 ? -6.628 6.992 88.732 1.00 30.01 129 ARG E C 1
ATOM 5087 O O . ARG E 1 150 ? -5.992 6.144 89.354 1.00 29.42 129 ARG E O 1
ATOM 5095 N N . SER E 1 151 ? -7.957 7.035 88.737 1.00 32.17 130 SER E N 1
ATOM 5096 C CA . SER E 1 151 ? -8.743 6.010 89.422 1.00 32.88 130 SER E CA 1
ATOM 5097 C C . SER E 1 151 ? -8.522 4.629 88.809 1.00 31.66 130 SER E C 1
ATOM 5098 O O . SER E 1 151 ? -8.461 3.628 89.523 1.00 31.24 130 SER E O 1
ATOM 5101 N N . ALA E 1 152 ? -8.429 4.584 87.482 1.00 27.42 131 ALA E N 1
ATOM 5102 C CA . ALA E 1 152 ? -8.228 3.336 86.747 1.00 27.09 131 ALA E CA 1
ATOM 5103 C C . ALA E 1 152 ? -6.881 2.686 87.034 1.00 29.25 131 ALA E C 1
ATOM 5104 O O . ALA E 1 152 ? -6.777 1.461 87.047 1.00 26.27 131 ALA E O 1
ATOM 5106 N N . ALA E 1 153 ? -5.843 3.502 87.208 1.00 28.35 132 ALA E N 1
ATOM 5107 C CA . ALA E 1 153 ? -4.510 2.974 87.502 1.00 29.90 132 ALA E CA 1
ATOM 5108 C C . ALA E 1 153 ? -4.520 2.136 88.783 1.00 30.18 132 ALA E C 1
ATOM 5109 O O . ALA E 1 153 ? -3.943 1.048 88.829 1.00 28.75 132 ALA E O 1
ATOM 5111 N N . ASP E 1 154 ? -5.168 2.659 89.820 1.00 33.37 133 ASP E N 1
ATOM 5112 C CA . ASP E 1 154 ? -5.323 1.943 91.084 1.00 33.38 133 ASP E CA 1
ATOM 5113 C C . ASP E 1 154 ? -6.158 0.670 90.914 1.00 30.70 133 ASP E C 1
ATOM 5114 O O . ASP E 1 154 ? -5.824 -0.376 91.460 1.00 29.54 133 ASP E O 1
ATOM 5119 N N . LEU E 1 155 ? -7.256 0.771 90.172 1.00 30.15 134 LEU E N 1
ATOM 5120 C CA . LEU E 1 155 ? -8.116 -0.385 89.927 1.00 29.14 134 LEU E CA 1
ATOM 5121 C C . LEU E 1 155 ? -7.374 -1.493 89.181 1.00 29.57 134 LEU E C 1
ATOM 5122 O O . LEU E 1 155 ? -7.519 -2.673 89.504 1.00 28.36 134 LEU E O 1
ATOM 5127 N N . MET E 1 156 ? -6.560 -1.111 88.202 1.00 27.03 135 MET E N 1
ATOM 5128 C CA . MET E 1 156 ? -5.820 -2.087 87.411 1.00 29.85 135 MET E CA 1
ATOM 5129 C C . MET E 1 156 ? -4.804 -2.846 88.264 1.00 26.70 135 MET E C 1
ATOM 5130 O O . MET E 1 156 ? -4.578 -4.039 88.059 1.00 25.67 135 MET E O 1
ATOM 5135 N N . LEU E 1 157 ? -4.177 -2.147 89.201 1.00 24.81 136 LEU E N 1
ATOM 5136 C CA . LEU E 1 157 ? -3.301 -2.786 90.178 1.00 28.77 136 LEU E CA 1
ATOM 5137 C C . LEU E 1 157 ? -4.099 -3.724 91.093 1.00 26.57 136 LEU E C 1
ATOM 5138 O O . LEU E 1 157 ? -3.633 -4.802 91.458 1.00 26.22 136 LEU E O 1
ATOM 5143 N N . ALA E 1 158 ? -5.301 -3.303 91.470 1.00 26.16 137 ALA E N 1
ATOM 5144 C CA . ALA E 1 158 ? -6.158 -4.137 92.305 1.00 27.02 137 ALA E CA 1
ATOM 5145 C C . ALA E 1 158 ? -6.528 -5.414 91.565 1.00 27.89 137 ALA E C 1
ATOM 5146 O O . ALA E 1 158 ? -6.568 -6.490 92.158 1.00 27.25 137 ALA E O 1
ATOM 5148 N N . LEU E 1 159 ? -6.740 -5.299 90.258 1.00 31.66 138 LEU E N 1
ATOM 5149 C CA . LEU E 1 159 ? -7.115 -6.445 89.435 1.00 33.96 138 LEU E CA 1
ATOM 5150 C C . LEU E 1 159 ? -6.074 -7.569 89.496 1.00 34.04 138 LEU E C 1
ATOM 5151 O O . LEU E 1 159 ? -6.425 -8.749 89.453 1.00 34.17 138 LEU E O 1
ATOM 5156 N N . VAL E 1 160 ? -4.798 -7.203 89.567 1.00 24.90 139 VAL E N 1
ATOM 5157 C CA . VAL E 1 160 ? -3.727 -8.199 89.652 1.00 27.05 139 VAL E CA 1
ATOM 5158 C C . VAL E 1 160 ? -3.269 -8.453 91.092 1.00 24.23 139 VAL E C 1
ATOM 5159 O O . VAL E 1 160 ? -2.216 -9.048 91.322 1.00 27.42 139 VAL E O 1
ATOM 5163 N N . ASP E 1 161 ? -4.076 -8.007 92.052 1.00 28.43 140 ASP E N 1
ATOM 5164 C CA . ASP E 1 161 ? -3.822 -8.208 93.485 1.00 28.67 140 ASP E CA 1
ATOM 5165 C C . ASP E 1 161 ? -2.538 -7.492 93.917 1.00 30.01 140 ASP E C 1
ATOM 5166 O O . ASP E 1 161 ? -1.748 -8.023 94.700 1.00 28.42 140 ASP E O 1
ATOM 5171 N N . GLU E 1 162 ? -2.270 -6.335 93.331 1.00 26.39 141 GLU E N 1
ATOM 5172 C CA . GLU E 1 162 ? -1.037 -5.644 93.646 1.00 28.73 141 GLU E CA 1
ATOM 5173 C C . GLU E 1 162 ? -1.272 -4.247 94.207 1.00 28.78 141 GLU E C 1
ATOM 5174 O O . GLU E 1 162 ? -0.512 -3.324 93.923 1.00 25.71 141 GLU E O 1
ATOM 5180 N N . SER E 1 163 ? -2.319 -4.094 95.010 1.00 23.30 142 SER E N 1
ATOM 5181 C CA . SER E 1 163 ? -2.596 -2.803 95.627 1.00 25.43 142 SER E CA 1
ATOM 5182 C C . SER E 1 163 ? -1.588 -2.568 96.750 1.00 31.16 142 SER E C 1
ATOM 5183 O O . SER E 1 163 ? -1.047 -3.525 97.300 1.00 27.96 142 SER E O 1
ATOM 5186 N N . PRO E 1 164 ? -1.347 -1.297 97.110 1.00 42.28 143 PRO E N 1
ATOM 5187 C CA . PRO E 1 164 ? -0.418 -0.997 98.206 1.00 42.98 143 PRO E CA 1
ATOM 5188 C C . PRO E 1 164 ? -1.047 -1.177 99.586 1.00 45.59 143 PRO E C 1
ATOM 5189 O O . PRO E 1 164 ? -1.710 -2.191 99.804 1.00 54.11 143 PRO E O 1
ATOM 5193 N N . ALA F 1 27 ? -0.099 14.604 88.231 1.00 57.45 6 ALA F N 1
ATOM 5194 C CA . ALA F 1 27 ? 1.340 14.795 88.074 1.00 57.90 6 ALA F CA 1
ATOM 5195 C C . ALA F 1 27 ? 2.065 13.458 88.181 1.00 57.41 6 ALA F C 1
ATOM 5196 O O . ALA F 1 27 ? 2.929 13.130 87.365 1.00 56.59 6 ALA F O 1
ATOM 5198 N N . ARG F 1 28 ? 1.714 12.710 89.221 1.00 47.67 7 ARG F N 1
ATOM 5199 C CA . ARG F 1 28 ? 2.213 11.360 89.468 1.00 45.85 7 ARG F CA 1
ATOM 5200 C C . ARG F 1 28 ? 1.567 10.376 88.504 1.00 40.67 7 ARG F C 1
ATOM 5201 O O . ARG F 1 28 ? 1.975 9.218 88.414 1.00 37.02 7 ARG F O 1
ATOM 5209 N N . LEU F 1 29 ? 0.559 10.851 87.779 1.00 41.30 8 LEU F N 1
ATOM 5210 C CA . LEU F 1 29 ? -0.254 9.983 86.939 1.00 41.07 8 LEU F CA 1
ATOM 5211 C C . LEU F 1 29 ? 0.457 9.324 85.764 1.00 36.93 8 LEU F C 1
ATOM 5212 O O . LEU F 1 29 ? 0.041 8.258 85.326 1.00 35.45 8 LEU F O 1
ATOM 5217 N N . ALA F 1 30 ? 1.567 9.876 85.300 1.00 30.61 9 ALA F N 1
ATOM 5218 C CA . ALA F 1 30 ? 2.274 9.201 84.223 1.00 29.95 9 ALA F CA 1
ATOM 5219 C C . ALA F 1 30 ? 2.988 7.991 84.815 1.00 29.52 9 ALA F C 1
ATOM 5220 O O . ALA F 1 30 ? 2.935 6.889 84.268 1.00 28.06 9 ALA F O 1
ATOM 5222 N N . SER F 1 31 ? 3.604 8.197 85.974 1.00 31.16 10 SER F N 1
ATOM 5223 C CA . SER F 1 31 ? 4.337 7.144 86.665 1.00 33.93 10 SER F CA 1
ATOM 5224 C C . SER F 1 31 ? 3.430 5.984 87.055 1.00 30.76 10 SER F C 1
ATOM 5225 O O . SER F 1 31 ? 3.731 4.825 86.761 1.00 29.03 10 SER F O 1
ATOM 5228 N N . ASP F 1 32 ? 2.325 6.299 87.723 1.00 29.77 11 ASP F N 1
ATOM 5229 C CA . ASP F 1 32 ? 1.400 5.275 88.201 1.00 30.80 11 ASP F CA 1
ATOM 5230 C C . ASP F 1 32 ? 0.676 4.547 87.067 1.00 26.15 11 ASP F C 1
ATOM 5231 O O . ASP F 1 32 ? 0.478 3.338 87.135 1.00 24.71 11 ASP F O 1
ATOM 5236 N N . LEU F 1 33 ? 0.271 5.283 86.033 1.00 30.68 12 LEU F N 1
ATOM 5237 C CA . LEU F 1 33 ? -0.442 4.675 84.912 1.00 30.40 12 LEU F CA 1
ATOM 5238 C C . LEU F 1 33 ? 0.492 3.744 84.147 1.00 30.07 12 LEU F C 1
ATOM 5239 O O . LEU F 1 33 ? 0.094 2.659 83.732 1.00 27.62 12 LEU F O 1
ATOM 5244 N N . SER F 1 34 ? 1.735 4.176 83.958 1.00 26.80 13 SER F N 1
ATOM 5245 C CA . SER F 1 34 ? 2.742 3.333 83.328 1.00 27.85 13 SER F CA 1
ATOM 5246 C C . SER F 1 34 ? 2.886 2.012 84.086 1.00 26.94 13 SER F C 1
ATOM 5247 O O . SER F 1 34 ? 2.851 0.945 83.487 1.00 24.45 13 SER F O 1
ATOM 5250 N N . LEU F 1 35 ? 3.041 2.100 85.403 1.00 26.99 14 LEU F N 1
ATOM 5251 C CA . LEU F 1 35 ? 3.159 0.915 86.247 1.00 28.25 14 LEU F CA 1
ATOM 5252 C C . LEU F 1 35 ? 1.959 -0.013 86.120 1.00 27.36 14 LEU F C 1
ATOM 5253 O O . LEU F 1 35 ? 2.120 -1.221 85.942 1.00 26.71 14 LEU F O 1
ATOM 5258 N N . ALA F 1 36 ? 0.762 0.561 86.220 1.00 24.88 15 ALA F N 1
ATOM 5259 C CA . ALA F 1 36 ? -0.484 -0.196 86.119 1.00 25.90 15 ALA F CA 1
ATOM 5260 C C . ALA F 1 36 ? -0.570 -0.936 84.796 1.00 26.29 15 ALA F C 1
ATOM 5261 O O . ALA F 1 36 ? -0.916 -2.118 84.753 1.00 23.59 15 ALA F O 1
ATOM 5263 N N . VAL F 1 37 ? -0.233 -0.244 83.714 1.00 25.34 16 VAL F N 1
ATOM 5264 C CA . VAL F 1 37 ? -0.295 -0.863 82.403 1.00 24.64 16 VAL F CA 1
ATOM 5265 C C . VAL F 1 37 ? 0.719 -1.999 82.276 1.00 25.40 16 VAL F C 1
ATOM 5266 O O . VAL F 1 37 ? 0.394 -3.063 81.753 1.00 25.01 16 VAL F O 1
ATOM 5270 N N . MET F 1 38 ? 1.924 -1.799 82.804 1.00 26.18 17 MET F N 1
ATOM 5271 C CA . MET F 1 38 ? 2.956 -2.832 82.745 1.00 26.69 17 MET F CA 1
ATOM 5272 C C . MET F 1 38 ? 2.579 -4.047 83.598 1.00 26.60 17 MET F C 1
ATOM 5273 O O . MET F 1 38 ? 2.783 -5.191 83.199 1.00 24.83 17 MET F O 1
ATOM 5278 N N . ARG F 1 39 ? 2.023 -3.783 84.774 1.00 23.28 18 ARG F N 1
ATOM 5279 C CA . ARG F 1 39 ? 1.639 -4.846 85.695 1.00 26.27 18 ARG F CA 1
ATOM 5280 C C . ARG F 1 39 ? 0.457 -5.658 85.177 1.00 23.76 18 ARG F C 1
ATOM 5281 O O . ARG F 1 39 ? 0.440 -6.875 85.318 1.00 24.06 18 ARG F O 1
ATOM 5289 N N . LEU F 1 40 ? -0.542 -4.994 84.600 1.00 23.36 19 LEU F N 1
ATOM 5290 C CA . LEU F 1 40 ? -1.683 -5.725 84.048 1.00 23.28 19 LEU F CA 1
ATOM 5291 C C . LEU F 1 40 ? -1.304 -6.454 82.751 1.00 25.78 19 LEU F C 1
ATOM 5292 O O . LEU F 1 40 ? -1.646 -7.619 82.571 1.00 20.51 19 LEU F O 1
ATOM 5297 N N . SER F 1 41 ? -0.565 -5.784 81.864 1.00 25.73 20 SER F N 1
ATOM 5298 C CA . SER F 1 41 ? -0.166 -6.418 80.604 1.00 25.28 20 SER F CA 1
ATOM 5299 C C . SER F 1 41 ? 0.726 -7.624 80.869 1.00 30.23 20 SER F C 1
ATOM 5300 O O . SER F 1 41 ? 0.666 -8.619 80.149 1.00 29.81 20 SER F O 1
ATOM 5303 N N . ARG F 1 42 ? 1.544 -7.531 81.910 1.00 25.38 21 ARG F N 1
ATOM 5304 C CA . ARG F 1 42 ? 2.380 -8.653 82.321 1.00 30.61 21 ARG F CA 1
ATOM 5305 C C . ARG F 1 42 ? 1.547 -9.910 82.588 1.00 29.69 21 ARG F C 1
ATOM 5306 O O . ARG F 1 42 ? 1.859 -10.989 82.079 1.00 29.73 21 ARG F O 1
ATOM 5314 N N . GLN F 1 43 ? 0.484 -9.762 83.374 1.00 30.82 22 GLN F N 1
ATOM 5315 C CA . GLN F 1 43 ? -0.420 -10.873 83.663 1.00 33.93 22 GLN F CA 1
ATOM 5316 C C . GLN F 1 43 ? -1.164 -11.344 82.417 1.00 35.47 22 GLN F C 1
ATOM 5317 O O . GLN F 1 43 ? -1.441 -12.534 82.277 1.00 37.39 22 GLN F O 1
ATOM 5323 N N . LEU F 1 44 ? -1.484 -10.421 81.508 1.00 26.35 23 LEU F N 1
ATOM 5324 C CA . LEU F 1 44 ? -2.254 -10.800 80.329 1.00 28.71 23 LEU F CA 1
ATOM 5325 C C . LEU F 1 44 ? -1.395 -11.572 79.340 1.00 34.60 23 LEU F C 1
ATOM 5326 O O . LEU F 1 44 ? -1.900 -12.403 78.590 1.00 39.19 23 LEU F O 1
ATOM 5331 N N . ARG F 1 45 ? -0.094 -11.309 79.348 1.00 28.43 24 ARG F N 1
ATOM 5332 C CA . ARG F 1 45 ? 0.828 -12.041 78.483 1.00 35.16 24 ARG F CA 1
ATOM 5333 C C . ARG F 1 45 ? 0.949 -13.463 79.022 1.00 39.00 24 ARG F C 1
ATOM 5334 O O . ARG F 1 45 ? 1.154 -14.416 78.269 1.00 45.28 24 ARG F O 1
ATOM 5342 N N . PHE F 1 46 ? 0.860 -13.582 80.343 1.00 39.83 25 PHE F N 1
ATOM 5343 C CA . PHE F 1 46 ? 0.917 -14.875 81.020 1.00 45.76 25 PHE F CA 1
ATOM 5344 C C . PHE F 1 46 ? -0.235 -15.802 80.663 1.00 57.79 25 PHE F C 1
ATOM 5345 O O . PHE F 1 46 ? -0.126 -17.016 80.841 1.00 57.82 25 PHE F O 1
ATOM 5353 N N . ARG F 1 47 ? -1.343 -15.252 80.176 1.00 105.97 26 ARG F N 1
ATOM 5354 C CA . ARG F 1 47 ? -2.464 -16.120 79.864 1.00 102.55 26 ARG F CA 1
ATOM 5355 C C . ARG F 1 47 ? -2.499 -16.419 78.373 1.00 104.47 26 ARG F C 1
ATOM 5356 O O . ARG F 1 47 ? -3.527 -16.818 77.835 1.00 102.78 26 ARG F O 1
ATOM 5364 N N . ASN F 1 48 ? -1.362 -16.247 77.712 1.00 69.96 27 ASN F N 1
ATOM 5365 C CA . ASN F 1 48 ? -1.219 -16.657 76.325 1.00 70.10 27 ASN F CA 1
ATOM 5366 C C . ASN F 1 48 ? -0.994 -18.167 76.304 1.00 77.43 27 ASN F C 1
ATOM 5367 O O . ASN F 1 48 ? -0.084 -18.658 76.967 1.00 77.56 27 ASN F O 1
ATOM 5372 N N . PRO F 1 49 ? -1.811 -18.913 75.540 1.00 105.73 28 PRO F N 1
ATOM 5373 C CA . PRO F 1 49 ? -1.741 -20.383 75.615 1.00 109.66 28 PRO F CA 1
ATOM 5374 C C . PRO F 1 49 ? -0.365 -20.888 75.153 1.00 116.47 28 PRO F C 1
ATOM 5375 O O . PRO F 1 49 ? 0.299 -20.193 74.389 1.00 112.77 28 PRO F O 1
ATOM 5379 N N . SER F 1 50 ? 0.067 -22.058 75.608 1.00 167.28 29 SER F N 1
ATOM 5380 C CA . SER F 1 50 ? 1.420 -22.511 75.318 1.00 171.60 29 SER F CA 1
ATOM 5381 C C . SER F 1 50 ? 1.560 -23.994 75.006 1.00 170.70 29 SER F C 1
ATOM 5382 O O . SER F 1 50 ? 0.844 -24.820 75.547 1.00 155.50 29 SER F O 1
ATOM 5385 N N . SER F 1 51 ? 2.432 -24.329 74.061 1.00 145.96 30 SER F N 1
ATOM 5386 C CA . SER F 1 51 ? 3.005 -23.363 73.119 1.00 154.29 30 SER F CA 1
ATOM 5387 C C . SER F 1 51 ? 3.154 -23.867 71.710 1.00 162.21 30 SER F C 1
ATOM 5388 O O . SER F 1 51 ? 3.872 -24.836 71.443 1.00 151.49 30 SER F O 1
ATOM 5391 N N . PRO F 1 52 ? 2.392 -23.264 70.807 1.00 65.06 31 PRO F N 1
ATOM 5392 C CA . PRO F 1 52 ? 2.619 -23.454 69.381 1.00 45.62 31 PRO F CA 1
ATOM 5393 C C . PRO F 1 52 ? 3.689 -22.446 68.937 1.00 38.84 31 PRO F C 1
ATOM 5394 O O . PRO F 1 52 ? 4.604 -22.822 68.206 1.00 36.21 31 PRO F O 1
ATOM 5398 N N . VAL F 1 53 ? 3.574 -21.193 69.380 1.00 35.57 32 VAL F N 1
ATOM 5399 C CA . VAL F 1 53 ? 4.552 -20.145 69.067 1.00 28.92 32 VAL F CA 1
ATOM 5400 C C . VAL F 1 53 ? 5.095 -19.459 70.314 1.00 26.31 32 VAL F C 1
ATOM 5401 O O . VAL F 1 53 ? 4.506 -19.554 71.387 1.00 27.86 32 VAL F O 1
ATOM 5405 N N . SER F 1 54 ? 6.230 -18.779 70.172 1.00 30.64 33 SER F N 1
ATOM 5406 C CA . SER F 1 54 ? 6.790 -18.020 71.284 1.00 29.83 33 SER F CA 1
ATOM 5407 C C . SER F 1 54 ? 5.962 -16.766 71.538 1.00 30.71 33 SER F C 1
ATOM 5408 O O . SER F 1 54 ? 5.132 -16.386 70.715 1.00 29.30 33 SER F O 1
ATOM 5411 N N . LEU F 1 55 ? 6.221 -16.106 72.663 1.00 31.78 34 LEU F N 1
ATOM 5412 C CA . LEU F 1 55 ? 5.522 -14.874 73.009 1.00 32.25 34 LEU F CA 1
ATOM 5413 C C . LEU F 1 55 ? 5.774 -13.750 72.002 1.00 34.20 34 LEU F C 1
ATOM 5414 O O . LEU F 1 55 ? 4.855 -13.005 71.654 1.00 33.16 34 LEU F O 1
ATOM 5419 N N . SER F 1 56 ? 7.016 -13.608 71.545 1.00 26.30 35 SER F N 1
ATOM 5420 C CA . SER F 1 56 ? 7.333 -12.552 70.581 1.00 27.16 35 SER F CA 1
ATOM 5421 C C . SER F 1 56 ? 6.706 -12.871 69.219 1.00 26.30 35 SER F C 1
ATOM 5422 O O . SER F 1 56 ? 6.237 -11.977 68.513 1.00 26.71 35 SER F O 1
ATOM 5425 N N . GLN F 1 57 ? 6.711 -14.148 68.849 1.00 24.96 36 GLN F N 1
ATOM 5426 C CA . GLN F 1 57 ? 6.082 -14.581 67.602 1.00 26.13 36 GLN F CA 1
ATOM 5427 C C . GLN F 1 57 ? 4.579 -14.313 67.660 1.00 27.85 36 GLN F C 1
ATOM 5428 O O . GLN F 1 57 ? 3.976 -13.883 66.670 1.00 25.62 36 GLN F O 1
ATOM 5434 N N . LEU F 1 58 ? 3.977 -14.586 68.816 1.00 28.78 37 LEU F N 1
ATOM 5435 C CA . LEU F 1 58 ? 2.554 -14.330 69.016 1.00 26.41 37 LEU F CA 1
ATOM 5436 C C . LEU F 1 58 ? 2.236 -12.841 68.920 1.00 30.40 37 LEU F C 1
ATOM 5437 O O . LEU F 1 58 ? 1.252 -12.447 68.292 1.00 28.14 37 LEU F O 1
ATOM 5442 N N . SER F 1 59 ? 3.086 -12.015 69.521 1.00 26.45 38 SER F N 1
ATOM 5443 C CA . SER F 1 59 ? 2.898 -10.569 69.482 1.00 26.89 38 SER F CA 1
ATOM 5444 C C . SER F 1 59 ? 2.934 -10.066 68.045 1.00 28.47 38 SER F C 1
ATOM 5445 O O . SER F 1 59 ? 2.088 -9.271 67.636 1.00 28.84 38 SER F O 1
ATOM 5448 N N . ALA F 1 60 ? 3.904 -10.549 67.275 1.00 35.35 39 ALA F N 1
ATOM 5449 C CA . ALA F 1 60 ? 4.034 -10.171 65.869 1.00 35.83 39 ALA F CA 1
ATOM 5450 C C . ALA F 1 60 ? 2.808 -10.597 65.067 1.00 35.73 39 ALA F C 1
ATOM 5451 O O . ALA F 1 60 ? 2.316 -9.863 64.204 1.00 34.79 39 ALA F O 1
ATOM 5453 N N . LEU F 1 61 ? 2.337 -11.803 65.359 1.00 26.88 40 LEU F N 1
ATOM 5454 C CA . LEU F 1 61 ? 1.184 -12.393 64.704 1.00 27.71 40 LEU F CA 1
ATOM 5455 C C . LEU F 1 61 ? -0.075 -11.573 65.016 1.00 28.77 40 LEU F C 1
ATOM 5456 O O . LEU F 1 61 ? -0.905 -11.324 64.143 1.00 30.68 40 LEU F O 1
ATOM 5461 N N . THR F 1 62 ? -0.203 -11.159 66.272 1.00 22.30 41 THR F N 1
ATOM 5462 C CA . THR F 1 62 ? -1.338 -10.360 66.725 1.00 28.33 41 THR F CA 1
ATOM 5463 C C . THR F 1 62 ? -1.371 -9.004 66.023 1.00 29.19 41 THR F C 1
ATOM 5464 O O . THR F 1 62 ? -2.423 -8.567 65.548 1.00 29.14 41 THR F O 1
ATOM 5468 N N . THR F 1 63 ? -0.215 -8.352 65.941 1.00 27.27 42 THR F N 1
ATOM 5469 C CA . THR F 1 63 ? -0.091 -7.077 65.229 1.00 29.68 42 THR F CA 1
ATOM 5470 C C . THR F 1 63 ? -0.493 -7.208 63.763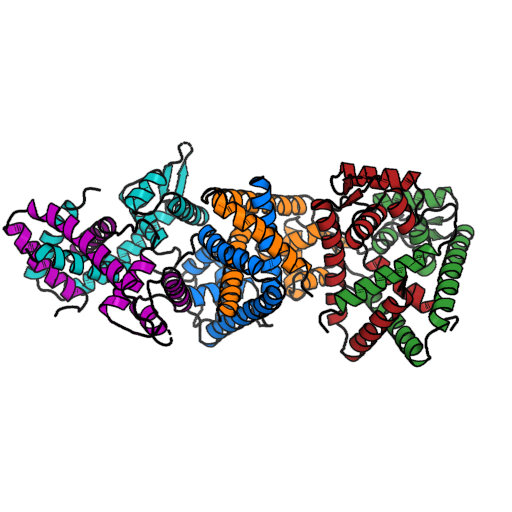 1.00 31.20 42 THR F C 1
ATOM 5471 O O . THR F 1 63 ? -1.237 -6.385 63.224 1.00 32.27 42 THR F O 1
ATOM 5475 N N . LEU F 1 64 ? 0.006 -8.257 63.129 1.00 32.02 43 LEU F N 1
ATOM 5476 C CA . LEU F 1 64 ? -0.282 -8.543 61.735 1.00 35.05 43 LEU F CA 1
ATOM 5477 C C . LEU F 1 64 ? -1.788 -8.756 61.526 1.00 36.94 43 LEU F C 1
ATOM 5478 O O . LEU F 1 64 ? -2.365 -8.308 60.533 1.00 39.29 43 LEU F O 1
ATOM 5483 N N . ALA F 1 65 ? -2.420 -9.432 62.479 1.00 40.07 44 ALA F N 1
ATOM 5484 C CA . ALA F 1 65 ? -3.840 -9.754 62.402 1.00 41.60 44 ALA F CA 1
ATOM 5485 C C . ALA F 1 65 ? -4.728 -8.529 62.631 1.00 44.68 44 ALA F C 1
ATOM 5486 O O . ALA F 1 65 ? -5.748 -8.362 61.961 1.00 46.25 44 ALA F O 1
ATOM 5488 N N . ASN F 1 66 ? -4.341 -7.679 63.579 1.00 43.04 45 ASN F N 1
ATOM 5489 C CA . ASN F 1 66 ? -5.156 -6.524 63.935 1.00 45.95 45 ASN F CA 1
ATOM 5490 C C . ASN F 1 66 ? -4.970 -5.374 62.966 1.00 43.87 45 ASN F C 1
ATOM 5491 O O . ASN F 1 66 ? -5.879 -4.573 62.761 1.00 46.25 45 ASN F O 1
ATOM 5496 N N . GLU F 1 67 ? -3.792 -5.294 62.362 1.00 43.20 46 GLU F N 1
ATOM 5497 C CA . GLU F 1 67 ? -3.469 -4.135 61.548 1.00 45.92 46 GLU F CA 1
ATOM 5498 C C . GLU F 1 67 ? -3.419 -4.437 60.062 1.00 45.02 46 GLU F C 1
ATOM 5499 O O . GLU F 1 67 ? -3.450 -3.523 59.240 1.00 44.19 46 GLU F O 1
ATOM 5505 N N . GLY F 1 68 ? -3.279 -5.713 59.719 1.00 38.60 47 GLY F N 1
ATOM 5506 C CA . GLY F 1 68 ? -3.319 -6.136 58.332 1.00 36.16 47 GLY F CA 1
ATOM 5507 C C . GLY F 1 68 ? -1.930 -6.360 57.777 1.00 37.90 47 GLY F C 1
ATOM 5508 O O . GLY F 1 68 ? -0.935 -6.123 58.462 1.00 38.47 47 GLY F O 1
ATOM 5509 N N . ALA F 1 69 ? -1.876 -6.812 56.527 1.00 41.20 48 ALA F N 1
ATOM 5510 C CA . ALA F 1 69 ? -0.627 -7.094 55.822 1.00 44.35 48 ALA F CA 1
ATOM 5511 C C . ALA F 1 69 ? 0.366 -5.938 55.816 1.00 46.57 48 ALA F C 1
ATOM 5512 O O . ALA F 1 69 ? -0.012 -4.786 55.615 1.00 45.81 48 ALA F O 1
ATOM 5514 N N . MET F 1 70 ? 1.636 -6.254 56.049 1.00 45.26 49 MET F N 1
ATOM 5515 C CA . MET F 1 70 ? 2.699 -5.258 55.978 1.00 46.16 49 MET F CA 1
ATOM 5516 C C . MET F 1 70 ? 4.040 -5.923 55.682 1.00 50.15 49 MET F C 1
ATOM 5517 O O . MET F 1 70 ? 4.133 -7.149 55.596 1.00 49.46 49 MET F O 1
ATOM 5522 N N . THR F 1 71 ? 5.066 -5.099 55.499 1.00 44.48 50 THR F N 1
ATOM 5523 C CA . THR F 1 71 ? 6.427 -5.564 55.256 1.00 46.01 50 THR F CA 1
ATOM 5524 C C . THR F 1 71 ? 7.106 -5.922 56.591 1.00 42.34 50 THR F C 1
ATOM 5525 O O . THR F 1 71 ? 6.668 -5.462 57.649 1.00 38.51 50 THR F O 1
ATOM 5529 N N . PRO F 1 72 ? 8.152 -6.771 56.555 1.00 45.86 51 PRO F N 1
ATOM 5530 C CA . PRO F 1 72 ? 8.896 -7.093 57.780 1.00 43.87 51 PRO F CA 1
ATOM 5531 C C . PRO F 1 72 ? 9.457 -5.869 58.494 1.00 42.67 51 PRO F C 1
ATOM 5532 O O . PRO F 1 72 ? 9.473 -5.833 59.724 1.00 41.20 51 PRO F O 1
ATOM 5536 N N . GLY F 1 73 ? 9.911 -4.881 57.732 1.00 41.04 52 GLY F N 1
ATOM 5537 C CA . GLY F 1 73 ? 10.437 -3.664 58.317 1.00 40.57 52 GLY F CA 1
ATOM 5538 C C . GLY F 1 73 ? 9.379 -2.909 59.097 1.00 37.58 52 GLY F C 1
ATOM 5539 O O . GLY F 1 73 ? 9.636 -2.415 60.196 1.00 35.49 52 GLY F O 1
ATOM 5540 N N . ALA F 1 74 ? 8.179 -2.836 58.534 1.00 38.70 53 ALA F N 1
ATOM 5541 C CA . ALA F 1 74 ? 7.071 -2.144 59.182 1.00 40.58 53 ALA F CA 1
ATOM 5542 C C . ALA F 1 74 ? 6.664 -2.866 60.459 1.00 39.66 53 ALA F C 1
ATOM 5543 O O . ALA F 1 74 ? 6.405 -2.240 61.490 1.00 38.83 53 ALA F O 1
ATOM 5545 N N . LEU F 1 75 ? 6.614 -4.189 60.379 1.00 32.40 54 LEU F N 1
ATOM 5546 C CA . LEU F 1 75 ? 6.266 -5.015 61.526 1.00 33.06 54 LEU F CA 1
ATOM 5547 C C . LEU F 1 75 ? 7.293 -4.832 62.635 1.00 29.93 54 LEU F C 1
ATOM 5548 O O . LEU F 1 75 ? 6.944 -4.716 63.808 1.00 28.95 54 LEU F O 1
ATOM 5553 N N . ALA F 1 76 ? 8.562 -4.789 62.241 1.00 37.07 55 ALA F N 1
ATOM 5554 C CA . ALA F 1 76 ? 9.662 -4.591 63.174 1.00 35.77 55 ALA F CA 1
ATOM 5555 C C . ALA F 1 76 ? 9.504 -3.273 63.918 1.00 37.20 55 ALA F C 1
ATOM 5556 O O . ALA F 1 76 ? 9.722 -3.198 65.129 1.00 35.08 55 ALA F O 1
ATOM 5558 N N . ILE F 1 77 ? 9.110 -2.237 63.186 1.00 33.43 56 ILE F N 1
ATOM 5559 C CA . ILE F 1 77 ? 8.912 -0.919 63.778 1.00 33.89 56 ILE F CA 1
ATOM 5560 C C . ILE F 1 77 ? 7.794 -0.963 64.813 1.00 30.89 56 ILE F C 1
ATOM 5561 O O . ILE F 1 77 ? 7.949 -0.482 65.936 1.00 30.18 56 ILE F O 1
ATOM 5566 N N . ARG F 1 78 ? 6.676 -1.575 64.441 1.00 32.73 57 ARG F N 1
ATOM 5567 C CA . ARG F 1 78 ? 5.520 -1.669 65.325 1.00 33.30 57 ARG F CA 1
ATOM 5568 C C . ARG F 1 78 ? 5.818 -2.534 66.542 1.00 31.40 57 ARG F C 1
ATOM 5569 O O . ARG F 1 78 ? 5.313 -2.281 67.635 1.00 33.51 57 ARG F O 1
ATOM 5577 N N . GLU F 1 79 ? 6.646 -3.555 66.350 1.00 31.28 58 GLU F N 1
ATOM 5578 C CA . GLU F 1 79 ? 7.005 -4.455 67.440 1.00 29.91 58 GLU F CA 1
ATOM 5579 C C . GLU F 1 79 ? 8.167 -3.891 68.248 1.00 30.81 58 GLU F C 1
ATOM 5580 O O . GLU F 1 79 ? 8.488 -4.399 69.324 1.00 28.50 58 GLU F O 1
ATOM 5586 N N . ARG F 1 80 ? 8.781 -2.837 67.713 1.00 33.34 59 ARG F N 1
ATOM 5587 C CA . ARG F 1 80 ? 9.897 -2.141 68.353 1.00 33.61 59 ARG F CA 1
ATOM 5588 C C . ARG F 1 80 ? 11.119 -3.061 68.507 1.00 35.02 59 ARG F C 1
ATOM 5589 O O . ARG F 1 80 ? 11.805 -3.051 69.528 1.00 37.14 59 ARG F O 1
ATOM 5597 N N . VAL F 1 81 ? 11.356 -3.873 67.479 1.00 36.37 60 VAL F N 1
ATOM 5598 C CA . VAL F 1 81 ? 12.555 -4.708 67.371 1.00 43.87 60 VAL F CA 1
ATOM 5599 C C . VAL F 1 81 ? 13.295 -4.372 66.069 1.00 45.85 60 VAL F C 1
ATOM 5600 O O . VAL F 1 81 ? 12.706 -3.822 65.139 1.00 40.28 60 VAL F O 1
ATOM 5604 N N . ARG F 1 82 ? 14.592 -4.653 66.011 1.00 55.53 61 ARG F N 1
ATOM 5605 C CA . ARG F 1 82 ? 15.348 -4.355 64.798 1.00 55.94 61 ARG F CA 1
ATOM 5606 C C . ARG F 1 82 ? 14.973 -5.357 63.705 1.00 46.60 61 ARG F C 1
ATOM 5607 O O . ARG F 1 82 ? 14.719 -6.528 63.992 1.00 45.07 61 ARG F O 1
ATOM 5615 N N . PRO F 1 83 ? 14.904 -4.885 62.448 1.00 37.98 62 PRO F N 1
ATOM 5616 C CA . PRO F 1 83 ? 14.423 -5.654 61.289 1.00 37.42 62 PRO F CA 1
ATOM 5617 C C . PRO F 1 83 ? 15.054 -7.048 61.055 1.00 35.85 62 PRO F C 1
ATOM 5618 O O . PRO F 1 83 ? 14.313 -7.944 60.653 1.00 32.42 62 PRO F O 1
ATOM 5622 N N . PRO F 1 84 ? 16.375 -7.230 61.264 1.00 39.26 63 PRO F N 1
ATOM 5623 C CA . PRO F 1 84 ? 16.859 -8.601 61.040 1.00 36.84 63 PRO F CA 1
ATOM 5624 C C . PRO F 1 84 ? 16.206 -9.626 61.965 1.00 35.56 63 PRO F C 1
ATOM 5625 O O . PRO F 1 84 ? 15.848 -10.713 61.514 1.00 32.99 63 PRO F O 1
ATOM 5629 N N . SER F 1 85 ? 16.036 -9.277 63.234 1.00 40.88 64 SER F N 1
ATOM 5630 C CA . SER F 1 85 ? 15.384 -10.176 64.175 1.00 42.15 64 SER F CA 1
ATOM 5631 C C . SER F 1 85 ? 13.941 -10.478 63.781 1.00 40.15 64 SER F C 1
ATOM 5632 O O . SER F 1 85 ? 13.502 -11.623 63.863 1.00 40.19 64 SER F O 1
ATOM 5635 N N . MET F 1 86 ? 13.208 -9.455 63.351 1.00 35.18 65 MET F N 1
ATOM 5636 C CA . MET F 1 86 ? 11.814 -9.640 62.955 1.00 33.67 65 MET F CA 1
ATOM 5637 C C . MET F 1 86 ? 11.730 -10.517 61.713 1.00 30.46 65 MET F C 1
ATOM 5638 O O . MET F 1 86 ? 10.779 -11.273 61.544 1.00 29.61 65 MET F O 1
ATOM 5643 N N . THR F 1 87 ? 12.716 -10.389 60.832 1.00 31.46 66 THR F N 1
ATOM 5644 C CA . THR F 1 87 ? 12.769 -11.215 59.633 1.00 32.02 66 THR F CA 1
ATOM 5645 C C . THR F 1 87 ? 12.860 -12.698 60.013 1.00 31.69 66 THR F C 1
ATOM 5646 O O . THR F 1 87 ? 12.271 -13.553 59.345 1.00 31.69 66 THR F O 1
ATOM 5650 N N . ARG F 1 88 ? 13.569 -13.000 61.097 1.00 30.87 67 ARG F N 1
ATOM 5651 C CA . ARG F 1 88 ? 13.655 -14.383 61.573 1.00 32.38 67 ARG F CA 1
ATOM 5652 C C . ARG F 1 88 ? 12.379 -14.809 62.308 1.00 33.30 67 ARG F C 1
ATOM 5653 O O . ARG F 1 88 ? 12.010 -15.982 62.278 1.00 32.34 67 ARG F O 1
ATOM 5661 N N . VAL F 1 89 ? 11.739 -13.874 63.009 1.00 32.36 68 VAL F N 1
ATOM 5662 C CA . VAL F 1 89 ? 10.447 -14.152 63.637 1.00 27.88 68 VAL F CA 1
ATOM 5663 C C . VAL F 1 89 ? 9.425 -14.569 62.584 1.00 31.86 68 VAL F C 1
ATOM 5664 O O . VAL F 1 89 ? 8.742 -15.584 62.722 1.00 30.29 68 VAL F O 1
ATOM 5668 N N . ILE F 1 90 ? 9.328 -13.760 61.535 1.00 28.87 69 ILE F N 1
ATOM 5669 C CA . ILE F 1 90 ? 8.427 -14.012 60.419 1.00 28.87 69 ILE F CA 1
ATOM 5670 C C . ILE F 1 90 ? 8.709 -15.354 59.745 1.00 29.90 69 ILE F C 1
ATOM 5671 O O . ILE F 1 90 ? 7.787 -16.121 59.462 1.00 31.69 69 ILE F O 1
ATOM 5676 N N . ALA F 1 91 ? 9.986 -15.635 59.505 1.00 28.19 70 ALA F N 1
ATOM 5677 C CA . ALA F 1 91 ? 10.407 -16.884 58.876 1.00 30.08 70 ALA F CA 1
ATOM 5678 C C . ALA F 1 91 ? 9.963 -18.089 59.694 1.00 30.21 70 ALA F C 1
ATOM 5679 O O . ALA F 1 91 ? 9.524 -19.098 59.139 1.00 31.20 70 ALA F O 1
ATOM 5681 N N . SER F 1 92 ? 10.092 -17.984 61.013 1.00 30.45 71 SER F N 1
ATOM 5682 C CA . SER F 1 92 ? 9.665 -19.050 61.912 1.00 32.97 71 SER F CA 1
ATOM 5683 C C . SER F 1 92 ? 8.156 -19.250 61.821 1.00 33.38 71 SER F C 1
ATOM 5684 O O . SER F 1 92 ? 7.664 -20.377 61.845 1.00 33.81 71 SER F O 1
ATOM 5687 N N . LEU F 1 93 ? 7.428 -18.143 61.742 1.00 30.21 72 LEU F N 1
ATOM 5688 C CA . LEU F 1 93 ? 5.977 -18.191 61.603 1.00 32.59 72 LEU F CA 1
ATOM 5689 C C . LEU F 1 93 ? 5.577 -18.808 60.267 1.00 32.10 72 LEU F C 1
ATOM 5690 O O . LEU F 1 93 ? 4.625 -19.581 60.198 1.00 32.70 72 LEU F O 1
ATOM 5695 N N . ALA F 1 94 ? 6.323 -18.474 59.217 1.00 30.54 73 ALA F N 1
ATOM 5696 C CA . ALA F 1 94 ? 6.065 -19.000 57.881 1.00 31.07 73 ALA F CA 1
ATOM 5697 C C . ALA F 1 94 ? 6.263 -20.514 57.832 1.00 35.32 73 ALA F C 1
ATOM 5698 O O . ALA F 1 94 ? 5.437 -21.236 57.271 1.00 32.55 73 ALA F O 1
ATOM 5700 N N . ASP F 1 95 ? 7.366 -20.976 58.418 1.00 32.55 74 ASP F N 1
ATOM 5701 C CA . ASP F 1 95 ? 7.661 -22.397 58.555 1.00 35.10 74 ASP F CA 1
ATOM 5702 C C . ASP F 1 95 ? 6.496 -23.178 59.153 1.00 38.05 74 ASP F C 1
ATOM 5703 O O . ASP F 1 95 ? 6.197 -24.293 58.723 1.00 34.84 74 ASP F O 1
ATOM 5708 N N . MET F 1 96 ? 5.870 -22.601 60.174 1.00 38.26 75 MET F N 1
ATOM 5709 C CA . MET F 1 96 ? 4.730 -23.233 60.825 1.00 37.10 75 MET F CA 1
ATOM 5710 C C . MET F 1 96 ? 3.409 -22.913 60.120 1.00 36.79 75 MET F C 1
ATOM 5711 O O . MET F 1 96 ? 2.347 -23.368 60.541 1.00 34.64 75 MET F O 1
ATOM 5716 N N . GLY F 1 97 ? 3.486 -22.132 59.045 1.00 35.71 76 GLY F N 1
ATOM 5717 C CA . GLY F 1 97 ? 2.324 -21.807 58.231 1.00 36.22 76 GLY F CA 1
ATOM 5718 C C . GLY F 1 97 ? 1.345 -20.813 58.830 1.00 38.31 76 GLY F C 1
ATOM 5719 O O . GLY F 1 97 ? 0.163 -20.810 58.476 1.00 36.86 76 GLY F O 1
ATOM 5720 N N . PHE F 1 98 ? 1.838 -19.944 59.708 1.00 33.20 77 PHE F N 1
ATOM 5721 C CA . PHE F 1 98 ? 0.984 -18.980 60.402 1.00 32.98 77 PHE F CA 1
ATOM 5722 C C . PHE F 1 98 ? 0.944 -17.629 59.706 1.00 33.69 77 PHE F C 1
ATOM 5723 O O . PHE F 1 98 ? 0.097 -16.790 60.017 1.00 33.08 77 PHE F O 1
ATOM 5731 N N . VAL F 1 99 ? 1.878 -17.412 58.787 1.00 35.78 78 VAL F N 1
ATOM 5732 C CA . VAL F 1 99 ? 1.849 -16.230 57.938 1.00 37.98 78 VAL F CA 1
ATOM 5733 C C . VAL F 1 99 ? 2.057 -16.638 56.491 1.00 41.74 78 VAL F C 1
ATOM 5734 O O . VAL F 1 99 ? 2.778 -17.597 56.199 1.00 40.16 78 VAL F O 1
ATOM 5738 N N . ASP F 1 100 ? 1.354 -15.962 55.594 1.00 42.52 79 ASP F N 1
ATOM 5739 C CA . ASP F 1 100 ? 1.597 -16.128 54.173 1.00 46.82 79 ASP F CA 1
ATOM 5740 C C . ASP F 1 100 ? 2.593 -15.066 53.702 1.00 50.95 79 ASP F C 1
ATOM 5741 O O . ASP F 1 100 ? 2.889 -14.116 54.428 1.00 51.37 79 ASP F O 1
ATOM 5746 N N . ARG F 1 101 ? 3.055 -15.196 52.466 1.00 51.14 80 ARG F N 1
ATOM 5747 C CA . ARG F 1 101 ? 3.919 -14.194 51.853 1.00 56.24 80 ARG F CA 1
ATOM 5748 C C . ARG F 1 101 ? 3.469 -13.990 50.419 1.00 60.29 80 ARG F C 1
ATOM 5749 O O . ARG F 1 101 ? 3.013 -14.928 49.769 1.00 60.42 80 ARG F O 1
ATOM 5757 N N . ALA F 1 102 ? 3.607 -12.768 49.922 1.00 63.23 81 ALA F N 1
ATOM 5758 C CA . ALA F 1 102 ? 3.190 -12.470 48.561 1.00 73.42 81 ALA F CA 1
ATOM 5759 C C . ALA F 1 102 ? 4.229 -11.626 47.838 1.00 83.14 81 ALA F C 1
ATOM 5760 O O . ALA F 1 102 ? 4.535 -10.512 48.262 1.00 81.33 81 ALA F O 1
ATOM 5762 N N . PRO F 1 103 ? 4.785 -12.171 46.745 1.00 139.84 82 PRO F N 1
ATOM 5763 C CA . PRO F 1 103 ? 5.776 -11.490 45.903 1.00 136.59 82 PRO F CA 1
ATOM 5764 C C . PRO F 1 103 ? 5.175 -10.317 45.131 1.00 125.19 82 PRO F C 1
ATOM 5765 O O . PRO F 1 103 ? 4.658 -9.382 45.743 1.00 121.90 82 PRO F O 1
ATOM 5769 N N . GLN F 1 110 ? 7.175 -5.495 46.936 1.00 133.58 89 GLN F N 1
ATOM 5770 C CA . GLN F 1 110 ? 8.172 -6.324 47.597 1.00 131.47 89 GLN F CA 1
ATOM 5771 C C . GLN F 1 110 ? 7.448 -7.529 48.245 1.00 128.60 89 GLN F C 1
ATOM 5772 O O . GLN F 1 110 ? 6.462 -8.024 47.696 1.00 128.93 89 GLN F O 1
ATOM 5778 N N . VAL F 1 111 ? 7.905 -8.012 49.395 1.00 88.02 90 VAL F N 1
ATOM 5779 C CA . VAL F 1 111 ? 7.239 -9.153 50.028 1.00 77.13 90 VAL F CA 1
ATOM 5780 C C . VAL F 1 111 ? 6.369 -8.678 51.204 1.00 68.85 90 VAL F C 1
ATOM 5781 O O . VAL F 1 111 ? 6.867 -8.309 52.264 1.00 62.57 90 VAL F O 1
ATOM 5785 N N . LEU F 1 112 ? 5.057 -8.666 50.998 1.00 69.64 91 LEU F N 1
ATOM 5786 C CA . LEU F 1 112 ? 4.143 -8.289 52.069 1.00 65.39 91 LEU F CA 1
ATOM 5787 C C . LEU F 1 112 ? 3.698 -9.555 52.783 1.00 60.42 91 LEU F C 1
ATOM 5788 O O . LEU F 1 112 ? 3.365 -10.553 52.145 1.00 60.73 91 LEU F O 1
ATOM 5793 N N . VAL F 1 113 ? 3.700 -9.514 54.112 1.00 52.11 92 VAL F N 1
ATOM 5794 C CA . VAL F 1 113 ? 3.279 -10.665 54.902 1.00 48.65 92 VAL F CA 1
ATOM 5795 C C . VAL F 1 113 ? 1.975 -10.410 55.645 1.00 45.07 92 VAL F C 1
ATOM 5796 O O . VAL F 1 113 ? 1.715 -9.303 56.113 1.00 44.68 92 VAL F O 1
ATOM 5800 N N . SER F 1 114 ? 1.146 -11.443 55.725 1.00 37.67 93 SER F N 1
ATOM 5801 C CA . SER F 1 114 ? -0.119 -11.361 56.442 1.00 35.91 93 SER F CA 1
ATOM 5802 C C . SER F 1 114 ? -0.346 -12.657 57.196 1.00 33.28 93 SER F C 1
ATOM 5803 O O . SER F 1 114 ? 0.272 -13.670 56.878 1.00 35.99 93 SER F O 1
ATOM 5806 N N . VAL F 1 115 ? -1.222 -12.638 58.194 1.00 37.35 94 VAL F N 1
ATOM 5807 C CA . VAL F 1 115 ? -1.536 -13.864 58.915 1.00 38.22 94 VAL F CA 1
ATOM 5808 C C . VAL F 1 115 ? -2.361 -14.797 58.030 1.00 39.36 94 VAL F C 1
ATOM 5809 O O . VAL F 1 115 ? -3.199 -14.350 57.242 1.00 36.68 94 VAL F O 1
ATOM 5813 N N . SER F 1 116 ? -2.101 -16.093 58.159 1.00 36.37 95 SER F N 1
ATOM 5814 C CA . SER F 1 116 ? -2.901 -17.121 57.502 1.00 35.75 95 SER F CA 1
ATOM 5815 C C . SER F 1 116 ? -4.146 -17.387 58.340 1.00 36.24 95 SER F C 1
ATOM 5816 O O . SER F 1 116 ? -4.325 -16.755 59.380 1.00 35.78 95 SER F O 1
ATOM 5819 N N . GLU F 1 117 ? -4.992 -18.327 57.922 1.00 35.32 96 GLU F N 1
ATOM 5820 C CA . GLU F 1 117 ? -6.190 -18.621 58.704 1.00 36.29 96 GLU F CA 1
ATOM 5821 C C . GLU F 1 117 ? -5.804 -19.301 60.005 1.00 34.10 96 GLU F C 1
ATOM 5822 O O . GLU F 1 117 ? -6.415 -19.064 61.044 1.00 36.31 96 GLU F O 1
ATOM 5828 N N . SER F 1 118 ? -4.774 -20.136 59.947 1.00 30.50 97 SER F N 1
ATOM 5829 C CA . SER F 1 118 ? -4.276 -20.800 61.145 1.00 32.05 97 SER F CA 1
ATOM 5830 C C . SER F 1 118 ? -3.606 -19.786 62.061 1.00 31.89 97 SER F C 1
ATOM 5831 O O . SER F 1 118 ? -3.697 -19.891 63.285 1.00 33.24 97 SER F O 1
ATOM 5834 N N . GLY F 1 119 ? -2.945 -18.800 61.465 1.00 40.57 98 GLY F N 1
ATOM 5835 C CA . GLY F 1 119 ? -2.311 -17.743 62.230 1.00 40.12 98 GLY F CA 1
ATOM 5836 C C . GLY F 1 119 ? -3.363 -16.937 62.965 1.00 43.75 98 GLY F C 1
ATOM 5837 O O . GLY F 1 119 ? -3.228 -16.661 64.158 1.00 43.18 98 GLY F O 1
ATOM 5838 N N . ALA F 1 120 ? -4.424 -16.582 62.248 1.00 39.97 99 ALA F N 1
ATOM 5839 C CA . ALA F 1 120 ? -5.552 -15.853 62.822 1.00 39.84 99 ALA F CA 1
ATOM 5840 C C . ALA F 1 120 ? -6.168 -16.630 63.981 1.00 38.96 99 ALA F C 1
ATOM 5841 O O . ALA F 1 120 ? -6.565 -16.042 64.988 1.00 37.75 99 ALA F O 1
ATOM 5843 N N . GLU F 1 121 ? -6.248 -17.951 63.827 1.00 39.66 100 GLU F N 1
ATOM 5844 C CA . GLU F 1 121 ? -6.797 -18.832 64.861 1.00 41.14 100 GLU F CA 1
ATOM 5845 C C . GLU F 1 121 ? -5.994 -18.797 66.164 1.00 37.12 100 GLU F C 1
ATOM 5846 O O . GLU F 1 121 ? -6.573 -18.825 67.251 1.00 35.57 100 GLU F O 1
ATOM 5852 N N . LEU F 1 122 ? -4.667 -18.781 66.057 1.00 36.77 101 LEU F N 1
ATOM 5853 C CA . LEU F 1 122 ? -3.813 -18.606 67.234 1.00 35.12 101 LEU F CA 1
ATOM 5854 C C . LEU F 1 122 ? -4.056 -17.278 67.943 1.00 32.61 101 LEU F C 1
ATOM 5855 O O . LEU F 1 122 ? -4.160 -17.232 69.169 1.00 31.21 101 LEU F O 1
ATOM 5860 N N . VAL F 1 123 ? -4.131 -16.202 67.164 1.00 35.71 102 VAL F N 1
ATOM 5861 C CA . VAL F 1 123 ? -4.353 -14.865 67.711 1.00 33.42 102 VAL F CA 1
ATOM 5862 C C . VAL F 1 123 ? -5.673 -14.740 68.468 1.00 33.24 102 VAL F C 1
ATOM 5863 O O . VAL F 1 123 ? -5.708 -14.179 69.560 1.00 30.32 102 VAL F O 1
ATOM 5867 N N . LYS F 1 124 ? -6.759 -15.256 67.908 1.00 32.20 103 LYS F N 1
ATOM 5868 C CA . LYS F 1 124 ? -8.026 -15.175 68.626 1.00 30.52 103 LYS F CA 1
ATOM 5869 C C . LYS F 1 124 ? -8.024 -16.092 69.848 1.00 30.67 103 LYS F C 1
ATOM 5870 O O . LYS F 1 124 ? -8.612 -15.753 70.876 1.00 30.02 103 LYS F O 1
ATOM 5876 N N . ALA F 1 125 ? -7.370 -17.247 69.755 1.00 29.21 104 ALA F N 1
ATOM 5877 C CA . ALA F 1 125 ? -7.313 -18.138 70.912 1.00 29.05 104 ALA F CA 1
ATOM 5878 C C . ALA F 1 125 ? -6.619 -17.424 72.066 1.00 30.76 104 ALA F C 1
ATOM 5879 O O . ALA F 1 125 ? -7.120 -17.414 73.191 1.00 29.10 104 ALA F O 1
ATOM 5881 N N . ALA F 1 126 ? -5.487 -16.790 71.775 1.00 26.55 105 ALA F N 1
ATOM 5882 C CA . ALA F 1 126 ? -4.774 -16.022 72.788 1.00 29.90 105 ALA F CA 1
ATOM 5883 C C . ALA F 1 126 ? -5.634 -14.864 73.302 1.00 24.73 105 ALA F C 1
ATOM 5884 O O . ALA F 1 126 ? -5.707 -14.632 74.509 1.00 23.61 105 ALA F O 1
ATOM 5886 N N . ARG F 1 127 ? -6.285 -14.138 72.394 1.00 24.98 106 ARG F N 1
ATOM 5887 C CA . ARG F 1 127 ? -7.150 -13.025 72.789 1.00 27.08 106 ARG F CA 1
ATOM 5888 C C . ARG F 1 127 ? -8.335 -13.515 73.629 1.00 25.32 106 ARG F C 1
ATOM 5889 O O . ARG F 1 127 ? -8.708 -12.881 74.614 1.00 23.34 106 ARG F O 1
ATOM 5897 N N . ARG F 1 128 ? -8.913 -14.650 73.249 1.00 30.38 107 ARG F N 1
ATOM 5898 C CA . ARG F 1 128 ? -10.014 -15.244 74.013 1.00 30.59 107 ARG F CA 1
ATOM 5899 C C . ARG F 1 128 ? -9.590 -15.603 75.438 1.00 32.64 107 ARG F C 1
ATOM 5900 O O . ARG F 1 128 ? -10.349 -15.400 76.388 1.00 30.79 107 ARG F O 1
ATOM 5908 N N . ALA F 1 129 ? -8.389 -16.156 75.580 1.00 30.21 108 ALA F N 1
ATOM 5909 C CA . ALA F 1 129 ? -7.848 -16.499 76.893 1.00 31.97 108 ALA F CA 1
ATOM 5910 C C . ALA F 1 129 ? -7.668 -15.263 77.778 1.00 30.33 108 ALA F C 1
ATOM 5911 O O . ALA F 1 129 ? -7.977 -15.294 78.967 1.00 28.02 108 ALA F O 1
ATOM 5913 N N . ARG F 1 130 ? -7.139 -14.187 77.201 1.00 27.50 109 ARG F N 1
ATOM 5914 C CA . ARG F 1 130 ? -6.963 -12.935 77.935 1.00 25.66 109 ARG F CA 1
ATOM 5915 C C . ARG F 1 130 ? -8.313 -12.393 78.395 1.00 25.22 109 ARG F C 1
ATOM 5916 O O . ARG F 1 130 ? -8.457 -11.933 79.527 1.00 20.32 109 ARG F O 1
ATOM 5924 N N . GLN F 1 131 ? -9.300 -12.436 77.504 1.00 24.66 110 GLN F N 1
ATOM 5925 C CA . GLN F 1 131 ? -10.616 -11.899 77.822 1.00 25.93 110 GLN F CA 1
ATOM 5926 C C . GLN F 1 131 ? -11.241 -12.663 78.981 1.00 24.95 110 GLN F C 1
ATOM 5927 O O . GLN F 1 131 ? -11.813 -12.070 79.890 1.00 21.47 110 GLN F O 1
ATOM 5933 N N . GLU F 1 132 ? -11.083 -13.979 78.970 1.00 28.89 111 GLU F N 1
ATOM 5934 C CA . GLU F 1 132 ? -11.676 -14.811 80.008 1.00 28.52 111 GLU F CA 1
ATOM 5935 C C . GLU F 1 132 ? -10.993 -14.590 81.354 1.00 29.61 111 GLU F C 1
ATOM 5936 O O . GLU F 1 132 ? -11.661 -14.418 82.372 1.00 28.70 111 GLU F O 1
ATOM 5942 N N . TRP F 1 133 ? -9.664 -14.544 81.350 1.00 32.62 112 TRP F N 1
ATOM 5943 C CA . TRP F 1 133 ? -8.918 -14.262 82.572 1.00 32.51 112 TRP F CA 1
ATOM 5944 C C . TRP F 1 133 ? -9.289 -12.892 83.148 1.00 32.14 112 TRP F C 1
ATOM 5945 O O . TRP F 1 133 ? -9.568 -12.767 84.343 1.00 31.59 112 TRP F O 1
ATOM 5956 N N . LEU F 1 134 ? -9.288 -11.871 82.291 1.00 28.15 113 LEU F N 1
ATOM 5957 C CA . LEU F 1 134 ? -9.607 -10.505 82.710 1.00 28.88 113 LEU F CA 1
ATOM 5958 C C . LEU F 1 134 ? -11.055 -10.332 83.183 1.00 28.72 113 LEU F C 1
ATOM 5959 O O . LEU F 1 134 ? -11.310 -9.601 84.139 1.00 28.94 113 LEU F O 1
ATOM 5964 N N . ALA F 1 135 ? -11.994 -10.988 82.507 1.00 25.39 114 ALA F N 1
ATOM 5965 C CA . ALA F 1 135 ? -13.408 -10.896 82.871 1.00 29.03 114 ALA F CA 1
ATOM 5966 C C . ALA F 1 135 ? -13.630 -11.403 84.290 1.00 29.17 114 ALA F C 1
ATOM 5967 O O . ALA F 1 135 ? -14.421 -10.843 85.050 1.00 28.32 114 ALA F O 1
ATOM 5969 N N . GLU F 1 136 ? -12.921 -12.470 84.635 1.00 30.71 115 GLU F N 1
ATOM 5970 C CA . GLU F 1 136 ? -12.987 -13.044 85.969 1.00 31.78 115 GLU F CA 1
ATOM 5971 C C . GLU F 1 136 ? -12.538 -12.041 87.026 1.00 34.46 115 GLU F C 1
ATOM 5972 O O . GLU F 1 136 ? -13.116 -11.964 88.110 1.00 31.00 115 GLU F O 1
ATOM 5978 N N . ARG F 1 137 ? -11.485 -11.290 86.716 1.00 31.82 116 ARG F N 1
ATOM 5979 C CA . ARG F 1 137 ? -10.964 -10.305 87.651 1.00 31.05 116 ARG F CA 1
ATOM 5980 C C . ARG F 1 137 ? -11.927 -9.113 87.738 1.00 30.64 116 ARG F C 1
ATOM 5981 O O . ARG F 1 137 ? -12.161 -8.564 88.814 1.00 30.20 116 ARG F O 1
ATOM 5989 N N . LEU F 1 138 ? -12.485 -8.724 86.594 1.00 22.68 117 LEU F N 1
ATOM 5990 C CA . LEU F 1 138 ? -13.379 -7.569 86.524 1.00 26.56 117 LEU F CA 1
ATOM 5991 C C . LEU F 1 138 ? -14.667 -7.788 87.313 1.00 28.03 117 LEU F C 1
ATOM 5992 O O . LEU F 1 138 ? -15.247 -6.837 87.837 1.00 25.19 117 LEU F O 1
ATOM 5997 N N . ALA F 1 139 ? -15.097 -9.043 87.407 1.00 33.94 118 ALA F N 1
ATOM 5998 C CA . ALA F 1 139 ? -16.327 -9.386 88.126 1.00 36.58 118 ALA F CA 1
ATOM 5999 C C . ALA F 1 139 ? -16.223 -9.116 89.626 1.00 35.93 118 ALA F C 1
ATOM 6000 O O . ALA F 1 139 ? -17.235 -9.088 90.324 1.00 36.84 118 ALA F O 1
ATOM 6002 N N . THR F 1 140 ? -15.003 -8.926 90.123 1.00 32.94 119 THR F N 1
ATOM 6003 C CA . THR F 1 140 ? -14.804 -8.677 91.547 1.00 34.53 119 THR F CA 1
ATOM 6004 C C . THR F 1 140 ? -14.944 -7.203 91.897 1.00 35.85 119 THR F C 1
ATOM 6005 O O . THR F 1 140 ? -14.942 -6.840 93.069 1.00 34.99 119 THR F O 1
ATOM 6009 N N . LEU F 1 141 ? -15.079 -6.359 90.880 1.00 38.27 120 LEU F N 1
ATOM 6010 C CA . LEU F 1 141 ? -15.275 -4.930 91.096 1.00 37.15 120 LEU F CA 1
ATOM 6011 C C . LEU F 1 141 ? -16.762 -4.597 91.092 1.00 40.20 120 LEU F C 1
ATOM 6012 O O . LEU F 1 141 ? -17.577 -5.398 90.640 1.00 42.70 120 LEU F O 1
ATOM 6017 N N . ASN F 1 142 ? -17.127 -3.419 91.585 1.00 33.96 121 ASN F N 1
ATOM 6018 C CA . ASN F 1 142 ? -18.527 -3.016 91.514 1.00 35.11 121 ASN F CA 1
ATOM 6019 C C . ASN F 1 142 ? -18.801 -2.274 90.215 1.00 36.42 121 ASN F C 1
ATOM 6020 O O . ASN F 1 142 ? -17.900 -2.052 89.416 1.00 32.78 121 ASN F O 1
ATOM 6025 N N . ARG F 1 143 ? -20.051 -1.901 90.001 1.00 34.54 122 ARG F N 1
ATOM 6026 C CA . ARG F 1 143 ? -20.434 -1.262 88.757 1.00 37.11 122 ARG F CA 1
ATOM 6027 C C . ARG F 1 143 ? -19.802 0.095 88.498 1.00 37.18 122 ARG F C 1
ATOM 6028 O O . ARG F 1 143 ? -19.499 0.419 87.350 1.00 37.89 122 ARG F O 1
ATOM 6036 N N . SER F 1 144 ? -19.623 0.896 89.541 1.00 37.44 123 SER F N 1
ATOM 6037 C CA . SER F 1 144 ? -19.006 2.203 89.373 1.00 40.17 123 SER F CA 1
ATOM 6038 C C . SER F 1 144 ? -17.566 2.040 88.898 1.00 37.57 123 SER F C 1
ATOM 6039 O O . SER F 1 144 ? -17.106 2.765 88.023 1.00 35.01 123 SER F O 1
ATOM 6042 N N . GLU F 1 145 ? -16.866 1.078 89.491 1.00 35.09 124 GLU F N 1
ATOM 6043 C CA . GLU F 1 145 ? -15.474 0.805 89.160 1.00 34.41 124 GLU F CA 1
ATOM 6044 C C . GLU F 1 145 ? -15.313 0.329 87.718 1.00 33.22 124 GLU F C 1
ATOM 6045 O O . GLU F 1 145 ? -14.417 0.784 87.007 1.00 31.88 124 GLU F O 1
ATOM 6051 N N . ARG F 1 146 ? -16.187 -0.568 87.279 1.00 31.34 125 ARG F N 1
ATOM 6052 C CA . ARG F 1 146 ? -16.155 -1.034 85.896 1.00 31.26 125 ARG F CA 1
ATOM 6053 C C . ARG F 1 146 ? -16.459 0.093 84.903 1.00 33.71 125 ARG F C 1
ATOM 6054 O O . ARG F 1 146 ? -15.895 0.128 83.804 1.00 30.73 125 ARG F O 1
ATOM 6062 N N . ASP F 1 147 ? -17.326 1.022 85.301 1.00 39.50 126 ASP F N 1
ATOM 6063 C CA . ASP F 1 147 ? -17.624 2.200 84.484 1.00 39.73 126 ASP F CA 1
ATOM 6064 C C . ASP F 1 147 ? -16.370 3.044 84.286 1.00 36.69 126 ASP F C 1
ATOM 6065 O O . ASP F 1 147 ? -16.098 3.532 83.187 1.00 35.10 126 ASP F O 1
ATOM 6070 N N . ILE F 1 148 ? -15.619 3.228 85.365 1.00 30.65 127 ILE F N 1
ATOM 6071 C CA . ILE F 1 148 ? -14.363 3.957 85.304 1.00 31.43 127 ILE F CA 1
ATOM 6072 C C . ILE F 1 148 ? -13.403 3.274 84.323 1.00 30.59 127 ILE F C 1
ATOM 6073 O O . ILE F 1 148 ? -12.812 3.927 83.460 1.00 27.08 127 ILE F O 1
ATOM 6078 N N . LEU F 1 149 ? -13.283 1.952 84.430 1.00 28.50 128 LEU F N 1
ATOM 6079 C CA . LEU F 1 149 ? -12.397 1.200 83.546 1.00 29.54 128 LEU F CA 1
ATOM 6080 C C . LEU F 1 149 ? -12.861 1.213 82.094 1.00 30.88 128 LEU F C 1
ATOM 6081 O O . LEU F 1 149 ? -12.046 1.197 81.167 1.00 26.83 128 LEU F O 1
ATOM 6086 N N . ARG F 1 150 ? -14.174 1.246 81.897 1.00 25.25 129 ARG F N 1
ATOM 6087 C CA . ARG F 1 150 ? -14.729 1.365 80.557 1.00 29.65 129 ARG F CA 1
ATOM 6088 C C . ARG F 1 150 ? -14.311 2.690 79.927 1.00 26.70 129 ARG F C 1
ATOM 6089 O O . ARG F 1 150 ? -13.859 2.723 78.780 1.00 27.43 129 ARG F O 1
ATOM 6097 N N . SER F 1 151 ? -14.462 3.778 80.672 1.00 28.36 130 SER F N 1
ATOM 6098 C CA . SER F 1 151 ? -14.012 5.080 80.200 1.00 32.86 130 SER F CA 1
ATOM 6099 C C . SER F 1 151 ? -12.491 5.097 80.023 1.00 29.78 130 SER F C 1
ATOM 6100 O O . SER F 1 151 ? -11.979 5.653 79.058 1.00 27.09 130 SER F O 1
ATOM 6103 N N . ALA F 1 152 ? -11.777 4.477 80.955 1.00 26.17 131 ALA F N 1
ATOM 6104 C CA . ALA F 1 152 ? -10.319 4.446 80.908 1.00 26.21 131 ALA F CA 1
ATOM 6105 C C . ALA F 1 152 ? -9.759 3.667 79.718 1.00 26.00 131 ALA F C 1
ATOM 6106 O O . ALA F 1 152 ? -8.782 4.090 79.108 1.00 25.46 131 ALA F O 1
ATOM 6108 N N . ALA F 1 153 ? -10.363 2.527 79.400 1.00 24.52 132 ALA F N 1
ATOM 6109 C CA . ALA F 1 153 ? -9.928 1.731 78.251 1.00 23.20 132 ALA F CA 1
ATOM 6110 C C . ALA F 1 153 ? -10.056 2.523 76.949 1.00 25.89 132 ALA F C 1
ATOM 6111 O O . ALA F 1 153 ? -9.161 2.490 76.105 1.00 22.31 132 ALA F O 1
ATOM 6113 N N . ASP F 1 154 ? -11.177 3.219 76.784 1.00 28.23 133 ASP F N 1
ATOM 6114 C CA . ASP F 1 154 ? -11.391 4.030 75.591 1.00 29.58 133 ASP F CA 1
ATOM 6115 C C . ASP F 1 154 ? -10.333 5.120 75.481 1.00 28.21 133 ASP F C 1
ATOM 6116 O O . ASP F 1 154 ? -9.798 5.357 74.401 1.00 30.19 133 ASP F O 1
ATOM 6121 N N . LEU F 1 155 ? -10.046 5.787 76.594 1.00 28.55 134 LEU F N 1
ATOM 6122 C CA . LEU F 1 155 ? -9.017 6.822 76.611 1.00 29.90 134 LEU F CA 1
ATOM 6123 C C . LEU F 1 155 ? -7.639 6.248 76.282 1.00 32.40 134 LEU F C 1
ATOM 6124 O O . LEU F 1 155 ? -6.883 6.844 75.518 1.00 29.43 134 LEU F O 1
ATOM 6129 N N . MET F 1 156 ? -7.318 5.083 76.841 1.00 25.34 135 MET F N 1
ATOM 6130 C CA . MET F 1 156 ? -6.010 4.470 76.597 1.00 26.28 135 MET F CA 1
ATOM 6131 C C . MET F 1 156 ? -5.857 4.011 75.147 1.00 26.19 135 MET F C 1
ATOM 6132 O O . MET F 1 156 ? -4.779 4.123 74.565 1.00 24.50 135 MET F O 1
ATOM 6137 N N . LEU F 1 157 ? -6.942 3.502 74.569 1.00 25.84 136 LEU F N 1
ATOM 6138 C CA . LEU F 1 157 ? -6.958 3.119 73.161 1.00 25.89 136 LEU F CA 1
ATOM 6139 C C . LEU F 1 157 ? -6.677 4.330 72.281 1.00 29.29 136 LEU F C 1
ATOM 6140 O O . LEU F 1 157 ? -5.949 4.240 71.291 1.00 31.16 136 LEU F O 1
ATOM 6145 N N . ALA F 1 158 ? -7.267 5.458 72.660 1.00 28.51 137 ALA F N 1
ATOM 6146 C CA . ALA F 1 158 ? -7.088 6.731 71.966 1.00 31.67 137 ALA F CA 1
ATOM 6147 C C . ALA F 1 158 ? -5.652 7.244 72.069 1.00 34.08 137 ALA F C 1
ATOM 6148 O O . ALA F 1 158 ? -5.173 7.948 71.180 1.00 35.99 137 ALA F O 1
ATOM 6150 N N .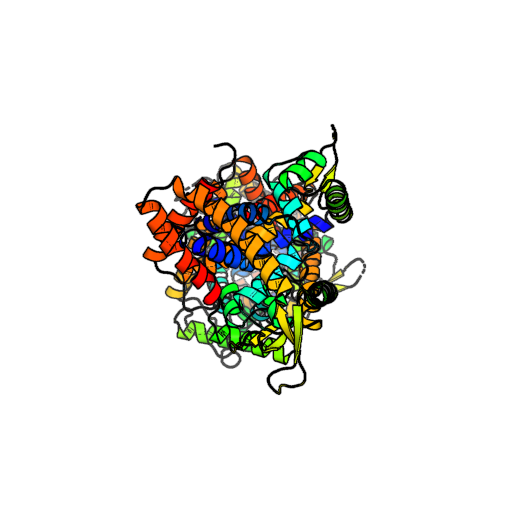 LEU F 1 159 ? -4.992 6.947 73.185 1.00 36.01 138 LEU F N 1
ATOM 6151 C CA . LEU F 1 159 ? -3.603 7.367 73.386 1.00 37.58 138 LEU F CA 1
ATOM 6152 C C . LEU F 1 159 ? -2.657 6.823 72.308 1.00 42.09 138 LEU F C 1
ATOM 6153 O O . LEU F 1 159 ? -1.711 7.504 71.915 1.00 47.72 138 LEU F O 1
ATOM 6158 N N . VAL F 1 160 ? -2.912 5.602 71.842 1.00 34.91 139 VAL F N 1
ATOM 6159 C CA . VAL F 1 160 ? -2.077 4.963 70.821 1.00 39.33 139 VAL F CA 1
ATOM 6160 C C . VAL F 1 160 ? -2.630 5.189 69.410 1.00 45.46 139 VAL F C 1
ATOM 6161 O O . VAL F 1 160 ? -3.783 4.841 69.135 1.00 41.95 139 VAL F O 1
ATOM 6165 N N . ASP F 1 161 ? -1.814 5.756 68.519 1.00 73.88 140 ASP F N 1
ATOM 6166 C CA . ASP F 1 161 ? -2.230 6.005 67.121 1.00 79.61 140 ASP F CA 1
ATOM 6167 C C . ASP F 1 161 ? -2.124 4.930 66.059 1.00 86.01 140 ASP F C 1
ATOM 6168 O O . ASP F 1 161 ? -2.076 5.287 64.888 1.00 90.03 140 ASP F O 1
ATOM 6173 N N . GLU F 1 162 ? -2.108 3.660 66.430 1.00 114.83 141 GLU F N 1
ATOM 6174 C CA . GLU F 1 162 ? -1.938 2.616 65.454 1.00 120.74 141 GLU F CA 1
ATOM 6175 C C . GLU F 1 162 ? -0.639 2.822 64.622 1.00 107.28 141 GLU F C 1
ATOM 6176 O O . GLU F 1 162 ? -0.609 3.236 63.454 1.00 106.73 141 GLU F O 1
#

B-factor: mean 41.63, std 20.29, range [15.11, 193.47]

Organism: Mycobacterium tuberculosis (strain ATCC 25618 / H37Rv) (NCBI:txid83332)

Foldseek 3Di:
DVVVVVVVVVVVCVVLVVVLQVLQPDDPDDPLLLVLLLCCLPVHKDFLVVSCVVSVHDSVVSLVSLCVCVVVVQKVDRDDCPNCVHPIIHGDPVSNVSNVSSVCRSVVVVVVVCVVDDPVVVVVVVVVVQVVCVVVVNHD/DVVVVCVVVVVVVVVVLVVVLLVLQPDDPADSLLLVLLLCQLVVHKDFLCVSCVVSVHDSVVSVVSQVVCVVVPQKDWDADPPPPGTIIIHGDPVSNVSNVSSVVSSVVVVVVVCVVDDPVVVVVVVVVVVVVVVVVVPDD/DVCPVVVVVVVCVVLVVVLLVQQDDDPADSLLLVLLLCLLVPHWDFLVVSCVVSVHDSVVSVVSQVVCVVVVQKDWDADDVPPRTIIIHGDPVNVVSNVSSVVRSCVVVVVVCVPDDPVVVVVVVVVVVVVVCVVVVDD/DVVVVVVVVVVVVVVVVVLFDDPVPDPDDSLLLVLLLCQAVVHKDDLVVSCVVSVHDSVVSVVSLVSCVVVPQWDWDVTIIHGDPVSNVSNVVSVVSNVVVVVVVCVVDDPVVVVVVVVVVVVVCVVVVDPD/DVVVVCVVVVVVVVVLVVVLDDADPPDGDDPLLLVLLLCQAVVHKDALVVSCVVSVHDSVVSVVSLVVCVVVPQWDDNIIHGDVVSVVVNVVSVVSSVVVVVVVLVPDDPVVNVVVVVVVQVVCVVVVNHD/DCVVVVVVVVCCVLVVVLLVLQDDDPDDSLLLVLLLCLAVPHKDDLCVSCVVSVHHSVVSVVSVVVCVVVPQWDWDVVTIIHGDPVSNVSNVVSVVSSCVVVVVVVVVDDPVVVVVVVVVVVVVVVVDDD

Solvent-accessible surface area: 38412 Å² total; per-residue (Å²): 126,86,79,108,5,2,25,17,0,6,66,0,0,35,85,0,0,57,11,0,50,38,60,34,58,125,46,91,21,56,98,61,26,24,39,0,0,30,3,2,11,59,42,14,34,1,30,6,40,19,1,3,77,39,9,74,48,190,70,72,56,3,34,145,14,3,42,33,0,28,128,64,35,22,5,86,128,46,20,91,52,110,126,9,137,149,50,87,1,34,33,31,140,57,0,14,80,29,11,104,25,4,109,95,25,32,31,102,24,0,39,111,31,4,74,78,23,83,192,76,48,47,77,52,0,89,44,0,1,80,20,0,14,14,0,8,28,53,64,47,162,61,96,67,78,5,2,25,24,0,5,46,0,0,29,32,0,0,33,21,1,45,30,49,30,60,125,42,98,16,53,94,64,26,12,36,0,0,34,14,1,14,73,54,10,42,13,8,28,26,21,0,1,67,31,21,142,44,188,66,88,60,4,68,190,17,5,37,35,0,21,129,62,35,26,6,77,125,51,102,34,30,62,105,43,161,74,54,26,0,35,32,16,161,58,0,25,88,18,11,123,27,1,120,106,20,27,37,120,14,0,41,81,4,5,75,19,14,80,185,78,50,44,80,56,0,48,42,0,0,72,21,0,30,31,2,12,22,80,0,48,113,72,89,3,7,23,37,0,6,83,0,0,60,84,0,1,44,19,0,64,37,65,30,62,121,41,89,17,56,94,63,29,9,16,0,0,9,6,2,39,54,80,31,60,12,45,33,30,3,0,0,47,70,2,43,45,117,78,83,37,3,80,154,21,4,38,40,0,23,130,76,36,20,9,77,130,58,77,110,89,153,45,54,171,96,48,41,0,35,32,15,148,54,0,21,89,35,1,76,43,1,62,126,26,17,40,120,33,0,28,127,80,0,69,112,24,81,187,74,46,63,56,42,0,103,33,0,1,77,27,0,40,28,1,23,93,113,33,69,96,89,153,20,1,35,35,0,4,66,0,0,24,47,0,6,26,32,7,35,32,94,42,61,88,21,66,16,60,87,76,31,15,46,0,0,31,11,1,34,110,82,30,57,27,25,27,37,28,0,4,132,76,14,137,57,191,76,88,45,5,65,151,26,4,37,33,0,23,126,74,36,23,8,74,137,94,173,60,71,0,34,32,17,118,45,0,22,60,17,10,86,32,1,72,38,44,28,6,26,53,0,43,40,16,8,79,86,23,85,190,80,49,64,93,50,0,56,38,0,0,72,24,0,34,64,12,5,55,104,111,131,82,47,45,176,5,0,40,60,0,6,69,0,0,20,49,0,6,20,40,9,23,41,159,28,124,111,40,62,14,42,77,54,14,15,40,0,0,26,4,1,34,96,89,29,62,12,52,44,31,36,0,0,131,102,11,133,48,121,61,50,35,4,79,76,8,5,9,20,0,20,92,57,35,21,7,79,173,159,95,5,39,32,15,159,50,0,40,102,12,14,138,33,1,142,160,42,25,48,88,73,0,37,130,80,1,70,110,32,83,196,77,48,53,66,49,0,98,48,0,1,90,20,0,20,41,6,11,129,60,66,175,112,179,3,5,32,43,0,4,88,0,0,60,42,0,4,36,20,0,33,44,103,18,67,56,23,20,9,46,94,64,11,12,9,0,0,15,3,1,37,76,56,31,62,25,51,30,26,33,0,0,131,58,4,69,48,130,68,61,25,4,46,29,5,2,4,10,0,25,38,34,36,4,6,79,103,56,158,188,66,90,0,39,32,16,158,50,0,40,89,30,0,109,50,1,85,138,31,15,28,101,20,0,23,120,75,0,66,108,22,83,186,74,48,45,64,51,0,92,45,0,1,81,25,0,36,73,5,10,111,109

Sequence (813 aa):
SDARLASDLSLAVMRLSRQLRFRNPSSPVSLSQLSALTTLANEGAMTPGALAIRERVRPPSMTRVIASLADMGFVDRAPHPIDGRQVLVSVSESGAELVKAARRARQEWLAERLATLNRSERDILRSAADLMLALVDESPDSDARLASDLSLAVMRLSRQLRFRNPSSPVSLSQLSALTTLANEGAMTPGALAIRERVRPPSMTRVIASLADMGFVDRAPHPIDGRQVLVSVSESGAELVKAARRARQEWLAERLATLNRSERDILRSAADLMLALVDESPDARLASDLSLAVMRLSRQLRFRNPSSPVSLSQLSALTTLANEGAMTPGALAIRERVRPPSMTRVIASLADMGFVDRAPHPIDGRQVLVSVSESGAELVKAARRARQEWLAERLATLNRSERDILRSAADLMLALVDESPDARLASDLSLAVMRLSRQLRFRNPSSPVSLSQLSALTTLANEGAMTPGALAIRERVRPPSMTRVIASLADMGFVDRAQVLVSVSESGAELVKAARRARQEWLAERLATLNRSERDILRSAADLMLALVDESPSDARLASDLSLAVMRLSRQLRFRNPSSPVSLSQLSALTTLANEGAMTPGALAIRERVRPPSMTRVIASLADMGFVDRVLVSVSESGAELVKAARRARQEWLAERLATLNRSERDILRSAADLMLALVDESPARLASDLSLAVMRLSRQLRFRNPSSPVSLSQLSALTTLANEGAMTPGALAIRERVRPPSMTRVIASLADMGFVDRAPQVLVSVSESGAELVKAARRARQEWLAERLATLNRSERDILRSAADLMLALVDE

Nearest PDB structures (foldseek):
  4yif-assembly1_A  TM=1.007E+00  e=4.984E-22  Mycobacterium tuberculosis H37Rv
  7kfq-assembly1_A  TM=6.378E-01  e=1.339E-05  Variovorax paradoxus
  2nnn-assembly3_F  TM=6.170E-01  e=2.245E-05  Pseudomonas aeruginosa
  4zzl-assembly1_A  TM=7.767E-01  e=1.330E-04  Pseudomonas aeruginosa
  6pcp-assembly2_C  TM=6.243E-01  e=1.674E-04  Bordetella pertussis

InterPro domains:
  IPR000835 MarR-type HTH domain [PF01047] (33-90)
  IPR000835 MarR-type HTH domain [PS50995] (5-137)
  IPR000835 MarR-type HTH domain [SM00347] (25-125)
  IPR023187 Transcriptional regulator MarR-type, conserved site [PS01117] (64-98)
  IPR036388 Winged helix-like DNA-binding domain superfamily [G3DSA:1.10.10.10] (6-143)
  IPR036390 Winged helix DNA-binding domain superfamily [SSF46785] (4-140)
  IPR052526 HTH-type transcriptional regulators in bedaquiline tolerance [PTHR39515] (2-142)